Protein 6WTE (pdb70)

Nearest PDB structures (foldseek):
  6wte-assembly1_A  TM=1.002E+00  e=0.000E+00  Kitasatospora setae KM-6054
  6wte-assembly2_B  TM=9.994E-01  e=0.000E+00  Kitasatospora setae KM-6054
  6wtf-assembly1_A  TM=9.824E-01  e=0.000E+00  Kitasatospora setae KM-6054
  6wtf-assembly2_B  TM=9.817E-01  e=0.000E+00  Kitasatospora setae KM-6054
  1sfl-assembly1_B  TM=5.026E-01  e=1.677E-03  Staphylococcus aureus subsp. aureus MRSA252

Sequence (1097 aa):
MSRLVLLVNPNKVHPPIAPYALDVLTTALEDEGFEVEVLDLTFRRDDWKTCLHEYFAERSPMLVGVTVRNTDTVYAFEQRRPFVGEHRREIITEIRRLTDAPVVGGGIGFSTMPFALVEYFGIEYGVKGPGEKILCELATAISEEGRRDTAGIPGLIRNTERGAVRVPPAVLTVRHGKTQPAEPTGQFEPRVWQVDQLSVYRRRSGVPRKVDNLEYYRRRGGLGSILTKKNGCAYRCSHCVEPDAKGTRYGQRELASVVDEMESLAAQGILDQHTTDSEFNLSIAHAKNLLREIVRRRHADPDNPLNRLRLWVYCQPSPFDEEFADLLAAAGCRGVNVGSDHIRRPELLSGWKVTEKGGTYYTFEDTEERRLVRLCRRERGILTMVEALFGMPGETPETVRACVDAFMALDATVTGFSLGLRLFPYTPMGIEIAEQCAGVRRTAPGLQSNTADGPIVLKPLRMCASPAEYERQFMMFDEHGNFRLVCYFSPGLLPDPARAADPEERRWHGAVADLWALIDPADHHRVMLPTVEGMSEHDNNYADNPFLTSLGGLGYTGAFFWSHWRGREEIMRKAREAAAQMSRLVLLVNPNKVHPPIAPYALDVLTTALEDEGFEVEVLDLTFRRDDWKTCLHEYFAERSPMLVGVTVRNTDTVYAFEQRRPFVGEHRREIITEIRRLTDAPVVGGGIGFSTMPFALVEYFGIEYGVKGPGEKILCELATAISEEGRRDTAGIPGLIRNTERGAVRVPPPAEPTGQFEPRVWQVDQLSVYRRRSGVPRKVDNLEYYRRRGGLGSILTKKNGCAYRCSHCVEPDAKGTRYGQRELASVVDEMESLAAQGILDQHTTDSEFNLSIAHAKNLLREIVRRRHADPDNPLNRLRLWVYCQPSPFDEEFADLLAAAGCRGVNVGSDHIRRPELLSGWKVTEKGGTYYTFEDTEERRLVRLCRRERGILTMVEALFGMPGETPETVRACVDAFMALDATVTGFSSLGLRLFPYTPMGIEIAEQCAGVRRTAPGLQSNTADGPIVLKPLRMCASPAEYERQFMMFDEHGNFRLVCYFSPGLLWHGAVADLWALIDPADHHRVMLPTVNPFLTSLGGLGYTGAFFWSHWRGREEIMRKAREAA

Solvent-accessible surface area: 44104 Å² total; per-residue (Å²): 183,40,87,12,0,0,1,0,2,2,15,42,53,61,48,5,81,10,11,24,44,1,6,15,27,3,0,11,0,44,84,108,46,9,90,2,10,5,16,28,0,1,55,72,104,145,57,19,89,62,11,0,83,34,1,21,92,42,44,93,5,24,0,0,4,5,12,0,114,33,4,3,36,81,120,2,18,68,20,87,32,18,0,22,56,11,106,87,0,0,55,15,0,86,179,60,26,146,16,24,0,7,2,17,18,53,7,0,0,6,2,0,0,5,0,0,59,48,8,36,2,51,30,0,6,2,13,19,14,9,86,3,6,13,80,0,0,45,0,37,10,106,72,125,104,5,50,64,8,26,1,0,0,64,51,43,194,199,14,6,64,23,22,84,8,81,95,58,69,96,138,172,71,154,82,58,115,33,82,95,1,0,28,40,23,36,1,43,59,0,4,11,60,124,28,49,2,81,9,65,14,21,34,24,39,37,1,41,8,6,43,0,24,75,113,27,2,33,6,14,0,25,0,2,7,2,11,23,50,56,11,8,43,30,31,56,2,1,1,55,0,4,100,50,0,70,3,88,54,60,12,0,0,62,0,1,48,47,1,1,68,38,12,2,24,0,0,58,5,52,15,14,30,0,0,7,30,47,68,12,0,22,63,2,0,99,34,0,23,138,31,42,140,75,60,113,122,17,20,0,52,129,6,44,1,10,2,61,0,5,1,26,46,1,47,105,82,0,0,69,25,0,39,42,0,10,7,122,0,0,17,0,0,1,13,3,43,54,95,100,3,14,75,52,5,3,10,28,68,195,45,37,76,34,23,69,52,128,29,1,82,87,0,5,91,5,0,154,96,58,62,7,62,6,13,0,41,2,18,0,2,2,58,49,1,50,64,89,5,8,121,29,0,4,98,25,0,16,82,8,98,0,23,0,0,3,9,46,7,9,17,4,0,12,1,4,2,38,13,0,59,89,4,0,60,72,0,22,28,111,128,60,3,99,16,24,37,5,26,86,36,147,43,109,10,52,0,70,3,50,166,81,19,101,33,18,1,30,4,0,106,19,3,2,16,28,146,160,48,88,65,13,3,0,0,19,6,4,68,37,27,63,84,110,128,101,189,97,47,101,57,111,101,59,8,68,33,10,0,42,94,6,43,86,58,9,82,102,80,32,58,77,26,6,49,24,10,26,21,127,87,34,68,99,45,77,65,129,208,56,121,40,85,14,48,76,10,8,53,65,50,53,67,63,7,9,69,24,20,36,46,99,30,16,138,81,10,37,97,82,18,157,96,54,92,94,195,180,41,86,13,0,0,1,0,2,2,16,40,57,61,68,6,79,9,10,24,44,1,6,16,27,3,1,10,0,45,81,109,46,9,91,2,16,5,17,32,0,1,56,90,107,147,56,19,91,62,10,0,83,98,2,20,92,104,70,95,6,24,0,0,5,4,12,0,113,32,3,3,38,78,110,1,24,80,22,98,26,24,0,24,51,11,99,87,0,0,36,23,0,88,177,61,27,150,16,25,0,6,2,17,19,54,6,0,0,6,2,0,1,4,0,0,58,59,4,33,1,50,30,0,6,3,14,19,14,8,87,2,8,14,80,0,0,46,0,34,10,105,72,122,101,4,54,66,11,45,2,0,0,65,52,39,196,198,14,5,58,24,16,84,88,189,58,80,77,0,0,44,38,32,66,1,42,107,0,4,12,57,132,30,48,2,82,10,65,33,63,62,110,80,38,1,44,7,62,47,1,34,164,115,51,2,32,6,13,0,25,0,1,6,2,11,24,51,58,12,8,45,32,29,56,3,1,1,54,0,4,104,51,0,62,3,93,47,60,13,0,0,62,0,0,49,46,0,1,74,54,34,1,24,0,0,55,5,52,14,16,28,1,0,7,35,46,69,16,0,23,64,1,0,60,52,0,20,153,43,48,147,87,64,110,125,16,20,0,49,133,5,45,0,10,2,60,0,5,1,27,49,7,61,107,81,0,0,69,26,0,39,44,0,10,6,120,0,0,17,0,0,0,15,3,36,40,73,47,3,14,74,51,4,3,11,29,66,194,45,36,74,34,23,70,40,105,23,1,79,91,0,5,96,4,0,154,96,59,62,7,61,6,11,0,41,2,21,0,1,2,58,28,0,14,65,23,2,9,121,20,0,5,101,24,0,17,81,20,98,0,24,0,0,2,6,31,6,8,16,4,0,11,0,4,2,38,14,0,60,76,4,0,46,36,0,21,28,112,38,42,4,31,14,26,58,9,77,83,39,148,45,108,10,53,0,67,2,48,160,81,20,102,34,14,0,30,4,0,107,19,4,2,17,28,148,162,49,89,63,13,5,0,0,15,12,0,20,17,36,173,66,127,47,20,8,49,98,5,94,87,58,9,82,104,78,34,59,79,25,5,38,26,10,93,116,109,97,9,56,95,10,20,50,72,50,54,69,62,13,8,76,22,20,38,47,100,29,43,125,76,7,34,99,82,21,159,118,77,116

Radius of gyration: 35.64 Å; Cα contacts (8 Å, |Δi|>4): 2276; chains: 2; bounding box: 58×61×105 Å

InterPro domains:
  IPR006158 Cobalamin (vitamin B12)-binding domain [PF02310] (13-136)
  IPR006158 Cobalamin (vitamin B12)-binding domain [PS51332] (1-147)
  IPR006638 Elp3/MiaA/NifB-like, radical SAM core domain [SM00729] (217-426)
  IPR007197 Radical SAM [PF04055] (224-394)
  IPR007197 Radical SAM [PS51918] (213-466)
  IPR007197 Radical SAM [SFLDS00029] (2-566)
  IPR023404 Radical SAM, alpha/beta horseshoe [G3DSA:3.80.30.20] (219-413)
  IPR030969 Tryptophan 2-C-methyltransferase [SFLDF00322] (2-566)
  IPR030969 Tryptophan 2-C-methyltransferase [TIGR04428] (4-560)
  IPR034466 Methyltransferase, class B [SFLDG01123] (2-566)
  IPR051198 Tetrapyrrole and bacteriochlorophyll biosynthesis methyltransferases [PTHR43409] (5-420)
  IPR058240 Radical SAM superfamily [SSF102114] (186-404)

Structure (mmCIF, N/CA/C/O backbone):
data_6WTE
#
_entry.id   6WTE
#
_cell.length_a   49.368
_cell.length_b   103.759
_cell.length_c   105.970
_cell.angle_alpha   90.000
_cell.angle_beta   95.080
_cell.angle_gamma   90.000
#
_symmetry.space_group_name_H-M   'P 1 21 1'
#
loop_
_entity.id
_entity.type
_entity.pdbx_description
1 polymer 'B12-binding domain-containing protein'
2 non-polymer 'IRON/SULFUR CLUSTER'
3 non-polymer COBALAMIN
4 non-polymer 1,2-ETHANEDIOL
5 water water
#
loop_
_atom_site.group_PDB
_atom_site.id
_atom_site.type_symbol
_atom_site.label_atom_id
_atom_site.label_alt_id
_atom_site.label_comp_id
_atom_site.label_asym_id
_atom_site.label_entity_id
_atom_site.label_seq_id
_atom_site.pdbx_PDB_ins_code
_atom_site.Cartn_x
_atom_site.Cartn_y
_atom_site.Cartn_z
_atom_site.occupancy
_atom_site.B_iso_or_equiv
_atom_site.auth_seq_id
_atom_site.auth_comp_id
_atom_site.auth_asym_id
_atom_site.auth_atom_id
_atom_site.pdbx_PDB_model_num
ATOM 1 N N . MET A 1 1 ? 65.478 -20.671 46.018 1.00 32.56 1 MET A N 1
ATOM 2 C CA . MET A 1 1 ? 64.823 -19.835 47.015 1.00 35.13 1 MET A CA 1
ATOM 3 C C . MET A 1 1 ? 64.133 -18.643 46.367 1.00 32.70 1 MET A C 1
ATOM 4 O O . MET A 1 1 ? 64.202 -18.455 45.156 1.00 31.05 1 MET A O 1
ATOM 9 N N . SER A 1 2 ? 63.465 -17.843 47.193 1.00 27.72 2 SER A N 1
ATOM 10 C CA . SER A 1 2 ? 62.774 -16.645 46.746 1.00 25.35 2 SER A CA 1
ATOM 11 C C . SER A 1 2 ? 63.168 -15.477 47.635 1.00 21.91 2 SER A C 1
ATOM 12 O O . SER A 1 2 ? 63.442 -15.648 48.825 1.00 22.03 2 SER A O 1
ATOM 15 N N . ARG A 1 3 ? 63.202 -14.281 47.047 1.00 21.03 3 ARG A N 1
ATOM 16 C CA . ARG A 1 3 ? 63.467 -13.067 47.810 1.00 17.96 3 ARG A CA 1
ATOM 17 C C . ARG A 1 3 ? 62.292 -12.095 47.749 1.00 18.79 3 ARG A C 1
ATOM 18 O O . ARG A 1 3 ? 62.449 -10.910 48.059 1.00 19.33 3 ARG A O 1
ATOM 26 N N . LEU A 1 4 ? 61.110 -12.590 47.388 1.00 17.15 4 LEU A N 1
ATOM 27 C CA . LEU A 1 4 ? 59.927 -11.760 47.199 1.00 15.09 4 LEU A CA 1
ATOM 28 C C . LEU A 1 4 ? 59.130 -11.662 48.495 1.00 16.09 4 LEU A C 1
ATOM 29 O O . LEU A 1 4 ? 58.729 -12.684 49.064 1.00 13.25 4 LEU A O 1
ATOM 34 N N . VAL A 1 5 ? 58.894 -10.431 48.946 1.00 12.69 5 VAL A N 1
ATOM 35 C CA . VAL A 1 5 ? 58.063 -10.132 50.106 1.00 13.24 5 VAL A CA 1
ATOM 36 C C . VAL A 1 5 ? 56.843 -9.352 49.628 1.00 14.71 5 VAL A C 1
ATOM 37 O O . VAL A 1 5 ? 56.981 -8.353 48.912 1.00 15.42 5 VAL A O 1
ATOM 41 N N . LEU A 1 6 ? 55.659 -9.802 50.023 1.00 12.36 6 LEU A N 1
ATOM 42 C CA . LEU A 1 6 ? 54.424 -9.067 49.782 1.00 12.02 6 LEU A CA 1
ATOM 43 C C . LEU A 1 6 ? 54.044 -8.295 51.037 1.00 11.95 6 LEU A C 1
ATOM 44 O O . LEU A 1 6 ? 54.084 -8.850 52.139 1.00 11.46 6 LEU A O 1
ATOM 49 N N . LEU A 1 7 ? 53.675 -7.026 50.865 1.00 12.23 7 LEU A N 1
ATOM 50 C CA . LEU A 1 7 ? 53.138 -6.201 51.942 1.00 11.19 7 LEU A CA 1
ATOM 51 C C . LEU A 1 7 ? 51.718 -5.797 51.573 1.00 13.14 7 LEU A C 1
ATOM 52 O O . LEU A 1 7 ? 51.485 -5.283 50.475 1.00 13.91 7 LEU A O 1
ATOM 57 N N . VAL A 1 8 ? 50.773 -6.040 52.480 1.00 14.10 8 VAL A N 1
ATOM 58 C CA . VAL A 1 8 ? 49.352 -5.813 52.231 1.00 12.29 8 VAL A CA 1
ATOM 59 C C . VAL A 1 8 ? 48.868 -4.665 53.107 1.00 13.54 8 VAL A C 1
ATOM 60 O O . VAL A 1 8 ? 49.091 -4.677 54.323 1.00 11.71 8 VAL A O 1
ATOM 64 N N . ASN A 1 9 ? 48.181 -3.687 52.494 1.00 11.03 9 ASN A N 1
ATOM 65 C CA . ASN A 1 9 ? 47.468 -2.681 53.268 1.00 11.95 9 ASN A CA 1
ATOM 66 C C . ASN A 1 9 ? 45.993 -3.045 53.335 1.00 12.56 9 ASN A C 1
ATOM 67 O O . ASN A 1 9 ? 45.289 -2.920 52.324 1.00 13.99 9 ASN A O 1
ATOM 72 N N . PRO A 1 10 ? 45.476 -3.482 54.483 1.00 13.09 10 PRO A N 1
ATOM 73 C CA . PRO A 1 10 ? 44.052 -3.813 54.597 1.00 12.21 10 PRO A CA 1
ATOM 74 C C . PRO A 1 10 ? 43.170 -2.643 54.998 1.00 16.30 10 PRO A C 1
ATOM 75 O O . PRO A 1 10 ? 41.958 -2.832 55.155 1.00 15.75 10 PRO A O 1
ATOM 79 N N . ASN A 1 11 ? 43.748 -1.456 55.164 1.00 12.46 11 ASN A N 1
ATOM 80 C CA . ASN A 1 11 ? 42.996 -0.300 55.635 1.00 14.47 11 ASN A CA 1
ATOM 81 C C . ASN A 1 11 ? 41.900 0.058 54.642 1.00 18.23 11 ASN A C 1
ATOM 82 O O . ASN A 1 11 ? 42.181 0.378 53.485 1.00 16.67 11 ASN A O 1
ATOM 87 N N . LYS A 1 12 ? 40.646 -0.014 55.081 1.00 17.18 12 LYS A N 1
ATOM 88 C CA . LYS A 1 12 ? 39.525 0.336 54.219 1.00 18.80 12 LYS A CA 1
ATOM 89 C C . LYS A 1 12 ? 38.884 1.666 54.599 1.00 22.51 12 LYS A C 1
ATOM 90 O O . LYS A 1 12 ? 37.808 1.993 54.090 1.00 21.80 12 LYS A O 1
ATOM 96 N N . VAL A 1 13 ? 39.523 2.449 55.461 1.00 17.33 13 VAL A N 1
ATOM 97 C CA . VAL A 1 13 ? 38.953 3.716 55.907 1.00 16.78 13 VAL A CA 1
ATOM 98 C C . VAL A 1 13 ? 39.097 4.762 54.809 1.00 20.10 13 VAL A C 1
ATOM 99 O O . VAL A 1 13 ? 40.191 4.976 54.275 1.00 19.49 13 VAL A O 1
ATOM 103 N N . HIS A 1 14 ? 37.991 5.426 54.484 1.00 18.98 14 HIS A N 1
ATOM 104 C CA . HIS A 1 14 ? 38.021 6.667 53.731 1.00 20.06 14 HIS A CA 1
ATOM 105 C C . HIS A 1 14 ? 37.476 7.797 54.601 1.00 22.68 14 HIS A C 1
ATOM 106 O O . HIS A 1 14 ? 36.569 7.575 55.407 1.00 23.87 14 HIS A O 1
ATOM 113 N N . PRO A 1 15 ? 38.003 9.026 54.468 1.00 20.52 15 PRO A N 1
ATOM 114 C CA . PRO A 1 15 ? 39.048 9.475 53.536 1.00 22.67 15 PRO A CA 1
ATOM 115 C C . PRO A 1 15 ? 40.378 8.750 53.729 1.00 21.45 15 PRO A C 1
ATOM 116 O O . PRO A 1 15 ? 40.771 8.463 54.859 1.00 18.92 15 PRO A O 1
ATOM 120 N N . PRO A 1 16 ? 41.047 8.446 52.621 1.00 22.86 16 PRO A N 1
ATOM 121 C CA . PRO A 1 16 ? 42.176 7.512 52.668 1.00 19.45 16 PRO A CA 1
ATOM 122 C C . PRO A 1 16 ? 43.463 8.172 53.132 1.00 16.29 16 PRO A C 1
ATOM 123 O O . PRO A 1 16 ? 43.764 9.318 52.787 1.00 17.80 16 PRO A O 1
ATOM 127 N N . ILE A 1 17 ? 44.230 7.420 53.919 1.00 16.22 17 ILE A N 1
ATOM 128 C CA . ILE A 1 17 ? 45.517 7.858 54.447 1.00 15.81 17 ILE A CA 1
ATOM 129 C C . ILE A 1 17 ? 46.572 6.870 53.972 1.00 14.99 17 ILE A C 1
ATOM 130 O O . ILE A 1 17 ? 46.440 5.663 54.208 1.00 14.33 17 ILE A O 1
ATOM 135 N N . ALA A 1 18 ? 47.613 7.378 53.316 1.00 14.95 18 ALA A N 1
ATOM 136 C CA . ALA A 1 18 ? 48.635 6.503 52.757 1.00 14.58 18 ALA A CA 1
ATOM 137 C C . ALA A 1 18 ? 49.257 5.646 53.858 1.00 12.13 18 ALA A C 1
ATOM 138 O O . ALA A 1 18 ? 49.546 6.148 54.951 1.00 13.93 18 ALA A O 1
ATOM 140 N N . PRO A 1 19 ? 49.446 4.344 53.619 1.00 13.12 19 PRO A N 1
ATOM 141 C CA . PRO A 1 19 ? 50.113 3.458 54.605 1.00 11.22 19 PRO A CA 1
ATOM 142 C C . PRO A 1 19 ? 51.625 3.665 54.624 1.00 12.25 19 PRO A C 1
ATOM 143 O O . PRO A 1 19 ? 52.419 2.891 54.080 1.00 12.10 19 PRO A O 1
ATOM 147 N N . TYR A 1 20 ? 52.019 4.753 55.286 1.00 9.95 20 TYR A N 1
ATOM 148 C CA . TYR A 1 20 ? 53.415 5.167 55.359 1.00 9.96 20 TYR A CA 1
ATOM 149 C C . TYR A 1 20 ? 54.311 4.030 55.834 1.00 12.05 20 TYR A C 1
ATOM 150 O O . TYR A 1 20 ? 55.446 3.878 55.359 1.00 10.24 20 TYR A O 1
ATOM 159 N N . ALA A 1 21 ? 53.802 3.207 56.758 1.00 9.92 21 ALA A N 1
ATOM 160 C CA . ALA A 1 21 ? 54.556 2.059 57.255 1.00 12.11 21 ALA A CA 1
ATOM 161 C C . ALA A 1 21 ? 55.135 1.233 56.119 1.00 10.62 21 ALA A C 1
ATOM 162 O O . ALA A 1 21 ? 56.293 0.807 56.176 1.00 11.03 21 ALA A O 1
ATOM 164 N N . LEU A 1 22 ? 54.349 1.013 55.066 1.00 10.11 22 LEU A N 1
ATOM 165 C CA . LEU A 1 22 ? 54.812 0.144 53.995 1.00 10.35 22 LEU A CA 1
ATOM 166 C C . LEU A 1 22 ? 55.950 0.782 53.202 1.00 10.54 22 LEU A C 1
ATOM 167 O O . LEU A 1 22 ? 56.826 0.068 52.698 1.00 13.03 22 LEU A O 1
ATOM 172 N N . ASP A 1 23 ? 55.984 2.117 53.102 1.00 10.52 23 ASP A N 1
ATOM 173 C CA . ASP A 1 23 ? 57.125 2.757 52.455 1.00 12.66 23 ASP A CA 1
ATOM 174 C C . ASP A 1 23 ? 58.391 2.582 53.285 1.00 12.17 23 ASP A C 1
ATOM 175 O O . ASP A 1 23 ? 59.478 2.366 52.732 1.00 11.53 23 ASP A O 1
ATOM 180 N N . VAL A 1 24 ? 58.273 2.685 54.612 1.00 10.91 24 VAL A N 1
ATOM 181 C CA . VAL A 1 24 ? 59.419 2.447 55.487 1.00 10.75 24 VAL A CA 1
ATOM 182 C C . VAL A 1 24 ? 59.917 1.015 55.324 1.00 12.94 24 VAL A C 1
ATOM 183 O O . VAL A 1 24 ? 61.120 0.768 55.171 1.00 12.75 24 VAL A O 1
ATOM 187 N N . LEU A 1 25 ? 58.994 0.052 55.359 1.00 10.45 25 LEU A N 1
ATOM 188 C CA . LEU A 1 25 ? 59.381 -1.354 55.263 1.00 10.58 25 LEU A CA 1
ATOM 189 C C . LEU A 1 25 ? 59.937 -1.684 53.886 1.00 12.96 25 LEU A C 1
ATOM 190 O O . LEU A 1 25 ? 60.897 -2.457 53.771 1.00 13.76 25 LEU A O 1
ATOM 195 N N . THR A 1 26 ? 59.342 -1.116 52.832 1.00 11.83 26 THR A N 1
ATOM 196 C CA . THR A 1 26 ? 59.829 -1.369 51.479 1.00 13.45 26 THR A CA 1
ATOM 197 C C . THR A 1 26 ? 61.270 -0.901 51.329 1.00 14.15 26 THR A C 1
ATOM 198 O O . THR A 1 26 ? 62.115 -1.623 50.794 1.00 12.91 26 THR A O 1
ATOM 202 N N . THR A 1 27 ? 61.575 0.303 51.825 1.00 12.05 27 THR A N 1
ATOM 203 C CA . THR A 1 27 ? 62.931 0.833 51.690 1.00 15.31 27 THR A CA 1
ATOM 204 C C . THR A 1 27 ? 63.950 -0.095 52.336 1.00 15.67 27 THR A C 1
ATOM 205 O O . THR A 1 27 ? 64.959 -0.457 51.720 1.00 14.97 27 THR A O 1
ATOM 209 N N . ALA A 1 28 ? 63.689 -0.503 53.580 1.00 13.73 28 ALA A N 1
ATOM 210 C CA . ALA A 1 28 ? 64.630 -1.352 54.300 1.00 14.18 28 ALA A CA 1
ATOM 211 C C . ALA A 1 28 ? 64.798 -2.697 53.605 1.00 12.44 28 ALA A C 1
ATOM 212 O O . ALA A 1 28 ? 65.920 -3.183 53.424 1.00 12.36 28 ALA A O 1
ATOM 214 N N . LEU A 1 29 ? 63.687 -3.315 53.212 1.00 11.76 29 LEU A N 1
ATOM 215 C CA . LEU A 1 29 ? 63.768 -4.624 52.573 1.00 13.54 29 LEU A CA 1
ATOM 216 C C . LEU A 1 29 ? 64.493 -4.542 51.236 1.00 14.54 29 LEU A C 1
ATOM 217 O O . LEU A 1 29 ? 65.348 -5.381 50.936 1.00 15.25 29 LEU A O 1
ATOM 222 N N . GLU A 1 30 ? 64.184 -3.523 50.430 1.00 12.66 30 GLU A N 1
ATOM 223 C CA . GLU A 1 30 ? 64.874 -3.371 49.152 1.00 16.74 30 GLU A CA 1
ATOM 224 C C . GLU A 1 30 ? 66.364 -3.119 49.350 1.00 18.42 30 GLU A C 1
ATOM 225 O O . GLU A 1 30 ? 67.195 -3.661 48.610 1.00 17.26 30 GLU A O 1
ATOM 231 N N . ASP A 1 31 ? 66.725 -2.303 50.347 1.00 15.79 31 ASP A N 1
ATOM 232 C CA . ASP A 1 31 ? 68.133 -2.026 50.604 1.00 18.14 31 ASP A CA 1
ATOM 233 C C . ASP A 1 31 ? 68.891 -3.270 51.051 1.00 18.60 31 ASP A C 1
ATOM 234 O O . ASP A 1 31 ? 70.112 -3.331 50.876 1.00 19.70 31 ASP A O 1
ATOM 239 N N . GLU A 1 32 ? 68.200 -4.255 51.620 1.00 16.48 32 GLU A N 1
ATOM 240 C CA . GLU A 1 32 ? 68.805 -5.516 52.030 1.00 20.46 32 GLU A CA 1
ATOM 241 C C . GLU A 1 32 ? 68.720 -6.590 50.955 1.00 19.94 32 GLU A C 1
ATOM 242 O O . GLU A 1 32 ? 69.034 -7.753 51.229 1.00 21.01 32 GLU A O 1
ATOM 248 N N . GLY A 1 33 ? 68.299 -6.233 49.746 1.00 18.15 33 GLY A N 1
ATOM 249 C CA . GLY A 1 33 ? 68.342 -7.149 48.628 1.00 20.35 33 GLY A CA 1
ATOM 250 C C . GLY A 1 33 ? 67.076 -7.924 48.350 1.00 20.86 33 GLY A C 1
ATOM 251 O O . GLY A 1 33 ? 67.112 -8.859 47.537 1.00 20.54 33 GLY A O 1
ATOM 252 N N . PHE A 1 34 ? 65.959 -7.565 48.971 1.00 15.72 34 PHE A N 1
ATOM 253 C CA . PHE A 1 34 ? 64.703 -8.250 48.716 1.00 17.48 34 PHE A CA 1
ATOM 254 C C . PHE A 1 34 ? 63.890 -7.516 47.659 1.00 20.67 34 PHE A C 1
ATOM 255 O O . PHE A 1 34 ? 64.025 -6.303 47.467 1.00 17.01 34 PHE A O 1
ATOM 263 N N . GLU A 1 35 ? 63.050 -8.275 46.963 1.00 16.53 35 GLU A N 1
ATOM 264 C CA . GLU A 1 35 ? 62.057 -7.703 46.072 1.00 15.74 35 GLU A CA 1
ATOM 265 C C . GLU A 1 35 ? 60.773 -7.516 46.870 1.00 16.72 35 GLU A C 1
ATOM 266 O O . GLU A 1 35 ? 60.349 -8.426 47.587 1.00 16.05 35 GLU A O 1
ATOM 272 N N . VAL A 1 36 ? 60.171 -6.332 46.771 1.00 13.87 36 VAL A N 1
ATOM 273 C CA . VAL A 1 36 ? 58.992 -5.996 47.556 1.00 12.56 36 VAL A CA 1
ATOM 274 C C . VAL A 1 36 ? 57.862 -5.607 46.619 1.00 14.88 36 VAL A C 1
ATOM 275 O O . VAL A 1 36 ? 58.048 -4.776 45.723 1.00 17.83 36 VAL A O 1
ATOM 279 N N . GLU A 1 37 ? 56.689 -6.183 46.843 1.00 13.44 37 GLU A N 1
ATOM 280 C CA . GLU A 1 37 ? 55.468 -5.761 46.177 1.00 15.19 37 GLU A CA 1
ATOM 281 C C . GLU A 1 37 ? 54.420 -5.407 47.222 1.00 15.25 37 GLU A C 1
ATOM 282 O O . GLU A 1 37 ? 54.297 -6.086 48.248 1.00 12.74 37 GLU A O 1
ATOM 288 N N . VAL A 1 38 ? 53.690 -4.323 46.968 1.00 13.19 38 VAL A N 1
ATOM 289 C CA . VAL A 1 38 ? 52.651 -3.818 47.858 1.00 12.03 38 VAL A CA 1
ATOM 290 C C . VAL A 1 38 ? 51.303 -4.065 47.205 1.00 12.77 38 VAL A C 1
ATOM 291 O O . VAL A 1 38 ? 51.109 -3.767 46.021 1.00 17.57 38 VAL A O 1
ATOM 295 N N . LEU A 1 39 ? 50.373 -4.599 47.974 1.00 12.04 39 LEU A N 1
ATOM 296 C CA . LEU A 1 39 ? 48.999 -4.770 47.529 1.00 12.55 39 LEU A CA 1
ATOM 297 C C . LEU A 1 39 ? 48.152 -3.874 48.421 1.00 15.07 39 LEU A C 1
ATOM 298 O O . LEU A 1 39 ? 47.961 -4.170 49.605 1.00 13.71 39 LEU A O 1
ATOM 303 N N . ASP A 1 40 ? 47.696 -2.748 47.878 1.00 13.02 40 ASP A N 1
ATOM 304 C CA . ASP A 1 40 ? 46.982 -1.743 48.659 1.00 13.68 40 ASP A CA 1
ATOM 305 C C . ASP A 1 40 ? 45.487 -1.890 48.391 1.00 14.62 40 ASP A C 1
ATOM 306 O O . ASP A 1 40 ? 45.017 -1.611 47.283 1.00 18.96 40 ASP A O 1
ATOM 311 N N . LEU A 1 41 ? 44.743 -2.322 49.409 1.00 12.20 41 LEU A N 1
ATOM 312 C CA . LEU A 1 41 ? 43.321 -2.600 49.254 1.00 14.29 41 LEU A CA 1
ATOM 313 C C . LEU A 1 41 ? 42.442 -1.389 49.525 1.00 14.47 41 LEU A C 1
ATOM 314 O O . LEU A 1 41 ? 41.220 -1.482 49.350 1.00 16.62 41 LEU A O 1
ATOM 319 N N . THR A 1 42 ? 43.031 -0.256 49.920 1.00 14.67 42 THR A N 1
ATOM 320 C CA . THR A 1 42 ? 42.233 0.919 50.267 1.00 16.51 42 THR A CA 1
ATOM 321 C C . THR A 1 42 ? 41.376 1.379 49.093 1.00 19.18 42 THR A C 1
ATOM 322 O O . THR A 1 42 ? 40.203 1.724 49.269 1.00 19.63 42 THR A O 1
ATOM 326 N N . PHE A 1 43 ? 41.938 1.378 47.886 1.00 17.25 43 PHE A N 1
ATOM 327 C CA . PHE A 1 43 ? 41.193 1.768 46.698 1.00 22.93 43 PHE A CA 1
ATOM 328 C C . PHE A 1 43 ? 40.547 0.574 46.003 1.00 22.95 43 PHE A C 1
ATOM 329 O O . PHE A 1 43 ? 40.123 0.689 44.848 1.00 25.18 43 PHE A O 1
ATOM 337 N N . ARG A 1 44 ? 40.458 -0.567 46.684 1.00 19.35 44 ARG A N 1
ATOM 338 C CA . ARG A 1 44 ? 39.774 -1.752 46.180 1.00 22.48 44 ARG A CA 1
ATOM 339 C C . ARG A 1 44 ? 38.802 -2.287 47.224 1.00 24.05 44 ARG A C 1
ATOM 340 O O . ARG A 1 44 ? 38.601 -3.500 47.349 1.00 23.86 44 ARG A O 1
ATOM 348 N N . ARG A 1 45 ? 38.170 -1.379 47.980 1.00 24.61 45 ARG A N 1
ATOM 349 C CA . ARG A 1 45 ? 37.308 -1.783 49.090 1.00 25.45 45 ARG A CA 1
ATOM 350 C C . ARG A 1 45 ? 36.198 -2.714 48.636 1.00 27.38 45 ARG A C 1
ATOM 351 O O . ARG A 1 45 ? 35.808 -3.633 49.366 1.00 28.18 45 ARG A O 1
ATOM 359 N N . ASP A 1 46 ? 35.653 -2.471 47.453 1.00 30.37 46 ASP A N 1
ATOM 360 C CA . ASP A 1 46 ? 34.472 -3.182 47.001 1.00 33.17 46 ASP A CA 1
ATOM 361 C C . ASP A 1 46 ? 34.797 -4.478 46.274 1.00 27.62 46 ASP A C 1
ATOM 362 O O . ASP A 1 46 ? 33.872 -5.229 45.947 1.00 36.49 46 ASP A O 1
ATOM 367 N N . ASP A 1 47 ? 36.076 -4.765 46.020 1.00 26.09 47 ASP A N 1
ATOM 368 C CA . ASP A 1 47 ? 36.441 -6.002 45.334 1.00 25.80 47 ASP A CA 1
ATOM 369 C C . ASP A 1 47 ? 37.833 -6.462 45.760 1.00 24.85 47 ASP A C 1
ATOM 370 O O . ASP A 1 47 ? 38.609 -6.976 44.947 1.00 24.68 47 ASP A O 1
ATOM 375 N N . TRP A 1 48 ? 38.149 -6.325 47.053 1.00 20.12 48 TRP A N 1
ATOM 376 C CA . TRP A 1 48 ? 39.507 -6.628 47.502 1.00 20.43 48 TRP A CA 1
ATOM 377 C C . TRP A 1 48 ? 39.844 -8.108 47.332 1.00 19.88 48 TRP A C 1
ATOM 378 O O . TRP A 1 48 ? 41.014 -8.449 47.118 1.00 19.99 48 TRP A O 1
ATOM 389 N N . LYS A 1 49 ? 38.844 -8.992 47.391 1.00 15.78 49 LYS A N 1
ATOM 390 C CA . LYS A 1 49 ? 39.108 -10.407 47.136 1.00 22.76 49 LYS A CA 1
ATOM 391 C C . LYS A 1 49 ? 39.591 -10.629 45.710 1.00 22.60 49 LYS A C 1
ATOM 392 O O . LYS A 1 49 ? 40.496 -11.438 45.473 1.00 25.07 49 LYS A O 1
ATOM 398 N N . THR A 1 50 ? 38.981 -9.932 44.748 1.00 21.60 50 THR A N 1
ATOM 399 C CA . THR A 1 50 ? 39.441 -9.995 43.363 1.00 25.12 50 THR A CA 1
ATOM 400 C C . THR A 1 50 ? 40.898 -9.570 43.253 1.00 25.13 50 THR A C 1
ATOM 401 O O . THR A 1 50 ? 41.689 -10.213 42.554 1.00 28.11 50 THR A O 1
ATOM 405 N N . CYS A 1 51 ? 41.275 -8.501 43.955 1.00 23.81 51 CYS A N 1
ATOM 406 C CA . CYS A 1 51 ? 42.666 -8.067 43.950 1.00 21.48 51 CYS A CA 1
ATOM 407 C C . CYS A 1 51 ? 43.585 -9.167 44.475 1.00 23.80 51 CYS A C 1
ATOM 408 O O . CYS A 1 51 ? 44.630 -9.455 43.878 1.00 24.66 51 CYS A O 1
ATOM 411 N N . LEU A 1 52 ? 43.202 -9.804 45.588 1.00 20.92 52 LEU A N 1
ATOM 412 C CA . LEU A 1 52 ? 44.010 -10.888 46.147 1.00 20.00 52 LEU A CA 1
ATOM 413 C C . LEU A 1 52 ? 44.071 -12.086 45.209 1.00 24.61 52 LEU A C 1
ATOM 414 O O . LEU A 1 52 ? 45.138 -12.685 45.025 1.00 21.70 52 LEU A O 1
ATOM 419 N N . HIS A 1 53 ? 42.929 -12.470 44.636 1.00 22.72 53 HIS A N 1
ATOM 420 C CA . HIS A 1 53 ? 42.897 -13.620 43.737 1.00 26.08 53 HIS A CA 1
ATOM 421 C C . HIS A 1 53 ? 43.837 -13.428 42.558 1.00 27.73 53 HIS A C 1
ATOM 422 O O . HIS A 1 53 ? 44.576 -14.349 42.190 1.00 28.80 53 HIS A O 1
ATOM 429 N N . GLU A 1 54 ? 43.835 -12.234 41.961 1.00 27.69 54 GLU A N 1
ATOM 430 C CA . GLU A 1 54 ? 44.754 -11.961 40.862 1.00 31.64 54 GLU A CA 1
ATOM 431 C C . GLU A 1 54 ? 46.201 -12.086 41.320 1.00 29.94 54 GLU A C 1
ATOM 432 O O . GLU A 1 54 ? 47.013 -12.742 40.659 1.00 30.99 54 GLU A O 1
ATOM 438 N N . TYR A 1 55 ? 46.540 -11.485 42.466 1.00 26.29 55 TYR A N 1
ATOM 439 C CA . TYR A 1 55 ? 47.944 -11.427 42.865 1.00 24.34 55 TYR A CA 1
ATOM 440 C C . TYR A 1 55 ? 48.515 -12.820 43.109 1.00 25.25 55 TYR A C 1
ATOM 441 O O . TYR A 1 55 ? 49.574 -13.169 42.577 1.00 26.72 55 TYR A O 1
ATOM 450 N N . PHE A 1 56 ? 47.838 -13.628 43.930 1.00 26.13 56 PHE A N 1
ATOM 451 C CA . PHE A 1 56 ? 48.415 -14.904 44.340 1.00 22.87 56 PHE A CA 1
ATOM 452 C C . PHE A 1 56 ? 48.385 -15.958 43.241 1.00 26.49 56 PHE A C 1
ATOM 453 O O . PHE A 1 56 ? 49.110 -16.954 43.334 1.00 29.07 56 PHE A O 1
ATOM 461 N N . ALA A 1 57 ? 47.575 -15.770 42.205 1.00 29.65 57 ALA A N 1
ATOM 462 C CA . ALA A 1 57 ? 47.658 -16.685 41.076 1.00 28.65 57 ALA A CA 1
ATOM 463 C C . ALA A 1 57 ? 48.925 -16.449 40.263 1.00 29.05 57 ALA A C 1
ATOM 464 O O . ALA A 1 57 ? 49.475 -17.390 39.681 1.00 31.03 57 ALA A O 1
ATOM 466 N N . GLU A 1 58 ? 49.410 -15.209 40.239 1.00 29.45 58 GLU A N 1
ATOM 467 C CA . GLU A 1 58 ? 50.568 -14.812 39.452 1.00 30.49 58 GLU A CA 1
ATOM 468 C C . GLU A 1 58 ? 51.864 -14.771 40.252 1.00 27.08 58 GLU A C 1
ATOM 469 O O . GLU A 1 58 ? 52.942 -14.927 39.671 1.00 27.85 58 GLU A O 1
ATOM 475 N N . ARG A 1 59 ? 51.791 -14.561 41.565 1.00 25.73 59 ARG A N 1
ATOM 476 C CA . ARG A 1 59 ? 52.970 -14.331 42.388 1.00 22.44 59 ARG A CA 1
ATOM 477 C C . ARG A 1 59 ? 52.947 -15.248 43.601 1.00 20.06 59 ARG A C 1
ATOM 478 O O . ARG A 1 59 ? 51.887 -15.551 44.154 1.00 21.33 59 ARG A O 1
ATOM 486 N N . SER A 1 60 ? 54.136 -15.673 44.018 1.00 17.73 60 SER A N 1
ATOM 487 C CA . SER A 1 60 ? 54.303 -16.562 45.166 1.00 17.61 60 SER A CA 1
ATOM 488 C C . SER A 1 60 ? 55.342 -15.958 46.099 1.00 17.55 60 SER A C 1
ATOM 489 O O . SER A 1 60 ? 56.493 -16.409 46.146 1.00 19.01 60 SER A O 1
ATOM 492 N N . PRO A 1 61 ? 54.972 -14.928 46.856 1.00 15.50 61 PRO A N 1
ATOM 493 C CA . PRO A 1 61 ? 55.915 -14.360 47.824 1.00 14.34 61 PRO A CA 1
ATOM 494 C C . PRO A 1 61 ? 56.253 -15.383 48.897 1.00 13.65 61 PRO A C 1
ATOM 495 O O . PRO A 1 61 ? 55.448 -16.255 49.224 1.00 15.90 61 PRO A O 1
ATOM 499 N N . MET A 1 62 ? 57.464 -15.281 49.441 1.00 13.21 62 MET A N 1
ATOM 500 C CA . MET A 1 62 ? 57.865 -16.198 50.499 1.00 13.16 62 MET A CA 1
ATOM 501 C C . MET A 1 62 ? 57.532 -15.677 51.889 1.00 13.01 62 MET A C 1
ATOM 502 O O . MET A 1 62 ? 57.691 -16.417 52.862 1.00 14.33 62 MET A O 1
ATOM 507 N N . LEU A 1 63 ? 57.049 -14.441 51.992 1.00 12.98 63 LEU A N 1
ATOM 508 C CA . LEU A 1 63 ? 56.633 -13.842 53.253 1.00 12.08 63 LEU A CA 1
ATOM 509 C C . LEU A 1 63 ? 55.565 -12.804 52.939 1.00 13.49 63 LEU A C 1
ATOM 510 O O . LEU A 1 63 ? 55.685 -12.068 51.954 1.00 12.00 63 LEU A O 1
ATOM 515 N N . VAL A 1 64 ? 54.517 -12.762 53.760 1.00 13.40 64 VAL A N 1
ATOM 516 C CA . VAL A 1 64 ? 53.416 -11.819 53.586 1.00 13.17 64 VAL A CA 1
ATOM 517 C C . VAL A 1 64 ? 53.302 -10.996 54.861 1.00 12.75 64 VAL A C 1
ATOM 518 O O . VAL A 1 64 ? 53.069 -11.546 55.943 1.00 12.34 64 VAL A O 1
ATOM 522 N N . GLY A 1 65 ? 53.489 -9.688 54.740 1.00 11.07 65 GLY A N 1
ATOM 523 C CA . GLY A 1 65 ? 53.317 -8.777 55.859 1.00 11.34 65 GLY A CA 1
ATOM 524 C C . GLY A 1 65 ? 52.002 -8.030 55.721 1.00 13.38 65 GLY A C 1
ATOM 525 O O . GLY A 1 65 ? 51.611 -7.640 54.622 1.00 12.10 65 GLY A O 1
ATOM 526 N N . VAL A 1 66 ? 51.313 -7.852 56.842 1.00 10.53 66 VAL A N 1
ATOM 527 C CA . VAL A 1 66 ? 50.050 -7.117 56.866 1.00 13.10 66 VAL A CA 1
ATOM 528 C C . VAL A 1 66 ? 50.168 -5.998 57.891 1.00 11.78 66 VAL A C 1
ATOM 529 O O . VAL A 1 66 ? 50.438 -6.258 59.071 1.00 11.10 66 VAL A O 1
ATOM 533 N N . THR A 1 67 ? 49.952 -4.753 57.454 1.00 11.81 67 THR A N 1
ATOM 534 C CA . THR A 1 67 ? 50.011 -3.619 58.375 1.00 9.93 67 THR A CA 1
ATOM 535 C C . THR A 1 67 ? 48.626 -3.364 58.966 1.00 12.53 67 THR A C 1
ATOM 536 O O . THR A 1 67 ? 47.646 -3.205 58.231 1.00 12.38 67 THR A O 1
ATOM 540 N N . VAL A 1 68 ? 48.538 -3.352 60.291 1.00 10.67 68 VAL A N 1
ATOM 541 C CA . VAL A 1 68 ? 47.277 -3.135 60.988 1.00 9.80 68 VAL A CA 1
ATOM 542 C C . VAL A 1 68 ? 47.423 -1.818 61.740 1.00 9.61 68 VAL A C 1
ATOM 543 O O . VAL A 1 68 ? 47.981 -1.765 62.843 1.00 9.48 68 VAL A O 1
ATOM 547 N N . ARG A 1 69 ? 46.958 -0.741 61.109 1.00 11.14 69 ARG A N 1
ATOM 548 C CA . ARG A 1 69 ? 47.168 0.602 61.637 1.00 12.60 69 ARG A CA 1
ATOM 549 C C . ARG A 1 69 ? 46.197 0.932 62.764 1.00 10.11 69 ARG A C 1
ATOM 550 O O . ARG A 1 69 ? 46.593 1.529 63.772 1.00 11.74 69 ARG A O 1
ATOM 558 N N . ASN A 1 70 ? 44.920 0.601 62.586 1.00 12.38 70 ASN A N 1
ATOM 559 C CA . ASN A 1 70 ? 43.867 0.941 63.532 1.00 13.64 70 ASN A CA 1
ATOM 560 C C . ASN A 1 70 ? 43.192 -0.334 64.018 1.00 11.36 70 ASN A C 1
ATOM 561 O O . ASN A 1 70 ? 42.847 -1.201 63.210 1.00 13.14 70 ASN A O 1
ATOM 566 N N . THR A 1 71 ? 43.015 -0.453 65.334 1.00 13.44 71 THR A N 1
ATOM 567 C CA . THR A 1 71 ? 42.222 -1.561 65.860 1.00 13.27 71 THR A CA 1
ATOM 568 C C . THR A 1 71 ? 40.733 -1.258 65.809 1.00 12.19 71 THR A C 1
ATOM 569 O O . THR A 1 71 ? 39.922 -2.168 65.610 1.00 12.00 71 THR A O 1
ATOM 573 N N . ASP A 1 72 ? 40.370 0.007 66.010 1.00 12.86 72 ASP A N 1
ATOM 574 C CA . ASP A 1 72 ? 38.991 0.475 65.997 1.00 12.59 72 ASP A CA 1
ATOM 575 C C . ASP A 1 72 ? 39.043 1.981 65.786 1.00 11.82 72 ASP A C 1
ATOM 576 O O . ASP A 1 72 ? 40.121 2.562 65.651 1.00 11.75 72 ASP A O 1
ATOM 581 N N . THR A 1 73 ? 37.870 2.615 65.757 1.00 11.91 73 THR A N 1
ATOM 582 C CA . THR A 1 73 ? 37.848 4.059 65.552 1.00 14.50 73 THR A CA 1
ATOM 583 C C . THR A 1 73 ? 38.356 4.825 66.763 1.00 18.41 73 THR A C 1
ATOM 584 O O . THR A 1 73 ? 38.707 5.999 66.621 1.00 16.17 73 THR A O 1
ATOM 588 N N . VAL A 1 74 ? 38.374 4.196 67.944 1.00 14.47 74 VAL A N 1
ATOM 589 C CA . VAL A 1 74 ? 38.917 4.754 69.184 1.00 16.76 74 VAL A CA 1
ATOM 590 C C . VAL A 1 74 ? 37.963 5.817 69.739 1.00 17.67 74 VAL A C 1
ATOM 591 O O . VAL A 1 74 ? 38.203 6.396 70.804 1.00 19.36 74 VAL A O 1
ATOM 595 N N . TYR A 1 75 ? 36.828 6.022 69.071 1.00 18.61 75 TYR A N 1
ATOM 596 C CA . TYR A 1 75 ? 35.763 6.853 69.629 1.00 20.00 75 TYR A CA 1
ATOM 597 C C . TYR A 1 75 ? 35.023 6.042 70.684 1.00 17.44 75 TYR A C 1
ATOM 598 O O . TYR A 1 75 ? 34.405 5.023 70.360 1.00 16.24 75 TYR A O 1
ATOM 607 N N . ALA A 1 76 ? 35.067 6.499 71.940 1.00 13.93 76 ALA A N 1
ATOM 608 C CA . ALA A 1 76 ? 34.545 5.691 73.039 1.00 15.35 76 ALA A CA 1
ATOM 609 C C . ALA A 1 76 ? 33.044 5.451 72.926 1.00 18.12 76 ALA A C 1
ATOM 610 O O . ALA A 1 76 ? 32.556 4.388 73.327 1.00 17.83 76 ALA A O 1
ATOM 612 N N . PHE A 1 77 ? 32.293 6.417 72.407 1.00 17.12 77 PHE A N 1
ATOM 613 C CA . PHE A 1 77 ? 30.855 6.222 72.277 1.00 19.58 77 PHE A CA 1
ATOM 614 C C . PHE A 1 77 ? 30.490 5.308 71.113 1.00 20.59 77 PHE A C 1
ATOM 615 O O . PHE A 1 77 ? 29.361 4.807 71.073 1.00 25.05 77 PHE A O 1
ATOM 623 N N . GLU A 1 78 ? 31.422 5.045 70.197 1.00 19.82 78 GLU A N 1
ATOM 624 C CA . GLU A 1 78 ? 31.133 4.266 68.998 1.00 19.88 78 GLU A CA 1
ATOM 625 C C . GLU A 1 78 ? 31.487 2.793 69.148 1.00 17.73 78 GLU A C 1
ATOM 626 O O . GLU A 1 78 ? 30.644 1.929 68.893 1.00 18.70 78 GLU A O 1
ATOM 632 N N . GLN A 1 79 ? 32.714 2.491 69.560 1.00 16.13 79 GLN A N 1
ATOM 633 C CA . GLN A 1 79 ? 33.169 1.115 69.736 1.00 15.12 79 GLN A CA 1
ATOM 634 C C . GLN A 1 79 ? 32.967 0.309 68.452 1.00 16.23 79 GLN A C 1
ATOM 635 O O . GLN A 1 79 ? 32.310 -0.738 68.422 1.00 20.11 79 GLN A O 1
ATOM 641 N N . ARG A 1 80 ? 33.545 0.838 67.378 1.00 15.45 80 ARG A N 1
ATOM 642 C CA A ARG A 1 80 ? 33.487 0.193 66.072 0.50 17.06 80 ARG A CA 1
ATOM 643 C CA B ARG A 1 80 ? 33.490 0.208 66.064 0.50 17.06 80 ARG A CA 1
ATOM 644 C C . ARG A 1 80 ? 34.845 -0.411 65.753 1.00 15.57 80 ARG A C 1
ATOM 645 O O . ARG A 1 80 ? 35.794 0.327 65.451 1.00 16.11 80 ARG A O 1
ATOM 660 N N . PRO A 1 81 ? 34.992 -1.730 65.817 1.00 13.83 81 PRO A N 1
ATOM 661 C CA . PRO A 1 81 ? 36.297 -2.347 65.571 1.00 14.26 81 PRO A CA 1
ATOM 662 C C . PRO A 1 81 ? 36.611 -2.483 64.091 1.00 12.63 81 PRO A C 1
ATOM 663 O O . PRO A 1 81 ? 35.720 -2.559 63.243 1.00 16.59 81 PRO A O 1
ATOM 667 N N . PHE A 1 82 ? 37.912 -2.510 63.795 1.00 11.58 82 PHE A N 1
ATOM 668 C CA . PHE A 1 82 ? 38.404 -2.868 62.473 1.00 14.57 82 PHE A CA 1
ATOM 669 C C . PHE A 1 82 ? 39.045 -4.250 62.415 1.00 13.61 82 PHE A C 1
ATOM 670 O O . PHE A 1 82 ? 39.226 -4.778 61.314 1.00 13.37 82 PHE A O 1
ATOM 678 N N . VAL A 1 83 ? 39.392 -4.849 63.560 1.00 14.48 83 VAL A N 1
ATOM 679 C CA . VAL A 1 83 ? 40.191 -6.074 63.520 1.00 12.75 83 VAL A CA 1
ATOM 680 C C . VAL A 1 83 ? 39.405 -7.247 62.944 1.00 13.21 83 VAL A C 1
ATOM 681 O O . VAL A 1 83 ? 40.001 -8.186 62.405 1.00 13.85 83 VAL A O 1
ATOM 685 N N . GLY A 1 84 ? 38.073 -7.231 63.043 1.00 14.84 84 GLY A N 1
ATOM 686 C CA . GLY A 1 84 ? 37.290 -8.275 62.399 1.00 15.35 84 GLY A CA 1
ATOM 687 C C . GLY A 1 84 ? 37.396 -8.213 60.887 1.00 16.83 84 GLY A C 1
ATOM 688 O O . GLY A 1 84 ? 37.543 -9.242 60.219 1.00 15.95 84 GLY A O 1
ATOM 689 N N . GLU A 1 85 ? 37.330 -7.002 60.328 1.00 16.26 85 GLU A N 1
ATOM 690 C CA . GLU A 1 85 ? 37.555 -6.825 58.898 1.00 13.14 85 GLU A CA 1
ATOM 691 C C . GLU A 1 85 ? 38.985 -7.176 58.513 1.00 14.11 85 GLU A C 1
ATOM 692 O O . GLU A 1 85 ? 39.219 -7.739 57.436 1.00 16.23 85 GLU A O 1
ATOM 698 N N . HIS A 1 86 ? 39.957 -6.836 59.366 1.00 12.01 86 HIS A N 1
ATOM 699 C CA . HIS A 1 86 ? 41.336 -7.224 59.089 1.00 11.83 86 HIS A CA 1
ATOM 700 C C . HIS A 1 86 ? 41.472 -8.739 59.050 1.00 12.78 86 HIS A C 1
ATOM 701 O O . HIS A 1 86 ? 42.165 -9.286 58.185 1.00 14.65 86 HIS A O 1
ATOM 708 N N . ARG A 1 87 ? 40.823 -9.432 59.989 1.00 12.20 87 ARG A N 1
ATOM 709 C CA A ARG A 1 87 ? 40.919 -10.888 60.027 0.50 12.92 87 ARG A CA 1
ATOM 710 C CA B ARG A 1 87 ? 40.929 -10.887 60.021 0.50 12.92 87 ARG A CA 1
ATOM 711 C C . ARG A 1 87 ? 40.316 -11.511 58.775 1.00 15.77 87 ARG A C 1
ATOM 712 O O . ARG A 1 87 ? 40.835 -12.502 58.252 1.00 14.93 87 ARG A O 1
ATOM 727 N N . GLU A 1 88 ? 39.211 -10.945 58.283 1.00 15.13 88 GLU A N 1
ATOM 728 C CA . GLU A 1 88 ? 38.609 -11.458 57.057 1.00 18.82 88 GLU A CA 1
ATOM 729 C C . GLU A 1 88 ? 39.600 -11.412 55.897 1.00 16.56 88 GLU A C 1
ATOM 730 O O . GLU A 1 88 ? 39.712 -12.376 55.125 1.00 14.98 88 GLU A O 1
ATOM 736 N N . ILE A 1 89 ? 40.343 -10.310 55.774 1.00 13.57 89 ILE A N 1
ATOM 737 C CA . ILE A 1 89 ? 41.342 -10.193 54.715 1.00 13.65 89 ILE A CA 1
ATOM 738 C C . ILE A 1 89 ? 42.462 -11.207 54.922 1.00 15.32 89 ILE A C 1
ATOM 739 O O . ILE A 1 89 ? 42.888 -11.882 53.977 1.00 14.80 89 ILE A O 1
ATOM 744 N N . ILE A 1 90 ? 42.940 -11.345 56.159 1.00 12.34 90 ILE A N 1
ATOM 745 C CA . ILE A 1 90 ? 44.019 -12.292 56.441 1.00 14.02 90 ILE A CA 1
ATOM 746 C C . ILE A 1 90 ? 43.560 -13.726 56.193 1.00 15.57 90 ILE A C 1
ATOM 747 O O . ILE A 1 90 ? 44.323 -14.557 55.686 1.00 14.64 90 ILE A O 1
ATOM 752 N N . THR A 1 91 ? 42.310 -14.039 56.537 1.00 14.00 91 THR A N 1
ATOM 753 C CA . THR A 1 91 ? 41.811 -15.392 56.310 1.00 17.27 91 THR A CA 1
ATOM 754 C C . THR A 1 91 ? 41.796 -15.731 54.825 1.00 20.04 91 THR A C 1
ATOM 755 O O . THR A 1 91 ? 42.150 -16.850 54.433 1.00 18.21 91 THR A O 1
ATOM 759 N N . GLU A 1 92 ? 41.408 -14.770 53.980 1.00 16.44 92 GLU A N 1
ATOM 760 C CA . GLU A 1 92 ? 41.453 -15.006 52.539 1.00 16.75 92 GLU A CA 1
ATOM 761 C C . GLU A 1 92 ? 42.887 -15.184 52.050 1.00 17.92 92 GLU A C 1
ATOM 762 O O . GLU A 1 92 ? 43.157 -16.049 51.206 1.00 16.71 92 GLU A O 1
ATOM 768 N N . ILE A 1 93 ? 43.820 -14.379 52.565 1.00 15.01 93 ILE A N 1
ATOM 769 C CA . ILE A 1 93 ? 45.226 -14.531 52.196 1.00 14.75 93 ILE A CA 1
ATOM 770 C C . ILE A 1 93 ? 45.693 -15.958 52.461 1.00 18.36 93 ILE A C 1
ATOM 771 O O . ILE A 1 93 ? 46.324 -16.593 51.607 1.00 16.12 93 ILE A O 1
ATOM 776 N N . ARG A 1 94 ? 45.379 -16.485 53.647 1.00 17.01 94 ARG A N 1
ATOM 777 C CA . ARG A 1 94 ? 45.856 -17.808 54.031 1.00 17.19 94 ARG A CA 1
ATOM 778 C C . ARG A 1 94 ? 45.186 -18.922 53.239 1.00 17.96 94 ARG A C 1
ATOM 779 O O . ARG A 1 94 ? 45.708 -20.040 53.211 1.00 21.16 94 ARG A O 1
ATOM 787 N N . ARG A 1 95 ? 44.042 -18.649 52.606 1.00 18.90 95 ARG A N 1
ATOM 788 C CA . ARG A 1 95 ? 43.466 -19.613 51.675 1.00 21.04 95 ARG A CA 1
ATOM 789 C C . ARG A 1 95 ? 44.233 -19.673 50.363 1.00 20.63 95 ARG A C 1
ATOM 790 O O . ARG A 1 95 ? 44.133 -20.677 49.647 1.00 19.48 95 ARG A O 1
ATOM 798 N N . LEU A 1 96 ? 45.016 -18.640 50.053 1.00 18.32 96 LEU A N 1
ATOM 799 C CA . LEU A 1 96 ? 45.667 -18.487 48.760 1.00 17.85 96 LEU A CA 1
ATOM 800 C C . LEU A 1 96 ? 47.160 -18.784 48.783 1.00 17.67 96 LEU A C 1
ATOM 801 O O . LEU A 1 96 ? 47.750 -18.987 47.713 1.00 20.66 96 LEU A O 1
ATOM 806 N N . THR A 1 97 ? 47.785 -18.815 49.958 1.00 18.93 97 THR A N 1
ATOM 807 C CA . THR A 1 97 ? 49.217 -19.057 50.048 1.00 16.36 97 THR A CA 1
ATOM 808 C C . THR A 1 97 ? 49.521 -19.750 51.366 1.00 20.56 97 THR A C 1
ATOM 809 O O . THR A 1 97 ? 48.818 -19.557 52.363 1.00 17.63 97 THR A O 1
ATOM 813 N N . ASP A 1 98 ? 50.568 -20.574 51.357 1.00 17.48 98 ASP A N 1
ATOM 814 C CA . ASP A 1 98 ? 51.114 -21.142 52.583 1.00 15.53 98 ASP A CA 1
ATOM 815 C C . ASP A 1 98 ? 52.306 -20.350 53.104 1.00 15.16 98 ASP A C 1
ATOM 816 O O . ASP A 1 98 ? 52.912 -20.749 54.108 1.00 16.12 98 ASP A O 1
ATOM 821 N N . ALA A 1 99 ? 52.646 -19.236 52.458 1.00 14.64 99 ALA A N 1
ATOM 822 C CA . ALA A 1 99 ? 53.715 -18.391 52.964 1.00 15.60 99 ALA A CA 1
ATOM 823 C C . ALA A 1 99 ? 53.352 -17.889 54.358 1.00 12.57 99 ALA A C 1
ATOM 824 O O . ALA A 1 99 ? 52.176 -17.630 54.636 1.00 15.93 99 ALA A O 1
ATOM 826 N N . PRO A 1 100 ? 54.321 -17.751 55.256 1.00 12.74 100 PRO A N 1
ATOM 827 C CA . PRO A 1 100 ? 54.006 -17.226 56.588 1.00 13.29 100 PRO A CA 1
ATOM 828 C C . PRO A 1 100 ? 53.522 -15.789 56.499 1.00 12.26 100 PRO A C 1
ATOM 829 O O . PRO A 1 100 ? 53.917 -15.029 55.614 1.00 11.79 100 PRO A O 1
ATOM 833 N N . VAL A 1 101 ? 52.642 -15.430 57.426 1.00 13.24 101 VAL A N 1
ATOM 834 C CA . VAL A 1 101 ? 52.100 -14.083 57.531 1.00 11.38 101 VAL A CA 1
ATOM 835 C C . VAL A 1 101 ? 52.674 -13.447 58.788 1.00 13.80 101 VAL A C 1
ATOM 836 O O . VAL A 1 101 ? 52.658 -14.060 59.864 1.00 12.53 101 VAL A O 1
ATOM 840 N N . VAL A 1 102 ? 53.179 -12.219 58.655 1.00 10.89 102 VAL A N 1
ATOM 841 C CA . VAL A 1 102 ? 53.658 -11.439 59.787 1.00 10.64 102 VAL A CA 1
ATOM 842 C C . VAL A 1 102 ? 52.822 -10.173 59.875 1.00 12.01 102 VAL A C 1
ATOM 843 O O . VAL A 1 102 ? 52.552 -9.521 58.856 1.00 12.34 102 VAL A O 1
ATOM 847 N N . GLY A 1 103 ? 52.409 -9.834 61.094 1.00 10.28 103 GLY A N 1
ATOM 848 C CA . GLY A 1 103 ? 51.630 -8.639 61.357 1.00 12.08 103 GLY A CA 1
ATOM 849 C C . GLY A 1 103 ? 52.467 -7.567 62.029 1.00 11.82 103 GLY A C 1
ATOM 850 O O . GLY A 1 103 ? 53.447 -7.861 62.718 1.00 12.31 103 GLY A O 1
ATOM 851 N N . GLY A 1 104 ? 52.072 -6.315 61.823 1.00 10.20 104 GLY A N 1
ATOM 852 C CA . GLY A 1 104 ? 52.696 -5.174 62.467 1.00 11.91 104 GLY A CA 1
ATOM 853 C C . GLY A 1 104 ? 51.757 -3.996 62.332 1.00 9.51 104 GLY A C 1
ATOM 854 O O . GLY A 1 104 ? 50.685 -4.106 61.732 1.00 10.21 104 GLY A O 1
ATOM 855 N N . GLY A 1 105 ? 52.159 -2.867 62.899 1.00 9.37 105 GLY A N 1
ATOM 856 C CA . GLY A 1 105 ? 51.352 -1.659 62.876 1.00 9.29 105 GLY A CA 1
ATOM 857 C C . GLY A 1 105 ? 51.346 -0.973 64.228 1.00 10.83 105 GLY A C 1
ATOM 858 O O . GLY A 1 105 ? 51.691 -1.554 65.257 1.00 10.46 105 GLY A O 1
ATOM 859 N N . ILE A 1 106 ? 50.965 0.308 64.225 1.00 10.44 106 ILE A N 1
ATOM 860 C CA . ILE A 1 106 ? 50.825 1.012 65.495 1.00 9.37 106 ILE A CA 1
ATOM 861 C C . ILE A 1 106 ? 49.643 0.447 66.283 1.00 10.11 106 ILE A C 1
ATOM 862 O O . ILE A 1 106 ? 49.807 -0.011 67.420 1.00 11.20 106 ILE A O 1
ATOM 867 N N . GLY A 1 107 ? 48.450 0.419 65.681 1.00 11.01 107 GLY A N 1
ATOM 868 C CA . GLY A 1 107 ? 47.327 -0.244 66.335 1.00 10.58 107 GLY A CA 1
ATOM 869 C C . GLY A 1 107 ? 47.626 -1.691 66.682 1.00 10.24 107 GLY A C 1
ATOM 870 O O . GLY A 1 107 ? 47.287 -2.166 67.773 1.00 10.18 107 GLY A O 1
ATOM 871 N N . PHE A 1 108 ? 48.283 -2.404 65.769 1.00 9.37 108 PHE A N 1
ATOM 872 C CA . PHE A 1 108 ? 48.695 -3.779 66.049 1.00 9.54 108 PHE A CA 1
ATOM 873 C C . PHE A 1 108 ? 49.551 -3.864 67.310 1.00 10.93 108 PHE A C 1
ATOM 874 O O . PHE A 1 108 ? 49.358 -4.756 68.150 1.00 10.39 108 PHE A O 1
ATOM 882 N N . SER A 1 109 ? 50.486 -2.927 67.473 1.00 9.84 109 SER A N 1
ATOM 883 C CA . SER A 1 109 ? 51.421 -2.940 68.594 1.00 10.26 109 SER A CA 1
ATOM 884 C C . SER A 1 109 ? 50.773 -2.611 69.935 1.00 10.25 109 SER A C 1
ATOM 885 O O . SER A 1 109 ? 51.433 -2.773 70.971 1.00 11.07 109 SER A O 1
ATOM 888 N N . THR A 1 110 ? 49.512 -2.163 69.959 1.00 9.43 110 THR A N 1
ATOM 889 C CA . THR A 1 110 ? 48.841 -1.994 71.242 1.00 9.45 110 THR A CA 1
ATOM 890 C C . THR A 1 110 ? 48.363 -3.320 71.818 1.00 10.98 110 THR A C 1
ATOM 891 O O . THR A 1 110 ? 48.092 -3.403 73.019 1.00 12.22 110 THR A O 1
ATOM 895 N N . MET A 1 111 ? 48.258 -4.351 70.997 1.00 9.92 111 MET A N 1
ATOM 896 C CA . MET A 1 111 ? 47.811 -5.652 71.472 1.00 11.05 111 MET A CA 1
ATOM 897 C C . MET A 1 111 ? 48.335 -6.728 70.527 1.00 9.86 111 MET A C 1
ATOM 898 O O . MET A 1 111 ? 47.546 -7.490 69.953 1.00 11.31 111 MET A O 1
ATOM 903 N N . PRO A 1 112 ? 49.655 -6.837 70.355 1.00 9.77 112 PRO A N 1
ATOM 904 C CA . PRO A 1 112 ? 50.170 -7.683 69.268 1.00 11.64 112 PRO A CA 1
ATOM 905 C C . PRO A 1 112 ? 50.059 -9.166 69.546 1.00 11.12 112 PRO A C 1
ATOM 906 O O . PRO A 1 112 ? 49.885 -9.933 68.594 1.00 11.47 112 PRO A O 1
ATOM 910 N N . PHE A 1 113 ? 50.170 -9.608 70.804 1.00 10.14 113 PHE A N 1
ATOM 911 C CA . PHE A 1 113 ? 50.008 -11.032 71.083 1.00 10.39 113 PHE A CA 1
ATOM 912 C C . PHE A 1 113 ? 48.568 -11.473 70.849 1.00 10.55 113 PHE A C 1
ATOM 913 O O . PHE A 1 113 ? 48.325 -12.529 70.253 1.00 11.70 113 PHE A O 1
ATOM 921 N N . ALA A 1 114 ? 47.604 -10.682 71.327 1.00 10.88 114 ALA A N 1
ATOM 922 C CA . ALA A 1 114 ? 46.201 -10.999 71.089 1.00 12.38 114 ALA A CA 1
ATOM 923 C C . ALA A 1 114 ? 45.901 -11.060 69.601 1.00 10.72 114 ALA A C 1
ATOM 924 O O . ALA A 1 114 ? 45.159 -11.933 69.144 1.00 10.96 114 ALA A O 1
ATOM 926 N N . LEU A 1 115 ? 46.470 -10.137 68.824 1.00 13.38 115 LEU A N 1
ATOM 927 C CA . LEU A 1 115 ? 46.143 -10.092 67.408 1.00 10.56 115 LEU A CA 1
ATOM 928 C C . LEU A 1 115 ? 46.830 -11.209 66.632 1.00 12.46 115 LEU A C 1
ATOM 929 O O . LEU A 1 115 ? 46.240 -11.756 65.695 1.00 12.32 115 LEU A O 1
ATOM 934 N N . VAL A 1 116 ? 48.068 -11.567 66.994 1.00 11.94 116 VAL A N 1
ATOM 935 C CA . VAL A 1 116 ? 48.692 -12.723 66.356 1.00 10.67 116 VAL A CA 1
ATOM 936 C C . VAL A 1 116 ? 47.802 -13.950 66.523 1.00 13.47 116 VAL A C 1
ATOM 937 O O . VAL A 1 116 ? 47.544 -14.692 65.567 1.00 12.58 116 VAL A O 1
ATOM 941 N N . GLU A 1 117 ? 47.284 -14.158 67.738 1.00 12.97 117 GLU A N 1
ATOM 942 C CA . GLU A 1 117 ? 46.445 -15.326 67.988 1.00 13.35 117 GLU A CA 1
ATOM 943 C C . GLU A 1 117 ? 45.072 -15.179 67.339 1.00 12.99 117 GLU A C 1
ATOM 944 O O . GLU A 1 117 ? 44.546 -16.142 66.766 1.00 12.37 117 GLU A O 1
ATOM 950 N N . TYR A 1 118 ? 44.481 -13.981 67.408 1.00 11.58 118 TYR A N 1
ATOM 951 C CA . TYR A 1 118 ? 43.168 -13.750 66.806 1.00 12.13 118 TYR A CA 1
ATOM 952 C C . TYR A 1 118 ? 43.214 -13.923 65.291 1.00 13.08 118 TYR A C 1
ATOM 953 O O . TYR A 1 118 ? 42.333 -14.555 64.697 1.00 14.49 118 TYR A O 1
ATOM 962 N N . PHE A 1 119 ? 44.232 -13.349 64.646 1.00 11.63 119 PHE A N 1
ATOM 963 C CA . PHE A 1 119 ? 44.356 -13.462 63.193 1.00 13.18 119 PHE A CA 1
ATOM 964 C C . PHE A 1 119 ? 44.793 -14.851 62.756 1.00 16.07 119 PHE A C 1
ATOM 965 O O . PHE A 1 119 ? 44.617 -15.203 61.582 1.00 13.88 119 PHE A O 1
ATOM 973 N N . GLY A 1 120 ? 45.375 -15.633 63.660 1.00 12.91 120 GLY A N 1
ATOM 974 C CA . GLY A 1 120 ? 45.856 -16.953 63.299 1.00 13.96 120 GLY A CA 1
ATOM 975 C C . GLY A 1 120 ? 47.089 -16.938 62.429 1.00 17.42 120 GLY A C 1
ATOM 976 O O . GLY A 1 120 ? 47.235 -17.802 61.557 1.00 16.22 120 GLY A O 1
ATOM 977 N N . ILE A 1 121 ? 47.982 -15.976 62.635 1.00 13.02 121 ILE A N 1
ATOM 978 C CA . ILE A 1 121 ? 49.142 -15.791 61.774 1.00 11.41 121 ILE A CA 1
ATOM 979 C C . ILE A 1 121 ? 50.392 -16.266 62.505 1.00 13.99 121 ILE A C 1
ATOM 980 O O . ILE A 1 121 ? 50.393 -16.482 63.716 1.00 11.81 121 ILE A O 1
ATOM 985 N N . GLU A 1 122 ? 51.476 -16.424 61.742 1.00 14.67 122 GLU A N 1
ATOM 986 C CA . GLU A 1 122 ? 52.698 -17.015 62.273 1.00 11.46 122 GLU A CA 1
ATOM 987 C C . GLU A 1 122 ? 53.495 -16.047 63.137 1.00 12.71 122 GLU A C 1
ATOM 988 O O . GLU A 1 122 ? 54.059 -16.452 64.161 1.00 14.10 122 GLU A O 1
ATOM 994 N N . TYR A 1 123 ? 53.580 -14.776 62.740 1.00 14.18 123 TYR A N 1
ATOM 995 C CA . TYR A 1 123 ? 54.536 -13.866 63.351 1.00 11.34 123 TYR A CA 1
ATOM 996 C C . TYR A 1 123 ? 53.907 -12.506 63.586 1.00 10.53 123 TYR A C 1
ATOM 997 O O . TYR A 1 123 ? 52.977 -12.094 62.890 1.00 12.25 123 TYR A O 1
ATOM 1006 N N . GLY A 1 124 ? 54.468 -11.799 64.560 1.00 10.38 124 GLY A N 1
ATOM 1007 C CA . GLY A 1 124 ? 54.066 -10.435 64.831 1.00 10.15 124 GLY A CA 1
ATOM 1008 C C . GLY A 1 124 ? 55.250 -9.598 65.269 1.00 11.83 124 GLY A C 1
ATOM 1009 O O . GLY A 1 124 ? 56.256 -10.107 65.768 1.00 10.64 124 GLY A O 1
ATOM 1010 N N . VAL A 1 125 ? 55.116 -8.288 65.070 1.00 11.57 125 VAL A N 1
ATOM 1011 C CA . VAL A 1 125 ? 56.143 -7.332 65.464 1.00 12.49 125 VAL A CA 1
ATOM 1012 C C . VAL A 1 125 ? 55.480 -6.209 66.244 1.00 12.13 125 VAL A C 1
ATOM 1013 O O . VAL A 1 125 ? 54.445 -5.682 65.821 1.00 12.56 125 VAL A O 1
ATOM 1017 N N . LYS A 1 126 ? 56.071 -5.853 67.380 1.00 9.94 126 LYS A N 1
ATOM 1018 C CA . LYS A 1 126 ? 55.613 -4.744 68.209 1.00 10.53 126 LYS A CA 1
ATOM 1019 C C . LYS A 1 126 ? 56.597 -3.591 68.050 1.00 10.19 126 LYS A C 1
ATOM 1020 O O . LYS A 1 126 ? 57.794 -3.755 68.308 1.00 12.91 126 LYS A O 1
ATOM 1026 N N . GLY A 1 127 ? 56.103 -2.435 67.609 1.00 11.47 127 GLY A N 1
ATOM 1027 C CA . GLY A 1 127 ? 56.954 -1.285 67.399 1.00 11.87 127 GLY A CA 1
ATOM 1028 C C . GLY A 1 127 ? 57.492 -1.211 65.980 1.00 11.48 127 GLY A C 1
ATOM 1029 O O . GLY A 1 127 ? 57.019 -1.912 65.081 1.00 10.85 127 GLY A O 1
ATOM 1030 N N . PRO A 1 128 ? 58.503 -0.364 65.756 1.00 12.14 128 PRO A N 1
ATOM 1031 C CA . PRO A 1 128 ? 59.052 -0.207 64.399 1.00 12.92 128 PRO A CA 1
ATOM 1032 C C . PRO A 1 128 ? 59.499 -1.546 63.831 1.00 12.42 128 PRO A C 1
ATOM 1033 O O . PRO A 1 128 ? 60.134 -2.351 64.514 1.00 12.22 128 PRO A O 1
ATOM 1037 N N . GLY A 1 129 ? 59.184 -1.776 62.563 1.00 10.28 129 GLY A N 1
ATOM 1038 C CA . GLY A 1 129 ? 59.375 -3.115 62.040 1.00 11.31 129 GLY A CA 1
ATOM 1039 C C . GLY A 1 129 ? 60.481 -3.310 61.020 1.00 14.19 129 GLY A C 1
ATOM 1040 O O . GLY A 1 129 ? 60.790 -4.455 60.678 1.00 11.72 129 GLY A O 1
ATOM 1041 N N . GLU A 1 130 ? 61.111 -2.226 60.557 1.00 15.52 130 GLU A N 1
ATOM 1042 C CA . GLU A 1 130 ? 61.974 -2.318 59.380 1.00 13.19 130 GLU A CA 1
ATOM 1043 C C . GLU A 1 130 ? 63.168 -3.245 59.600 1.00 14.01 130 GLU A C 1
ATOM 1044 O O . GLU A 1 130 ? 63.555 -3.987 58.690 1.00 15.48 130 GLU A O 1
ATOM 1050 N N . LYS A 1 131 ? 63.755 -3.244 60.800 1.00 14.64 131 LYS A N 1
ATOM 1051 C CA . LYS A 1 131 ? 64.933 -4.084 61.009 1.00 16.12 131 LYS A CA 1
ATOM 1052 C C . LYS A 1 131 ? 64.545 -5.529 61.295 1.00 16.12 131 LYS A C 1
ATOM 1053 O O . LYS A 1 131 ? 65.121 -6.461 60.718 1.00 15.73 131 LYS A O 1
ATOM 1059 N N . ILE A 1 132 ? 63.561 -5.729 62.176 1.00 13.15 132 ILE A N 1
ATOM 1060 C CA . ILE A 1 132 ? 63.085 -7.077 62.488 1.00 12.08 132 ILE A CA 1
ATOM 1061 C C . ILE A 1 132 ? 62.561 -7.758 61.230 1.00 12.27 132 ILE A C 1
ATOM 1062 O O . ILE A 1 132 ? 62.808 -8.948 61.000 1.00 12.87 132 ILE A O 1
ATOM 1067 N N . LEU A 1 133 ? 61.832 -7.013 60.393 1.00 10.69 133 LEU A N 1
ATOM 1068 C CA . LEU A 1 133 ? 61.270 -7.608 59.183 1.00 13.68 133 LEU A CA 1
ATOM 1069 C C . LEU A 1 133 ? 62.367 -8.068 58.226 1.00 13.19 133 LEU A C 1
ATOM 1070 O O . LEU A 1 133 ? 62.231 -9.111 57.572 1.00 14.72 133 LEU A O 1
ATOM 1075 N N . CYS A 1 134 ? 63.460 -7.304 58.122 1.00 12.91 134 CYS A N 1
ATOM 1076 C CA . CYS A 1 134 ? 64.565 -7.740 57.275 1.00 13.95 134 CYS A CA 1
ATOM 1077 C C . CYS A 1 134 ? 65.186 -9.026 57.795 1.00 14.00 134 CYS A C 1
ATOM 1078 O O . CYS A 1 134 ? 65.540 -9.910 57.009 1.00 14.08 134 CYS A O 1
ATOM 1081 N N . GLU A 1 135 ? 65.362 -9.136 59.115 1.00 14.34 135 GLU A N 1
ATOM 1082 C CA . GLU A 1 135 ? 65.908 -10.372 59.661 1.00 13.46 135 GLU A CA 1
ATOM 1083 C C . GLU A 1 135 ? 64.948 -11.529 59.436 1.00 14.50 135 GLU A C 1
ATOM 1084 O O . GLU A 1 135 ? 65.374 -12.633 59.090 1.00 13.60 135 GLU A O 1
ATOM 1090 N N . LEU A 1 136 ? 63.644 -11.280 59.589 1.00 13.22 136 LEU A N 1
ATOM 1091 C CA . LEU A 1 136 ? 62.653 -12.321 59.333 1.00 13.81 136 LEU A CA 1
ATOM 1092 C C . LEU A 1 136 ? 62.679 -12.757 57.872 1.00 13.76 136 LEU A C 1
ATOM 1093 O O . LEU A 1 136 ? 62.726 -13.955 57.571 1.00 14.19 136 LEU A O 1
ATOM 1098 N N . ALA A 1 137 ? 62.670 -11.793 56.948 1.00 12.12 137 ALA A N 1
ATOM 1099 C CA . ALA A 1 137 ? 62.731 -12.133 55.529 1.00 14.29 137 ALA A CA 1
ATOM 1100 C C . ALA A 1 137 ? 63.993 -12.923 55.208 1.00 15.14 137 ALA A C 1
ATOM 1101 O O . ALA A 1 137 ? 63.964 -13.848 54.387 1.00 14.36 137 ALA A O 1
ATOM 1103 N N . THR A 1 138 ? 65.112 -12.579 55.848 1.00 13.95 138 THR A N 1
ATOM 1104 C CA . THR A 1 138 ? 66.341 -13.325 55.609 1.00 14.63 138 THR A CA 1
ATOM 1105 C C . THR A 1 138 ? 66.209 -14.760 56.105 1.00 16.84 138 THR A C 1
ATOM 1106 O O . THR A 1 138 ? 66.581 -15.702 55.396 1.00 15.71 138 THR A O 1
ATOM 1110 N N . ALA A 1 139 ? 65.657 -14.949 57.306 1.00 14.83 139 ALA A N 1
ATOM 1111 C CA . ALA A 1 139 ? 65.507 -16.300 57.841 1.00 16.28 139 ALA A CA 1
ATOM 1112 C C . ALA A 1 139 ? 64.591 -17.147 56.962 1.00 14.17 139 ALA A C 1
ATOM 1113 O O . ALA A 1 139 ? 64.918 -18.292 56.626 1.00 15.89 139 ALA A O 1
ATOM 1115 N N . ILE A 1 140 ? 63.438 -16.598 56.574 1.00 13.19 140 ILE A N 1
ATOM 1116 C CA . ILE A 1 140 ? 62.489 -17.355 55.759 1.00 17.08 140 ILE A CA 1
ATOM 1117 C C . ILE A 1 140 ? 63.111 -17.705 54.411 1.00 14.34 140 ILE A C 1
ATOM 1118 O O . ILE A 1 140 ? 63.080 -18.863 53.969 1.00 15.79 140 ILE A O 1
ATOM 1123 N N . SER A 1 141 ? 63.713 -16.710 53.754 1.00 15.44 141 SER A N 1
ATOM 1124 C CA . SER A 1 141 ? 64.300 -16.926 52.436 1.00 16.50 141 SER A CA 1
ATOM 1125 C C . SER A 1 141 ? 65.374 -18.006 52.472 1.00 17.77 141 SER A C 1
ATOM 1126 O O . SER A 1 141 ? 65.511 -18.790 51.525 1.00 21.85 141 SER A O 1
ATOM 1129 N N . GLU A 1 142 ? 66.147 -18.060 53.550 1.00 16.75 142 GLU A N 1
ATOM 1130 C CA A GLU A 1 142 ? 67.215 -19.038 53.696 0.50 18.65 142 GLU A CA 1
ATOM 1131 C CA B GLU A 1 142 ? 67.211 -19.043 53.682 0.50 18.64 142 GLU A CA 1
ATOM 1132 C C . GLU A 1 142 ? 66.741 -20.347 54.314 1.00 20.17 142 GLU A C 1
ATOM 1133 O O . GLU A 1 142 ? 67.561 -21.246 54.524 1.00 20.56 142 GLU A O 1
ATOM 1144 N N . GLY A 1 143 ? 65.449 -20.478 54.606 1.00 16.62 143 GLY A N 1
ATOM 1145 C CA . GLY A 1 143 ? 64.935 -21.704 55.193 1.00 15.53 143 GLY A CA 1
ATOM 1146 C C . GLY A 1 143 ? 65.401 -21.954 56.611 1.00 15.49 143 GLY A C 1
ATOM 1147 O O . GLY A 1 143 ? 65.553 -23.112 57.012 1.00 16.43 143 GLY A O 1
ATOM 1148 N N . ARG A 1 144 ? 65.634 -20.895 57.379 1.00 14.42 144 ARG A N 1
ATOM 1149 C CA A ARG A 1 144 ? 66.137 -20.997 58.740 0.50 18.30 144 ARG A CA 1
ATOM 1150 C CA B ARG A 1 144 ? 66.141 -20.991 58.738 0.50 18.30 144 ARG A CA 1
ATOM 1151 C C . ARG A 1 144 ? 65.013 -20.886 59.760 1.00 15.93 144 ARG A C 1
ATOM 1152 O O . ARG A 1 144 ? 63.920 -20.386 59.477 1.00 14.17 144 ARG A O 1
ATOM 1167 N N . ASP A 1 145 ? 65.306 -21.363 60.965 1.00 16.34 145 ASP A N 1
ATOM 1168 C CA . ASP A 1 145 ? 64.435 -21.146 62.108 1.00 19.08 145 ASP A CA 1
ATOM 1169 C C . ASP A 1 145 ? 64.424 -19.658 62.456 1.00 17.70 145 ASP A C 1
ATOM 1170 O O . ASP A 1 145 ? 65.430 -18.958 62.316 1.00 17.62 145 ASP A O 1
ATOM 1175 N N . THR A 1 146 ? 63.277 -19.171 62.922 1.00 15.30 146 THR A N 1
ATOM 1176 C CA . THR A 1 146 ? 63.147 -17.777 63.330 1.00 14.62 146 THR A CA 1
ATOM 1177 C C . THR A 1 146 ? 63.318 -17.584 64.831 1.00 17.99 146 THR A C 1
ATOM 1178 O O . THR A 1 146 ? 63.048 -16.488 65.339 1.00 16.80 146 THR A O 1
ATOM 1182 N N . ALA A 1 147 ? 63.770 -18.615 65.547 1.00 18.49 147 ALA A N 1
ATOM 1183 C CA . ALA A 1 147 ? 63.830 -18.573 67.003 1.00 22.18 147 ALA A CA 1
ATOM 1184 C C . ALA A 1 147 ? 64.885 -17.607 67.531 1.00 21.00 147 ALA A C 1
ATOM 1185 O O . ALA A 1 147 ? 64.845 -17.259 68.715 1.00 23.11 147 ALA A O 1
ATOM 1187 N N . GLY A 1 148 ? 65.801 -17.140 66.687 1.00 24.97 148 GLY A N 1
ATOM 1188 C CA . GLY A 1 148 ? 66.832 -16.224 67.124 1.00 27.41 148 GLY A CA 1
ATOM 1189 C C . GLY A 1 148 ? 66.651 -14.798 66.665 1.00 23.58 148 GLY A C 1
ATOM 1190 O O . GLY A 1 148 ? 67.594 -14.004 66.777 1.00 31.26 148 GLY A O 1
ATOM 1191 N N . ILE A 1 149 ? 65.476 -14.429 66.164 1.00 18.37 149 ILE A N 1
ATOM 1192 C CA . ILE A 1 149 ? 65.228 -13.081 65.661 1.00 17.65 149 ILE A CA 1
ATOM 1193 C C . ILE A 1 149 ? 64.797 -12.217 66.844 1.00 16.69 149 ILE A C 1
ATOM 1194 O O . ILE A 1 149 ? 63.683 -12.409 67.356 1.00 16.88 149 ILE A O 1
ATOM 1199 N N . PRO A 1 150 ? 65.616 -11.264 67.286 1.00 18.87 150 PRO A N 1
ATOM 1200 C CA . PRO A 1 150 ? 65.259 -10.468 68.469 1.00 15.55 150 PRO A CA 1
ATOM 1201 C C . PRO A 1 150 ? 63.962 -9.697 68.263 1.00 15.81 150 PRO A C 1
ATOM 1202 O O . PRO A 1 150 ? 63.740 -9.081 67.217 1.00 17.47 150 PRO A O 1
ATOM 1206 N N . GLY A 1 151 ? 63.100 -9.743 69.280 1.00 15.68 151 GLY A N 1
ATOM 1207 C CA . GLY A 1 151 ? 61.853 -9.011 69.284 1.00 16.37 151 GLY A CA 1
ATOM 1208 C C . GLY A 1 151 ? 60.690 -9.716 68.619 1.00 18.25 151 GLY A C 1
ATOM 1209 O O . GLY A 1 151 ? 59.539 -9.313 68.830 1.00 18.96 151 GLY A O 1
ATOM 1210 N N . LEU A 1 152 ? 60.949 -10.754 67.827 1.00 13.07 152 LEU A N 1
ATOM 1211 C CA . LEU A 1 152 ? 59.894 -11.362 67.029 1.00 11.49 152 LEU A CA 1
ATOM 1212 C C . LEU A 1 152 ? 58.886 -12.096 67.905 1.00 13.92 152 LEU A C 1
ATOM 1213 O O . LEU A 1 152 ? 59.262 -12.923 68.741 1.00 12.93 152 LEU A O 1
ATOM 1218 N N . ILE A 1 153 ? 57.600 -11.810 67.696 1.00 11.05 153 ILE A N 1
ATOM 1219 C CA . ILE A 1 153 ? 56.524 -12.591 68.304 1.00 12.04 153 ILE A CA 1
ATOM 1220 C C . ILE A 1 153 ? 56.214 -13.766 67.387 1.00 12.08 153 ILE A C 1
ATOM 1221 O O . ILE A 1 153 ? 56.003 -13.583 66.181 1.00 11.81 153 ILE A O 1
ATOM 1226 N N . ARG A 1 154 ? 56.191 -14.976 67.953 1.00 12.76 154 ARG A N 1
ATOM 1227 C CA . ARG A 1 154 ? 55.965 -16.194 67.189 1.00 14.11 154 ARG A CA 1
ATOM 1228 C C . ARG A 1 154 ? 54.758 -16.934 67.746 1.00 14.15 154 ARG A C 1
ATOM 1229 O O . ARG A 1 154 ? 54.678 -17.194 68.951 1.00 13.70 154 ARG A O 1
ATOM 1237 N N . ASN A 1 155 ? 53.826 -17.271 66.866 1.00 12.47 155 ASN A N 1
ATOM 1238 C CA . ASN A 1 155 ? 52.603 -17.967 67.261 1.00 12.23 155 ASN A CA 1
ATOM 1239 C C . ASN A 1 155 ? 52.903 -19.452 67.393 1.00 14.50 155 ASN A C 1
ATOM 1240 O O . ASN A 1 155 ? 53.008 -20.168 66.392 1.00 22.96 155 ASN A O 1
ATOM 1245 N N . THR A 1 156 ? 53.067 -19.923 68.622 1.00 17.13 156 THR A N 1
ATOM 1246 C CA . THR A 1 156 ? 53.256 -21.352 68.824 1.00 17.16 156 THR A CA 1
ATOM 1247 C C . THR A 1 156 ? 51.908 -22.039 69.016 1.00 19.51 156 THR A C 1
ATOM 1248 O O . THR A 1 156 ? 50.861 -21.402 69.133 1.00 22.87 156 THR A O 1
ATOM 1252 N N . GLU A 1 157 ? 51.946 -23.369 69.101 1.00 22.47 157 GLU A N 1
ATOM 1253 C CA . GLU A 1 157 ? 50.709 -24.112 69.297 1.00 25.33 157 GLU A CA 1
ATOM 1254 C C . GLU A 1 157 ? 50.047 -23.799 70.633 1.00 22.71 157 GLU A C 1
ATOM 1255 O O . GLU A 1 157 ? 48.833 -23.981 70.770 1.00 27.95 157 GLU A O 1
ATOM 1261 N N . ARG A 1 158 ? 50.803 -23.317 71.616 1.00 22.15 158 ARG A N 1
ATOM 1262 C CA . ARG A 1 158 ? 50.247 -22.985 72.919 1.00 23.21 158 ARG A CA 1
ATOM 1263 C C . ARG A 1 158 ? 50.056 -21.485 73.102 1.00 22.03 158 ARG A C 1
ATOM 1264 O O . ARG A 1 158 ? 49.727 -21.040 74.207 1.00 24.09 158 ARG A O 1
ATOM 1272 N N . GLY A 1 159 ? 50.251 -20.705 72.047 1.00 21.76 159 GLY A N 1
ATOM 1273 C CA . GLY A 1 159 ? 50.044 -19.273 72.063 1.00 22.51 159 GLY A CA 1
ATOM 1274 C C . GLY A 1 159 ? 51.272 -18.524 71.596 1.00 17.92 159 GLY A C 1
ATOM 1275 O O . GLY A 1 159 ? 52.324 -19.099 71.321 1.00 19.75 159 GLY A O 1
ATOM 1276 N N . ALA A 1 160 ? 51.126 -17.199 71.531 1.00 14.31 160 ALA A N 1
ATOM 1277 C CA . ALA A 1 160 ? 52.191 -16.342 71.032 1.00 14.10 160 ALA A CA 1
ATOM 1278 C C . ALA A 1 160 ? 53.256 -16.129 72.101 1.00 11.92 160 ALA A C 1
ATOM 1279 O O . ALA A 1 160 ? 52.939 -15.839 73.259 1.00 12.46 160 ALA A O 1
ATOM 1281 N N . VAL A 1 161 ? 54.520 -16.267 71.703 1.00 13.82 161 VAL A N 1
ATOM 1282 C CA . VAL A 1 161 ? 55.671 -16.111 72.585 1.00 15.20 161 VAL A CA 1
ATOM 1283 C C . VAL A 1 161 ? 56.707 -15.257 71.865 1.00 16.43 161 VAL A C 1
ATOM 1284 O O . VAL A 1 161 ? 56.926 -15.423 70.661 1.00 15.15 161 VAL A O 1
ATOM 1288 N N . ARG A 1 162 ? 57.341 -14.341 72.594 1.00 14.16 162 ARG A N 1
ATOM 1289 C CA . ARG A 1 162 ? 58.257 -13.382 71.987 1.00 15.24 162 ARG A CA 1
ATOM 1290 C C . ARG A 1 162 ? 59.716 -13.759 72.231 1.00 16.10 162 ARG A C 1
ATOM 1291 O O . ARG A 1 162 ? 60.094 -14.145 73.341 1.00 15.96 162 ARG A O 1
ATOM 1299 N N . VAL A 1 163 ? 60.526 -13.650 71.184 1.00 15.34 163 VAL A N 1
ATOM 1300 C CA . VAL A 1 163 ? 61.985 -13.735 71.326 1.00 13.88 163 VAL A CA 1
ATOM 1301 C C . VAL A 1 163 ? 62.491 -12.452 71.980 1.00 16.91 163 VAL A C 1
ATOM 1302 O O . VAL A 1 163 ? 62.143 -11.350 71.517 1.00 18.88 163 VAL A O 1
ATOM 1306 N N . PRO A 1 164 ? 63.318 -12.534 73.021 1.00 20.30 164 PRO A N 1
ATOM 1307 C CA . PRO A 1 164 ? 63.761 -11.319 73.700 1.00 21.73 164 PRO A CA 1
ATOM 1308 C C . PRO A 1 164 ? 64.598 -10.451 72.780 1.00 22.69 164 PRO A C 1
ATOM 1309 O O . PRO A 1 164 ? 65.342 -10.961 71.922 1.00 22.36 164 PRO A O 1
ATOM 1313 N N . PRO A 1 165 ? 64.513 -9.133 72.925 1.00 20.01 165 PRO A N 1
ATOM 1314 C CA . PRO A 1 165 ? 65.411 -8.271 72.158 1.00 20.38 165 PRO A CA 1
ATOM 1315 C C . PRO A 1 165 ? 66.836 -8.482 72.636 1.00 21.41 165 PRO A C 1
ATOM 1316 O O . PRO A 1 165 ? 67.075 -8.889 73.775 1.00 26.48 165 PRO A O 1
ATOM 1320 N N . ALA A 1 166 ? 67.790 -8.247 71.735 1.00 27.52 166 ALA A N 1
ATOM 1321 C CA . ALA A 1 166 ? 69.192 -8.378 72.120 1.00 27.96 166 ALA A CA 1
ATOM 1322 C C . ALA A 1 166 ? 69.698 -7.136 72.845 1.00 26.80 166 ALA A C 1
ATOM 1323 O O . ALA A 1 166 ? 70.618 -7.238 73.666 1.00 27.97 166 ALA A O 1
ATOM 1325 N N . VAL A 1 167 ? 69.115 -5.973 72.567 1.00 23.51 167 VAL A N 1
ATOM 1326 C CA . VAL A 1 167 ? 69.480 -4.730 73.242 1.00 20.72 167 VAL A CA 1
ATOM 1327 C C . VAL A 1 167 ? 68.595 -4.585 74.474 1.00 23.46 167 VAL A C 1
ATOM 1328 O O . VAL A 1 167 ? 67.385 -4.365 74.361 1.00 19.07 167 VAL A O 1
ATOM 1332 N N . LEU A 1 168 ? 69.200 -4.694 75.652 1.00 21.21 168 LEU A N 1
ATOM 1333 C CA . LEU A 1 168 ? 68.489 -4.586 76.914 1.00 23.18 168 LEU A CA 1
ATOM 1334 C C . LEU A 1 168 ? 68.880 -3.294 77.617 1.00 24.37 168 LEU A C 1
ATOM 1335 O O . LEU A 1 168 ? 69.997 -2.794 77.453 1.00 23.18 168 LEU A O 1
ATOM 1340 N N . THR A 1 169 ? 67.950 -2.747 78.394 1.00 20.24 169 THR A N 1
ATOM 1341 C CA . THR A 1 169 ? 68.292 -1.607 79.227 1.00 23.50 169 THR A CA 1
ATOM 1342 C C . THR A 1 169 ? 69.175 -2.056 80.388 1.00 27.25 169 THR A C 1
ATOM 1343 O O . THR A 1 169 ? 69.219 -3.233 80.757 1.00 26.53 169 THR A O 1
ATOM 1347 N N . VAL A 1 170 ? 69.893 -1.095 80.961 1.00 27.79 170 VAL A N 1
ATOM 1348 C CA . VAL A 1 170 ? 70.862 -1.361 82.016 1.00 29.42 170 VAL A CA 1
ATOM 1349 C C . VAL A 1 170 ? 70.519 -0.495 83.219 1.00 30.57 170 VAL A C 1
ATOM 1350 O O . VAL A 1 170 ? 70.310 0.715 83.081 1.00 31.73 170 VAL A O 1
ATOM 1354 N N . ARG A 1 171 ? 70.453 -1.120 84.394 1.00 38.07 171 ARG A N 1
ATOM 1355 C CA . ARG A 1 171 ? 70.299 -0.425 85.665 1.00 39.98 171 ARG A CA 1
ATOM 1356 C C . ARG A 1 171 ? 71.347 -0.957 86.629 1.00 42.50 171 ARG A C 1
ATOM 1357 O O . ARG A 1 171 ? 71.482 -2.174 86.787 1.00 37.69 171 ARG A O 1
ATOM 1365 N N . HIS A 1 172 ? 72.086 -0.046 87.266 1.00 45.64 172 HIS A N 1
ATOM 1366 C CA . HIS A 1 172 ? 73.138 -0.406 88.219 1.00 48.26 172 HIS A CA 1
ATOM 1367 C C . HIS A 1 172 ? 74.185 -1.318 87.586 1.00 46.21 172 HIS A C 1
ATOM 1368 O O . HIS A 1 172 ? 74.735 -2.202 88.247 1.00 47.66 172 HIS A O 1
ATOM 1375 N N . GLY A 1 173 ? 74.464 -1.120 86.299 1.00 43.73 173 GLY A N 1
ATOM 1376 C CA . GLY A 1 173 ? 75.431 -1.941 85.604 1.00 42.61 173 GLY A CA 1
ATOM 1377 C C . GLY A 1 173 ? 74.978 -3.345 85.271 1.00 42.27 173 GLY A C 1
ATOM 1378 O O . GLY A 1 173 ? 75.780 -4.124 84.740 1.00 43.34 173 GLY A O 1
ATOM 1379 N N . LYS A 1 174 ? 73.729 -3.700 85.560 1.00 41.40 174 LYS A N 1
ATOM 1380 C CA . LYS A 1 174 ? 73.190 -5.010 85.226 1.00 37.71 174 LYS A CA 1
ATOM 1381 C C . LYS A 1 174 ? 72.055 -4.853 84.225 1.00 35.23 174 LYS A C 1
ATOM 1382 O O . LYS A 1 174 ? 71.231 -3.938 84.343 1.00 31.94 174 LYS A O 1
ATOM 1388 N N . THR A 1 175 ? 72.026 -5.744 83.238 1.00 32.76 175 THR A N 1
ATOM 1389 C CA . THR A 1 175 ? 70.980 -5.714 82.228 1.00 28.77 175 THR A CA 1
ATOM 1390 C C . THR A 1 175 ? 69.637 -6.104 82.836 1.00 31.48 175 THR A C 1
ATOM 1391 O O . THR A 1 175 ? 69.557 -6.924 83.756 1.00 30.06 175 THR A O 1
ATOM 1395 N N . GLN A 1 176 ? 68.573 -5.500 82.307 1.00 25.72 176 GLN A N 1
ATOM 1396 C CA . GLN A 1 176 ? 67.222 -5.798 82.755 1.00 29.85 176 GLN A CA 1
ATOM 1397 C C . GLN A 1 176 ? 66.584 -6.788 81.795 1.00 31.58 176 GLN A C 1
ATOM 1398 O O . GLN A 1 176 ? 66.471 -6.483 80.594 1.00 24.78 176 GLN A O 1
ATOM 1404 N N . PRO A 1 177 ? 66.169 -7.969 82.258 1.00 29.61 177 PRO A N 1
ATOM 1405 C CA . PRO A 1 177 ? 65.558 -8.943 81.347 1.00 27.60 177 PRO A CA 1
ATOM 1406 C C . PRO A 1 177 ? 64.297 -8.385 80.709 1.00 26.97 177 PRO A C 1
ATOM 1407 O O . PRO A 1 177 ? 63.614 -7.527 81.274 1.00 25.02 177 PRO A O 1
ATOM 1411 N N . ALA A 1 178 ? 63.995 -8.880 79.513 1.00 24.70 178 ALA A N 1
ATOM 1412 C CA . ALA A 1 178 ? 62.816 -8.412 78.805 1.00 23.71 178 ALA A CA 1
ATOM 1413 C C . ALA A 1 178 ? 61.538 -8.936 79.453 1.00 22.24 178 ALA A C 1
ATOM 1414 O O . ALA A 1 178 ? 61.484 -10.050 79.983 1.00 21.51 178 ALA A O 1
ATOM 1416 N N . GLU A 1 179 ? 60.506 -8.107 79.394 1.00 23.59 179 GLU A N 1
ATOM 1417 C CA . GLU A 1 179 ? 59.165 -8.492 79.802 1.00 25.71 179 GLU A CA 1
ATOM 1418 C C . GLU A 1 179 ? 58.565 -9.455 78.778 1.00 20.60 179 GLU A C 1
ATOM 1419 O O . GLU A 1 179 ? 58.791 -9.292 77.578 1.00 21.55 179 GLU A O 1
ATOM 1425 N N . PRO A 1 180 ? 57.838 -10.490 79.211 1.00 19.22 180 PRO A N 1
ATOM 1426 C CA . PRO A 1 180 ? 57.252 -11.413 78.222 1.00 17.76 180 PRO A CA 1
ATOM 1427 C C . PRO A 1 180 ? 56.305 -10.700 77.266 1.00 15.92 180 PRO A C 1
ATOM 1428 O O . PRO A 1 180 ? 56.075 -11.191 76.154 1.00 15.59 180 PRO A O 1
ATOM 1432 N N . THR A 1 181 ? 55.753 -9.556 77.671 1.00 13.87 181 THR A N 1
ATOM 1433 C CA . THR A 1 181 ? 54.895 -8.735 76.832 1.00 13.71 181 THR A CA 1
ATOM 1434 C C . THR A 1 181 ? 55.679 -7.765 75.963 1.00 15.09 181 THR A C 1
ATOM 1435 O O . THR A 1 181 ? 55.092 -7.148 75.069 1.00 15.41 181 THR A O 1
ATOM 1439 N N . GLY A 1 182 ? 56.974 -7.594 76.225 1.00 14.83 182 GLY A N 1
ATOM 1440 C CA . GLY A 1 182 ? 57.742 -6.566 75.549 1.00 12.62 182 GLY A CA 1
ATOM 1441 C C . GLY A 1 182 ? 57.265 -5.156 75.809 1.00 13.49 182 GLY A C 1
ATOM 1442 O O . GLY A 1 182 ? 57.543 -4.260 75.009 1.00 15.70 182 GLY A O 1
ATOM 1443 N N . GLN A 1 183 ? 56.564 -4.926 76.916 1.00 12.46 183 GLN A N 1
ATOM 1444 C CA . GLN A 1 183 ? 55.950 -3.628 77.153 1.00 12.22 183 GLN A CA 1
ATOM 1445 C C . GLN A 1 183 ? 56.983 -2.574 77.535 1.00 15.23 183 GLN A C 1
ATOM 1446 O O . GLN A 1 183 ? 57.995 -2.861 78.182 1.00 14.49 183 GLN A O 1
ATOM 1452 N N . PHE A 1 184 ? 56.713 -1.341 77.099 1.00 13.66 184 PHE A N 1
ATOM 1453 C CA . PHE A 1 184 ? 57.433 -0.137 77.522 1.00 12.14 184 PHE A CA 1
ATOM 1454 C C . PHE A 1 184 ? 58.948 -0.287 77.385 1.00 14.43 184 PHE A C 1
ATOM 1455 O O . PHE A 1 184 ? 59.715 0.026 78.298 1.00 15.41 184 PHE A O 1
ATOM 1463 N N . GLU A 1 185 ? 59.378 -0.757 76.215 1.00 14.76 185 GLU A N 1
ATOM 1464 C CA . GLU A 1 185 ? 60.781 -0.774 75.831 1.00 11.91 185 GLU A CA 1
ATOM 1465 C C . GLU A 1 185 ? 61.108 0.457 74.995 1.00 12.40 185 GLU A C 1
ATOM 1466 O O . GLU A 1 185 ? 60.222 1.049 74.373 1.00 11.67 185 GLU A O 1
ATOM 1472 N N . PRO A 1 186 ? 62.375 0.880 74.959 1.00 11.43 186 PRO A N 1
ATOM 1473 C CA . PRO A 1 186 ? 62.717 2.058 74.135 1.00 11.84 186 PRO A CA 1
ATOM 1474 C C . PRO A 1 186 ? 62.509 1.834 72.647 1.00 12.01 186 PRO A C 1
ATOM 1475 O O . PRO A 1 186 ? 62.042 2.744 71.948 1.00 10.34 186 PRO A O 1
ATOM 1479 N N . ARG A 1 187 ? 62.858 0.649 72.147 1.00 11.57 187 ARG A N 1
ATOM 1480 C CA . ARG A 1 187 ? 62.707 0.222 70.755 1.00 10.56 187 ARG A CA 1
ATOM 1481 C C . ARG A 1 187 ? 63.532 1.047 69.774 1.00 12.51 187 ARG A C 1
ATOM 1482 O O . ARG A 1 187 ? 63.334 0.926 68.554 1.00 13.07 187 ARG A O 1
ATOM 1490 N N . VAL A 1 188 ? 64.485 1.849 70.262 1.00 11.73 188 VAL A N 1
ATOM 1491 C CA . VAL A 1 188 ? 65.321 2.644 69.363 1.00 10.49 188 VAL A CA 1
ATOM 1492 C C . VAL A 1 188 ? 66.095 1.743 68.404 1.00 15.87 188 VAL A C 1
ATOM 1493 O O . VAL A 1 188 ? 66.275 2.079 67.225 1.00 13.58 188 VAL A O 1
ATOM 1497 N N . TRP A 1 189 ? 66.557 0.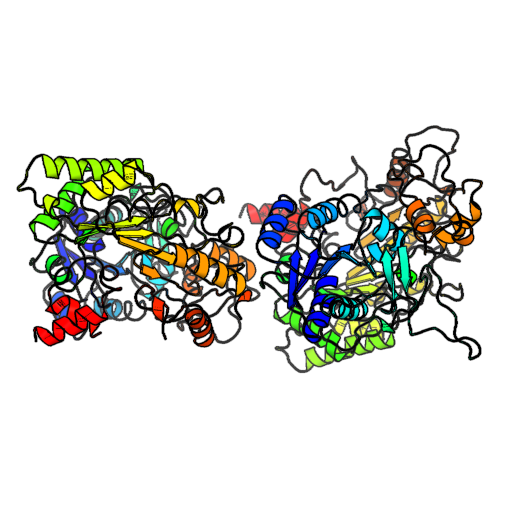579 68.885 1.00 11.89 189 TRP A N 1
ATOM 1498 C CA . TRP A 1 189 ? 67.322 -0.324 68.029 1.00 15.11 189 TRP A CA 1
ATOM 1499 C C . TRP A 1 189 ? 66.505 -0.832 66.851 1.00 15.18 189 TRP A C 1
ATOM 1500 O O . TRP A 1 189 ? 67.084 -1.299 65.861 1.00 15.27 189 TRP A O 1
ATOM 1511 N N . GLN A 1 190 ? 65.178 -0.762 66.935 1.00 13.06 190 GLN A N 1
ATOM 1512 C CA . GLN A 1 190 ? 64.315 -1.244 65.865 1.00 12.53 190 GLN A CA 1
ATOM 1513 C C . GLN A 1 190 ? 64.164 -0.236 64.733 1.00 13.96 190 GLN A C 1
ATOM 1514 O O . GLN A 1 190 ? 63.673 -0.606 63.661 1.00 13.01 190 GLN A O 1
ATOM 1520 N N . VAL A 1 191 ? 64.584 1.013 64.950 1.00 12.19 191 VAL A N 1
ATOM 1521 C CA . VAL A 1 191 ? 64.327 2.116 64.028 1.00 13.61 191 VAL A CA 1
ATOM 1522 C C . VAL A 1 191 ? 65.480 2.248 63.039 1.00 13.89 191 VAL A C 1
ATOM 1523 O O . VAL A 1 191 ? 66.650 2.285 63.437 1.00 14.33 191 VAL A O 1
ATOM 1527 N N . ASP A 1 192 ? 65.149 2.352 61.752 1.00 12.49 192 ASP A N 1
ATOM 1528 C CA . ASP A 1 192 ? 66.124 2.744 60.736 1.00 12.46 192 ASP A CA 1
ATOM 1529 C C . ASP A 1 192 ? 66.268 4.259 60.803 1.00 13.95 192 ASP A C 1
ATOM 1530 O O . ASP A 1 192 ? 65.445 5.002 60.264 1.00 15.25 192 ASP A O 1
ATOM 1535 N N . GLN A 1 193 ? 67.321 4.719 61.470 1.00 12.82 193 GLN A N 1
ATOM 1536 C CA . GLN A 1 193 ? 67.572 6.140 61.668 1.00 13.08 193 GLN A CA 1
ATOM 1537 C C . GLN A 1 193 ? 68.393 6.761 60.549 1.00 12.29 193 GLN A C 1
ATOM 1538 O O . GLN A 1 193 ? 68.674 7.961 60.606 1.00 14.79 193 GLN A O 1
ATOM 1544 N N . LEU A 1 194 ? 68.785 5.984 59.541 1.00 13.17 194 LEU A N 1
ATOM 1545 C CA . LEU A 1 194 ? 69.705 6.450 58.513 1.00 17.18 194 LEU A CA 1
ATOM 1546 C C . LEU A 1 194 ? 69.039 6.694 57.168 1.00 17.89 194 LEU A C 1
ATOM 1547 O O . LEU A 1 194 ? 69.295 7.720 56.533 1.00 16.60 194 LEU A O 1
ATOM 1552 N N . SER A 1 195 ? 68.194 5.778 56.708 1.00 16.48 195 SER A N 1
ATOM 1553 C CA . SER A 1 195 ? 67.786 5.797 55.311 1.00 19.45 195 SER A CA 1
ATOM 1554 C C . SER A 1 195 ? 66.782 6.905 55.028 1.00 15.45 195 SER A C 1
ATOM 1555 O O . SER A 1 195 ? 66.025 7.336 55.903 1.00 16.11 195 SER A O 1
ATOM 1558 N N . VAL A 1 196 ? 66.783 7.355 53.778 1.00 16.59 196 VAL A N 1
ATOM 1559 C CA . VAL A 1 196 ? 65.662 8.108 53.230 1.00 15.11 196 VAL A CA 1
ATOM 1560 C C . VAL A 1 196 ? 64.593 7.099 52.837 1.00 17.10 196 VAL A C 1
ATOM 1561 O O . VAL A 1 196 ? 64.859 6.170 52.069 1.00 21.46 196 VAL A O 1
ATOM 1565 N N . TYR A 1 197 ? 63.388 7.262 53.368 1.00 14.37 197 TYR A N 1
ATOM 1566 C CA . TYR A 1 197 ? 62.302 6.358 53.011 1.00 17.55 197 TYR A CA 1
ATOM 1567 C C . TYR A 1 197 ? 61.796 6.743 51.626 1.00 16.64 197 TYR A C 1
ATOM 1568 O O . TYR A 1 197 ? 61.431 7.900 51.395 1.00 15.57 197 TYR A O 1
ATOM 1577 N N . ARG A 1 198 ? 61.825 5.799 50.689 1.00 14.67 198 ARG A N 1
ATOM 1578 C CA . ARG A 1 198 ? 61.463 6.113 49.313 1.00 14.39 198 ARG A CA 1
ATOM 1579 C C . ARG A 1 198 ? 59.946 6.217 49.196 1.00 15.92 198 ARG A C 1
ATOM 1580 O O . ARG A 1 198 ? 59.215 5.298 49.582 1.00 16.23 198 ARG A O 1
ATOM 1588 N N . ARG A 1 199 ? 59.478 7.360 48.703 1.00 11.93 199 ARG A N 1
ATOM 1589 C CA . ARG A 1 199 ? 58.055 7.653 48.572 1.00 15.04 199 ARG A CA 1
ATOM 1590 C C . ARG A 1 199 ? 57.760 7.781 47.088 1.00 15.52 199 ARG A C 1
ATOM 1591 O O . ARG A 1 199 ? 58.172 8.756 46.452 1.00 18.96 199 ARG A O 1
ATOM 1599 N N . ARG A 1 200 ? 57.058 6.799 46.539 1.00 14.28 200 ARG A N 1
ATOM 1600 C CA . ARG A 1 200 ? 56.846 6.708 45.105 1.00 14.75 200 ARG A CA 1
ATOM 1601 C C . ARG A 1 200 ? 55.399 7.030 44.766 1.00 14.71 200 ARG A C 1
ATOM 1602 O O . ARG A 1 200 ? 54.513 6.992 45.621 1.00 13.57 200 ARG A O 1
ATOM 1610 N N . SER A 1 201 ? 55.172 7.356 43.498 1.00 16.23 201 SER A N 1
ATOM 1611 C CA . SER A 1 201 ? 53.837 7.624 42.990 1.00 17.12 201 SER A CA 1
ATOM 1612 C C . SER A 1 201 ? 53.704 7.040 41.594 1.00 16.06 201 SER A C 1
ATOM 1613 O O . SER A 1 201 ? 54.650 7.080 40.803 1.00 18.60 201 SER A O 1
ATOM 1616 N N . GLY A 1 202 ? 52.526 6.496 41.301 1.00 14.87 202 GLY A N 1
ATOM 1617 C CA . GLY A 1 202 ? 52.271 5.922 39.995 1.00 17.20 202 GLY A CA 1
ATOM 1618 C C . GLY A 1 202 ? 53.043 4.661 39.683 1.00 17.03 202 GLY A C 1
ATOM 1619 O O . GLY A 1 202 ? 53.080 4.254 38.519 1.00 15.70 202 GLY A O 1
ATOM 1620 N N . VAL A 1 203 ? 53.661 4.030 40.673 1.00 14.51 203 VAL A N 1
ATOM 1621 C CA . VAL A 1 203 ? 54.444 2.814 40.467 1.00 14.07 203 VAL A CA 1
ATOM 1622 C C . VAL A 1 203 ? 53.583 1.622 40.869 1.00 14.19 203 VAL A C 1
ATOM 1623 O O . VAL A 1 203 ? 53.131 1.563 42.021 1.00 13.49 203 VAL A O 1
ATOM 1627 N N . PRO A 1 204 ? 53.334 0.669 39.975 1.00 17.23 204 PRO A N 1
ATOM 1628 C CA . PRO A 1 204 ? 52.536 -0.503 40.354 1.00 17.61 204 PRO A CA 1
ATOM 1629 C C . PRO A 1 204 ? 53.174 -1.262 41.508 1.00 15.40 204 PRO A C 1
ATOM 1630 O O . PRO A 1 204 ? 54.400 -1.369 41.608 1.00 17.03 204 PRO A O 1
ATOM 1634 N N . ARG A 1 205 ? 52.321 -1.764 42.400 1.00 18.55 205 ARG A N 1
ATOM 1635 C CA . ARG A 1 205 ? 52.735 -2.598 43.531 1.00 16.25 205 ARG A CA 1
ATOM 1636 C C . ARG A 1 205 ? 53.716 -1.880 44.454 1.00 16.39 205 ARG A C 1
ATOM 1637 O O . ARG A 1 205 ? 54.556 -2.509 45.104 1.00 15.95 205 ARG A O 1
ATOM 1645 N N . LYS A 1 206 ? 53.601 -0.558 44.519 1.00 14.21 206 LYS A N 1
ATOM 1646 C CA . LYS A 1 206 ? 54.212 0.261 45.551 1.00 16.25 206 LYS A CA 1
ATOM 1647 C C . LYS A 1 206 ? 53.145 1.232 46.039 1.00 15.63 206 LYS A C 1
ATOM 1648 O O . LYS A 1 206 ? 52.186 1.527 45.319 1.00 14.73 206 LYS A O 1
ATOM 1654 N N . VAL A 1 207 ? 53.295 1.709 47.279 1.00 12.46 207 VAL A N 1
ATOM 1655 C CA . VAL A 1 207 ? 52.353 2.700 47.792 1.00 11.65 207 VAL A CA 1
ATOM 1656 C C . VAL A 1 207 ? 52.322 3.890 46.840 1.00 13.55 207 VAL A C 1
ATOM 1657 O O . VAL A 1 207 ? 53.369 4.437 46.469 1.00 14.61 207 VAL A O 1
ATOM 1661 N N . ASP A 1 208 ? 51.118 4.276 46.421 1.00 13.74 208 ASP A N 1
ATOM 1662 C CA . ASP A 1 208 ? 50.915 5.359 45.450 1.00 12.44 208 ASP A CA 1
ATOM 1663 C C . ASP A 1 208 ? 50.637 6.648 46.217 1.00 13.83 208 ASP A C 1
ATOM 1664 O O . ASP A 1 208 ? 49.488 6.995 46.493 1.00 13.79 208 ASP A O 1
ATOM 1669 N N . ASN A 1 209 ? 51.702 7.385 46.530 1.00 14.11 209 ASN A N 1
ATOM 1670 C CA . ASN A 1 209 ? 51.553 8.533 47.417 1.00 12.62 209 ASN A CA 1
ATOM 1671 C C . ASN A 1 209 ? 50.742 9.654 46.780 1.00 12.18 209 ASN A C 1
ATOM 1672 O O . ASN A 1 209 ? 49.925 10.287 47.461 1.00 14.05 209 ASN A O 1
ATOM 1677 N N . LEU A 1 210 ? 50.932 9.911 45.481 1.00 13.61 210 LEU A N 1
ATOM 1678 C CA . LEU A 1 210 ? 50.178 10.990 44.848 1.00 13.88 210 LEU A CA 1
ATOM 1679 C C . LEU A 1 210 ? 48.691 10.667 44.803 1.00 14.33 210 LEU A C 1
ATOM 1680 O O . LEU A 1 210 ? 47.853 11.561 44.965 1.00 15.41 210 LEU A O 1
ATOM 1685 N N . GLU A 1 211 ? 48.343 9.393 44.601 1.00 16.14 211 GLU A N 1
ATOM 1686 C CA . GLU A 1 211 ? 46.935 9.004 44.612 1.00 18.11 211 GLU A CA 1
ATOM 1687 C C . GLU A 1 211 ? 46.273 9.376 45.933 1.00 16.00 211 GLU A C 1
ATOM 1688 O O . GLU A 1 211 ? 45.178 9.949 45.952 1.00 18.63 211 GLU A O 1
ATOM 1694 N N . TYR A 1 212 ? 46.935 9.076 47.053 1.00 15.05 212 TYR A N 1
ATOM 1695 C CA . TYR A 1 212 ? 46.392 9.473 48.349 1.00 14.04 212 TYR A CA 1
ATOM 1696 C C . TYR A 1 212 ? 46.316 10.987 48.473 1.00 16.63 212 TYR A C 1
ATOM 1697 O O . TYR A 1 212 ? 45.337 11.526 49.002 1.00 16.30 212 TYR A O 1
ATOM 1706 N N . TYR A 1 213 ? 47.337 11.688 47.982 1.00 14.76 213 TYR A N 1
ATOM 1707 C CA . TYR A 1 213 ? 47.354 13.143 48.103 1.00 16.35 213 TYR A CA 1
ATOM 1708 C C . TYR A 1 213 ? 46.199 13.771 47.335 1.00 16.98 213 TYR A C 1
ATOM 1709 O O . TYR A 1 213 ? 45.550 14.701 47.824 1.00 16.11 213 TYR A O 1
ATOM 1718 N N . ARG A 1 214 ? 45.912 13.265 46.134 1.00 16.25 214 ARG A N 1
ATOM 1719 C CA A ARG A 1 214 ? 44.810 13.801 45.345 0.50 17.28 214 ARG A CA 1
ATOM 1720 C CA B ARG A 1 214 ? 44.813 13.820 45.357 0.50 17.28 214 ARG A CA 1
ATOM 1721 C C . ARG A 1 214 ? 43.453 13.488 45.956 1.00 21.33 214 ARG A C 1
ATOM 1722 O O . ARG A 1 214 ? 42.473 14.177 45.651 1.00 19.50 214 ARG A O 1
ATOM 1737 N N . ARG A 1 215 ? 43.373 12.468 46.807 1.00 17.97 215 ARG A N 1
ATOM 1738 C CA . ARG A 1 215 ? 42.134 12.119 47.483 1.00 22.05 215 ARG A CA 1
ATOM 1739 C C . ARG A 1 215 ? 42.071 12.688 48.896 1.00 23.35 215 ARG A C 1
ATOM 1740 O O . ARG A 1 215 ? 41.193 12.302 49.672 1.00 25.96 215 ARG A O 1
ATOM 1748 N N . GLY A 1 216 ? 42.969 13.615 49.233 1.00 22.91 216 GLY A N 1
ATOM 1749 C CA . GLY A 1 216 ? 42.922 14.340 50.484 1.00 24.96 216 GLY A CA 1
ATOM 1750 C C . GLY A 1 216 ? 43.921 13.888 51.525 1.00 23.20 216 GLY A C 1
ATOM 1751 O O . GLY A 1 216 ? 44.017 14.527 52.582 1.00 27.12 216 GLY A O 1
ATOM 1752 N N . GLY A 1 217 ? 44.662 12.812 51.263 1.00 23.04 217 GLY A N 1
ATOM 1753 C CA . GLY A 1 217 ? 45.609 12.286 52.227 1.00 21.50 217 GLY A CA 1
ATOM 1754 C C . GLY A 1 217 ? 46.934 13.014 52.189 1.00 25.51 217 GLY A C 1
ATOM 1755 O O . GLY A 1 217 ? 47.747 12.788 51.289 1.00 27.42 217 GLY A O 1
ATOM 1756 N N . LEU A 1 218 ? 47.158 13.893 53.163 1.00 26.39 218 LEU A N 1
ATOM 1757 C CA . LEU A 1 218 ? 48.345 14.731 53.155 1.00 23.11 218 LEU A CA 1
ATOM 1758 C C . LEU A 1 218 ? 49.607 13.883 53.124 1.00 21.89 218 LEU A C 1
ATOM 1759 O O . LEU A 1 218 ? 49.629 12.723 53.557 1.00 21.99 218 LEU A O 1
ATOM 1764 N N . GLY A 1 219 ? 50.675 14.486 52.611 1.00 16.50 219 GLY A N 1
ATOM 1765 C CA . GLY A 1 219 ? 51.980 13.876 52.761 1.00 16.60 219 GLY A CA 1
ATOM 1766 C C . GLY A 1 219 ? 52.270 13.611 54.227 1.00 18.34 219 GLY A C 1
ATOM 1767 O O . GLY A 1 219 ? 51.862 14.367 55.111 1.00 19.72 219 GLY A O 1
ATOM 1768 N N . SER A 1 220 ? 52.932 12.498 54.488 1.00 15.65 220 SER A N 1
ATOM 1769 C CA . SER A 1 220 ? 53.341 12.141 55.834 1.00 10.77 220 SER A CA 1
ATOM 1770 C C . SER A 1 220 ? 54.860 12.164 55.903 1.00 13.66 220 SER A C 1
ATOM 1771 O O . SER A 1 220 ? 55.540 11.764 54.955 1.00 12.39 220 SER A O 1
ATOM 1774 N N . ILE A 1 221 ? 55.399 12.641 57.017 1.00 12.31 221 ILE A N 1
ATOM 1775 C CA . ILE A 1 221 ? 56.843 12.621 57.208 1.00 11.09 221 ILE A CA 1
ATOM 1776 C C . ILE A 1 221 ? 57.126 12.303 58.665 1.00 11.90 221 ILE A C 1
ATOM 1777 O O . ILE A 1 221 ? 56.615 12.972 59.568 1.00 11.71 221 ILE A O 1
ATOM 1782 N N . LEU A 1 222 ? 57.936 11.277 58.886 1.00 10.89 222 LEU A N 1
ATOM 1783 C CA . LEU A 1 222 ? 58.389 10.901 60.212 1.00 11.02 222 LEU A CA 1
ATOM 1784 C C . LEU A 1 222 ? 59.739 11.552 60.472 1.00 10.72 222 LEU A C 1
ATOM 1785 O O . LEU A 1 222 ? 60.626 11.509 59.615 1.00 12.09 222 LEU A O 1
ATOM 1790 N N . THR A 1 223 ? 59.896 12.164 61.645 1.00 10.86 223 THR A N 1
ATOM 1791 C CA . THR A 1 223 ? 61.199 12.704 62.016 1.00 11.29 223 THR A CA 1
ATOM 1792 C C . THR A 1 223 ? 61.859 11.946 63.156 1.00 11.96 223 THR A C 1
ATOM 1793 O O . THR A 1 223 ? 63.092 11.920 63.238 1.00 12.15 223 THR A O 1
ATOM 1797 N N . LYS A 1 224 ? 61.077 11.285 64.001 1.00 10.30 224 LYS A N 1
ATOM 1798 C CA A LYS A 1 224 ? 61.624 10.552 65.134 0.50 12.80 224 LYS A CA 1
ATOM 1799 C CA B LYS A 1 224 ? 61.629 10.536 65.119 0.50 12.79 224 LYS A CA 1
ATOM 1800 C C . LYS A 1 224 ? 60.565 9.592 65.655 1.00 12.19 224 LYS A C 1
ATOM 1801 O O . LYS A 1 224 ? 59.382 9.939 65.714 1.00 12.57 224 LYS A O 1
ATOM 1812 N N . ASN A 1 225 ? 60.992 8.396 66.033 1.00 10.99 225 ASN A N 1
ATOM 1813 C CA . ASN A 1 225 ? 60.074 7.422 66.595 1.00 10.95 225 ASN A CA 1
ATOM 1814 C C . ASN A 1 225 ? 60.082 7.495 68.118 1.00 10.45 225 ASN A C 1
ATOM 1815 O O . ASN A 1 225 ? 61.138 7.634 68.736 1.00 12.31 225 ASN A O 1
ATOM 1820 N N . GLY A 1 226 ? 58.904 7.370 68.711 1.00 11.41 226 GLY A N 1
ATOM 1821 C CA . GLY A 1 226 ? 58.766 7.115 70.131 1.00 10.02 226 GLY A CA 1
ATOM 1822 C C . GLY A 1 226 ? 58.279 8.336 70.896 1.00 11.13 226 GLY A C 1
ATOM 1823 O O . GLY A 1 226 ? 58.164 9.440 70.369 1.00 13.26 226 GLY A O 1
ATOM 1824 N N . CYS A 1 227 ? 57.980 8.100 72.176 1.00 9.94 227 CYS A N 1
ATOM 1825 C CA . CYS A 1 227 ? 57.633 9.165 73.109 1.00 11.81 227 CYS A CA 1
ATOM 1826 C C . CYS A 1 227 ? 58.161 8.793 74.481 1.00 12.57 227 CYS A C 1
ATOM 1827 O O . CYS A 1 227 ? 57.916 7.679 74.953 1.00 11.41 227 CYS A O 1
ATOM 1830 N N . ALA A 1 228 ? 58.855 9.728 75.121 1.00 14.29 228 ALA A N 1
ATOM 1831 C CA . ALA A 1 228 ? 59.448 9.479 76.429 1.00 13.08 228 ALA A CA 1
ATOM 1832 C C . ALA A 1 228 ? 58.534 9.837 77.592 1.00 14.74 228 ALA A C 1
ATOM 1833 O O . ALA A 1 228 ? 58.903 9.577 78.742 1.00 14.71 228 ALA A O 1
ATOM 1835 N N . TYR A 1 229 ? 57.360 10.411 77.340 1.00 11.50 229 TYR A N 1
ATOM 1836 C CA . TYR A 1 229 ? 56.434 10.699 78.431 1.00 12.35 229 TYR A CA 1
ATOM 1837 C C . TYR A 1 229 ? 55.603 9.445 78.729 1.00 14.19 229 TYR A C 1
ATOM 1838 O O . TYR A 1 229 ? 55.876 8.354 78.222 1.00 14.09 229 TYR A O 1
ATOM 1847 N N . ARG A 1 230 ? 54.591 9.569 79.583 1.00 11.64 230 ARG A N 1
ATOM 1848 C CA . ARG A 1 230 ? 53.837 8.389 80.008 1.00 14.07 230 ARG A CA 1
ATOM 1849 C C . ARG A 1 230 ? 52.401 8.786 80.341 1.00 11.14 230 ARG A C 1
ATOM 1850 O O . ARG A 1 230 ? 51.871 8.468 81.411 1.00 12.26 230 ARG A O 1
ATOM 1858 N N . CYS A 1 231 ? 51.757 9.497 79.421 1.00 9.79 231 CYS A N 1
ATOM 1859 C CA . CYS A 1 231 ? 50.405 9.977 79.665 1.00 11.82 231 CYS A CA 1
ATOM 1860 C C . CYS A 1 231 ? 49.456 8.803 79.874 1.00 12.45 231 CYS A C 1
ATOM 1861 O O . CYS A 1 231 ? 49.525 7.792 79.169 1.00 11.63 231 CYS A O 1
ATOM 1864 N N . SER A 1 232 ? 48.560 8.945 80.852 1.00 13.26 232 SER A N 1
ATOM 1865 C CA . SER A 1 232 ? 47.831 7.776 81.335 1.00 12.92 232 SER A CA 1
ATOM 1866 C C . SER A 1 232 ? 46.885 7.203 80.288 1.00 15.71 232 SER A C 1
ATOM 1867 O O . SER A 1 232 ? 46.550 6.014 80.359 1.00 15.51 232 SER A O 1
ATOM 1870 N N . HIS A 1 233 ? 46.476 8.002 79.306 1.00 12.65 233 HIS A N 1
ATOM 1871 C CA . HIS A 1 233 ? 45.513 7.577 78.298 1.00 11.20 233 HIS A CA 1
ATOM 1872 C C . HIS A 1 233 ? 46.157 7.028 77.035 1.00 14.74 233 HIS A C 1
ATOM 1873 O O . HIS A 1 233 ? 45.438 6.571 76.142 1.00 13.83 233 HIS A O 1
ATOM 1880 N N . CYS A 1 234 ? 47.480 7.060 76.930 1.00 12.30 234 CYS A N 1
ATOM 1881 C CA . CYS A 1 234 ? 48.144 7.023 75.635 1.00 12.12 234 CYS A CA 1
ATOM 1882 C C . CYS A 1 234 ? 48.852 5.698 75.396 1.00 11.79 234 CYS A C 1
ATOM 1883 O O . CYS A 1 234 ? 49.638 5.249 76.236 1.00 13.03 234 CYS A O 1
ATOM 1886 N N . VAL A 1 235 ? 48.611 5.113 74.218 1.00 10.16 235 VAL A N 1
ATOM 1887 C CA . VAL A 1 235 ? 49.232 3.847 73.826 1.00 12.37 235 VAL A CA 1
ATOM 1888 C C . VAL A 1 235 ? 50.623 4.002 73.239 1.00 12.98 235 VAL A C 1
ATOM 1889 O O . VAL A 1 235 ? 51.310 2.993 73.045 1.00 11.85 235 VAL A O 1
ATOM 1893 N N . GLU A 1 236 ? 51.062 5.224 72.939 1.00 10.61 236 GLU A N 1
ATOM 1894 C CA . GLU A 1 236 ? 52.220 5.376 72.061 1.00 9.64 236 GLU A CA 1
ATOM 1895 C C . GLU A 1 236 ? 53.563 5.099 72.733 1.00 10.82 236 GLU A C 1
ATOM 1896 O O . GLU A 1 236 ? 54.450 4.542 72.072 1.00 10.76 236 GLU A O 1
ATOM 1902 N N . PRO A 1 237 ? 53.794 5.470 74.000 1.00 11.50 237 PRO A N 1
ATOM 1903 C CA . PRO A 1 237 ? 55.065 5.052 74.615 1.00 9.86 237 PRO A CA 1
ATOM 1904 C C . PRO A 1 237 ? 55.282 3.550 74.513 1.00 12.01 237 PRO A C 1
ATOM 1905 O O . PRO A 1 237 ? 56.381 3.101 74.171 1.00 10.13 237 PRO A O 1
ATOM 1909 N N . ASP A 1 238 ? 54.247 2.755 74.757 1.00 10.45 238 ASP A N 1
ATOM 1910 C CA . ASP A 1 238 ? 54.423 1.313 74.649 1.00 9.33 238 ASP A CA 1
ATOM 1911 C C . ASP A 1 238 ? 54.458 0.858 73.197 1.00 10.43 238 ASP A C 1
ATOM 1912 O O . ASP A 1 238 ? 55.326 0.070 72.806 1.00 12.16 238 ASP A O 1
ATOM 1917 N N . ALA A 1 239 ? 53.501 1.319 72.393 1.00 10.45 239 ALA A N 1
ATOM 1918 C CA . ALA A 1 239 ? 53.329 0.760 71.057 1.00 9.07 239 ALA A CA 1
ATOM 1919 C C . ALA A 1 239 ? 54.360 1.278 70.061 1.00 10.88 239 ALA A C 1
ATOM 1920 O O . ALA A 1 239 ? 54.663 0.588 69.081 1.00 14.15 239 ALA A O 1
ATOM 1922 N N . LYS A 1 240 ? 54.894 2.476 70.272 1.00 10.43 240 LYS A N 1
ATOM 1923 C CA . LYS A 1 240 ? 55.973 2.998 69.439 1.00 10.20 240 LYS A CA 1
ATOM 1924 C C . LYS A 1 240 ? 57.344 2.817 70.071 1.00 11.84 240 LYS A C 1
ATOM 1925 O O . LYS A 1 240 ? 58.300 2.462 69.378 1.00 11.57 240 LYS A O 1
ATOM 1931 N N . GLY A 1 241 ? 57.471 3.064 71.365 1.00 12.05 241 GLY A N 1
ATOM 1932 C CA . GLY A 1 241 ? 58.759 3.005 72.032 1.00 11.13 241 GLY A CA 1
ATOM 1933 C C . GLY A 1 241 ? 58.859 4.171 72.990 1.00 11.87 241 GLY A C 1
ATOM 1934 O O . GLY A 1 241 ? 58.318 5.250 72.751 1.00 11.08 241 GLY A O 1
ATOM 1935 N N . THR A 1 242 ? 59.563 3.949 74.099 1.00 10.70 242 THR A N 1
ATOM 1936 C CA . THR A 1 242 ? 59.636 4.903 75.200 1.00 10.37 242 THR A CA 1
ATOM 1937 C C . THR A 1 242 ? 60.808 5.868 75.098 1.00 13.20 242 THR A C 1
ATOM 1938 O O . THR A 1 242 ? 60.979 6.696 75.998 1.00 12.58 242 THR A O 1
ATOM 1942 N N . ARG A 1 243 ? 61.636 5.764 74.060 1.00 11.74 243 ARG A N 1
ATOM 1943 C CA . ARG A 1 243 ? 62.751 6.679 73.858 1.00 12.82 243 ARG A CA 1
ATOM 1944 C C . ARG A 1 243 ? 62.788 7.092 72.392 1.00 11.85 243 ARG A C 1
ATOM 1945 O O . ARG A 1 243 ? 62.246 6.407 71.519 1.00 13.61 243 ARG A O 1
ATOM 1953 N N . TYR A 1 244 ? 63.444 8.217 72.123 1.00 12.64 244 TYR A N 1
ATOM 1954 C CA . TYR A 1 244 ? 63.435 8.789 70.782 1.00 12.76 244 TYR A CA 1
ATOM 1955 C C . TYR A 1 244 ? 64.473 8.104 69.904 1.00 13.88 244 TYR A C 1
ATOM 1956 O O . TYR A 1 244 ? 65.667 8.095 70.222 1.00 16.47 244 TYR A O 1
ATOM 1965 N N . GLY A 1 245 ? 64.003 7.509 68.813 1.00 14.19 245 GLY A N 1
ATOM 1966 C CA . GLY A 1 245 ? 64.870 7.089 67.731 1.00 11.85 245 GLY A CA 1
ATOM 1967 C C . GLY A 1 245 ? 64.842 8.176 66.677 1.00 12.28 245 GLY A C 1
ATOM 1968 O O . GLY A 1 245 ? 63.923 8.220 65.858 1.00 13.84 245 GLY A O 1
ATOM 1969 N N . GLN A 1 246 ? 65.817 9.084 66.723 1.00 12.39 246 GLN A N 1
ATOM 1970 C CA . GLN A 1 246 ? 65.824 10.254 65.855 1.00 13.56 246 GLN A CA 1
ATOM 1971 C C . GLN A 1 246 ? 66.388 9.892 64.490 1.00 14.02 246 GLN A C 1
ATOM 1972 O O . GLN A 1 246 ? 67.452 9.276 64.394 1.00 15.26 246 GLN A O 1
ATOM 1978 N N . ARG A 1 247 ? 65.691 10.300 63.435 1.00 13.35 247 ARG A N 1
ATOM 1979 C CA . ARG A 1 247 ? 66.211 10.097 62.093 1.00 11.27 247 ARG A CA 1
ATOM 1980 C C . ARG A 1 247 ? 67.261 11.149 61.767 1.00 12.26 247 ARG A C 1
ATOM 1981 O O . ARG A 1 247 ? 67.222 12.279 62.272 1.00 11.57 247 ARG A O 1
ATOM 1989 N N . GLU A 1 248 ? 68.200 10.768 60.905 1.00 12.65 248 GLU A N 1
ATOM 1990 C CA . GLU A 1 248 ? 69.181 11.716 60.389 1.00 15.33 248 GLU A CA 1
ATOM 1991 C C . GLU A 1 248 ? 68.478 12.906 59.754 1.00 12.18 248 GLU A C 1
ATOM 1992 O O . GLU A 1 248 ? 67.583 12.741 58.922 1.00 14.14 248 GLU A O 1
ATOM 1998 N N . LEU A 1 249 ? 68.888 14.110 60.155 1.00 14.52 249 LEU A N 1
ATOM 1999 C CA . LEU A 1 249 ? 68.215 15.316 59.684 1.00 12.39 249 LEU A CA 1
ATOM 2000 C C . LEU A 1 249 ? 68.238 15.398 58.164 1.00 13.45 249 LEU A C 1
ATOM 2001 O O . LEU A 1 249 ? 67.217 15.698 57.536 1.00 13.61 249 LEU A O 1
ATOM 2006 N N . ALA A 1 250 ? 69.386 15.102 57.555 1.00 13.88 250 ALA A N 1
ATOM 2007 C CA . ALA A 1 250 ? 69.486 15.186 56.102 1.00 14.89 250 ALA A CA 1
ATOM 2008 C C . ALA A 1 250 ? 68.554 14.196 55.415 1.00 15.53 250 ALA A C 1
ATOM 2009 O O . ALA A 1 250 ? 68.011 14.499 54.346 1.00 15.17 250 ALA A O 1
ATOM 2011 N N . SER A 1 251 ? 68.355 13.015 56.010 1.00 13.04 251 SER A N 1
ATOM 2012 C CA . SER A 1 251 ? 67.471 12.024 55.402 1.00 13.00 251 SER A CA 1
ATOM 2013 C C . SER A 1 251 ? 66.016 12.465 55.473 1.00 13.82 251 SER A C 1
ATOM 2014 O O . SER A 1 251 ? 65.267 12.303 54.501 1.00 12.85 251 SER A O 1
ATOM 2017 N N . VAL A 1 252 ? 65.595 13.014 56.617 1.00 12.10 252 VAL A N 1
ATOM 2018 C CA . VAL A 1 252 ? 64.227 13.518 56.742 1.00 11.50 252 VAL A CA 1
ATOM 2019 C C . VAL A 1 252 ? 63.960 14.595 55.697 1.00 11.71 252 VAL A C 1
ATOM 2020 O O . VAL A 1 252 ? 62.950 14.557 54.985 1.00 11.61 252 VAL A O 1
ATOM 2024 N N . VAL A 1 253 ? 64.855 15.582 55.596 1.00 13.28 253 VAL A N 1
ATOM 2025 C CA . VAL A 1 253 ? 64.598 16.679 54.670 1.00 12.28 253 VAL A CA 1
ATOM 2026 C C . VAL A 1 253 ? 64.687 16.200 53.221 1.00 13.40 253 VAL A C 1
ATOM 2027 O O . VAL A 1 253 ? 63.930 16.667 52.363 1.00 14.63 253 VAL A O 1
ATOM 2031 N N . ASP A 1 254 ? 65.603 15.266 52.921 1.00 13.40 254 ASP A N 1
ATOM 2032 C CA . ASP A 1 254 ? 65.629 14.651 51.590 1.00 14.32 254 ASP A CA 1
ATOM 2033 C C . ASP A 1 254 ? 64.271 14.054 51.232 1.00 13.15 254 ASP A C 1
ATOM 2034 O O . ASP A 1 254 ? 63.781 14.218 50.105 1.00 14.66 254 ASP A O 1
ATOM 2039 N N . GLU A 1 255 ? 63.660 13.341 52.181 1.00 12.67 255 GLU A N 1
ATOM 2040 C CA . GLU A 1 255 ? 62.358 12.727 51.942 1.00 12.92 255 GLU A CA 1
ATOM 2041 C C . GLU A 1 255 ? 61.272 13.774 51.726 1.00 12.07 255 GLU A C 1
ATOM 2042 O O . GLU A 1 255 ? 60.442 13.637 50.818 1.00 12.30 255 GLU A O 1
ATOM 2048 N N . MET A 1 256 ? 61.250 14.815 52.567 1.00 11.79 256 MET A N 1
ATOM 2049 C CA . MET A 1 256 ? 60.290 15.898 52.381 1.00 13.90 256 MET A CA 1
ATOM 2050 C C . MET A 1 256 ? 60.484 16.571 51.034 1.00 13.36 256 MET A C 1
ATOM 2051 O O . MET A 1 256 ? 59.509 16.928 50.366 1.00 12.72 256 MET A O 1
ATOM 2056 N N . GLU A 1 257 ? 61.741 16.753 50.623 1.00 12.54 257 GLU A N 1
ATOM 2057 C CA . GLU A 1 257 ? 62.014 17.365 49.330 1.00 17.24 257 GLU A CA 1
ATOM 2058 C C . GLU A 1 257 ? 61.504 16.483 48.200 1.00 15.23 257 GLU A C 1
ATOM 2059 O O . GLU A 1 257 ? 60.945 16.984 47.219 1.00 14.15 257 GLU A O 1
ATOM 2065 N N . SER A 1 258 ? 61.669 15.161 48.337 1.00 14.41 258 SER A N 1
ATOM 2066 C CA . SER A 1 258 ? 61.172 14.231 47.326 1.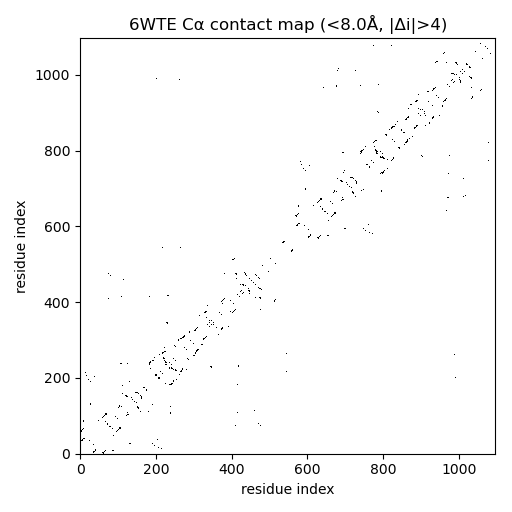00 17.10 258 SER A CA 1
ATOM 2067 C C . SER A 1 258 ? 59.655 14.293 47.218 1.00 16.05 258 SER A C 1
ATOM 2068 O O . SER A 1 258 ? 59.103 14.287 46.111 1.00 18.31 258 SER A O 1
ATOM 2071 N N . LEU A 1 259 ? 58.963 14.354 48.358 1.00 14.19 259 LEU A N 1
ATOM 2072 C CA . LEU A 1 259 ? 57.516 14.543 48.339 1.00 14.37 259 LEU A CA 1
ATOM 2073 C C . LEU A 1 259 ? 57.145 15.839 47.624 1.00 13.81 259 LEU A C 1
ATOM 2074 O O . LEU A 1 259 ? 56.299 15.846 46.721 1.00 14.88 259 LEU A O 1
ATOM 2079 N N . ALA A 1 260 ? 57.792 16.947 48.000 1.00 14.96 260 ALA A N 1
ATOM 2080 C CA . ALA A 1 260 ? 57.450 18.235 47.407 1.00 16.03 260 ALA A CA 1
ATOM 2081 C C . ALA A 1 260 ? 57.723 18.253 45.910 1.00 17.35 260 ALA A C 1
ATOM 2082 O O . ALA A 1 260 ? 56.994 18.907 45.155 1.00 17.29 260 ALA A O 1
ATOM 2084 N N . ALA A 1 261 ? 58.759 17.542 45.465 1.00 14.46 261 ALA A N 1
ATOM 2085 C CA . ALA A 1 261 ? 59.076 17.511 44.041 1.00 17.11 261 ALA A CA 1
ATOM 2086 C C . ALA A 1 261 ? 57.954 16.873 43.232 1.00 19.13 261 ALA A C 1
ATOM 2087 O O . ALA A 1 261 ? 57.754 17.229 42.064 1.00 18.33 261 ALA A O 1
ATOM 2089 N N . GLN A 1 262 ? 57.232 15.919 43.821 1.00 20.78 262 GLN A N 1
ATOM 2090 C CA . GLN A 1 262 ? 56.102 15.283 43.155 1.00 21.19 262 GLN A CA 1
ATOM 2091 C C . GLN A 1 262 ? 54.816 16.089 43.264 1.00 21.13 262 GLN A C 1
ATOM 2092 O O . GLN A 1 262 ? 53.779 15.627 42.778 1.00 22.54 262 GLN A O 1
ATOM 2098 N N . GLY A 1 263 ? 54.846 17.264 43.893 1.00 17.84 263 GLY A N 1
ATOM 2099 C CA . GLY A 1 263 ? 53.642 18.044 44.103 1.00 17.83 263 GLY A CA 1
ATOM 2100 C C . GLY A 1 263 ? 52.947 17.776 45.421 1.00 16.71 263 GLY A C 1
ATOM 2101 O O . GLY A 1 263 ? 51.869 18.332 45.664 1.00 16.28 263 GLY A O 1
ATOM 2102 N N . ILE A 1 264 ? 53.522 16.927 46.264 1.00 12.88 264 ILE A N 1
ATOM 2103 C CA . ILE A 1 264 ? 52.934 16.616 47.578 1.00 12.37 264 ILE A CA 1
ATOM 2104 C C . ILE A 1 264 ? 53.462 17.688 48.524 1.00 14.62 264 ILE A C 1
ATOM 2105 O O . ILE A 1 264 ? 54.452 17.519 49.238 1.00 14.48 264 ILE A O 1
ATOM 2110 N N . LEU A 1 265 ? 52.784 18.837 48.511 1.00 13.37 265 LEU A N 1
ATOM 2111 C CA . LEU A 1 265 ? 53.262 20.038 49.191 1.00 12.45 265 LEU A CA 1
ATOM 2112 C C . LEU A 1 265 ? 52.791 20.126 50.636 1.00 14.71 265 LEU A C 1
ATOM 2113 O O . LEU A 1 265 ? 53.543 20.594 51.498 1.00 14.83 265 LEU A O 1
ATOM 2118 N N . ASP A 1 266 ? 51.567 19.691 50.919 1.00 12.36 266 ASP A N 1
ATOM 2119 C CA . ASP A 1 266 ? 51.080 19.613 52.293 1.00 13.18 266 ASP A CA 1
ATOM 2120 C C . ASP A 1 266 ? 51.606 18.343 52.947 1.00 14.49 266 ASP A C 1
ATOM 2121 O O . ASP A 1 266 ? 51.284 17.232 52.510 1.00 15.49 266 ASP A O 1
ATOM 2126 N N . GLN A 1 267 ? 52.406 18.499 53.995 1.00 12.31 267 GLN A N 1
ATOM 2127 C CA . GLN A 1 267 ? 53.005 17.363 54.679 1.00 10.77 267 GLN A CA 1
ATOM 2128 C C . GLN A 1 267 ? 52.702 17.451 56.162 1.00 14.37 267 GLN A C 1
ATOM 2129 O O . GLN A 1 267 ? 52.790 18.525 56.763 1.00 16.06 267 GLN A O 1
ATOM 2135 N N . HIS A 1 268 ? 52.3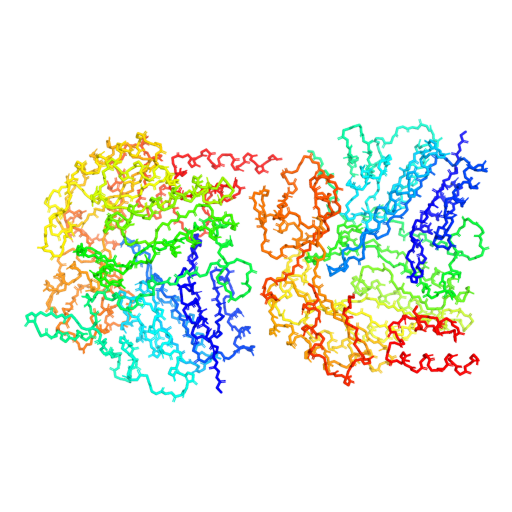17 16.319 56.734 1.00 10.46 268 HIS A N 1
ATOM 2136 C CA . HIS A 1 268 ? 51.950 16.228 58.139 1.00 13.13 268 HIS A CA 1
ATOM 2137 C C . HIS A 1 268 ? 53.013 15.415 58.865 1.00 14.99 268 HIS A C 1
ATOM 2138 O O . HIS A 1 268 ? 53.344 14.306 58.432 1.00 12.11 268 HIS A O 1
ATOM 2145 N N . THR A 1 269 ? 53.561 15.966 59.953 1.00 13.23 269 THR A N 1
ATOM 2146 C CA . THR A 1 269 ? 54.521 15.205 60.747 1.00 11.33 269 THR A CA 1
ATOM 2147 C C . THR A 1 269 ? 53.813 14.018 61.389 1.00 15.89 269 THR A C 1
ATOM 2148 O O . THR A 1 269 ? 52.665 14.129 61.825 1.00 15.31 269 THR A O 1
ATOM 2152 N N . THR A 1 270 ? 54.488 12.866 61.420 1.00 9.85 270 THR A N 1
ATOM 2153 C CA . THR A 1 270 ? 53.906 11.663 62.009 1.00 11.42 270 THR A CA 1
ATOM 2154 C C . THR A 1 270 ? 54.644 11.212 63.264 1.00 14.02 270 THR A C 1
ATOM 2155 O O . THR A 1 270 ? 54.578 10.034 63.635 1.00 13.57 270 THR A O 1
ATOM 2159 N N . ASP A 1 271 ? 55.378 12.116 63.896 1.00 10.53 271 ASP A N 1
ATOM 2160 C CA . ASP A 1 271 ? 55.909 11.869 65.225 1.00 14.18 271 ASP A CA 1
ATOM 2161 C C . ASP A 1 271 ? 54.767 11.710 66.221 1.00 12.13 271 ASP A C 1
ATOM 2162 O O . ASP A 1 271 ? 53.633 12.127 65.978 1.00 17.90 271 ASP A O 1
ATOM 2167 N N . SER A 1 272 ? 55.089 11.134 67.380 1.00 12.68 272 SER A N 1
ATOM 2168 C CA . SER A 1 272 ? 54.141 11.177 68.487 1.00 12.96 272 SER A CA 1
ATOM 2169 C C . SER A 1 272 ? 53.840 12.623 68.870 1.00 13.12 272 SER A C 1
ATOM 2170 O O . SER A 1 272 ? 52.674 13.018 68.996 1.00 15.35 272 SER A O 1
ATOM 2173 N N . GLU A 1 273 ? 54.885 13.431 69.046 1.00 11.56 273 GLU A N 1
ATOM 2174 C CA . GLU A 1 273 ? 54.741 14.860 69.329 1.00 10.08 273 GLU A CA 1
ATOM 2175 C C . GLU A 1 273 ? 55.915 15.566 68.671 1.00 11.84 273 GLU A C 1
ATOM 2176 O O . GLU A 1 273 ? 57.065 15.281 69.015 1.00 11.96 273 GLU A O 1
ATOM 2182 N N . PHE A 1 274 ? 55.642 16.497 67.752 1.00 12.80 274 PHE A N 1
ATOM 2183 C CA . PHE A 1 274 ? 56.741 17.082 66.984 1.00 13.57 274 PHE A CA 1
ATOM 2184 C C . PHE A 1 274 ? 57.687 17.889 67.870 1.00 13.95 274 PHE A C 1
ATOM 2185 O O . PHE A 1 274 ? 58.905 17.857 67.661 1.00 12.42 274 PHE A O 1
ATOM 2193 N N . ASN A 1 275 ? 57.162 18.608 68.870 1.00 10.78 275 ASN A N 1
ATOM 2194 C CA . ASN A 1 275 ? 57.997 19.504 69.664 1.00 11.94 275 ASN A CA 1
ATOM 2195 C C . ASN A 1 275 ? 58.581 18.855 70.918 1.00 13.32 275 ASN A C 1
ATOM 2196 O O . ASN A 1 275 ? 59.273 19.536 71.679 1.00 13.25 275 ASN A O 1
ATOM 2201 N N . LEU A 1 276 ? 58.319 17.578 71.172 1.00 13.92 276 LEU A N 1
ATOM 2202 C CA . LEU A 1 276 ? 59.124 16.877 72.160 1.00 15.15 276 LEU A CA 1
ATOM 2203 C C . LEU A 1 276 ? 60.400 16.407 71.478 1.00 14.75 276 LEU A C 1
ATOM 2204 O O . LEU A 1 276 ? 60.437 16.237 70.258 1.00 17.96 276 LEU A O 1
ATOM 2209 N N . SER A 1 277 ? 61.462 16.238 72.260 1.00 13.40 277 SER A N 1
ATOM 2210 C CA . SER A 1 277 ? 62.813 16.177 71.705 1.00 13.30 277 SER A CA 1
ATOM 2211 C C . SER A 1 277 ? 63.039 17.409 70.821 1.00 16.63 277 SER A C 1
ATOM 2212 O O . SER A 1 277 ? 63.181 17.332 69.599 1.00 15.84 277 SER A O 1
ATOM 2215 N N . ILE A 1 278 ? 63.030 18.571 71.479 1.00 14.20 278 ILE A N 1
ATOM 2216 C CA . ILE A 1 278 ? 62.862 19.839 70.775 1.00 13.09 278 ILE A CA 1
ATOM 2217 C C . ILE A 1 278 ? 64.102 20.209 69.973 1.00 15.00 278 ILE A C 1
ATOM 2218 O O . ILE A 1 278 ? 63.996 20.863 68.924 1.00 14.14 278 ILE A O 1
ATOM 2223 N N . ALA A 1 279 ? 65.290 19.818 70.434 1.00 13.29 279 ALA A N 1
ATOM 2224 C CA . ALA A 1 279 ? 66.500 20.210 69.720 1.00 14.39 279 ALA A CA 1
ATOM 2225 C C . ALA A 1 279 ? 66.522 19.612 68.319 1.00 17.32 279 ALA A C 1
ATOM 2226 O O . ALA A 1 279 ? 66.923 20.279 67.357 1.00 13.94 279 ALA A O 1
ATOM 2228 N N . HIS A 1 280 ? 66.078 18.358 68.186 1.00 12.79 280 HIS A N 1
ATOM 2229 C CA . HIS A 1 280 ? 65.975 17.729 66.873 1.00 14.70 280 HIS A CA 1
ATOM 2230 C C . HIS A 1 280 ? 64.959 18.449 65.992 1.00 15.85 280 HIS A C 1
ATOM 2231 O O . HIS A 1 280 ? 65.210 18.682 64.804 1.00 14.21 280 HIS A O 1
ATOM 2238 N N . ALA A 1 281 ? 63.809 18.818 66.560 1.00 14.62 281 ALA A N 1
ATOM 2239 C CA . ALA A 1 281 ? 62.793 19.518 65.783 1.00 14.61 281 ALA A CA 1
ATOM 2240 C C . ALA A 1 281 ? 63.320 20.852 65.270 1.00 12.64 281 ALA A C 1
ATOM 2241 O O . ALA A 1 281 ? 63.138 21.196 64.095 1.00 13.01 281 ALA A O 1
ATOM 2243 N N . LYS A 1 282 ? 63.983 21.618 66.143 1.00 13.30 282 LYS A N 1
ATOM 2244 C CA . LYS A 1 282 ? 64.524 22.907 65.725 1.00 11.95 282 LYS A CA 1
ATOM 2245 C C . LYS A 1 282 ? 65.636 22.739 64.695 1.00 14.33 282 LYS A C 1
ATOM 2246 O O . LYS A 1 282 ? 65.717 23.512 63.736 1.00 13.09 282 LYS A O 1
ATOM 2252 N N . ASN A 1 283 ? 66.499 21.733 64.865 1.00 15.41 283 ASN A N 1
ATOM 2253 C CA . ASN A 1 283 ? 67.528 21.483 63.859 1.00 16.11 283 ASN A CA 1
ATOM 2254 C C . ASN A 1 283 ? 66.911 21.099 62.519 1.00 14.98 283 ASN A C 1
ATOM 2255 O O . ASN A 1 283 ? 67.413 21.491 61.454 1.00 14.42 283 ASN A O 1
ATOM 2260 N N . LEU A 1 284 ? 65.825 20.326 62.550 1.00 14.06 284 LEU A N 1
ATOM 2261 C CA . LEU A 1 284 ? 65.136 19.957 61.319 1.00 11.92 284 LEU A CA 1
ATOM 2262 C C . LEU A 1 284 ? 64.591 21.189 60.604 1.00 12.05 284 LEU A C 1
ATOM 2263 O O . LEU A 1 284 ? 64.759 21.343 59.388 1.00 12.26 284 LEU A O 1
ATOM 2268 N N . LEU A 1 285 ? 63.910 22.070 61.347 1.00 12.57 285 LEU A N 1
ATOM 2269 C CA . LEU A 1 285 ? 63.349 23.271 60.740 1.00 13.51 285 LEU A CA 1
ATOM 2270 C C . LEU A 1 285 ? 64.449 24.161 60.176 1.00 14.94 285 LEU A C 1
ATOM 2271 O O . LEU A 1 285 ? 64.317 24.700 59.070 1.00 13.38 285 LEU A O 1
ATOM 2276 N N . ARG A 1 286 ? 65.557 24.295 60.909 1.00 15.29 286 ARG A N 1
ATOM 2277 C CA . ARG A 1 286 ? 66.687 25.074 60.415 1.00 13.90 286 ARG A CA 1
ATOM 2278 C C . ARG A 1 286 ? 67.194 24.534 59.081 1.00 15.65 286 ARG A C 1
ATOM 2279 O O . ARG A 1 286 ? 67.522 25.309 58.176 1.00 16.49 286 ARG A O 1
ATOM 2287 N N . GLU A 1 287 ? 67.282 23.208 58.944 1.00 13.34 287 GLU A N 1
ATOM 2288 C CA . GLU A 1 287 ? 67.741 22.638 57.680 1.00 15.18 287 GLU A CA 1
ATOM 2289 C C . GLU A 1 287 ? 66.735 22.882 56.561 1.00 14.24 287 GLU A C 1
ATOM 2290 O O . GLU A 1 287 ? 67.127 23.168 55.422 1.00 14.76 287 GLU A O 1
ATOM 2296 N N . ILE A 1 288 ? 65.437 22.787 56.863 1.00 13.04 288 ILE A N 1
ATOM 2297 C CA . ILE A 1 288 ? 64.420 23.074 55.854 1.00 13.67 288 ILE A CA 1
ATOM 2298 C C . ILE A 1 288 ? 64.553 24.511 55.370 1.00 13.39 288 ILE A C 1
ATOM 2299 O O . ILE A 1 288 ? 64.514 24.795 54.165 1.00 13.67 288 ILE A O 1
ATOM 2304 N N . VAL A 1 289 ? 64.704 25.439 56.313 1.00 13.45 289 VAL A N 1
ATOM 2305 C CA . VAL A 1 289 ? 64.844 26.850 55.968 1.00 14.02 289 VAL A CA 1
ATOM 2306 C C . VAL A 1 289 ? 66.104 27.075 55.148 1.00 17.27 289 VAL A C 1
ATOM 2307 O O . VAL A 1 289 ? 66.099 27.829 54.167 1.00 16.79 289 VAL A O 1
ATOM 2311 N N . ARG A 1 290 ? 67.198 26.411 55.527 1.00 16.00 290 ARG A N 1
ATOM 2312 C CA . ARG A 1 290 ? 68.457 26.605 54.817 1.00 16.92 290 ARG A CA 1
ATOM 2313 C C . ARG A 1 290 ? 68.347 26.156 53.367 1.00 17.40 290 ARG A C 1
ATOM 2314 O O . ARG A 1 290 ? 68.828 26.847 52.463 1.00 18.16 290 ARG A O 1
ATOM 2322 N N . ARG A 1 291 ? 67.694 25.017 53.120 1.00 16.62 291 ARG A N 1
ATOM 2323 C CA . ARG A 1 291 ? 67.542 24.554 51.743 1.00 14.98 291 ARG A CA 1
ATOM 2324 C C . ARG A 1 291 ? 66.625 25.470 50.948 1.00 18.27 291 ARG A C 1
ATOM 2325 O O . ARG A 1 291 ? 66.892 25.759 49.774 1.00 16.55 291 ARG A O 1
ATOM 2333 N N . ARG A 1 292 ? 65.535 25.931 51.569 1.00 16.74 292 ARG A N 1
ATOM 2334 C CA . ARG A 1 292 ? 64.623 26.846 50.891 1.00 18.41 292 ARG A CA 1
ATOM 2335 C C . ARG A 1 292 ? 65.352 28.107 50.453 1.00 19.60 292 ARG A C 1
ATOM 2336 O O . ARG A 1 292 ? 65.204 28.568 49.313 1.00 20.72 292 ARG A O 1
ATOM 2344 N N . HIS A 1 293 ? 66.163 28.670 51.346 1.00 19.81 293 HIS A N 1
ATOM 2345 C CA . HIS A 1 293 ? 66.860 29.908 51.027 1.00 19.28 293 HIS A CA 1
ATOM 2346 C C . HIS A 1 293 ? 67.977 29.684 50.017 1.00 19.58 293 HIS A C 1
ATOM 2347 O O . HIS A 1 293 ? 68.236 30.560 49.187 1.00 19.13 293 HIS A O 1
ATOM 2354 N N . ALA A 1 294 ? 68.632 28.520 50.057 1.00 17.04 294 ALA A N 1
ATOM 2355 C CA . ALA A 1 294 ? 69.782 28.267 49.193 1.00 19.53 294 ALA A CA 1
ATOM 2356 C C . ALA A 1 294 ? 69.397 28.134 47.725 1.00 18.42 294 ALA A C 1
ATOM 2357 O O . ALA A 1 294 ? 70.231 28.381 46.846 1.00 19.35 294 ALA A O 1
ATOM 2359 N N . ASP A 1 295 ? 68.162 27.741 47.432 1.00 21.43 295 ASP A N 1
ATOM 2360 C CA . ASP A 1 295 ? 67.773 27.525 46.043 1.00 20.69 295 ASP A CA 1
ATOM 2361 C C . ASP A 1 295 ? 66.293 27.822 45.863 1.00 20.09 295 ASP A C 1
ATOM 2362 O O . ASP A 1 295 ? 65.444 27.078 46.370 1.00 18.04 295 ASP A O 1
ATOM 2367 N N . PRO A 1 296 ? 65.946 28.890 45.142 1.00 23.14 296 PRO A N 1
ATOM 2368 C CA . PRO A 1 296 ? 64.523 29.206 44.940 1.00 23.83 296 PRO A CA 1
ATOM 2369 C C . PRO A 1 296 ? 63.772 28.118 44.203 1.00 22.11 296 PRO A C 1
ATOM 2370 O O . PRO A 1 296 ? 62.548 28.010 44.360 1.00 23.55 296 PRO A O 1
ATOM 2374 N N . ASP A 1 297 ? 64.467 27.302 43.410 1.00 22.14 297 ASP A N 1
ATOM 2375 C CA . ASP A 1 297 ? 63.841 26.205 42.688 1.00 22.88 297 ASP A CA 1
ATOM 2376 C C . ASP A 1 297 ? 63.662 24.959 43.542 1.00 22.51 297 ASP A C 1
ATOM 2377 O O . ASP A 1 297 ? 63.031 24.001 43.082 1.00 23.90 297 ASP A O 1
ATOM 2382 N N . ASN A 1 298 ? 64.206 24.936 44.753 1.00 19.97 298 ASN A N 1
ATOM 2383 C CA . ASN A 1 298 ? 63.980 23.797 45.628 1.00 20.07 298 ASN A CA 1
ATOM 2384 C C . ASN A 1 298 ? 62.490 23.708 45.942 1.00 17.86 298 ASN A C 1
ATOM 2385 O O . ASN A 1 298 ? 61.896 24.703 46.390 1.00 18.00 298 ASN A O 1
ATOM 2390 N N . PRO A 1 299 ? 61.846 22.562 45.698 1.00 19.86 299 PRO A N 1
ATOM 2391 C CA . PRO A 1 299 ? 60.388 22.478 45.880 1.00 17.57 299 PRO A CA 1
ATOM 2392 C C . PRO A 1 299 ? 59.942 22.660 47.315 1.00 18.82 299 PRO A C 1
ATOM 2393 O O . PRO A 1 299 ? 58.745 22.873 47.545 1.00 17.22 299 PRO A O 1
ATOM 2397 N N . LEU A 1 300 ? 60.856 22.570 48.283 1.00 16.72 300 LEU A N 1
ATOM 2398 C CA . LEU A 1 300 ? 60.519 22.900 49.662 1.00 17.46 300 LEU A CA 1
ATOM 2399 C C . LEU A 1 300 ? 60.084 24.349 49.821 1.00 18.28 300 LEU A C 1
ATOM 2400 O O . LEU A 1 300 ? 59.522 24.697 50.865 1.00 15.77 300 LEU A O 1
ATOM 2405 N N . ASN A 1 301 ? 60.329 25.204 48.826 1.00 19.42 301 ASN A N 1
ATOM 2406 C CA . ASN A 1 301 ? 59.833 26.567 48.909 1.00 18.30 301 ASN A CA 1
ATOM 2407 C C . ASN A 1 301 ? 58.315 26.650 48.815 1.00 23.41 301 ASN A C 1
ATOM 2408 O O . ASN A 1 301 ? 57.752 27.708 49.113 1.00 23.43 301 ASN A O 1
ATOM 2413 N N . ARG A 1 302 ? 57.640 25.569 48.426 1.00 18.84 302 ARG A N 1
ATOM 2414 C CA . ARG A 1 302 ? 56.184 25.516 48.447 1.00 16.88 302 ARG A CA 1
ATOM 2415 C C . ARG A 1 302 ? 55.659 24.586 49.538 1.00 18.25 302 ARG A C 1
ATOM 2416 O O . ARG A 1 302 ? 54.470 24.252 49.539 1.00 15.63 302 ARG A O 1
ATOM 2424 N N . LEU A 1 303 ? 56.514 24.181 50.477 1.00 13.80 303 LEU A N 1
ATOM 2425 C CA . LEU A 1 303 ? 56.096 23.286 51.553 1.00 15.22 303 LEU A CA 1
ATOM 2426 C C . LEU A 1 303 ? 55.014 23.924 52.415 1.00 17.72 303 LEU A C 1
ATOM 2427 O O . LEU A 1 303 ? 55.064 25.114 52.730 1.00 14.69 303 LEU A O 1
ATOM 2432 N N . ARG A 1 304 ? 54.018 23.127 52.779 1.00 14.18 304 ARG A N 1
ATOM 2433 C CA . ARG A 1 304 ? 52.981 23.539 53.719 1.00 12.59 304 ARG A CA 1
ATOM 2434 C C . ARG A 1 304 ? 52.968 22.482 54.817 1.00 16.71 304 ARG A C 1
ATOM 2435 O O . ARG A 1 304 ? 52.424 21.393 54.623 1.00 13.49 304 ARG A O 1
ATOM 2443 N N . LEU A 1 305 ? 53.586 22.796 55.954 1.00 14.80 305 LEU A N 1
ATOM 2444 C CA . LEU A 1 305 ? 53.848 21.818 57.004 1.00 12.20 305 LEU A CA 1
ATOM 2445 C C . LEU A 1 305 ? 52.756 21.874 58.061 1.00 13.46 305 LEU A C 1
ATOM 2446 O O . LEU A 1 305 ? 52.385 22.958 58.527 1.00 13.18 305 LEU A O 1
ATOM 2451 N N . TRP A 1 306 ? 52.270 20.704 58.461 1.00 11.91 306 TRP A N 1
ATOM 2452 C CA . TRP A 1 306 ? 51.232 20.582 59.475 1.00 10.85 306 TRP A CA 1
ATOM 2453 C C . TRP A 1 306 ? 51.785 19.707 60.586 1.00 14.07 306 TRP A C 1
ATOM 2454 O O . TRP A 1 306 ? 52.207 18.577 60.330 1.00 15.07 306 TRP A O 1
ATOM 2465 N N . VAL A 1 307 ? 51.814 20.235 61.808 1.00 12.62 307 VAL A N 1
ATOM 2466 C CA . VAL A 1 307 ? 52.484 19.546 62.906 1.00 9.94 307 VAL A CA 1
ATOM 2467 C C . VAL A 1 307 ? 51.509 19.335 64.058 1.00 13.49 307 VAL A C 1
ATOM 2468 O O . VAL A 1 307 ? 50.478 20.002 64.173 1.00 12.97 307 VAL A O 1
ATOM 2472 N N . TYR A 1 308 ? 51.844 18.360 64.904 1.00 11.22 308 TYR A N 1
ATOM 2473 C CA . TYR A 1 308 ? 51.095 18.045 66.114 1.00 16.90 308 TYR A CA 1
ATOM 2474 C C . TYR A 1 308 ? 52.037 18.199 67.296 1.00 16.04 308 TYR A C 1
ATOM 2475 O O . TYR A 1 308 ? 53.148 17.658 67.277 1.00 14.83 308 TYR A O 1
ATOM 2484 N N . CYS A 1 309 ? 51.591 18.926 68.324 1.00 13.49 309 CYS A N 1
ATOM 2485 C CA . CYS A 1 309 ? 52.471 19.357 69.398 1.00 14.77 309 CYS A CA 1
ATOM 2486 C C . CYS A 1 309 ? 51.792 19.191 70.745 1.00 12.23 309 CYS A C 1
ATOM 2487 O O . CYS A 1 309 ? 50.566 19.104 70.846 1.00 13.40 309 CYS A O 1
ATOM 2490 N N . GLN A 1 310 ? 52.611 19.171 71.774 1.00 11.88 310 GLN A N 1
ATOM 2491 C CA . GLN A 1 310 ? 52.176 19.405 73.141 1.00 13.33 310 GLN A CA 1
ATOM 2492 C C . GLN A 1 310 ? 52.328 20.883 73.465 1.00 11.73 310 GLN A C 1
ATOM 2493 O O . GLN A 1 310 ? 53.011 21.618 72.741 1.00 10.72 310 GLN A O 1
ATOM 2499 N N . PRO A 1 311 ? 51.664 21.367 74.519 1.00 11.73 311 PRO A N 1
ATOM 2500 C CA . PRO A 1 311 ? 51.750 22.804 74.823 1.00 10.85 311 PRO A CA 1
ATOM 2501 C C . PRO A 1 311 ? 53.153 23.291 75.129 1.00 12.39 311 PRO A C 1
ATOM 2502 O O . PRO A 1 311 ? 53.432 24.482 74.949 1.00 12.59 311 PRO A O 1
ATOM 2506 N N . SER A 1 312 ? 54.038 22.423 75.608 1.00 12.03 312 SER A N 1
ATOM 2507 C CA . SER A 1 312 ? 55.384 22.812 75.984 1.00 12.64 312 SER A CA 1
ATOM 2508 C C . SER A 1 312 ? 56.338 21.712 75.545 1.00 13.44 312 SER A C 1
ATOM 2509 O O . SER A 1 312 ? 56.007 20.524 75.669 1.00 11.32 312 SER A O 1
ATOM 2512 N N . PRO A 1 313 ? 57.528 22.064 75.030 1.00 14.08 313 PRO A N 1
ATOM 2513 C CA . PRO A 1 313 ? 58.034 23.424 74.838 1.00 13.95 313 PRO A CA 1
ATOM 2514 C C . PRO A 1 313 ? 57.604 24.018 73.506 1.00 12.04 313 PRO A C 1
ATOM 2515 O O . PRO A 1 313 ? 57.719 23.359 72.470 1.00 13.39 313 PRO A O 1
ATOM 2519 N N . PHE A 1 314 ? 57.124 25.265 73.530 1.00 11.53 314 PHE A N 1
ATOM 2520 C CA . PHE A 1 314 ? 56.709 25.953 72.305 1.00 12.43 314 PHE A CA 1
ATOM 2521 C C . PHE A 1 314 ? 57.044 27.428 72.522 1.00 15.33 314 PHE A C 1
ATOM 2522 O O . PHE A 1 314 ? 56.212 28.189 73.020 1.00 15.11 314 PHE A O 1
ATOM 2530 N N . ASP A 1 315 ? 58.269 27.815 72.164 1.00 14.40 315 ASP A N 1
ATOM 2531 C CA . ASP A 1 315 ? 58.735 29.163 72.459 1.00 15.11 315 ASP A CA 1
ATOM 2532 C C . ASP A 1 315 ? 58.822 29.998 71.184 1.00 16.18 315 ASP A C 1
ATOM 2533 O O . ASP A 1 315 ? 58.500 29.544 70.079 1.00 15.24 315 ASP A O 1
ATOM 2538 N N . GLU A 1 316 ? 59.258 31.248 71.356 1.00 16.08 316 GLU A N 1
ATOM 2539 C CA . GLU A 1 316 ? 59.277 32.188 70.241 1.00 16.14 316 GLU A CA 1
ATOM 2540 C C . GLU A 1 316 ? 60.203 31.711 69.129 1.00 17.72 316 GLU A C 1
ATOM 2541 O O . GLU A 1 316 ? 59.860 31.801 67.942 1.00 15.94 316 GLU A O 1
ATOM 2547 N N . GLU A 1 317 ? 61.384 31.201 69.490 1.00 15.80 317 GLU A N 1
ATOM 2548 C CA . GLU A 1 317 ? 62.305 30.697 68.475 1.00 17.58 317 GLU A CA 1
ATOM 2549 C C . GLU A 1 317 ? 61.681 29.554 67.687 1.00 16.86 317 GLU A C 1
ATOM 2550 O O . GLU A 1 317 ? 61.841 29.470 66.464 1.00 16.41 317 GLU A O 1
ATOM 2556 N N . PHE A 1 318 ? 60.976 28.654 68.375 1.00 14.74 318 PHE A N 1
ATOM 2557 C CA . PHE A 1 318 ? 60.313 27.557 67.681 1.00 14.79 318 PHE A CA 1
ATOM 2558 C C . PHE A 1 318 ? 59.270 28.084 66.708 1.00 13.06 318 PHE A C 1
ATOM 2559 O O . PHE A 1 318 ? 59.192 27.627 65.562 1.00 14.06 318 PHE A O 1
ATOM 2567 N N . ALA A 1 319 ? 58.482 29.077 67.135 1.00 14.68 319 ALA A N 1
ATOM 2568 C CA . ALA A 1 319 ? 57.440 29.610 66.270 1.00 16.34 319 ALA A CA 1
ATOM 2569 C C . ALA A 1 319 ? 58.035 30.332 65.067 1.00 14.40 319 ALA A C 1
ATOM 2570 O O . ALA A 1 319 ? 57.513 30.213 63.953 1.00 15.00 319 ALA A O 1
ATOM 2572 N N . ASP A 1 320 ? 59.133 31.073 65.266 1.00 15.63 320 ASP A N 1
ATOM 2573 C CA . ASP A 1 320 ? 59.806 31.711 64.134 1.00 14.23 320 ASP A CA 1
ATOM 2574 C C . ASP A 1 320 ? 60.343 30.674 63.157 1.00 13.61 320 ASP A C 1
ATOM 2575 O O . ASP A 1 320 ? 60.282 30.866 61.937 1.00 14.79 320 ASP A O 1
ATOM 2580 N N . LEU A 1 321 ? 60.878 29.566 63.675 1.00 13.98 321 LEU A N 1
ATOM 2581 C CA . LEU A 1 321 ? 61.392 28.519 62.799 1.00 13.51 321 LEU A CA 1
ATOM 2582 C C . LEU A 1 321 ? 60.264 27.833 62.039 1.00 14.28 321 LEU A C 1
ATOM 2583 O O . LEU A 1 321 ? 60.383 27.585 60.834 1.00 13.60 321 LEU A O 1
ATOM 2588 N N . LEU A 1 322 ? 59.155 27.535 62.719 1.00 12.68 322 LEU A N 1
ATOM 2589 C CA . LEU A 1 322 ? 57.996 26.973 62.031 1.00 12.54 322 LEU A CA 1
ATOM 2590 C C . LEU A 1 322 ? 57.526 27.890 60.909 1.00 13.02 322 LEU A C 1
ATOM 2591 O O . LEU A 1 322 ? 57.274 27.437 59.786 1.00 13.45 322 LEU A O 1
ATOM 2596 N N . ALA A 1 323 ? 57.399 29.189 61.192 1.00 12.85 323 ALA A N 1
ATOM 2597 C CA . ALA A 1 323 ? 56.934 30.108 60.159 1.00 13.01 323 ALA A CA 1
ATOM 2598 C C . ALA A 1 323 ? 57.886 30.120 58.972 1.00 13.71 323 ALA A C 1
ATOM 2599 O O . ALA A 1 323 ? 57.450 30.047 57.819 1.00 13.45 323 ALA A O 1
ATOM 2601 N N . ALA A 1 324 ? 59.193 30.170 59.236 1.00 13.45 324 ALA A N 1
ATOM 2602 C CA . ALA A 1 324 ? 60.159 30.279 58.151 1.00 14.51 324 ALA A CA 1
ATOM 2603 C C . ALA A 1 324 ? 60.214 29.007 57.320 1.00 16.07 324 ALA A C 1
ATOM 2604 O O . ALA A 1 324 ? 60.511 29.065 56.121 1.00 16.67 324 ALA A O 1
ATOM 2606 N N . ALA A 1 325 ? 59.925 27.861 57.937 1.00 12.69 325 ALA A N 1
ATOM 2607 C CA . ALA A 1 325 ? 59.992 26.572 57.252 1.00 14.80 325 ALA A CA 1
ATOM 2608 C C . ALA A 1 325 ? 58.773 26.283 56.386 1.00 17.30 325 ALA A C 1
ATOM 2609 O O . ALA A 1 325 ? 58.827 25.371 55.554 1.00 15.47 325 ALA A O 1
ATOM 2611 N N . GLY A 1 326 ? 57.681 27.010 56.565 1.00 16.59 326 GLY A N 1
ATOM 2612 C CA . GLY A 1 326 ? 56.460 26.761 55.834 1.00 19.32 326 GLY A CA 1
ATOM 2613 C C . GLY A 1 326 ? 55.332 26.134 56.637 1.00 15.11 326 GLY A C 1
ATOM 2614 O O . GLY A 1 326 ? 54.399 25.581 56.034 1.00 14.22 326 GLY A O 1
ATOM 2615 N N . CYS A 1 327 ? 55.387 26.192 57.961 1.00 13.51 327 CYS A N 1
ATOM 2616 C CA . CYS A 1 327 ? 54.300 25.665 58.768 1.00 13.14 327 CYS A CA 1
ATOM 2617 C C . CYS A 1 327 ? 53.028 26.472 58.539 1.00 13.49 327 CYS A C 1
ATOM 2618 O O . CYS A 1 327 ? 53.033 27.706 58.618 1.00 14.95 327 CYS A O 1
ATOM 2621 N N . ARG A 1 328 ? 51.937 25.768 58.245 1.00 12.98 328 ARG A N 1
ATOM 2622 C CA . ARG A 1 328 ? 50.629 26.384 58.086 1.00 12.13 328 ARG A CA 1
ATOM 2623 C C . ARG A 1 328 ? 49.701 26.138 59.266 1.00 12.31 328 ARG A C 1
ATOM 2624 O O . ARG A 1 328 ? 48.749 26.907 59.452 1.00 12.73 328 ARG A O 1
ATOM 2632 N N . GLY A 1 329 ? 49.935 25.089 60.054 1.00 11.06 329 GLY A N 1
ATOM 2633 C CA . GLY A 1 329 ? 49.033 24.774 61.145 1.00 10.90 329 GLY A CA 1
ATOM 2634 C C . GLY A 1 329 ? 49.708 23.981 62.236 1.00 14.98 329 GLY A C 1
ATOM 2635 O O . GLY A 1 329 ? 50.594 23.158 61.976 1.00 11.98 329 GLY A O 1
ATOM 2636 N N . VAL A 1 330 ? 49.270 24.224 63.471 1.00 11.17 330 VAL A N 1
ATOM 2637 C CA . VAL A 1 330 ? 49.706 23.480 64.648 1.00 13.33 330 VAL A CA 1
ATOM 2638 C C . VAL A 1 330 ? 48.469 22.931 65.342 1.00 12.04 330 VAL A C 1
ATOM 2639 O O . VAL A 1 330 ? 47.526 23.677 65.632 1.00 13.82 330 VAL A O 1
ATOM 2643 N N . ASN A 1 331 ? 48.476 21.631 65.594 1.00 13.52 331 ASN A N 1
ATOM 2644 C CA . ASN A 1 331 ? 47.463 20.955 66.389 1.00 14.36 331 ASN A CA 1
ATOM 2645 C C . ASN A 1 331 ? 48.099 20.631 67.734 1.00 12.97 331 ASN A C 1
ATOM 2646 O O . ASN A 1 331 ? 49.181 20.037 67.776 1.00 15.33 331 ASN A O 1
ATOM 2651 N N . VAL A 1 332 ? 47.466 21.060 68.827 1.00 14.47 332 VAL A N 1
ATOM 2652 C CA . VAL A 1 332 ? 48.043 20.907 70.160 1.00 13.39 332 VAL A CA 1
ATOM 2653 C C . VAL A 1 332 ? 47.112 20.076 71.040 1.00 15.14 332 VAL A C 1
ATOM 2654 O O . VAL A 1 332 ? 45.912 20.366 71.145 1.00 12.56 332 VAL A O 1
ATOM 2658 N N . GLY A 1 333 ? 47.673 19.045 71.673 1.00 15.44 333 GLY A N 1
ATOM 2659 C CA . GLY A 1 333 ? 46.938 18.222 72.622 1.00 13.63 333 GLY A CA 1
ATOM 2660 C C . GLY A 1 333 ? 46.944 18.805 74.023 1.00 15.91 333 GLY A C 1
ATOM 2661 O O . GLY A 1 333 ? 47.516 18.226 74.953 1.00 13.31 333 GLY A O 1
ATOM 2662 N N . SER A 1 334 ? 46.319 19.971 74.180 1.00 11.50 334 SER A N 1
ATOM 2663 C CA . SER A 1 334 ? 46.242 20.598 75.496 1.00 11.06 334 SER A CA 1
ATOM 2664 C C . SER A 1 334 ? 45.421 19.748 76.460 1.00 14.05 334 SER A C 1
ATOM 2665 O O . SER A 1 334 ? 45.743 19.660 77.651 1.00 13.82 334 SER A O 1
ATOM 2668 N N . ASP A 1 335 ? 44.330 19.162 75.963 1.00 13.19 335 ASP A N 1
ATOM 2669 C CA . ASP A 1 335 ? 43.552 18.094 76.591 1.00 13.97 335 ASP A CA 1
ATOM 2670 C C . ASP A 1 335 ? 42.671 18.560 77.749 1.00 13.65 335 ASP A C 1
ATOM 2671 O O . ASP A 1 335 ? 41.499 18.173 77.807 1.00 14.03 335 ASP A O 1
ATOM 2676 N N . HIS A 1 336 ? 43.183 19.395 78.652 1.00 12.78 336 HIS A N 1
ATOM 2677 C CA . HIS A 1 336 ? 42.348 19.953 79.714 1.00 12.06 336 HIS A CA 1
ATOM 2678 C C . HIS A 1 336 ? 43.035 21.181 80.297 1.00 12.36 336 HIS A C 1
ATOM 2679 O O . HIS A 1 336 ? 44.125 21.570 79.875 1.00 15.28 336 HIS A O 1
ATOM 2686 N N . ILE A 1 337 ? 42.389 21.776 81.299 1.00 15.00 337 ILE A N 1
ATOM 2687 C CA . ILE A 1 337 ? 42.968 22.905 82.022 1.00 17.40 337 ILE A CA 1
ATOM 2688 C C . ILE A 1 337 ? 43.020 22.681 83.522 1.00 20.00 337 ILE A C 1
ATOM 2689 O O . ILE A 1 337 ? 43.856 23.297 84.209 1.00 20.05 337 ILE A O 1
ATOM 2694 N N . ARG A 1 338 ? 42.196 21.804 84.077 1.00 14.02 338 ARG A N 1
ATOM 2695 C CA A ARG A 1 338 ? 42.118 21.657 85.523 0.50 17.91 338 ARG A CA 1
ATOM 2696 C CA B ARG A 1 338 ? 42.119 21.656 85.523 0.50 17.91 338 ARG A CA 1
ATOM 2697 C C . ARG A 1 338 ? 43.286 20.822 86.038 1.00 17.42 338 ARG A C 1
ATOM 2698 O O . ARG A 1 338 ? 43.471 19.681 85.583 1.00 15.70 338 ARG A O 1
ATOM 2713 N N . PRO A 1 339 ? 44.088 21.341 86.972 1.00 19.59 339 PRO A N 1
ATOM 2714 C CA . PRO A 1 339 ? 45.204 20.549 87.512 1.00 20.02 339 PRO A CA 1
ATOM 2715 C C . PRO A 1 339 ? 44.756 19.260 88.166 1.00 22.28 339 PRO A C 1
ATOM 2716 O O . PRO A 1 339 ? 45.476 18.256 88.091 1.00 20.24 339 PRO A O 1
ATOM 2720 N N . GLU A 1 340 ? 43.577 19.247 88.793 1.00 20.01 340 GLU A N 1
ATOM 2721 C CA . GLU A 1 340 ? 43.111 18.023 89.430 1.00 19.18 340 GLU A CA 1
ATOM 2722 C C . GLU A 1 340 ? 42.846 16.926 88.406 1.00 18.88 340 GLU A C 1
ATOM 2723 O O . GLU A 1 340 ? 42.958 15.739 88.730 1.00 20.88 340 GLU A O 1
ATOM 2729 N N . LEU A 1 341 ? 42.525 17.294 87.167 1.00 16.34 341 LEU A N 1
ATOM 2730 C CA . LEU A 1 341 ? 42.358 16.310 86.105 1.00 15.60 341 LEU A CA 1
ATOM 2731 C C . LEU A 1 341 ? 43.674 15.971 85.418 1.00 16.89 341 LEU A C 1
ATOM 2732 O O . LEU A 1 341 ? 43.927 14.800 85.115 1.00 15.31 341 LEU A O 1
ATOM 2737 N N . LEU A 1 342 ? 44.524 16.974 85.177 1.00 14.94 342 LEU A N 1
ATOM 2738 C CA . LEU A 1 342 ? 45.770 16.730 84.456 1.00 12.95 342 LEU A CA 1
ATOM 2739 C C . LEU A 1 342 ? 46.788 15.997 85.316 1.00 13.44 342 LEU A C 1
ATOM 2740 O O . LEU A 1 342 ? 47.619 15.248 84.786 1.00 13.57 342 LEU A O 1
ATOM 2745 N N . SER A 1 343 ? 46.736 16.189 86.633 1.00 13.28 343 SER A N 1
ATOM 2746 C CA . SER A 1 343 ? 47.614 15.447 87.529 1.00 15.11 343 SER A CA 1
ATOM 2747 C C . SER A 1 343 ? 47.399 13.949 87.361 1.00 15.36 343 SER A C 1
ATOM 2748 O O . SER A 1 343 ? 46.261 13.472 87.329 1.00 16.32 343 SER A O 1
ATOM 2751 N N . GLY A 1 344 ? 48.501 13.209 87.242 1.00 12.25 344 GLY A N 1
ATOM 2752 C CA . GLY A 1 344 ? 48.447 11.780 86.999 1.00 11.57 344 GLY A CA 1
ATOM 2753 C C . GLY A 1 344 ? 48.006 11.375 85.612 1.00 14.44 344 GLY A C 1
ATOM 2754 O O . GLY A 1 344 ? 48.032 10.177 85.297 1.00 15.18 344 GLY A O 1
ATOM 2755 N N . TRP A 1 345 ? 47.616 12.331 84.767 1.00 12.08 345 TRP A N 1
ATOM 2756 C CA . TRP A 1 345 ? 47.143 12.044 83.417 1.00 13.75 345 TRP A CA 1
ATOM 2757 C C . TRP A 1 345 ? 48.181 12.477 82.387 1.00 12.69 345 TRP A C 1
ATOM 2758 O O . TRP A 1 345 ? 48.787 11.624 81.736 1.00 13.71 345 TRP A O 1
ATOM 2769 N N . LYS A 1 346 ? 48.396 13.778 82.202 1.00 11.41 346 LYS A N 1
ATOM 2770 C CA . LYS A 1 346 ? 49.374 14.257 81.221 1.00 11.36 346 LYS A CA 1
ATOM 2771 C C . LYS A 1 346 ? 50.697 14.421 81.956 1.00 12.72 346 LYS A C 1
ATOM 2772 O O . LYS A 1 346 ? 51.019 15.496 82.470 1.00 12.89 346 LYS A O 1
ATOM 2778 N N . VAL A 1 347 ? 51.464 13.329 82.045 1.00 12.28 347 VAL A N 1
ATOM 2779 C CA . VAL A 1 347 ? 52.636 13.298 82.907 1.00 13.31 347 VAL A CA 1
ATOM 2780 C C . VAL A 1 347 ? 53.838 12.721 82.172 1.00 11.57 347 VAL A C 1
ATOM 2781 O O . VAL A 1 347 ? 53.710 11.969 81.201 1.00 11.11 347 VAL A O 1
ATOM 2785 N N . THR A 1 348 ? 55.018 13.052 82.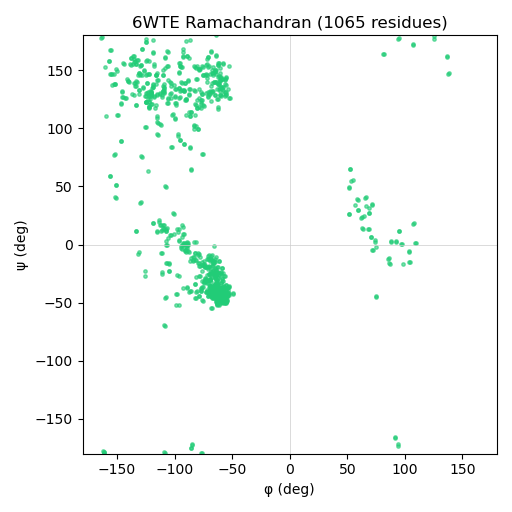694 1.00 12.09 348 THR A N 1
ATOM 2786 C CA . THR A 1 348 ? 56.264 12.416 82.300 1.00 16.18 348 THR A CA 1
ATOM 2787 C C . THR A 1 348 ? 56.367 11.028 82.929 1.00 17.06 348 THR A C 1
ATOM 2788 O O . THR A 1 348 ? 55.489 10.585 83.673 1.00 14.39 348 THR A O 1
ATOM 2792 N N . GLU A 1 349 ? 57.484 10.347 82.647 1.00 17.68 349 GLU A N 1
ATOM 2793 C CA . GLU A 1 349 ? 57.760 9.057 83.274 1.00 19.29 349 GLU A CA 1
ATOM 2794 C C . GLU A 1 349 ? 57.956 9.182 84.776 1.00 23.05 349 GLU A C 1
ATOM 2795 O O . GLU A 1 349 ? 57.759 8.203 85.504 1.00 22.01 349 GLU A O 1
ATOM 2801 N N . LYS A 1 350 ? 58.384 10.350 85.249 1.00 22.43 350 LYS A N 1
ATOM 2802 C CA . LYS A 1 350 ? 58.526 10.590 86.679 1.00 24.03 350 LYS A CA 1
ATOM 2803 C C . LYS A 1 350 ? 57.193 10.877 87.357 1.00 22.95 350 LYS A C 1
ATOM 2804 O O . LYS A 1 350 ? 57.136 10.893 88.591 1.00 23.11 350 LYS A O 1
ATOM 2810 N N . GLY A 1 351 ? 56.125 11.093 86.588 1.00 17.52 351 GLY A N 1
ATOM 2811 C CA . GLY A 1 351 ? 54.799 11.298 87.136 1.00 16.14 351 GLY A CA 1
ATOM 2812 C C . GLY A 1 351 ? 54.377 12.744 87.295 1.00 17.62 351 GLY A C 1
ATOM 2813 O O . GLY A 1 351 ? 53.256 12.998 87.755 1.00 18.78 351 GLY A O 1
ATOM 2814 N N . GLY A 1 352 ? 55.226 13.695 86.926 1.00 15.03 352 GLY A N 1
ATOM 2815 C CA . GLY A 1 352 ? 54.881 15.098 87.053 1.00 15.93 352 GLY A CA 1
ATOM 2816 C C . GLY A 1 352 ? 54.271 15.654 85.780 1.00 16.24 352 GLY A C 1
ATOM 2817 O O . GLY A 1 352 ? 54.527 15.169 84.680 1.00 14.80 352 GLY A O 1
ATOM 2818 N N . THR A 1 353 ? 53.437 16.680 85.940 1.00 13.30 353 THR A N 1
ATOM 2819 C CA . THR A 1 353 ? 52.955 17.396 84.771 1.00 16.36 353 THR A CA 1
ATOM 2820 C C . THR A 1 353 ? 54.089 18.215 84.170 1.00 14.94 353 THR A C 1
ATOM 2821 O O . THR A 1 353 ? 55.106 18.481 84.814 1.00 16.96 353 THR A O 1
ATOM 2825 N N . TYR A 1 354 ? 53.909 18.603 82.907 1.00 14.44 354 TYR A N 1
ATOM 2826 C CA . TYR A 1 354 ? 54.969 19.273 82.169 1.00 14.03 354 TYR A CA 1
ATOM 2827 C C . TYR A 1 354 ? 54.473 20.503 81.421 1.00 16.83 354 TYR A C 1
ATOM 2828 O O . TYR A 1 354 ? 55.212 21.042 80.589 1.00 14.90 354 TYR A O 1
ATOM 2837 N N . TYR A 1 355 ? 53.250 20.961 81.686 1.00 12.20 355 TYR A N 1
ATOM 2838 C CA . TYR A 1 355 ? 52.810 22.234 81.133 1.00 13.68 355 TYR A CA 1
ATOM 2839 C C . TYR A 1 355 ? 51.713 22.826 82.004 1.00 16.44 355 TYR A C 1
ATOM 2840 O O . TYR A 1 355 ? 51.169 22.178 82.905 1.00 15.34 355 TYR A O 1
ATOM 2849 N N . THR A 1 356 ? 51.431 24.095 81.734 1.00 13.24 356 THR A N 1
ATOM 2850 C CA . THR A 1 356 ? 50.323 24.824 82.319 1.00 12.89 356 THR A CA 1
ATOM 2851 C C . THR A 1 356 ? 49.485 25.394 81.189 1.00 12.50 356 THR A C 1
ATOM 2852 O O . THR A 1 356 ? 49.856 25.324 80.014 1.00 12.34 356 THR A O 1
ATOM 2856 N N . PHE A 1 357 ? 48.357 26.005 81.546 1.00 14.43 357 PHE A N 1
ATOM 2857 C CA . PHE A 1 357 ? 47.542 26.599 80.497 1.00 12.83 357 PHE A CA 1
ATOM 2858 C C . PHE A 1 357 ? 48.261 27.760 79.815 1.00 15.09 357 PHE A C 1
ATOM 2859 O O . PHE A 1 357 ? 47.995 28.038 78.640 1.00 12.88 357 PHE A O 1
ATOM 2867 N N . GLU A 1 358 ? 49.195 28.421 80.508 1.00 12.52 358 GLU A N 1
ATOM 2868 C CA . GLU A 1 358 ? 49.943 29.506 79.873 1.00 13.96 358 GLU A CA 1
ATOM 2869 C C . GLU A 1 358 ? 50.687 29.022 78.643 1.00 13.76 358 GLU A C 1
ATOM 2870 O O . GLU A 1 358 ? 50.883 29.792 77.698 1.00 13.85 358 GLU A O 1
ATOM 2876 N N . ASP A 1 359 ? 51.119 27.754 78.642 1.00 11.96 359 ASP A N 1
ATOM 2877 C CA . ASP A 1 359 ? 51.848 27.214 77.501 1.00 15.95 359 ASP A CA 1
ATOM 2878 C C . ASP A 1 359 ? 50.954 27.115 76.273 1.00 14.30 359 ASP A C 1
ATOM 2879 O O . ASP A 1 359 ? 51.403 27.385 75.155 1.00 12.42 359 ASP A O 1
ATOM 2884 N N . THR A 1 360 ? 49.689 26.721 76.457 1.00 11.24 360 THR A N 1
ATOM 2885 C CA . THR A 1 360 ? 48.757 26.711 75.334 1.00 11.26 360 THR A CA 1
ATOM 2886 C C . THR A 1 360 ? 48.427 28.133 74.888 1.00 11.40 360 THR A C 1
ATOM 2887 O O . THR A 1 360 ? 48.330 28.409 73.686 1.00 12.61 360 THR A O 1
ATOM 2891 N N . GLU A 1 361 ? 48.249 29.049 75.845 1.00 11.67 361 GLU A N 1
ATOM 2892 C CA A GLU A 1 361 ? 48.007 30.444 75.494 0.50 12.26 361 GLU A CA 1
ATOM 2893 C CA B GLU A 1 361 ? 48.012 30.448 75.497 0.50 12.26 361 GLU A CA 1
ATOM 2894 C C . GLU A 1 361 ? 49.162 31.016 74.680 1.00 12.22 361 GLU A C 1
ATOM 2895 O O . GLU A 1 361 ? 48.942 31.722 73.689 1.00 12.14 361 GLU A O 1
ATOM 2906 N N . ARG A 1 362 ? 50.401 30.734 75.092 1.00 11.93 362 ARG A N 1
ATOM 2907 C CA A ARG A 1 362 ? 51.541 31.255 74.346 0.50 12.73 362 ARG A CA 1
ATOM 2908 C CA B ARG A 1 362 ? 51.558 31.236 74.358 0.50 12.73 362 ARG A CA 1
ATOM 2909 C C . ARG A 1 362 ? 51.636 30.613 72.972 1.00 12.86 362 ARG A C 1
ATOM 2910 O O . ARG A 1 362 ? 51.915 31.300 71.986 1.00 13.20 362 ARG A O 1
ATOM 2925 N N . LEU A 1 363 ? 51.406 29.305 72.885 1.00 11.48 363 LEU A N 1
ATOM 2926 C CA . LEU A 1 363 ? 51.423 28.646 71.584 1.00 11.28 363 LEU A CA 1
ATOM 2927 C C . LEU A 1 363 ? 50.446 29.312 70.630 1.00 11.38 363 LEU A C 1
ATOM 2928 O O . LEU A 1 363 ? 50.791 29.630 69.485 1.00 11.47 363 LEU A O 1
ATOM 2933 N N . VAL A 1 364 ? 49.207 29.509 71.081 1.00 12.05 364 VAL A N 1
ATOM 2934 C CA . VAL A 1 364 ? 48.187 30.063 70.201 1.00 11.89 364 VAL A CA 1
ATOM 2935 C C . VAL A 1 364 ? 48.545 31.490 69.804 1.00 13.18 364 VAL A C 1
ATOM 2936 O O . VAL A 1 364 ? 48.437 31.865 68.629 1.00 14.55 364 VAL A O 1
ATOM 2940 N N . ARG A 1 365 ? 49.028 32.291 70.760 1.00 12.07 365 ARG A N 1
ATOM 2941 C CA . ARG A 1 365 ? 49.424 33.668 70.440 1.00 12.40 365 ARG A CA 1
ATOM 2942 C C . ARG A 1 365 ? 50.548 33.703 69.411 1.00 14.07 365 ARG A C 1
ATOM 2943 O O . ARG A 1 365 ? 50.474 34.438 68.417 1.00 15.92 365 ARG A O 1
ATOM 2951 N N . LEU A 1 366 ? 51.622 32.954 69.663 1.00 13.53 366 LEU A N 1
ATOM 2952 C CA . LEU A 1 366 ? 52.759 32.951 68.750 1.00 15.26 366 LEU A CA 1
ATOM 2953 C C . LEU A 1 366 ? 52.344 32.507 67.354 1.00 15.92 366 LEU A C 1
ATOM 2954 O O . LEU A 1 366 ? 52.806 33.067 66.352 1.00 14.54 366 LEU A O 1
ATOM 2959 N N . CYS A 1 367 ? 51.470 31.502 67.265 1.00 15.57 367 CYS A N 1
ATOM 2960 C CA . CYS A 1 367 ? 50.976 31.093 65.956 1.00 15.28 367 CYS A CA 1
ATOM 2961 C C . CYS A 1 367 ? 50.125 32.188 65.323 1.00 16.55 367 CYS A C 1
ATOM 2962 O O . CYS A 1 367 ? 50.267 32.477 64.129 1.00 17.31 367 CYS A O 1
ATOM 2965 N N . ARG A 1 368 ? 49.237 32.805 66.110 1.00 16.38 368 ARG A N 1
ATOM 2966 C CA A ARG A 1 368 ? 48.421 33.900 65.591 0.50 18.02 368 ARG A CA 1
ATOM 2967 C CA B ARG A 1 368 ? 48.421 33.901 65.593 0.50 18.02 368 ARG A CA 1
ATOM 2968 C C . ARG A 1 368 ? 49.292 35.028 65.056 1.00 22.40 368 ARG A C 1
ATOM 2969 O O . ARG A 1 368 ? 49.049 35.551 63.962 1.00 17.41 368 ARG A O 1
ATOM 2984 N N . GLU A 1 369 ? 50.318 35.416 65.818 1.00 18.29 369 GLU A N 1
ATOM 2985 C CA . GLU A 1 369 ? 51.228 36.471 65.386 1.00 18.95 369 GLU A CA 1
ATOM 2986 C C . GLU A 1 369 ? 51.903 36.157 64.057 1.00 18.18 369 GLU A C 1
ATOM 2987 O O . GLU A 1 369 ? 52.320 37.082 63.351 1.00 17.78 369 GLU A O 1
ATOM 2993 N N . ARG A 1 370 ? 52.025 34.881 63.698 1.00 17.13 370 ARG A N 1
ATOM 2994 C CA . ARG A 1 370 ? 52.736 34.482 62.493 1.00 19.16 370 ARG A CA 1
ATOM 2995 C C . ARG A 1 370 ? 51.820 33.913 61.421 1.00 16.23 370 ARG A C 1
ATOM 2996 O O . ARG A 1 370 ? 52.313 33.358 60.437 1.00 17.35 370 ARG A O 1
ATOM 3004 N N . GLY A 1 371 ? 50.507 34.051 61.572 1.00 15.18 371 GLY A N 1
ATOM 3005 C CA . GLY A 1 371 ? 49.612 33.555 60.545 1.00 17.91 371 GLY A CA 1
ATOM 3006 C C . GLY A 1 371 ? 49.575 32.049 60.445 1.00 16.90 371 GLY A C 1
ATOM 3007 O O . GLY A 1 371 ? 49.300 31.509 59.369 1.00 17.85 371 GLY A O 1
ATOM 3008 N N . ILE A 1 372 ? 49.862 31.358 61.541 1.00 13.15 372 ILE A N 1
ATOM 3009 C CA . ILE A 1 372 ? 49.806 29.902 61.606 1.00 11.86 372 ILE A CA 1
ATOM 3010 C C . ILE A 1 372 ? 48.494 29.515 62.265 1.00 14.38 372 ILE A C 1
ATOM 3011 O O . ILE A 1 372 ? 48.179 29.992 63.364 1.00 14.46 372 ILE A O 1
ATOM 3016 N N . LEU A 1 373 ? 47.732 28.653 61.598 1.00 13.22 373 LEU A N 1
ATOM 3017 C CA . LEU A 1 373 ? 46.453 28.198 62.114 1.00 11.58 373 LEU A CA 1
ATOM 3018 C C . LEU A 1 373 ? 46.670 27.252 63.295 1.00 11.28 373 LEU A C 1
ATOM 3019 O O . LEU A 1 373 ? 47.728 26.629 63.447 1.00 11.24 373 LEU A O 1
ATOM 3024 N N . THR A 1 374 ? 45.658 27.167 64.152 1.00 12.55 374 THR A N 1
ATOM 3025 C CA . THR A 1 374 ? 45.750 26.391 65.382 1.00 11.29 374 THR A CA 1
ATOM 3026 C C . THR A 1 374 ? 44.509 25.539 65.580 1.00 11.86 374 THR A C 1
ATOM 3027 O O . THR A 1 374 ? 43.383 26.013 65.398 1.00 11.25 374 THR A O 1
ATOM 3031 N N . MET A 1 375 ? 44.718 24.289 65.985 1.00 12.91 375 MET A N 1
ATOM 3032 C CA . MET A 1 375 ? 43.638 23.441 66.463 1.00 12.34 375 MET A CA 1
ATOM 3033 C C . MET A 1 375 ? 43.971 22.981 67.874 1.00 13.95 375 MET A C 1
ATOM 3034 O O . MET A 1 375 ? 44.985 22.307 68.085 1.00 14.38 375 MET A O 1
ATOM 3039 N N . VAL A 1 376 ? 43.124 23.347 68.833 1.00 11.47 376 VAL A N 1
ATOM 3040 C CA . VAL A 1 376 ? 43.305 22.972 70.234 1.00 13.02 376 VAL A CA 1
ATOM 3041 C C . VAL A 1 376 ? 42.333 21.851 70.569 1.00 11.90 376 VAL A C 1
ATOM 3042 O O . VAL A 1 376 ? 41.125 21.975 70.326 1.00 14.72 376 VAL A O 1
ATOM 3046 N N . GLU A 1 377 ? 42.850 20.773 71.161 1.00 12.50 377 GLU A N 1
ATOM 3047 C CA . GLU A 1 377 ? 42.071 19.578 71.456 1.00 12.19 377 GLU A CA 1
ATOM 3048 C C . GLU A 1 377 ? 41.843 19.441 72.956 1.00 14.02 377 GLU A C 1
ATOM 3049 O O . GLU A 1 377 ? 42.748 19.693 73.756 1.00 14.22 377 GLU A O 1
ATOM 3055 N N . ALA A 1 378 ? 40.622 19.060 73.327 1.00 12.18 378 ALA A N 1
ATOM 3056 C CA . ALA A 1 378 ? 40.266 18.736 74.700 1.00 15.12 378 ALA A CA 1
ATOM 3057 C C . ALA A 1 378 ? 39.682 17.330 74.766 1.00 13.02 378 ALA A C 1
ATOM 3058 O O . ALA A 1 378 ? 39.024 16.869 73.830 1.00 13.01 378 ALA A O 1
ATOM 3060 N N . LEU A 1 379 ? 39.934 16.643 75.878 1.00 12.31 379 LEU A N 1
ATOM 3061 C CA . LEU A 1 379 ? 39.372 15.316 76.119 1.00 11.86 379 LEU A CA 1
ATOM 3062 C C . LEU A 1 379 ? 38.638 15.342 77.449 1.00 12.27 379 LEU A C 1
ATOM 3063 O O . LEU A 1 379 ? 39.229 15.681 78.478 1.00 13.03 379 LEU A O 1
ATOM 3068 N N . PHE A 1 380 ? 37.351 15.005 77.428 1.00 11.96 380 PHE A N 1
ATOM 3069 C CA . PHE A 1 380 ? 36.520 15.042 78.620 1.00 11.93 380 PHE A CA 1
ATOM 3070 C C . PHE A 1 380 ? 36.152 13.633 79.058 1.00 12.48 380 PHE A C 1
ATOM 3071 O O . PHE A 1 380 ? 35.964 12.742 78.230 1.00 14.14 380 PHE A O 1
ATOM 3079 N N . GLY A 1 381 ? 36.048 13.446 80.372 1.00 13.46 381 GLY A N 1
ATOM 3080 C CA . GLY A 1 381 ? 35.651 12.170 80.938 1.00 12.40 381 GLY A CA 1
ATOM 3081 C C . GLY A 1 381 ? 36.747 11.407 81.652 1.00 12.75 381 GLY A C 1
ATOM 3082 O O . GLY A 1 381 ? 36.494 10.286 82.111 1.00 14.19 381 GLY A O 1
ATOM 3083 N N . MET A 1 382 ? 37.958 11.953 81.743 1.00 11.93 382 MET A N 1
ATOM 3084 C CA . MET A 1 382 ? 39.028 11.308 82.488 1.00 11.80 382 MET A CA 1
ATOM 3085 C C . MET A 1 382 ? 38.698 11.346 83.982 1.00 13.14 382 MET A C 1
ATOM 3086 O O . MET A 1 382 ? 37.782 12.056 84.403 1.00 12.51 382 MET A O 1
ATOM 3091 N N . PRO A 1 383 ? 39.408 10.570 84.803 1.00 13.37 383 PRO A N 1
ATOM 3092 C CA . PRO A 1 383 ? 39.079 10.522 86.237 1.00 12.94 383 PRO A CA 1
ATOM 3093 C C . PRO A 1 383 ? 39.106 11.912 86.859 1.00 12.78 383 PRO A C 1
ATOM 3094 O O . PRO A 1 383 ? 40.046 12.686 86.653 1.00 15.43 383 PRO A O 1
ATOM 3098 N N . GLY A 1 384 ? 38.042 12.232 87.597 1.00 13.30 384 GLY A N 1
ATOM 3099 C CA . GLY A 1 384 ? 37.847 13.534 88.200 1.00 13.77 384 GLY A CA 1
ATOM 3100 C C . GLY A 1 384 ? 36.831 14.411 87.495 1.00 14.71 384 GLY A C 1
ATOM 3101 O O . GLY A 1 384 ? 36.375 15.405 88.080 1.00 16.21 384 GLY A O 1
ATOM 3102 N N . GLU A 1 385 ? 36.453 14.064 86.264 1.00 14.66 385 GLU A N 1
ATOM 3103 C CA . GLU A 1 385 ? 35.606 14.942 85.472 1.00 13.45 385 GLU A CA 1
ATOM 3104 C C . GLU A 1 385 ? 34.205 15.046 86.067 1.00 14.01 385 GLU A C 1
ATOM 3105 O O . GLU A 1 385 ? 33.576 14.038 86.398 1.00 16.22 385 GLU A O 1
ATOM 3111 N N . THR A 1 386 ? 33.727 16.273 86.201 1.00 14.26 386 THR A N 1
ATOM 3112 C CA . THR A 1 386 ? 32.363 16.603 86.587 1.00 14.82 386 THR A CA 1
ATOM 3113 C C . THR A 1 386 ? 31.830 17.575 85.553 1.00 14.83 386 THR A C 1
ATOM 3114 O O . THR A 1 386 ? 32.592 18.109 84.742 1.00 15.40 386 THR A O 1
ATOM 3118 N N . PRO A 1 387 ? 30.521 17.843 85.553 1.00 15.32 387 PRO A N 1
ATOM 3119 C CA . PRO A 1 387 ? 30.012 18.883 84.644 1.00 18.23 387 PRO A CA 1
ATOM 3120 C C . PRO A 1 387 ? 30.703 20.224 84.826 1.00 19.74 387 PRO A C 1
ATOM 3121 O O . PRO A 1 387 ? 30.926 20.926 83.835 1.00 17.19 387 PRO A O 1
ATOM 3125 N N . GLU A 1 388 ? 31.090 20.584 86.054 1.00 17.59 388 GLU A N 1
ATOM 3126 C CA . GLU A 1 388 ? 31.720 21.884 86.258 1.00 18.85 388 GLU A CA 1
ATOM 3127 C C . GLU A 1 388 ? 33.151 21.906 85.736 1.00 18.14 388 GLU A C 1
ATOM 3128 O O . GLU A 1 388 ? 33.613 22.956 85.270 1.00 17.94 388 GLU A O 1
ATOM 3134 N N . THR A 1 389 ? 33.861 20.771 85.778 1.00 15.85 389 THR A N 1
ATOM 3135 C CA . THR A 1 389 ? 35.204 20.743 85.204 1.00 16.56 389 THR A CA 1
ATOM 3136 C C . THR A 1 389 ? 35.150 20.846 83.682 1.00 14.62 389 THR A C 1
ATOM 3137 O O . THR A 1 389 ? 36.010 21.490 83.072 1.00 15.46 389 THR A O 1
ATOM 3141 N N . VAL A 1 390 ? 34.139 20.242 83.052 1.00 13.82 390 VAL A N 1
ATOM 3142 C CA . VAL A 1 390 ? 33.986 20.373 81.602 1.00 13.97 390 VAL A CA 1
ATOM 3143 C C . VAL A 1 390 ? 33.703 21.823 81.221 1.00 14.40 390 VAL A C 1
ATOM 3144 O O . VAL A 1 390 ? 34.342 22.381 80.319 1.00 16.30 390 VAL A O 1
ATOM 3148 N N . ARG A 1 391 ? 32.736 22.455 81.897 1.00 17.26 391 ARG A N 1
ATOM 3149 C CA . ARG A 1 391 ? 32.391 23.841 81.575 1.00 18.06 391 ARG A CA 1
ATOM 3150 C C . ARG A 1 391 ? 33.592 24.761 81.730 1.00 21.06 391 ARG A C 1
ATOM 3151 O O . ARG A 1 391 ? 33.823 25.643 80.889 1.00 19.13 391 ARG A O 1
ATOM 3159 N N . ALA A 1 392 ? 34.364 24.576 82.804 1.00 19.44 392 ALA A N 1
ATOM 3160 C CA . ALA A 1 392 ? 35.539 25.413 83.019 1.00 21.16 392 ALA A CA 1
ATOM 3161 C C . ALA A 1 392 ? 36.528 25.270 81.873 1.00 16.67 392 ALA A C 1
ATOM 3162 O O . ALA A 1 392 ? 37.098 26.264 81.406 1.00 15.57 392 ALA A O 1
ATOM 3164 N N . CYS A 1 393 ? 36.739 24.039 81.402 1.00 14.54 393 CYS A N 1
ATOM 3165 C CA . CYS A 1 393 ? 37.645 23.827 80.280 1.00 13.03 393 CYS A CA 1
ATOM 3166 C C . CYS A 1 393 ? 37.079 24.408 78.990 1.00 15.27 393 CYS A C 1
ATOM 3167 O O . CYS A 1 393 ? 37.802 25.073 78.237 1.00 15.91 393 CYS A O 1
ATOM 3170 N N . VAL A 1 394 ? 35.790 24.176 78.719 1.00 14.50 394 VAL A N 1
ATOM 3171 C CA . VAL A 1 394 ? 35.167 24.740 77.522 1.00 16.96 394 VAL A CA 1
ATOM 3172 C C . VAL A 1 394 ? 35.347 26.250 77.499 1.00 14.31 394 VAL A C 1
ATOM 3173 O O . VAL A 1 394 ? 35.812 26.821 76.506 1.00 15.62 394 VAL A O 1
ATOM 3177 N N . ASP A 1 395 ? 35.013 26.914 78.611 1.00 16.10 395 ASP A N 1
ATOM 3178 C CA . ASP A 1 395 ? 35.087 28.373 78.661 1.00 15.76 395 ASP A CA 1
ATOM 3179 C C . ASP A 1 395 ? 36.504 28.871 78.421 1.00 15.91 395 ASP A C 1
ATOM 3180 O O . ASP A 1 395 ? 36.716 29.829 77.666 1.00 16.55 395 ASP A O 1
ATOM 3185 N N . ALA A 1 396 ? 37.489 28.240 79.060 1.00 14.32 396 ALA A N 1
ATOM 3186 C CA . ALA A 1 396 ? 38.866 28.697 78.914 1.00 13.10 396 ALA A CA 1
ATOM 3187 C C . ALA A 1 396 ? 39.410 28.398 77.521 1.00 16.17 396 ALA A C 1
ATOM 3188 O O . ALA A 1 396 ? 40.065 29.250 76.910 1.00 15.05 396 ALA A O 1
ATOM 3190 N N . PHE A 1 397 ? 39.154 27.191 77.003 1.00 13.60 397 PHE A N 1
ATOM 3191 C CA . PHE A 1 397 ? 39.645 26.839 75.672 1.00 12.24 397 PHE A CA 1
ATOM 3192 C C . PHE A 1 397 ? 39.000 27.701 74.589 1.00 15.10 397 PHE A C 1
ATOM 3193 O O . PHE A 1 397 ? 39.683 28.173 73.674 1.00 13.49 397 PHE A O 1
ATOM 3201 N N . MET A 1 398 ? 37.682 27.906 74.666 1.00 14.87 398 MET A N 1
ATOM 3202 C CA . MET A 1 398 ? 37.000 28.677 73.634 1.00 14.72 398 MET A CA 1
ATOM 3203 C C . MET A 1 398 ? 37.491 30.120 73.593 1.00 14.47 398 MET A C 1
ATOM 3204 O O . MET A 1 398 ? 37.521 30.734 72.520 1.00 15.91 398 MET A O 1
ATOM 3209 N N . ALA A 1 399 ? 37.903 30.667 74.739 1.00 16.09 399 ALA A N 1
ATOM 3210 C CA . ALA A 1 399 ? 38.401 32.038 74.780 1.00 15.14 399 ALA A CA 1
ATOM 3211 C C . ALA A 1 399 ? 39.764 32.191 74.117 1.00 18.63 399 ALA A C 1
ATOM 3212 O O . ALA A 1 399 ? 40.190 33.326 73.877 1.00 15.67 399 ALA A O 1
ATOM 3214 N N . LEU A 1 400 ? 40.454 31.084 73.817 1.00 15.78 400 LEU A N 1
ATOM 3215 C CA . LEU A 1 400 ? 41.720 31.158 73.088 1.00 16.26 400 LEU A CA 1
ATOM 3216 C C . LEU A 1 400 ? 41.538 31.697 71.676 1.00 17.46 400 LEU A C 1
ATOM 3217 O O . LEU A 1 400 ? 42.486 32.233 71.093 1.00 19.13 400 LEU A O 1
ATOM 3222 N N . ASP A 1 401 ? 40.345 31.540 71.102 1.00 16.33 401 ASP A N 1
ATOM 3223 C CA . ASP A 1 401 ? 40.097 31.875 69.699 1.00 19.83 401 ASP A CA 1
ATOM 3224 C C . ASP A 1 401 ? 41.006 31.078 68.765 1.00 17.08 401 ASP A C 1
ATOM 3225 O O . ASP A 1 401 ? 41.493 31.590 67.757 1.00 18.93 401 ASP A O 1
ATOM 3230 N N . ALA A 1 402 ? 41.237 29.809 69.098 1.00 15.04 402 ALA A N 1
ATOM 3231 C CA . ALA A 1 402 ? 41.953 28.939 68.179 1.00 13.64 402 ALA A CA 1
ATOM 3232 C C . ALA A 1 402 ? 41.164 28.801 66.887 1.00 13.26 402 ALA A C 1
ATOM 3233 O O . ALA A 1 402 ? 39.940 28.958 66.865 1.00 14.75 402 ALA A O 1
ATOM 3235 N N . THR A 1 403 ? 41.872 28.512 65.795 1.00 11.97 403 THR A N 1
ATOM 3236 C CA . THR A 1 403 ? 41.180 28.357 64.519 1.00 13.58 403 THR A CA 1
ATOM 3237 C C . THR A 1 403 ? 40.074 27.325 64.646 1.00 12.05 403 THR A C 1
ATOM 3238 O O . THR A 1 403 ? 38.930 27.560 64.243 1.00 13.80 403 THR A O 1
ATOM 3242 N N . VAL A 1 404 ? 40.405 26.175 65.219 1.00 11.84 404 VAL A N 1
ATOM 3243 C CA . VAL A 1 404 ? 39.443 25.127 65.513 1.00 12.13 404 VAL A CA 1
ATOM 3244 C C . VAL A 1 404 ? 39.701 24.651 66.932 1.00 11.92 404 VAL A C 1
ATOM 3245 O O . VAL A 1 404 ? 40.857 24.547 67.362 1.00 11.32 404 VAL A O 1
ATOM 3249 N N . THR A 1 405 ? 38.627 24.377 67.664 1.00 11.92 405 THR A N 1
ATOM 3250 C CA . THR A 1 405 ? 38.712 23.753 68.979 1.00 11.61 405 THR A CA 1
ATOM 3251 C C . THR A 1 405 ? 37.953 22.436 68.912 1.00 11.60 405 THR A C 1
ATOM 3252 O O . THR A 1 405 ? 36.754 22.424 68.620 1.00 12.22 405 THR A O 1
ATOM 3256 N N . GLY A 1 406 ? 38.645 21.339 69.186 1.00 14.34 406 GLY A N 1
ATOM 3257 C CA . GLY A 1 406 ? 38.075 20.004 69.077 1.00 13.97 406 GLY A CA 1
ATOM 3258 C C . GLY A 1 406 ? 37.871 19.406 70.456 1.00 15.05 406 GLY A C 1
ATOM 3259 O O . GLY A 1 406 ? 38.753 19.497 71.316 1.00 14.09 406 GLY A O 1
ATOM 3260 N N . PHE A 1 407 ? 36.706 18.798 70.658 1.00 14.82 407 PHE A N 1
ATOM 3261 C CA . PHE A 1 407 ? 36.358 18.170 71.925 1.00 15.84 407 PHE A CA 1
ATOM 3262 C C . PHE A 1 407 ? 36.095 16.686 71.715 1.00 16.42 407 PHE A C 1
ATOM 3263 O O . PHE A 1 407 ? 35.403 16.294 70.770 1.00 21.25 407 PHE A O 1
ATOM 3271 N N . SER A 1 408 ? 36.651 15.867 72.603 1.00 13.81 408 SER A N 1
ATOM 3272 C CA . SER A 1 408 ? 36.434 14.429 72.604 1.00 13.99 408 SER A CA 1
ATOM 3273 C C . SER A 1 408 ? 35.860 14.004 73.952 1.00 14.06 408 SER A C 1
ATOM 3274 O O . SER A 1 408 ? 36.029 14.694 74.960 1.00 11.84 408 SER A O 1
ATOM 3277 N N . LEU A 1 409 ? 35.187 12.846 73.966 1.00 13.76 409 LEU A N 1
ATOM 3278 C CA . LEU A 1 409 ? 34.484 12.346 75.146 1.00 14.67 409 LEU A CA 1
ATOM 3279 C C . LEU A 1 409 ? 34.771 10.867 75.353 1.00 12.07 409 LEU A C 1
ATOM 3280 O O . LEU A 1 409 ? 34.575 10.059 74.437 1.00 13.60 409 LEU A O 1
ATOM 3285 N N . GLY A 1 410 ? 35.186 10.506 76.561 1.00 12.09 410 GLY A N 1
ATOM 3286 C CA . GLY A 1 410 ? 35.410 9.114 76.895 1.00 12.29 410 GLY A CA 1
ATOM 3287 C C . GLY A 1 410 ? 36.760 8.610 76.413 1.00 14.26 410 GLY A C 1
ATOM 3288 O O . GLY A 1 410 ? 37.425 9.214 75.572 1.00 15.49 410 GLY A O 1
ATOM 3289 N N . LEU A 1 411 ? 37.172 7.465 76.962 1.00 11.75 411 LEU A N 1
ATOM 3290 C CA . LEU A 1 411 ? 38.475 6.890 76.643 1.00 11.23 411 LEU A CA 1
ATOM 3291 C C . LEU A 1 411 ? 38.335 5.404 76.358 1.00 11.80 411 LEU A C 1
ATOM 3292 O O . LEU A 1 411 ? 37.919 4.642 77.237 1.00 12.08 411 LEU A O 1
ATOM 3297 N N . ARG A 1 412 ? 38.710 4.987 75.151 1.00 11.50 412 ARG A N 1
ATOM 3298 C CA . ARG A 1 412 ? 38.911 3.563 74.899 1.00 13.08 412 ARG A CA 1
ATOM 3299 C C . ARG A 1 412 ? 40.167 3.097 75.626 1.00 12.87 412 ARG A C 1
ATOM 3300 O O . ARG A 1 412 ? 41.237 3.698 75.476 1.00 13.80 412 ARG A O 1
ATOM 3308 N N . LEU A 1 413 ? 40.034 2.028 76.416 1.00 11.44 413 LEU A N 1
ATOM 3309 C CA . LEU A 1 413 ? 41.122 1.515 77.238 1.00 12.64 413 LEU A CA 1
ATOM 3310 C C . LEU A 1 413 ? 41.929 0.461 76.494 1.00 12.26 413 LEU A C 1
ATOM 3311 O O . LEU A 1 413 ? 41.367 -0.399 75.818 1.00 12.12 413 LEU A O 1
ATOM 3316 N N . PHE A 1 414 ? 43.249 0.518 76.654 1.00 11.89 414 PHE A N 1
ATOM 3317 C CA . PHE A 1 414 ? 44.178 -0.409 76.032 1.00 10.99 414 PHE A CA 1
ATOM 3318 C C . PHE A 1 414 ? 45.120 -0.978 77.084 1.00 13.23 414 PHE A C 1
ATOM 3319 O O . PHE A 1 414 ? 45.332 -0.359 78.133 1.00 12.43 414 PHE A O 1
ATOM 3327 N N . PRO A 1 415 ? 45.665 -2.177 76.848 1.00 12.66 415 PRO A N 1
ATOM 3328 C CA . PRO A 1 415 ? 46.361 -2.891 77.934 1.00 12.82 415 PRO A CA 1
ATOM 3329 C C . PRO A 1 415 ? 47.617 -2.197 78.430 1.00 12.25 415 PRO A C 1
ATOM 3330 O O . PRO A 1 415 ? 47.923 -2.279 79.626 1.00 12.16 415 PRO A O 1
ATOM 3334 N N . TYR A 1 416 ? 48.360 -1.521 77.560 1.00 10.76 416 TYR A N 1
ATOM 3335 C CA . TYR A 1 416 ? 49.624 -0.938 77.988 1.00 10.05 416 TYR A CA 1
ATOM 3336 C C . TYR A 1 416 ? 49.508 0.574 78.064 1.00 15.43 416 TYR A C 1
ATOM 3337 O O . TYR A 1 416 ? 50.324 1.309 77.503 1.00 14.92 416 TYR A O 1
ATOM 3346 N N . THR A 1 417 ? 48.470 1.030 78.744 1.00 14.81 417 THR A N 1
ATOM 3347 C CA . THR A 1 417 ? 48.330 2.413 79.141 1.00 13.69 417 THR A CA 1
ATOM 3348 C C . THR A 1 417 ? 48.190 2.460 80.653 1.00 13.97 417 THR A C 1
ATOM 3349 O O . THR A 1 417 ? 47.652 1.526 81.255 1.00 13.59 417 THR A O 1
ATOM 3353 N N . PRO A 1 418 ? 48.698 3.505 81.300 1.00 14.91 418 PRO A N 1
ATOM 3354 C CA . PRO A 1 418 ? 48.525 3.596 82.754 1.00 12.85 418 PRO A CA 1
ATOM 3355 C C . PRO A 1 418 ? 47.069 3.482 83.181 1.00 14.62 418 PRO A C 1
ATOM 3356 O O . PRO A 1 418 ? 46.783 2.844 84.205 1.00 15.83 418 PRO A O 1
ATOM 3360 N N . MET A 1 419 ? 46.139 4.042 82.397 1.00 12.18 419 MET A N 1
ATOM 3361 C CA . MET A 1 419 ? 44.716 3.922 82.710 1.00 13.56 419 MET A CA 1
ATOM 3362 C C . MET A 1 419 ? 44.263 2.470 82.660 1.00 12.62 419 MET A C 1
ATOM 3363 O O . MET A 1 419 ? 43.612 1.980 83.588 1.00 15.65 419 MET A O 1
ATOM 3368 N N . GLY A 1 420 ? 44.578 1.768 81.568 1.00 12.16 420 GLY A N 1
ATOM 3369 C CA . GLY A 1 420 ? 44.174 0.374 81.474 1.00 13.82 420 GLY A CA 1
ATOM 3370 C C . GLY A 1 420 ? 44.769 -0.477 82.581 1.00 13.36 420 GLY A C 1
ATOM 3371 O O . GLY A 1 420 ? 44.087 -1.321 83.163 1.00 15.00 420 GLY A O 1
ATOM 3372 N N . ILE A 1 421 ? 46.052 -0.260 82.884 1.00 13.31 421 ILE A N 1
ATOM 3373 C CA . ILE A 1 421 ? 46.722 -1.010 83.944 1.00 13.14 421 ILE A CA 1
ATOM 3374 C C . ILE A 1 421 ? 46.076 -0.715 85.293 1.00 15.08 421 ILE A C 1
ATOM 3375 O O . ILE A 1 421 ? 45.757 -1.627 86.065 1.00 15.38 421 ILE A O 1
ATOM 3380 N N . GLU A 1 422 ? 45.868 0.568 85.596 1.00 13.67 422 GLU A N 1
ATOM 3381 C CA . GLU A 1 422 ? 45.286 0.926 86.886 1.00 13.85 422 GLU A CA 1
ATOM 3382 C C . GLU A 1 422 ? 43.855 0.420 87.013 1.00 14.19 422 GLU A C 1
ATOM 3383 O O . GLU A 1 422 ? 43.456 -0.067 88.081 1.00 17.37 422 GLU A O 1
ATOM 3389 N N . ILE A 1 423 ? 43.066 0.515 85.941 1.00 14.30 423 ILE A N 1
ATOM 3390 C CA . ILE A 1 423 ? 41.692 0.038 86.016 1.00 13.28 423 ILE A CA 1
ATOM 3391 C C . ILE A 1 423 ? 41.662 -1.481 86.159 1.00 14.66 423 ILE A C 1
ATOM 3392 O O . ILE A 1 423 ? 40.841 -2.030 86.901 1.00 15.50 423 ILE A O 1
ATOM 3397 N N . ALA A 1 424 ? 42.573 -2.184 85.482 1.00 13.86 424 ALA A N 1
ATOM 3398 C CA . ALA A 1 424 ? 42.683 -3.626 85.701 1.00 14.30 424 ALA A CA 1
ATOM 3399 C C . ALA A 1 424 ? 43.061 -3.944 87.146 1.00 16.38 424 ALA A C 1
ATOM 3400 O O . ALA A 1 424 ? 42.534 -4.893 87.737 1.00 13.29 424 ALA A O 1
ATOM 3402 N N . GLU A 1 425 ? 43.975 -3.163 87.732 1.00 16.20 425 GLU A N 1
ATOM 3403 C CA . GLU A 1 425 ? 44.310 -3.340 89.144 1.00 18.57 425 GLU A CA 1
ATOM 3404 C C . GLU A 1 425 ? 43.083 -3.184 90.030 1.00 18.35 425 GLU A C 1
ATOM 3405 O O . GLU A 1 425 ? 42.899 -3.940 90.992 1.00 16.95 425 GLU A O 1
ATOM 3411 N N . GLN A 1 426 ? 42.243 -2.189 89.738 1.00 16.07 426 GLN A N 1
ATOM 3412 C CA . GLN A 1 426 ? 41.056 -1.975 90.556 1.00 18.00 426 GLN A CA 1
ATOM 3413 C C . GLN A 1 426 ? 40.100 -3.156 90.468 1.00 17.69 426 GLN A C 1
ATOM 3414 O O . GLN A 1 426 ? 39.421 -3.481 91.448 1.00 17.05 426 GLN A O 1
ATOM 3420 N N . CYS A 1 427 ? 40.031 -3.802 89.304 1.00 17.06 427 CYS A N 1
ATOM 3421 C CA . CYS A 1 427 ? 39.214 -5.001 89.161 1.00 15.66 427 CYS A CA 1
ATOM 3422 C C . CYS A 1 427 ? 39.832 -6.179 89.900 1.00 16.64 427 CYS A C 1
ATOM 3423 O O . CYS A 1 427 ? 39.113 -6.987 90.498 1.00 16.89 427 CYS A O 1
ATOM 3426 N N . ALA A 1 428 ? 41.161 -6.309 89.839 1.00 14.46 428 ALA A N 1
ATOM 3427 C CA . ALA A 1 428 ? 41.891 -7.397 90.502 1.00 16.53 428 ALA A CA 1
ATOM 3428 C C . ALA A 1 428 ? 41.316 -8.769 90.154 1.00 16.45 428 ALA A C 1
ATOM 3429 O O . ALA A 1 428 ? 41.438 -9.722 90.931 1.00 16.88 428 ALA A O 1
ATOM 3431 N N . GLY A 1 429 ? 40.684 -8.876 88.986 1.00 17.79 429 GLY A N 1
ATOM 3432 C CA . GLY A 1 429 ? 40.106 -10.129 88.534 1.00 17.52 429 GLY A CA 1
ATOM 3433 C C . GLY A 1 429 ? 38.871 -10.609 89.268 1.00 19.52 429 GLY A C 1
ATOM 3434 O O . GLY A 1 429 ? 38.405 -11.715 88.983 1.00 18.07 429 GLY A O 1
ATOM 3435 N N . VAL A 1 430 ? 38.306 -9.817 90.189 1.00 18.14 430 VAL A N 1
ATOM 3436 C CA . VAL A 1 430 ? 37.211 -10.295 91.036 1.00 16.21 430 VAL A CA 1
ATOM 3437 C C . VAL A 1 430 ? 36.032 -9.326 91.087 1.00 17.52 430 VAL A C 1
ATOM 3438 O O . VAL A 1 430 ? 34.981 -9.650 91.649 1.00 20.57 430 VAL A O 1
ATOM 3442 N N . ARG A 1 431 ? 36.190 -8.130 90.532 1.00 17.34 431 ARG A N 1
ATOM 3443 C CA A ARG A 1 431 ? 35.141 -7.123 90.591 0.50 17.59 431 ARG A CA 1
ATOM 3444 C CA B ARG A 1 431 ? 35.149 -7.115 90.598 0.50 17.59 431 ARG A CA 1
ATOM 3445 C C . ARG A 1 431 ? 35.276 -6.203 89.388 1.00 15.60 431 ARG A C 1
ATOM 3446 O O . ARG A 1 431 ? 36.275 -6.230 88.671 1.00 16.82 431 ARG A O 1
ATOM 3461 N N . THR A 1 432 ? 34.254 -5.381 89.172 1.00 17.76 432 THR A N 1
ATOM 3462 C CA . THR A 1 432 ? 34.363 -4.346 88.156 1.00 17.46 432 THR A CA 1
ATOM 3463 C C . THR A 1 432 ? 34.867 -3.054 88.799 1.00 18.44 432 THR A C 1
ATOM 3464 O O . THR A 1 432 ? 34.943 -2.924 90.023 1.00 22.13 432 THR A O 1
ATOM 3468 N N . ALA A 1 433 ? 35.251 -2.105 87.957 1.00 17.20 433 ALA A N 1
ATOM 3469 C CA . ALA A 1 433 ? 35.760 -0.839 88.449 1.00 15.94 433 ALA A CA 1
ATOM 3470 C C . ALA A 1 433 ? 34.836 0.294 88.027 1.00 16.79 433 ALA A C 1
ATOM 3471 O O . ALA A 1 433 ? 34.252 0.244 86.940 1.00 15.69 433 ALA A O 1
ATOM 3473 N N . PRO A 1 434 ? 34.685 1.330 88.854 1.00 16.20 434 PRO A N 1
ATOM 3474 C CA . PRO A 1 434 ? 33.829 2.454 88.460 1.00 15.61 434 PRO A CA 1
ATOM 3475 C C . PRO A 1 434 ? 34.272 3.051 87.134 1.00 14.52 434 PRO A C 1
ATOM 3476 O O . PRO A 1 434 ? 35.464 3.157 86.842 1.00 14.01 434 PRO A O 1
ATOM 3480 N N . GLY A 1 435 ? 33.295 3.437 86.328 1.00 15.08 435 GLY A N 1
ATOM 3481 C CA . GLY A 1 435 ? 33.571 4.107 85.080 1.00 13.98 435 GLY A CA 1
ATOM 3482 C C . GLY A 1 435 ? 33.848 3.192 83.909 1.00 14.40 435 GLY A C 1
ATOM 3483 O O . GLY A 1 435 ? 33.864 3.671 82.771 1.00 13.40 435 GLY A O 1
ATOM 3484 N N . LEU A 1 436 ? 34.073 1.902 84.156 1.00 14.11 436 LEU A N 1
ATOM 3485 C CA . LEU A 1 436 ? 34.262 0.930 83.087 1.00 15.35 436 LEU A CA 1
ATOM 3486 C C . LEU A 1 436 ? 32.955 0.731 82.328 1.00 16.19 436 LEU A C 1
ATOM 3487 O O . LEU A 1 436 ? 31.888 0.594 82.932 1.00 21.15 436 LEU A O 1
ATOM 3492 N N . GLN A 1 437 ? 33.040 0.682 81.000 1.00 13.68 437 GLN A N 1
ATOM 3493 C CA . GLN A 1 437 ? 31.839 0.619 80.180 1.00 16.82 437 GLN A CA 1
ATOM 3494 C C . GLN A 1 437 ? 32.151 -0.073 78.861 1.00 15.16 437 GLN A C 1
ATOM 3495 O O . GLN A 1 437 ? 33.249 0.060 78.316 1.00 14.21 437 GLN A O 1
ATOM 3501 N N . SER A 1 438 ? 31.161 -0.797 78.346 1.00 15.82 438 SER A N 1
ATOM 3502 C CA . SER A 1 438 ? 31.205 -1.290 76.976 1.00 15.57 438 SER A CA 1
ATOM 3503 C C . SER A 1 438 ? 29.781 -1.438 76.472 1.00 17.35 438 SER A C 1
ATOM 3504 O O . SER A 1 438 ? 28.909 -1.922 77.200 1.00 19.06 438 SER A O 1
ATOM 3507 N N . ASN A 1 439 ? 29.554 -1.027 75.219 1.00 16.09 439 ASN A N 1
ATOM 3508 C CA . ASN A 1 439 ? 28.208 -1.064 74.657 1.00 18.02 439 ASN A CA 1
ATOM 3509 C C . ASN A 1 439 ? 27.659 -2.475 74.532 1.00 18.55 439 ASN A C 1
ATOM 3510 O O . ASN A 1 439 ? 26.437 -2.645 74.493 1.00 19.44 439 ASN A O 1
ATOM 3515 N N . THR A 1 440 ? 28.525 -3.483 74.437 1.00 18.37 440 THR A N 1
ATOM 3516 C CA . THR A 1 440 ? 28.106 -4.866 74.247 1.00 18.68 440 THR A CA 1
ATOM 3517 C C . THR A 1 440 ? 28.357 -5.728 75.481 1.00 22.90 440 THR A C 1
ATOM 3518 O O . THR A 1 440 ? 28.360 -6.959 75.384 1.00 24.13 440 THR A O 1
ATOM 3522 N N . ALA A 1 441 ? 28.576 -5.108 76.637 1.00 18.89 441 ALA A N 1
ATOM 3523 C CA . ALA A 1 441 ? 28.879 -5.865 77.845 1.00 25.01 441 ALA A CA 1
ATOM 3524 C C . ALA A 1 441 ? 27.646 -6.604 78.347 1.00 28.38 441 ALA A C 1
ATOM 3525 O O . ALA A 1 441 ? 26.564 -6.024 78.473 1.00 21.19 441 ALA A O 1
ATOM 3527 N N . ASP A 1 442 ? 27.814 -7.892 78.639 1.00 31.85 442 ASP A N 1
ATOM 3528 C CA . ASP A 1 442 ? 26.766 -8.681 79.277 1.00 38.03 442 ASP A CA 1
ATOM 3529 C C . ASP A 1 442 ? 27.143 -8.818 80.749 1.00 42.17 442 ASP A C 1
ATOM 3530 O O . ASP A 1 442 ? 27.749 -9.798 81.182 1.00 52.22 442 ASP A O 1
ATOM 3535 N N . GLY A 1 443 ? 26.777 -7.799 81.523 1.00 38.50 443 GLY A N 1
ATOM 3536 C CA . GLY A 1 443 ? 27.085 -7.752 82.933 1.00 39.81 443 GLY A CA 1
ATOM 3537 C C . GLY A 1 443 ? 28.363 -6.995 83.234 1.00 38.00 443 GLY A C 1
ATOM 3538 O O . GLY A 1 443 ? 28.979 -6.387 82.352 1.00 35.94 443 GLY A O 1
ATOM 3539 N N . PRO A 1 444 ? 28.791 -7.032 84.497 1.00 38.77 444 PRO A N 1
ATOM 3540 C CA . PRO A 1 444 ? 29.964 -6.249 84.906 1.00 33.31 444 PRO A CA 1
ATOM 3541 C C . PRO A 1 444 ? 31.232 -6.711 84.205 1.00 27.27 444 PRO A C 1
ATOM 3542 O O . PRO A 1 444 ? 31.471 -7.908 84.025 1.00 32.53 444 PRO A O 1
ATOM 3546 N N . ILE A 1 445 ? 32.051 -5.741 83.817 1.00 25.63 445 ILE A N 1
ATOM 3547 C CA . ILE A 1 445 ? 33.322 -6.006 83.155 1.00 22.89 445 ILE A CA 1
ATOM 3548 C C . ILE A 1 445 ? 34.371 -6.236 84.237 1.00 19.65 445 ILE A C 1
ATOM 3549 O O . ILE A 1 445 ? 34.711 -5.318 84.986 1.00 20.79 445 ILE A O 1
ATOM 3554 N N . VAL A 1 446 ? 34.897 -7.454 84.311 1.00 16.24 446 VAL A N 1
ATOM 3555 C CA . VAL A 1 446 ? 35.883 -7.826 85.317 1.00 18.18 446 VAL A CA 1
ATOM 3556 C C . VAL A 1 446 ? 37.202 -8.061 84.594 1.00 18.93 446 VAL A C 1
ATOM 3557 O O . VAL A 1 446 ? 37.414 -9.121 83.991 1.00 18.21 446 VAL A O 1
ATOM 3561 N N . LEU A 1 447 ? 38.108 -7.093 84.687 1.00 15.22 447 LEU A N 1
ATOM 3562 C CA . LEU A 1 447 ? 39.417 -7.195 84.063 1.00 16.07 447 LEU A CA 1
ATOM 3563 C C . LEU A 1 447 ? 40.404 -7.887 84.995 1.00 16.65 447 LEU A C 1
ATOM 3564 O O . LEU A 1 447 ? 40.208 -7.954 86.211 1.00 16.63 447 LEU A O 1
ATOM 3569 N N . LYS A 1 448 ? 41.488 -8.386 84.401 1.00 15.28 448 LYS A N 1
ATOM 3570 C CA . LYS A 1 448 ? 42.558 -9.046 85.122 1.00 15.20 448 LYS A CA 1
ATOM 3571 C C . LYS A 1 448 ? 43.863 -8.296 84.893 1.00 14.59 448 LYS A C 1
ATOM 3572 O O . LYS A 1 448 ? 44.212 -8.010 83.739 1.00 13.60 448 LYS A O 1
ATOM 3578 N N . PRO A 1 449 ? 44.599 -7.949 85.948 1.00 15.38 449 PRO A N 1
ATOM 3579 C CA . PRO A 1 449 ? 45.952 -7.417 85.761 1.00 15.38 449 PRO A CA 1
ATOM 3580 C C . PRO A 1 449 ? 46.838 -8.447 85.081 1.00 15.36 449 PRO A C 1
ATOM 3581 O O . PRO A 1 449 ? 46.608 -9.656 85.172 1.00 15.57 449 PRO A O 1
ATOM 3585 N N . LEU A 1 450 ? 47.886 -7.942 84.420 1.00 14.47 450 LEU A N 1
ATOM 3586 C CA . LEU A 1 450 ? 48.772 -8.794 83.628 1.00 15.82 450 LEU A CA 1
ATOM 3587 C C . LEU A 1 450 ? 49.311 -9.974 84.430 1.00 16.77 450 LEU A C 1
ATOM 3588 O O . LEU A 1 450 ? 49.382 -11.098 83.917 1.00 16.20 450 LEU A O 1
ATOM 3593 N N . ARG A 1 451 ? 49.695 -9.746 85.689 1.00 18.58 451 ARG A N 1
ATOM 3594 C CA . ARG A 1 451 ? 50.282 -10.826 86.478 1.00 18.04 451 ARG A CA 1
ATOM 3595 C C . ARG A 1 451 ? 49.284 -11.935 86.781 1.00 18.75 451 ARG A C 1
ATOM 3596 O O . ARG A 1 451 ? 49.693 -13.028 87.184 1.00 18.72 451 ARG A O 1
ATOM 3604 N N . MET A 1 452 ? 47.994 -11.680 86.614 1.00 17.51 452 MET A N 1
ATOM 3605 C CA . MET A 1 452 ? 46.978 -12.703 86.806 1.00 17.95 452 MET A CA 1
ATOM 3606 C C . MET A 1 452 ? 46.591 -13.401 85.514 1.00 16.50 452 MET A C 1
ATOM 3607 O O . MET A 1 452 ? 45.743 -14.299 85.547 1.00 19.68 452 MET A O 1
ATOM 3612 N N . CYS A 1 453 ? 47.174 -13.007 84.382 1.00 14.21 453 CYS A N 1
ATOM 3613 C CA . CYS A 1 453 ? 46.842 -13.616 83.106 1.00 15.93 453 CYS A CA 1
ATOM 3614 C C . CYS A 1 453 ? 47.847 -14.707 82.767 1.00 18.33 453 CYS A C 1
ATOM 3615 O O . CYS A 1 453 ? 49.026 -14.626 83.121 1.00 16.91 453 CYS A O 1
ATOM 3618 N N . ALA A 1 454 ? 47.362 -15.729 82.065 1.00 18.94 454 ALA A N 1
ATOM 3619 C CA . ALA A 1 454 ? 48.214 -16.841 81.671 1.00 19.18 454 ALA A CA 1
ATOM 3620 C C . ALA A 1 454 ? 49.144 -16.487 80.521 1.00 18.43 454 ALA A C 1
ATOM 3621 O O . ALA A 1 454 ? 50.139 -17.191 80.308 1.00 18.23 454 ALA A O 1
ATOM 3623 N N . SER A 1 455 ? 48.859 -15.415 79.791 1.00 14.04 455 SER A N 1
ATOM 3624 C CA . SER A 1 455 ? 49.644 -15.064 78.618 1.00 16.37 455 SER A CA 1
ATOM 3625 C C . SER A 1 455 ? 49.474 -13.578 78.347 1.00 14.96 455 SER A C 1
ATOM 3626 O O . SER A 1 455 ? 48.479 -12.975 78.771 1.00 15.47 455 SER A O 1
ATOM 3629 N N . PRO A 1 456 ? 50.415 -12.965 77.628 1.00 13.08 456 PRO A N 1
ATOM 3630 C CA . PRO A 1 456 ? 50.161 -11.613 77.112 1.00 14.16 456 PRO A CA 1
ATOM 3631 C C . PRO A 1 456 ? 48.891 -11.532 76.284 1.00 14.81 456 PRO A C 1
ATOM 3632 O O . PRO A 1 456 ? 48.153 -10.549 76.400 1.00 14.25 456 PRO A O 1
ATOM 3636 N N . ALA A 1 457 ? 48.606 -12.549 75.458 1.00 11.11 457 ALA A N 1
ATOM 3637 C CA . ALA A 1 457 ? 47.392 -12.510 74.650 1.00 12.47 457 ALA A CA 1
ATOM 3638 C C . ALA A 1 457 ? 46.147 -12.387 75.518 1.00 14.72 457 ALA A C 1
ATOM 3639 O O . ALA A 1 457 ? 45.231 -11.627 75.186 1.00 14.73 457 ALA A O 1
ATOM 3641 N N . GLU A 1 458 ? 46.086 -13.129 76.631 1.00 13.72 458 GLU A N 1
ATOM 3642 C CA . GLU A 1 458 ? 44.926 -13.010 77.510 1.00 12.89 458 GLU A CA 1
ATOM 3643 C C . GLU A 1 458 ? 44.812 -11.607 78.082 1.00 12.11 458 GLU A C 1
ATOM 3644 O O . GLU A 1 458 ? 43.717 -11.038 78.127 1.00 13.66 458 GLU A O 1
ATOM 3650 N N . TYR A 1 459 ? 45.931 -11.036 78.531 1.00 11.80 459 TYR A N 1
ATOM 3651 C CA . TYR A 1 459 ? 45.892 -9.692 79.105 1.00 12.21 459 TYR A CA 1
ATOM 3652 C C . TYR A 1 459 ? 45.458 -8.660 78.072 1.00 14.05 459 TYR A C 1
ATOM 3653 O O . TYR A 1 459 ? 44.750 -7.698 78.397 1.00 12.85 459 TYR A O 1
ATOM 3662 N N . GLU A 1 460 ? 45.866 -8.847 76.817 1.00 10.95 460 GLU A N 1
ATOM 3663 C CA . GLU A 1 460 ? 45.570 -7.848 75.797 1.00 12.13 460 GLU A CA 1
ATOM 3664 C C . GLU A 1 460 ? 44.150 -7.991 75.265 1.00 11.13 460 GLU A C 1
ATOM 3665 O O . GLU A 1 460 ? 43.468 -6.985 75.038 1.00 11.80 460 GLU A O 1
ATOM 3671 N N . ARG A 1 461 ? 43.681 -9.225 75.070 1.00 13.40 461 ARG A N 1
ATOM 3672 C CA . ARG A 1 461 ? 42.415 -9.410 74.368 1.00 14.98 461 ARG A CA 1
ATOM 3673 C C . ARG A 1 461 ? 41.223 -8.948 75.198 1.00 12.61 461 ARG A C 1
ATOM 3674 O O . ARG A 1 461 ? 40.191 -8.581 74.630 1.00 13.90 461 ARG A O 1
ATOM 3682 N N . GLN A 1 462 ? 41.341 -8.945 76.531 1.00 12.83 462 GLN A N 1
ATOM 3683 C CA . GLN A 1 462 ? 40.195 -8.623 77.378 1.00 13.47 462 GLN A CA 1
ATOM 3684 C C . GLN A 1 462 ? 39.729 -7.185 77.194 1.00 13.50 462 GLN A C 1
ATOM 3685 O O . GLN A 1 462 ? 38.588 -6.861 77.538 1.00 12.97 462 GLN A O 1
ATOM 3691 N N . PHE A 1 463 ? 40.580 -6.314 76.670 1.00 12.27 463 PHE A N 1
ATOM 3692 C CA . PHE A 1 463 ? 40.154 -4.943 76.443 1.00 12.90 463 PHE A CA 1
ATOM 3693 C C . PHE A 1 463 ? 39.319 -4.784 75.179 1.00 14.88 463 PHE A C 1
ATOM 3694 O O . PHE A 1 463 ? 38.748 -3.709 74.963 1.00 13.36 463 PHE A O 1
ATOM 3702 N N . MET A 1 464 ? 39.225 -5.825 74.351 1.00 15.15 464 MET A N 1
ATOM 3703 C CA A MET A 1 464 ? 38.457 -5.779 73.114 0.50 14.56 464 MET A CA 1
ATOM 3704 C CA B MET A 1 464 ? 38.433 -5.765 73.129 0.50 14.56 464 MET A CA 1
ATOM 3705 C C . MET A 1 464 ? 37.439 -6.904 72.972 1.00 15.00 464 MET A C 1
ATOM 3706 O O . MET A 1 464 ? 36.469 -6.740 72.220 1.00 14.28 464 MET A O 1
ATOM 3715 N N . PHE A 1 465 ? 37.623 -8.031 73.657 1.00 14.51 465 PHE A N 1
ATOM 3716 C CA . PHE A 1 465 ? 36.761 -9.193 73.517 1.00 14.43 465 PHE A CA 1
ATOM 3717 C C . PHE A 1 465 ? 36.312 -9.676 74.887 1.00 14.84 465 PHE A C 1
ATOM 3718 O O . PHE A 1 465 ? 37.062 -9.596 75.861 1.00 16.57 465 PHE A O 1
ATOM 3726 N N . ASP A 1 466 ? 35.093 -10.203 74.956 1.00 16.07 466 ASP A N 1
ATOM 3727 C CA . ASP A 1 466 ? 34.658 -10.811 76.202 1.00 17.87 466 ASP A CA 1
ATOM 3728 C C . ASP A 1 466 ? 35.118 -12.269 76.261 1.00 20.76 466 ASP A C 1
ATOM 3729 O O . ASP A 1 466 ? 35.839 -12.759 75.387 1.00 16.83 466 ASP A O 1
ATOM 3734 N N . GLU A 1 467 ? 34.695 -12.966 77.318 1.00 19.56 467 GLU A N 1
ATOM 3735 C CA . GLU A 1 467 ? 35.151 -14.331 77.558 1.00 25.69 467 GLU A CA 1
ATOM 3736 C C . GLU A 1 467 ? 34.700 -15.286 76.459 1.00 24.86 467 GLU A C 1
ATOM 3737 O O . GLU A 1 467 ? 35.345 -16.315 76.231 1.00 29.70 467 GLU A O 1
ATOM 3743 N N . HIS A 1 468 ? 33.611 -14.968 75.769 1.00 21.46 468 HIS A N 1
ATOM 3744 C CA . HIS A 1 468 ? 33.094 -15.820 74.707 1.00 25.50 468 HIS A CA 1
ATOM 3745 C C . HIS A 1 468 ? 33.670 -15.478 73.340 1.00 23.58 468 HIS A C 1
ATOM 3746 O O . HIS A 1 468 ? 33.300 -16.116 72.350 1.00 25.74 468 HIS A O 1
ATOM 3753 N N . GLY A 1 469 ? 34.565 -14.499 73.258 1.00 21.32 469 GLY A N 1
ATOM 3754 C CA . GLY A 1 469 ? 35.128 -14.090 71.993 1.00 21.65 469 GLY A CA 1
ATOM 3755 C C . GLY A 1 469 ? 34.341 -13.031 71.253 1.00 23.15 469 GLY A C 1
ATOM 3756 O O . GLY A 1 469 ? 34.730 -12.658 70.140 1.00 22.41 469 GLY A O 1
ATOM 3757 N N . ASN A 1 470 ? 33.252 -12.532 71.827 1.00 20.85 470 ASN A N 1
ATOM 3758 C CA . ASN A 1 470 ? 32.482 -11.479 71.186 1.00 21.17 470 ASN A CA 1
ATOM 3759 C C . ASN A 1 470 ? 33.170 -10.134 71.377 1.00 18.41 470 ASN A C 1
ATOM 3760 O O . ASN A 1 470 ? 33.869 -9.912 72.367 1.00 17.57 470 ASN A O 1
ATOM 3765 N N . PHE A 1 471 ? 32.970 -9.233 70.414 1.00 17.39 471 PHE A N 1
ATOM 3766 C CA . PHE A 1 471 ? 33.503 -7.885 70.553 1.00 14.32 471 PHE A CA 1
ATOM 3767 C C . PHE A 1 471 ? 32.914 -7.210 71.780 1.00 17.95 471 PHE A C 1
ATOM 3768 O O . PHE A 1 471 ? 31.695 -7.181 71.969 1.00 18.02 471 PHE A O 1
ATOM 3776 N N . ARG A 1 472 ? 33.796 -6.669 72.616 1.00 14.08 472 ARG A N 1
ATOM 3777 C CA . ARG A 1 472 ? 33.414 -5.995 73.854 1.00 14.26 472 ARG A CA 1
ATOM 3778 C C . ARG A 1 472 ? 34.530 -4.986 74.126 1.00 14.08 472 ARG A C 1
ATOM 3779 O O . ARG A 1 472 ? 35.421 -5.200 74.953 1.00 16.09 472 ARG A O 1
ATOM 3787 N N . LEU A 1 473 ? 34.490 -3.884 73.377 1.00 13.85 473 LEU A N 1
ATOM 3788 C CA . LEU A 1 473 ? 35.523 -2.857 73.441 1.00 12.09 473 LEU A CA 1
ATOM 3789 C C . LEU A 1 473 ? 35.338 -2.046 74.715 1.00 13.20 473 LEU A C 1
ATOM 3790 O O . LEU A 1 473 ? 34.286 -1.428 74.911 1.00 14.14 473 LEU A O 1
ATOM 3795 N N . VAL A 1 474 ? 36.360 -2.046 75.571 1.00 11.95 474 VAL A N 1
ATOM 3796 C CA . VAL A 1 474 ? 36.269 -1.496 76.921 1.00 12.94 474 VAL A CA 1
ATOM 3797 C C . VAL A 1 474 ? 36.619 -0.014 76.909 1.00 13.30 474 VAL A C 1
ATOM 3798 O O . VAL A 1 474 ? 37.540 0.411 76.198 1.00 12.23 474 VAL A O 1
ATOM 3802 N N . CYS A 1 475 ? 35.889 0.774 77.713 1.00 12.10 475 CYS A N 1
ATOM 3803 C CA . CYS A 1 475 ? 36.064 2.219 77.807 1.00 12.41 475 CYS A CA 1
ATOM 3804 C C . CYS A 1 475 ? 36.023 2.662 79.260 1.00 12.16 475 CYS A C 1
ATOM 3805 O O . CYS A 1 475 ? 35.528 1.949 80.136 1.00 12.49 475 CYS A O 1
ATOM 3808 N N . TYR A 1 476 ? 36.538 3.867 79.494 1.00 11.99 476 TYR A N 1
ATOM 3809 C CA . TYR A 1 476 ? 36.352 4.584 80.746 1.00 12.37 476 TYR A CA 1
ATOM 3810 C C . TYR A 1 476 ? 35.629 5.892 80.462 1.00 12.61 476 TYR A C 1
ATOM 3811 O O . TYR A 1 476 ? 35.932 6.579 79.481 1.00 12.06 476 TYR A O 1
ATOM 3820 N N . PHE A 1 477 ? 34.668 6.218 81.318 1.00 13.25 477 PHE A N 1
ATOM 3821 C CA . PHE A 1 477 ? 33.990 7.504 81.287 1.00 12.94 477 PHE A CA 1
ATOM 3822 C C . PHE A 1 477 ? 33.662 7.884 82.721 1.00 13.31 477 PHE A C 1
ATOM 3823 O O . PHE A 1 477 ? 33.057 7.091 83.444 1.00 13.68 477 PHE A O 1
ATOM 3831 N N . SER A 1 478 ? 34.066 9.082 83.118 1.00 13.25 478 SER A N 1
ATOM 3832 C CA . SER A 1 478 ? 33.950 9.500 84.505 1.00 13.59 478 SER A CA 1
ATOM 3833 C C . SER A 1 478 ? 32.524 9.316 85.016 1.00 14.18 478 SER A C 1
ATOM 3834 O O . SER A 1 478 ? 31.580 9.840 84.408 1.00 14.37 478 SER A O 1
ATOM 3837 N N . PRO A 1 479 ? 32.327 8.611 86.132 1.00 14.52 479 PRO A N 1
ATOM 3838 C CA . PRO A 1 479 ? 30.990 8.559 86.736 1.00 15.15 479 PRO A CA 1
ATOM 3839 C C . PRO A 1 479 ? 30.449 9.929 87.113 1.00 15.66 479 PRO A C 1
ATOM 3840 O O . PRO A 1 479 ? 29.232 10.074 87.284 1.00 17.04 479 PRO A O 1
ATOM 3844 N N . GLY A 1 480 ? 31.309 10.938 87.255 1.00 15.16 480 GLY A N 1
ATOM 3845 C CA . GLY A 1 480 ? 30.825 12.288 87.494 1.00 15.42 480 GLY A CA 1
ATOM 3846 C C . GLY A 1 480 ? 30.021 12.875 86.351 1.00 17.74 480 GLY A C 1
ATOM 3847 O O . GLY A 1 480 ? 29.377 13.916 86.540 1.00 19.48 480 GLY A O 1
ATOM 3848 N N . LEU A 1 481 ? 30.044 12.248 85.175 1.00 15.15 481 LEU A N 1
ATOM 3849 C CA . LEU A 1 481 ? 29.323 12.748 84.013 1.00 20.77 481 LEU A CA 1
ATOM 3850 C C . LEU A 1 481 ? 28.089 11.925 83.669 1.00 26.26 481 LEU A C 1
ATOM 3851 O O . LEU A 1 481 ? 27.429 12.216 82.666 1.00 28.66 481 LEU A O 1
ATOM 3856 N N . LEU A 1 482 ? 27.759 10.915 84.463 1.00 23.05 482 LEU A N 1
ATOM 3857 C CA . LEU A 1 482 ? 26.594 10.104 84.162 1.00 31.89 482 LEU A CA 1
ATOM 3858 C C . LEU A 1 482 ? 25.469 10.380 85.153 1.00 36.77 482 LEU A C 1
ATOM 3859 O O . LEU A 1 482 ? 25.723 10.757 86.301 1.00 40.82 482 LEU A O 1
ATOM 3864 N N . PRO A 1 483 ? 24.210 10.195 84.741 1.00 45.06 483 PRO A N 1
ATOM 3865 C CA . PRO A 1 483 ? 23.102 10.267 85.704 1.00 48.90 483 PRO A CA 1
ATOM 3866 C C . PRO A 1 483 ? 23.196 9.166 86.748 1.00 50.02 483 PRO A C 1
ATOM 3867 O O . PRO A 1 483 ? 24.127 8.355 86.717 1.00 48.96 483 PRO A O 1
ATOM 3871 N N . ASP A 1 484 ? 22.249 9.126 87.676 1.00 52.73 484 ASP A N 1
ATOM 3872 C CA . ASP A 1 484 ? 22.276 8.098 88.705 1.00 54.89 484 ASP A CA 1
ATOM 3873 C C . ASP A 1 484 ? 22.124 6.722 88.063 1.00 54.34 484 ASP A C 1
ATOM 3874 O O . ASP A 1 484 ? 21.260 6.541 87.194 1.00 55.83 484 ASP A O 1
ATOM 3879 N N . PRO A 1 485 ? 22.943 5.737 88.446 1.00 53.26 485 PRO A N 1
ATOM 3880 C CA . PRO A 1 485 ? 22.854 4.408 87.821 1.00 51.76 485 PRO A CA 1
ATOM 3881 C C . PRO A 1 485 ? 21.550 3.674 88.095 1.00 52.71 485 PRO A C 1
ATOM 3882 O O . PRO A 1 485 ? 21.374 2.559 87.588 1.00 52.75 485 PRO A O 1
ATOM 3886 N N . ALA A 1 486 ? 20.635 4.253 88.876 1.00 52.46 486 ALA A N 1
ATOM 3887 C CA . ALA A 1 486 ? 19.356 3.610 89.151 1.00 51.89 486 ALA A CA 1
ATOM 3888 C C . ALA A 1 486 ? 18.385 3.710 87.983 1.00 50.09 486 ALA A C 1
ATOM 3889 O O . ALA A 1 486 ? 17.468 2.886 87.887 1.00 50.58 486 ALA A O 1
ATOM 3891 N N . ARG A 1 487 ? 18.561 4.690 87.098 1.00 49.63 487 ARG A N 1
ATOM 3892 C CA . ARG A 1 487 ? 17.701 4.850 85.930 1.00 46.54 487 ARG A CA 1
ATOM 3893 C C . ARG A 1 487 ? 18.259 3.998 84.795 1.00 42.51 487 ARG A C 1
ATOM 3894 O O . ARG A 1 487 ? 19.356 4.260 84.291 1.00 37.27 487 ARG A O 1
ATOM 3902 N N . ALA A 1 488 ? 17.505 2.977 84.397 1.00 40.14 488 ALA A N 1
ATOM 3903 C CA . ALA A 1 488 ? 17.968 2.050 83.373 1.00 32.73 488 ALA A CA 1
ATOM 3904 C C . ALA A 1 488 ? 17.960 2.711 82.001 1.00 31.57 488 ALA A C 1
ATOM 3905 O O . ALA A 1 488 ? 17.074 3.508 81.681 1.00 27.80 488 ALA A O 1
ATOM 3907 N N . ALA A 1 489 ? 18.954 2.368 81.184 1.00 28.68 489 ALA A N 1
ATOM 3908 C CA . ALA A 1 489 ? 19.065 2.927 79.845 1.00 26.40 489 ALA A CA 1
ATOM 3909 C C . ALA A 1 489 ? 19.952 2.026 79.001 1.00 25.49 489 ALA A C 1
ATOM 3910 O O . ALA A 1 489 ? 20.826 1.328 79.523 1.00 25.05 489 ALA A O 1
ATOM 3912 N N . ASP A 1 490 ? 19.715 2.048 77.692 1.00 23.76 490 ASP A N 1
ATOM 3913 C CA . ASP A 1 490 ? 20.622 1.381 76.774 1.00 21.55 490 ASP A CA 1
ATOM 3914 C C . ASP A 1 490 ? 22.010 2.009 76.884 1.00 25.08 490 ASP A C 1
ATOM 3915 O O . ASP A 1 490 ? 22.137 3.219 77.105 1.00 23.14 490 ASP A O 1
ATOM 3920 N N . PRO A 1 491 ? 23.064 1.207 76.737 1.00 23.30 491 PRO A N 1
ATOM 3921 C CA . PRO A 1 491 ? 24.425 1.770 76.739 1.00 24.73 491 PRO A CA 1
ATOM 3922 C C . PRO A 1 491 ? 24.620 2.905 75.747 1.00 28.75 491 PRO A C 1
ATOM 3923 O O . PRO A 1 491 ? 25.234 3.920 76.094 1.00 25.70 491 PRO A O 1
ATOM 3927 N N . GLU A 1 492 ? 24.114 2.770 74.519 1.00 27.57 492 GLU A N 1
ATOM 3928 C CA . GLU A 1 492 ? 24.278 3.850 73.553 1.00 28.61 492 GLU A CA 1
ATOM 3929 C C . GLU A 1 492 ? 23.422 5.062 73.895 1.00 26.35 492 GLU A C 1
ATOM 3930 O O . GLU A 1 492 ? 23.729 6.170 73.440 1.00 26.80 492 GLU A O 1
ATOM 3936 N N . GLU A 1 493 ? 22.371 4.883 74.698 1.00 25.07 493 GLU A N 1
ATOM 3937 C CA . GLU A 1 493 ? 21.543 6.015 75.097 1.00 23.84 493 GLU A CA 1
ATOM 3938 C C . GLU A 1 493 ? 22.277 6.909 76.088 1.00 27.69 493 GLU A C 1
ATOM 3939 O O . GLU A 1 493 ? 22.159 8.140 76.026 1.00 23.00 493 GLU A O 1
ATOM 3945 N N . ARG A 1 494 ? 23.029 6.312 77.019 1.00 25.89 494 ARG A N 1
ATOM 3946 C CA A ARG A 1 494 ? 23.827 7.112 77.942 0.50 27.03 494 ARG A CA 1
ATOM 3947 C CA B ARG A 1 494 ? 23.825 7.115 77.941 0.50 27.03 494 ARG A CA 1
ATOM 3948 C C . ARG A 1 494 ? 24.900 7.897 77.201 1.00 26.36 494 ARG A C 1
ATOM 3949 O O . ARG A 1 494 ? 25.157 9.064 77.519 1.00 22.14 494 ARG A O 1
ATOM 3964 N N . TRP A 1 495 ? 25.549 7.268 76.215 1.00 22.08 495 TRP A N 1
ATOM 3965 C CA . TRP A 1 495 ? 26.525 8.002 75.417 1.00 21.75 495 TRP A CA 1
ATOM 3966 C C . TRP A 1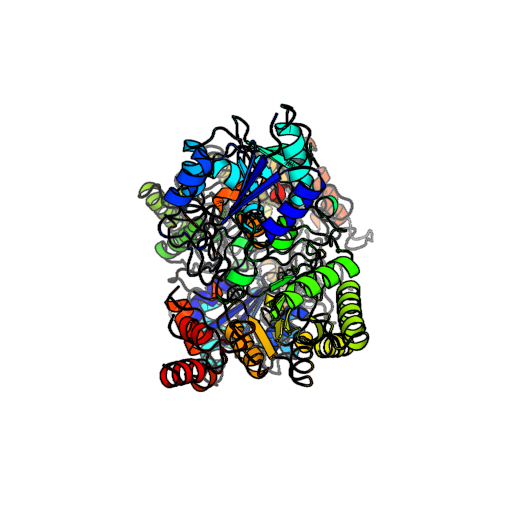 495 ? 25.862 9.159 74.683 1.00 21.87 495 TRP A C 1
ATOM 3967 O O . TRP A 1 495 ? 26.420 10.258 74.609 1.00 19.30 495 TRP A O 1
ATOM 3978 N N . HIS A 1 496 ? 24.659 8.931 74.151 1.00 19.00 496 HIS A N 1
ATOM 3979 C CA . HIS A 1 496 ? 23.938 9.984 73.445 1.00 20.57 496 HIS A CA 1
ATOM 3980 C C . HIS A 1 496 ? 23.677 11.169 74.364 1.00 21.53 496 HIS A C 1
ATOM 3981 O O . HIS A 1 496 ? 23.896 12.325 73.986 1.00 21.90 496 HIS A O 1
ATOM 3988 N N . GLY A 1 497 ? 23.227 10.897 75.590 1.00 20.63 497 GLY A N 1
ATOM 3989 C CA . GLY A 1 497 ? 22.976 11.979 76.527 1.00 21.58 497 GLY A CA 1
ATOM 3990 C C . GLY A 1 497 ? 24.237 12.737 76.887 1.00 18.65 497 GLY A C 1
ATOM 3991 O O . GLY A 1 497 ? 24.217 13.961 77.034 1.00 20.31 497 GLY A O 1
ATOM 3992 N N . ALA A 1 498 ? 25.354 12.021 77.028 1.00 18.56 498 ALA A N 1
ATOM 3993 C CA . ALA A 1 498 ? 26.609 12.684 77.360 1.00 22.18 498 ALA A CA 1
ATOM 3994 C C . ALA A 1 498 ? 27.075 13.577 76.220 1.00 20.08 498 ALA A C 1
ATOM 3995 O O . ALA A 1 498 ? 27.566 14.688 76.454 1.00 18.38 498 ALA A O 1
ATOM 3997 N N . VAL A 1 499 ? 26.929 13.108 74.979 1.00 19.30 499 VAL A N 1
ATOM 3998 C CA . VAL A 1 499 ? 27.301 13.928 73.833 1.00 18.95 499 VAL A CA 1
ATOM 3999 C C . VAL A 1 499 ? 26.390 15.146 73.739 1.00 20.93 499 VAL A C 1
ATOM 4000 O O . VAL A 1 499 ? 26.848 16.261 73.462 1.00 20.76 499 VAL A O 1
ATOM 4004 N N . ALA A 1 500 ? 25.089 14.957 73.983 1.00 20.78 500 ALA A N 1
ATOM 4005 C CA . ALA A 1 500 ? 24.154 16.078 73.920 1.00 21.71 500 ALA A CA 1
ATOM 4006 C C . ALA A 1 500 ? 24.436 17.102 75.014 1.00 22.47 500 ALA A C 1
ATOM 4007 O O . ALA A 1 500 ? 24.286 18.308 74.790 1.00 23.62 500 ALA A O 1
ATOM 4009 N N . ASP A 1 501 ? 24.842 16.638 76.202 1.00 21.84 501 ASP A N 1
ATOM 4010 C CA . ASP A 1 501 ? 25.198 17.555 77.283 1.00 21.83 501 ASP A CA 1
ATOM 4011 C C . ASP A 1 501 ? 26.357 18.457 76.883 1.00 21.37 501 ASP A C 1
ATOM 4012 O O . ASP A 1 501 ? 26.381 19.642 77.230 1.00 22.36 501 ASP A O 1
ATOM 4017 N N . LEU A 1 502 ? 27.342 17.905 76.175 1.00 21.64 502 LEU A N 1
ATOM 4018 C CA . LEU A 1 502 ? 28.485 18.708 75.757 1.00 20.13 502 LEU A CA 1
ATOM 4019 C C . LEU A 1 502 ? 28.080 19.734 74.704 1.00 20.68 502 LEU A C 1
ATOM 4020 O O . LEU A 1 502 ? 28.497 20.896 74.775 1.00 20.00 502 LEU A O 1
ATOM 4025 N N . TRP A 1 503 ? 27.251 19.331 73.734 1.00 22.27 503 TRP A N 1
ATOM 4026 C CA . TRP A 1 503 ? 26.784 20.273 72.716 1.00 23.05 503 TRP A CA 1
ATOM 4027 C C . TRP A 1 503 ? 26.079 21.471 73.332 1.00 23.72 503 TRP A C 1
ATOM 4028 O O . TRP A 1 503 ? 26.186 22.592 72.823 1.00 27.38 503 TRP A O 1
ATOM 4039 N N . ALA A 1 504 ? 25.338 21.254 74.417 1.00 26.24 504 ALA A N 1
ATOM 4040 C CA . ALA A 1 504 ? 24.597 22.343 75.040 1.00 22.70 504 ALA A CA 1
ATOM 4041 C C . ALA A 1 504 ? 25.502 23.409 75.639 1.00 24.50 504 ALA A C 1
ATOM 4042 O O . ALA A 1 504 ? 25.015 24.497 75.967 1.00 26.50 504 ALA A O 1
ATOM 4044 N N . LEU A 1 505 ? 26.793 23.127 75.804 1.00 21.30 505 LEU A N 1
ATOM 4045 C CA . LEU A 1 505 ? 27.713 24.107 76.363 1.00 23.28 505 LEU A CA 1
ATOM 4046 C C . LEU A 1 505 ? 28.263 25.083 75.329 1.00 23.68 505 LEU A C 1
ATOM 4047 O O . LEU A 1 505 ? 28.849 26.100 75.715 1.00 25.63 505 LEU A O 1
ATOM 4052 N N . ILE A 1 506 ? 28.097 24.813 74.038 1.00 22.08 506 ILE A N 1
ATOM 4053 C CA . ILE A 1 506 ? 28.695 25.633 72.992 1.00 21.53 506 ILE A CA 1
ATOM 4054 C C . ILE A 1 506 ? 27.680 26.663 72.524 1.00 22.10 506 ILE A C 1
ATOM 4055 O O . ILE A 1 506 ? 26.546 26.318 72.171 1.00 24.39 506 ILE A O 1
ATOM 4060 N N . ASP A 1 507 ? 28.080 27.929 72.537 1.00 23.43 507 ASP A N 1
ATOM 4061 C CA . ASP A 1 507 ? 27.247 28.970 71.961 1.00 24.94 507 ASP A CA 1
ATOM 4062 C C . ASP A 1 507 ? 27.048 28.669 70.479 1.00 22.86 507 ASP A C 1
ATOM 4063 O O . ASP A 1 507 ? 28.020 28.338 69.786 1.00 21.63 507 ASP A O 1
ATOM 4068 N N . PRO A 1 508 ? 25.819 28.729 69.966 1.00 22.55 508 PRO A N 1
ATOM 4069 C CA . PRO A 1 508 ? 25.613 28.444 68.534 1.00 24.76 508 PRO A CA 1
ATOM 4070 C C . PRO A 1 508 ? 26.419 29.341 67.606 1.00 21.89 508 PRO A C 1
ATOM 4071 O O . PRO A 1 508 ? 26.752 28.919 66.490 1.00 23.50 508 PRO A O 1
ATOM 4075 N N . ALA A 1 509 ? 26.756 30.562 68.034 1.00 22.87 509 ALA A N 1
ATOM 4076 C CA . ALA A 1 509 ? 27.581 31.437 67.210 1.00 21.53 509 ALA A CA 1
ATOM 4077 C C . ALA A 1 509 ? 29.009 30.930 67.057 1.00 22.88 509 ALA A C 1
ATOM 4078 O O . ALA A 1 509 ? 29.757 31.482 66.242 1.00 23.60 509 ALA A O 1
ATOM 4080 N N . ASP A 1 510 ? 29.394 29.895 67.806 1.00 19.29 510 ASP A N 1
ATOM 4081 C CA . ASP A 1 510 ? 30.732 29.320 67.757 1.00 17.62 510 ASP A CA 1
ATOM 4082 C C . ASP A 1 510 ? 30.785 27.972 67.049 1.00 15.71 510 ASP A C 1
ATOM 4083 O O . ASP A 1 510 ? 31.866 27.381 66.955 1.00 14.65 510 ASP A O 1
ATOM 4088 N N . HIS A 1 511 ? 29.652 27.461 66.562 1.00 14.93 511 HIS A N 1
ATOM 4089 C CA . HIS A 1 511 ? 29.646 26.143 65.927 1.00 17.00 511 HIS A CA 1
ATOM 4090 C C . HIS A 1 511 ? 30.587 26.083 64.728 1.00 14.44 511 HIS A C 1
ATOM 4091 O O . HIS A 1 511 ? 31.138 25.020 64.417 1.00 17.35 511 HIS A O 1
ATOM 4098 N N . HIS A 1 512 ? 30.794 27.213 64.049 1.00 15.27 512 HIS A N 1
ATOM 4099 C CA . HIS A 1 512 ? 31.666 27.212 62.883 1.00 15.26 512 HIS A CA 1
ATOM 4100 C C . HIS A 1 512 ? 33.105 26.878 63.254 1.00 13.82 512 HIS A C 1
ATOM 4101 O O . HIS A 1 512 ? 33.853 26.366 62.416 1.00 13.57 512 HIS A O 1
ATOM 4108 N N . ARG A 1 513 ? 33.518 27.152 64.496 1.00 13.66 513 ARG A N 1
ATOM 4109 C CA . ARG A 1 513 ? 34.917 26.989 64.873 1.00 13.19 513 ARG A CA 1
ATOM 4110 C C . ARG A 1 513 ? 35.143 25.870 65.884 1.00 16.05 513 ARG A C 1
ATOM 4111 O O . ARG A 1 513 ? 36.212 25.814 66.498 1.00 13.69 513 ARG A O 1
ATOM 4119 N N . VAL A 1 514 ? 34.175 24.969 66.062 1.00 13.02 514 VAL A N 1
ATOM 4120 C CA . VAL A 1 514 ? 34.340 23.854 66.985 1.00 12.77 514 VAL A CA 1
ATOM 4121 C C . VAL A 1 514 ? 34.063 22.545 66.267 1.00 15.19 514 VAL A C 1
ATOM 4122 O O . VAL A 1 514 ? 33.248 22.475 65.340 1.00 14.71 514 VAL A O 1
ATOM 4126 N N . MET A 1 515 ? 34.745 21.499 66.723 1.00 13.26 515 MET A N 1
ATOM 4127 C CA . MET A 1 515 ? 34.483 20.124 66.321 1.00 12.89 515 MET A CA 1
ATOM 4128 C C . MET A 1 515 ? 34.052 19.356 67.559 1.00 17.04 515 MET A C 1
ATOM 4129 O O . MET A 1 515 ? 34.829 19.226 68.507 1.00 14.75 515 MET A O 1
ATOM 4134 N N . LEU A 1 516 ? 32.825 18.845 67.540 1.00 15.91 516 LEU A N 1
ATOM 4135 C CA . LEU A 1 516 ? 32.230 18.125 68.652 1.00 15.07 516 LEU A CA 1
ATOM 4136 C C . LEU A 1 516 ? 31.924 16.696 68.235 1.00 15.20 516 LEU A C 1
ATOM 4137 O O . LEU A 1 516 ? 31.708 16.425 67.050 1.00 17.72 516 LEU A O 1
ATOM 4142 N N . PRO A 1 517 ? 31.895 15.763 69.178 1.00 15.00 517 PRO A N 1
ATOM 4143 C CA . PRO A 1 517 ? 31.449 14.412 68.842 1.00 18.79 517 PRO A CA 1
ATOM 4144 C C . PRO A 1 517 ? 29.970 14.428 68.506 1.00 18.63 517 PRO A C 1
ATOM 4145 O O . PRO A 1 517 ? 29.197 15.231 69.034 1.00 20.67 517 PRO A O 1
ATOM 4149 N N . THR A 1 518 ? 29.582 13.540 67.599 1.00 18.55 518 THR A N 1
ATOM 4150 C CA . THR A 1 518 ? 28.187 13.420 67.208 1.00 18.93 518 THR A CA 1
ATOM 4151 C C . THR A 1 518 ? 27.818 11.950 67.127 1.00 19.80 518 THR A C 1
ATOM 4152 O O . THR A 1 518 ? 28.671 11.088 66.920 1.00 18.86 518 THR A O 1
ATOM 4156 N N . VAL A 1 519 ? 26.524 11.686 67.290 1.00 21.43 519 VAL A N 1
ATOM 4157 C CA . VAL A 1 519 ? 25.937 10.377 67.029 1.00 23.53 519 VAL A CA 1
ATOM 4158 C C . VAL A 1 519 ? 24.810 10.603 66.031 1.00 22.50 519 VAL A C 1
ATOM 4159 O O . VAL A 1 519 ? 24.524 11.749 65.662 1.00 17.41 519 VAL A O 1
ATOM 4163 N N . GLU A 1 520 ? 24.170 9.521 65.586 1.00 20.21 520 GLU A N 1
ATOM 4164 C CA . GLU A 1 520 ? 23.081 9.619 64.617 1.00 20.42 520 GLU A CA 1
ATOM 4165 C C . GLU A 1 520 ? 22.004 10.591 65.087 1.00 21.17 520 GLU A C 1
ATOM 4166 O O . GLU A 1 520 ? 21.565 10.546 66.239 1.00 22.33 520 GLU A O 1
ATOM 4172 N N . GLY A 1 521 ? 21.573 11.463 64.178 1.00 17.54 521 GLY A N 1
ATOM 4173 C CA . GLY A 1 521 ? 20.567 12.457 64.455 1.00 17.84 521 GLY A CA 1
ATOM 4174 C C . GLY A 1 521 ? 21.111 13.836 64.761 1.00 19.19 521 GLY A C 1
ATOM 4175 O O . GLY A 1 521 ? 20.356 14.810 64.695 1.00 18.02 521 GLY A O 1
ATOM 4176 N N . MET A 1 522 ? 22.397 13.945 65.075 1.00 16.85 522 MET A N 1
ATOM 4177 C CA . MET A 1 522 ? 22.976 15.212 65.488 1.00 20.95 522 MET A CA 1
ATOM 4178 C C . MET A 1 522 ? 23.483 15.993 64.280 1.00 20.16 522 MET A C 1
ATOM 4179 O O . MET A 1 522 ? 23.691 15.447 63.195 1.00 17.86 522 MET A O 1
ATOM 4184 N N . SER A 1 523 ? 23.679 17.293 64.487 1.00 21.00 523 SER A N 1
ATOM 4185 C CA . SER A 1 523 ? 24.094 18.171 63.402 1.00 22.59 523 SER A CA 1
ATOM 4186 C C . SER A 1 523 ? 25.430 17.720 62.823 1.00 21.32 523 SER A C 1
ATOM 4187 O O . SER A 1 523 ? 26.400 17.517 63.557 1.00 21.74 523 SER A O 1
ATOM 4190 N N . GLU A 1 524 ? 25.464 17.544 61.500 1.00 20.02 524 GLU A N 1
ATOM 4191 C CA . GLU A 1 524 ? 26.693 17.235 60.762 1.00 20.15 524 GLU A CA 1
ATOM 4192 C C . GLU A 1 524 ? 27.282 15.883 61.152 1.00 21.83 524 GLU A C 1
ATOM 4193 O O . GLU A 1 524 ? 28.485 15.655 61.005 1.00 20.66 524 GLU A O 1
ATOM 4199 N N . HIS A 1 525 ? 26.458 14.966 61.652 1.00 21.01 525 HIS A N 1
ATOM 4200 C CA . HIS A 1 525 ? 26.959 13.624 61.913 1.00 21.89 525 HIS A CA 1
ATOM 4201 C C . HIS A 1 525 ? 27.307 12.941 60.597 1.00 24.03 525 HIS A C 1
ATOM 4202 O O . HIS A 1 525 ? 26.523 12.969 59.644 1.00 22.94 525 HIS A O 1
ATOM 4209 N N . ASP A 1 526 ? 28.491 12.339 60.547 1.00 25.11 526 ASP A N 1
ATOM 4210 C CA . ASP A 1 526 ? 28.998 11.676 59.355 1.00 32.46 526 ASP A CA 1
ATOM 4211 C C . ASP A 1 526 ? 28.858 10.169 59.524 1.00 32.72 526 ASP A C 1
ATOM 4212 O O . ASP A 1 526 ? 29.333 9.605 60.514 1.00 35.85 526 ASP A O 1
ATOM 4217 N N . ASN A 1 527 ? 28.209 9.528 58.561 1.00 34.16 527 ASN A N 1
ATOM 4218 C CA . ASN A 1 527 ? 27.944 8.097 58.582 1.00 39.70 527 ASN A CA 1
ATOM 4219 C C . ASN A 1 527 ? 28.619 7.428 57.385 1.00 41.75 527 ASN A C 1
ATOM 4220 O O . ASN A 1 527 ? 29.221 8.085 56.533 1.00 36.16 527 ASN A O 1
ATOM 4225 N N . ASN A 1 528 ? 28.514 6.102 57.330 1.00 42.24 528 ASN A N 1
ATOM 4226 C CA . ASN A 1 528 ? 29.016 5.327 56.203 1.00 47.47 528 ASN A CA 1
ATOM 4227 C C . ASN A 1 528 ? 27.946 5.068 55.147 1.00 46.88 528 ASN A C 1
ATOM 4228 O O . ASN A 1 528 ? 28.195 4.318 54.198 1.00 51.64 528 ASN A O 1
ATOM 4233 N N . TYR A 1 529 ? 26.766 5.671 55.294 1.00 45.43 529 TYR A N 1
ATOM 4234 C CA . TYR A 1 529 ? 25.649 5.487 54.374 1.00 42.97 529 TYR A CA 1
ATOM 4235 C C . TYR A 1 529 ? 25.697 6.463 53.205 1.00 46.55 529 TYR A C 1
ATOM 4236 O O . TYR A 1 529 ? 25.428 6.073 52.063 1.00 45.99 529 TYR A O 1
ATOM 4245 N N . ALA A 1 530 ? 26.044 7.723 53.466 1.00 46.61 530 ALA A N 1
ATOM 4246 C CA . ALA A 1 530 ? 26.077 8.757 52.444 1.00 45.90 530 ALA A CA 1
ATOM 4247 C C . ALA A 1 530 ? 27.411 9.490 52.489 1.00 45.32 530 ALA A C 1
ATOM 4248 O O . ALA A 1 530 ? 28.078 9.541 53.527 1.00 45.04 530 ALA A O 1
ATOM 4250 N N . ASP A 1 531 ? 27.789 10.062 51.349 1.00 47.61 531 ASP A N 1
ATOM 4251 C CA . ASP A 1 531 ? 29.041 10.796 51.256 1.00 44.13 531 ASP A CA 1
ATOM 4252 C C . ASP A 1 531 ? 28.962 12.110 52.024 1.00 40.96 531 ASP A C 1
ATOM 4253 O O . ASP A 1 531 ? 27.889 12.694 52.199 1.00 38.99 531 ASP A O 1
ATOM 4258 N N . ASN A 1 532 ? 30.121 12.572 52.480 1.00 35.30 532 ASN A N 1
ATOM 4259 C CA . ASN A 1 532 ? 30.243 13.848 53.169 1.00 32.03 532 ASN A CA 1
ATOM 4260 C C . ASN A 1 532 ? 30.329 14.965 52.133 1.00 32.36 532 ASN A C 1
ATOM 4261 O O . ASN A 1 532 ? 31.331 15.066 51.413 1.00 29.90 532 ASN A O 1
ATOM 4266 N N . PRO A 1 533 ? 29.306 15.819 52.021 1.00 30.41 533 PRO A N 1
ATOM 4267 C CA . PRO A 1 533 ? 29.349 16.878 50.996 1.00 27.69 533 PRO A CA 1
ATOM 4268 C C . PRO A 1 533 ? 30.492 17.859 51.190 1.00 29.91 533 PRO A C 1
ATOM 4269 O O . PRO A 1 533 ? 30.960 18.456 50.209 1.00 25.81 533 PRO A O 1
ATOM 4273 N N . PHE A 1 534 ? 30.949 18.051 52.429 1.00 23.61 534 PHE A N 1
ATOM 4274 C CA . PHE A 1 534 ? 32.110 18.901 52.663 1.00 24.08 534 PHE A CA 1
ATOM 4275 C C . PHE A 1 534 ? 33.374 18.260 52.106 1.00 26.76 534 PHE A C 1
ATOM 4276 O O . PHE A 1 534 ? 34.180 18.931 51.449 1.00 21.74 534 PHE A O 1
ATOM 4284 N N . LEU A 1 535 ? 33.553 16.957 52.335 1.00 23.09 535 LEU A N 1
ATOM 4285 C CA . LEU A 1 535 ? 34.718 16.269 51.789 1.00 26.29 535 LEU A CA 1
ATOM 4286 C C . LEU A 1 535 ? 34.708 16.298 50.266 1.00 25.61 535 LEU A C 1
ATOM 4287 O O . LEU A 1 535 ? 35.735 16.574 49.636 1.00 26.21 535 LEU A O 1
ATOM 4292 N N . THR A 1 536 ? 33.549 16.036 49.658 1.00 23.82 536 THR A N 1
ATOM 4293 C CA . THR A 1 536 ? 33.463 16.057 48.204 1.00 23.94 536 THR A CA 1
ATOM 4294 C C . THR A 1 536 ? 33.713 17.453 47.653 1.00 25.22 536 THR A C 1
ATOM 4295 O O . THR A 1 536 ? 34.303 17.597 46.576 1.00 22.94 536 THR A O 1
ATOM 4299 N N . SER A 1 537 ? 33.283 18.488 48.378 1.00 20.77 537 SER A N 1
ATOM 4300 C CA . SER A 1 537 ? 33.505 19.854 47.917 1.00 21.44 537 SER A CA 1
ATOM 4301 C C . SER A 1 537 ? 34.983 20.219 47.969 1.00 22.91 537 SER A C 1
ATOM 4302 O O . SER A 1 537 ? 35.495 20.886 47.060 1.00 24.73 537 SER A O 1
ATOM 4305 N N . LEU A 1 538 ? 35.680 19.801 49.029 1.00 20.57 538 LEU A N 1
ATOM 4306 C CA . LEU A 1 538 ? 37.110 20.070 49.131 1.00 19.81 538 LEU A CA 1
ATOM 4307 C C . LEU A 1 538 ? 37.862 19.458 47.960 1.00 25.88 538 LEU A C 1
ATOM 4308 O O . LEU A 1 538 ? 38.713 20.109 47.344 1.00 26.33 538 LEU A O 1
ATOM 4313 N N . GLY A 1 539 ? 37.551 18.204 47.632 1.00 23.97 539 GLY A N 1
ATOM 4314 C CA . GLY A 1 539 ? 38.215 17.566 46.508 1.00 29.42 539 GLY A CA 1
ATOM 4315 C C . GLY A 1 539 ? 37.865 18.217 45.183 1.00 30.92 539 GLY A C 1
ATOM 4316 O O . GLY A 1 539 ? 38.746 18.500 44.366 1.00 30.83 539 GLY A O 1
ATOM 4317 N N . GLY A 1 540 ? 36.576 18.484 44.961 1.00 29.01 540 GLY A N 1
ATOM 4318 C CA . GLY A 1 540 ? 36.155 19.024 43.679 1.00 28.67 540 GLY A CA 1
ATOM 4319 C C . GLY A 1 540 ? 36.786 20.367 43.370 1.00 30.33 540 GLY A C 1
ATOM 4320 O O . GLY A 1 540 ? 37.137 20.649 42.222 1.00 28.56 540 GLY A O 1
ATOM 4321 N N . LEU A 1 541 ? 36.947 21.209 44.387 1.00 22.97 541 LEU A N 1
ATOM 4322 C CA . LEU A 1 541 ? 37.549 22.521 44.216 1.00 29.71 541 LEU A CA 1
ATOM 4323 C C . LEU A 1 541 ? 39.065 22.511 44.374 1.00 27.55 541 LEU A C 1
ATOM 4324 O O . LEU A 1 541 ? 39.693 23.568 44.250 1.00 31.39 541 LEU A O 1
ATOM 4329 N N . GLY A 1 542 ? 39.665 21.357 44.643 1.00 28.54 542 GLY A N 1
ATOM 4330 C CA . GLY A 1 542 ? 41.109 21.294 44.794 1.00 28.95 542 GLY A CA 1
ATOM 4331 C C . GLY A 1 542 ? 41.641 22.035 46.002 1.00 31.93 542 GLY A C 1
ATOM 4332 O O . GLY A 1 542 ? 42.671 22.716 45.905 1.00 29.13 542 GLY A O 1
ATOM 4333 N N . TYR A 1 543 ? 40.951 21.941 47.133 1.00 26.48 543 TYR A N 1
ATOM 4334 C CA . TYR A 1 543 ? 41.448 22.547 48.357 1.00 29.40 543 TYR A CA 1
ATOM 4335 C C . TYR A 1 543 ? 42.586 21.709 48.919 1.00 29.41 543 TYR A C 1
ATOM 4336 O O . TYR A 1 543 ? 42.610 20.483 48.784 1.00 29.05 543 TYR A O 1
ATOM 4345 N N . THR A 1 544 ? 43.546 22.389 49.536 1.00 28.35 544 THR A N 1
ATOM 4346 C CA . THR A 1 544 ? 44.744 21.750 50.054 1.00 28.84 544 THR A CA 1
ATOM 4347 C C . THR A 1 544 ? 44.827 21.946 51.564 1.00 24.33 544 THR A C 1
ATOM 4348 O O . THR A 1 544 ? 44.115 22.762 52.151 1.00 26.19 544 THR A O 1
ATOM 4352 N N . GLY A 1 545 ? 45.695 21.162 52.199 1.00 25.34 545 GLY A N 1
ATOM 4353 C CA . GLY A 1 545 ? 45.942 21.316 53.618 1.00 21.54 545 GLY A CA 1
ATOM 4354 C C . GLY A 1 545 ? 45.096 20.397 54.471 1.00 21.17 545 GLY A C 1
ATOM 4355 O O . GLY A 1 545 ? 44.236 19.647 53.997 1.00 23.17 545 GLY A O 1
ATOM 4356 N N . ALA A 1 546 ? 45.351 20.469 55.776 1.00 18.57 546 ALA A N 1
ATOM 4357 C CA . ALA A 1 546 ? 44.593 19.667 56.724 1.00 16.54 546 ALA A CA 1
ATOM 4358 C C . ALA A 1 546 ? 43.110 20.004 56.635 1.00 16.64 546 ALA A C 1
ATOM 4359 O O . ALA A 1 546 ? 42.725 21.150 56.399 1.00 16.58 546 ALA A O 1
ATOM 4361 N N . PHE A 1 547 ? 42.284 18.978 56.815 1.00 18.33 547 PHE A N 1
ATOM 4362 C CA A PHE A 1 547 ? 40.840 19.168 56.743 0.50 17.74 547 PHE A CA 1
ATOM 4363 C CA B PHE A 1 547 ? 40.833 19.130 56.779 0.50 17.76 547 PHE A CA 1
ATOM 4364 C C . PHE A 1 547 ? 40.374 20.269 57.685 1.00 17.47 547 PHE A C 1
ATOM 4365 O O . PHE A 1 547 ? 39.548 21.107 57.300 1.00 17.63 547 PHE A O 1
ATOM 4380 N N . TRP A 1 548 ? 40.912 20.312 58.904 1.00 16.35 548 TRP A N 1
ATOM 4381 C CA . TRP A 1 548 ? 40.435 21.290 59.874 1.00 14.95 548 TRP A CA 1
ATOM 4382 C C . TRP A 1 548 ? 40.782 22.724 59.493 1.00 14.48 548 TRP A C 1
ATOM 4383 O O . TRP A 1 548 ? 40.141 23.653 59.999 1.00 13.50 548 TRP A O 1
ATOM 4394 N N . SER A 1 549 ? 41.748 22.932 58.593 1.00 16.00 549 SER A N 1
ATOM 4395 C CA . SER A 1 549 ? 42.061 24.291 58.158 1.00 14.09 549 SER A CA 1
ATOM 4396 C C . SER A 1 549 ? 40.949 24.914 57.327 1.00 15.84 549 SER A C 1
ATOM 4397 O O . SER A 1 549 ? 40.981 26.125 57.086 1.00 16.38 549 SER A O 1
ATOM 4400 N N . HIS A 1 550 ? 39.980 24.120 56.874 1.00 16.31 550 HIS A N 1
ATOM 4401 C CA . HIS A 1 550 ? 38.844 24.618 56.110 1.00 13.24 550 HIS A CA 1
ATOM 4402 C C . HIS A 1 550 ? 37.527 24.439 56.852 1.00 12.97 550 HIS A C 1
ATOM 4403 O O . HIS A 1 550 ? 36.459 24.631 56.261 1.00 14.24 550 HIS A O 1
ATOM 4410 N N . TRP A 1 551 ? 37.580 24.090 58.138 1.00 12.72 551 TRP A N 1
ATOM 4411 C CA . TRP A 1 551 ? 36.362 23.847 58.904 1.00 14.19 551 TRP A CA 1
ATOM 4412 C C . TRP A 1 551 ? 35.546 25.125 59.084 1.00 15.46 551 TRP A C 1
ATOM 4413 O O . TRP A 1 551 ? 34.327 25.129 58.872 1.00 14.01 551 TRP A O 1
ATOM 4424 N N . ARG A 1 552 ? 36.197 26.230 59.457 1.00 13.89 552 ARG A N 1
ATOM 4425 C CA . ARG A 1 552 ? 35.454 27.476 59.656 1.00 16.16 552 ARG A CA 1
ATOM 4426 C C . ARG A 1 552 ? 34.624 27.848 58.433 1.00 14.20 552 ARG A C 1
ATOM 4427 O O . ARG A 1 552 ? 33.484 28.309 58.565 1.00 16.51 552 ARG A O 1
ATOM 4435 N N . GLY A 1 553 ? 35.163 27.630 57.236 1.00 15.28 553 GLY A N 1
ATOM 4436 C CA . GLY A 1 553 ? 34.469 28.049 56.034 1.00 16.38 553 GLY A CA 1
ATOM 4437 C C . GLY A 1 553 ? 33.754 26.930 55.307 1.00 14.69 553 GLY A C 1
ATOM 4438 O O . GLY A 1 553 ? 33.559 27.006 54.090 1.00 15.00 553 GLY A O 1
ATOM 4439 N N . ARG A 1 554 ? 33.342 25.888 56.032 1.00 15.24 554 ARG A N 1
ATOM 4440 C CA . ARG A 1 554 ? 32.815 24.708 55.351 1.00 14.60 554 ARG A CA 1
ATOM 4441 C C . ARG A 1 554 ? 31.526 25.012 54.593 1.00 15.23 554 ARG A C 1
ATOM 4442 O O . ARG A 1 554 ? 31.299 24.466 53.505 1.00 15.44 554 ARG A O 1
ATOM 4450 N N . GLU A 1 555 ? 30.668 25.878 55.138 1.00 15.57 555 GLU A N 1
ATOM 4451 C CA . GLU A 1 555 ? 29.445 26.221 54.416 1.00 16.22 555 GLU A CA 1
ATOM 4452 C C . GLU A 1 555 ? 29.757 26.956 53.118 1.00 17.83 555 GLU A C 1
ATOM 4453 O O . GLU A 1 555 ? 29.152 26.670 52.076 1.00 17.12 555 GLU A O 1
ATOM 4459 N N . GLU A 1 556 ? 30.702 27.900 53.162 1.00 16.31 556 GLU A N 1
ATOM 4460 C CA . GLU A 1 556 ? 31.086 28.623 51.952 1.00 16.58 556 GLU A CA 1
ATOM 4461 C C . GLU A 1 556 ? 31.737 27.698 50.933 1.00 16.43 556 GLU A C 1
ATOM 4462 O O . GLU A 1 556 ? 31.495 27.820 49.726 1.00 16.84 556 GLU A O 1
ATOM 4468 N N . ILE A 1 557 ? 32.566 26.768 51.397 1.00 15.87 557 ILE A N 1
ATOM 4469 C CA . ILE A 1 557 ? 33.232 25.866 50.470 1.00 17.79 557 ILE A CA 1
ATOM 4470 C C . ILE A 1 557 ? 32.209 24.975 49.777 1.00 17.91 557 ILE A C 1
ATOM 4471 O O . ILE A 1 557 ? 32.313 24.707 48.574 1.00 17.12 557 ILE A O 1
ATOM 4476 N N . MET A 1 558 ? 31.174 24.550 50.505 1.00 17.69 558 MET A N 1
ATOM 4477 C CA . MET A 1 558 ? 30.112 23.781 49.864 1.00 17.33 558 MET A CA 1
ATOM 4478 C C . MET A 1 558 ? 29.301 24.645 48.901 1.00 18.91 558 MET A C 1
ATOM 4479 O O . MET A 1 558 ? 28.933 24.189 47.811 1.00 19.21 558 MET A O 1
ATOM 4484 N N . ARG A 1 559 ? 29.051 25.909 49.256 1.00 17.53 559 ARG A N 1
ATOM 4485 C CA . ARG A 1 559 ? 28.362 26.793 48.321 1.00 18.22 559 ARG A CA 1
ATOM 4486 C C . ARG A 1 559 ? 29.185 26.987 47.056 1.00 18.29 559 ARG A C 1
ATOM 4487 O O . ARG A 1 559 ? 28.650 26.939 45.942 1.00 19.73 559 ARG A O 1
ATOM 4495 N N . LYS A 1 560 ? 30.495 27.202 47.209 1.00 18.81 560 LYS A N 1
ATOM 4496 C CA . LYS A 1 560 ? 31.333 27.460 46.047 1.00 24.12 560 LYS A CA 1
ATOM 4497 C C . LYS A 1 560 ? 31.464 26.222 45.175 1.00 24.90 560 LYS A C 1
ATOM 4498 O O . LYS A 1 560 ? 31.566 26.339 43.950 1.00 26.82 560 LYS A O 1
ATOM 4504 N N . ALA A 1 561 ? 31.439 25.032 45.783 1.00 21.05 561 ALA A N 1
ATOM 4505 C CA . ALA A 1 561 ? 31.467 23.802 44.999 1.00 20.78 561 ALA A CA 1
ATOM 4506 C C . ALA A 1 561 ? 30.187 23.633 44.192 1.00 24.80 561 ALA A C 1
ATOM 4507 O O . ALA A 1 561 ? 30.227 23.179 43.040 1.00 24.60 561 ALA A O 1
ATOM 4509 N N . ARG A 1 562 ? 29.038 23.980 44.783 1.00 22.29 562 ARG A N 1
ATOM 4510 C CA . ARG A 1 562 ? 27.798 23.990 44.012 1.00 22.84 562 ARG A CA 1
ATOM 4511 C C . ARG A 1 562 ? 27.897 24.971 42.849 1.00 24.22 562 ARG A C 1
ATOM 4512 O O . ARG A 1 562 ? 27.495 24.655 41.721 1.00 27.00 562 ARG A O 1
ATOM 4520 N N . GLU A 1 563 ? 28.479 26.149 43.100 1.00 21.29 563 GLU A N 1
ATOM 4521 C CA . GLU A 1 563 ? 28.623 27.171 42.064 1.00 23.23 563 GLU A CA 1
ATOM 4522 C C . GLU A 1 563 ? 29.547 26.714 40.940 1.00 26.31 563 GLU A C 1
ATOM 4523 O O . GLU A 1 563 ? 29.237 26.894 39.756 1.00 27.95 563 GLU A O 1
ATOM 4529 N N . ALA A 1 564 ? 30.694 26.131 41.293 1.00 23.84 564 ALA A N 1
ATOM 4530 C CA . ALA A 1 564 ? 31.646 25.698 40.274 1.00 30.36 564 ALA A CA 1
ATOM 4531 C C . ALA A 1 564 ? 31.070 24.577 39.422 1.00 31.84 564 ALA A C 1
ATOM 4532 O O . ALA A 1 564 ? 31.271 24.553 38.201 1.00 29.67 564 ALA A O 1
ATOM 4534 N N . ALA A 1 565 ? 30.333 23.653 40.043 1.00 27.77 565 ALA A N 1
ATOM 4535 C CA . ALA A 1 565 ? 29.741 22.552 39.291 1.00 29.24 565 ALA A CA 1
ATOM 4536 C C . ALA A 1 565 ? 28.727 23.064 38.278 1.00 33.37 565 ALA A C 1
ATOM 4537 O O . ALA A 1 565 ? 28.616 22.527 37.170 1.00 32.79 565 ALA A O 1
ATOM 4539 N N . ALA A 1 566 ? 27.986 24.114 38.634 1.00 29.93 566 ALA A N 1
ATOM 4540 C CA . ALA A 1 566 ? 26.998 24.657 37.711 1.00 31.08 566 ALA A CA 1
ATOM 4541 C C . ALA A 1 566 ? 27.654 25.472 36.604 1.00 35.49 566 ALA A C 1
ATOM 4542 O O . ALA A 1 566 ? 27.135 25.521 35.483 1.00 35.15 566 ALA A O 1
ATOM 4544 N N . GLN A 1 567 ? 28.783 26.114 36.892 1.00 38.88 567 GLN A N 1
ATOM 4545 C CA . GLN A 1 567 ? 29.460 26.948 35.904 1.00 43.73 567 GLN A CA 1
ATOM 4546 C C . GLN A 1 567 ? 30.226 26.091 34.903 1.00 42.82 567 GLN A C 1
ATOM 4547 O O . GLN A 1 567 ? 30.001 26.184 33.698 1.00 42.71 567 GLN A O 1
ATOM 4553 N N . MET B 1 1 ? 30.071 33.000 -10.282 1.00 36.87 1 MET B N 1
ATOM 4554 C CA . MET B 1 1 ? 30.588 32.258 -9.138 1.00 37.56 1 MET B CA 1
ATOM 4555 C C . MET B 1 1 ? 31.369 31.030 -9.598 1.00 38.64 1 MET B C 1
ATOM 4556 O O . MET B 1 1 ? 31.475 30.765 -10.794 1.00 38.59 1 MET B O 1
ATOM 4561 N N . SER B 1 2 ? 31.914 30.279 -8.643 1.00 32.38 2 SER B N 1
ATOM 4562 C CA . SER B 1 2 ? 32.679 29.080 -8.945 1.00 25.70 2 SER B CA 1
ATOM 4563 C C . SER B 1 2 ? 32.161 27.909 -8.128 1.00 26.81 2 SER B C 1
ATOM 4564 O O . SER B 1 2 ? 31.737 28.066 -6.980 1.00 22.36 2 SER B O 1
ATOM 4567 N N . ARG B 1 3 ? 32.218 26.720 -8.726 1.00 22.06 3 ARG B N 1
ATOM 4568 C CA . ARG B 1 3 ? 31.834 25.501 -8.024 1.00 22.77 3 ARG B CA 1
ATOM 4569 C C . ARG B 1 3 ? 32.996 24.523 -7.919 1.00 18.31 3 ARG B C 1
ATOM 4570 O O . ARG B 1 3 ? 32.781 23.338 -7.651 1.00 20.72 3 ARG B O 1
ATOM 4578 N N . LEU B 1 4 ? 34.226 25.002 -8.098 1.00 18.02 4 LEU B N 1
ATOM 4579 C CA . LEU B 1 4 ? 35.403 24.142 -8.098 1.00 16.49 4 LEU B CA 1
ATOM 4580 C C . LEU B 1 4 ? 35.964 24.027 -6.684 1.00 17.87 4 LEU B C 1
ATOM 4581 O O . LEU B 1 4 ? 36.288 25.039 -6.049 1.00 15.44 4 LEU B O 1
ATOM 4586 N N . VAL B 1 5 ? 36.089 22.793 -6.200 1.00 14.09 5 VAL B N 1
ATOM 4587 C CA . VAL B 1 5 ? 36.693 22.488 -4.910 1.00 15.30 5 VAL B CA 1
ATOM 4588 C C . VAL B 1 5 ? 37.959 21.681 -5.161 1.00 18.04 5 VAL B C 1
ATOM 4589 O O . VAL B 1 5 ? 37.930 20.689 -5.900 1.00 16.33 5 VAL B O 1
ATOM 4593 N N . LEU B 1 6 ? 39.067 22.119 -4.573 1.00 13.34 6 LEU B N 1
ATOM 4594 C CA . LEU B 1 6 ? 40.321 21.377 -4.607 1.00 13.16 6 LEU B CA 1
ATOM 4595 C C . LEU B 1 6 ? 40.500 20.622 -3.299 1.00 12.79 6 LEU B C 1
ATOM 4596 O O . LEU B 1 6 ? 40.336 21.205 -2.224 1.00 12.72 6 LEU B O 1
ATOM 4601 N N . LEU B 1 7 ? 40.872 19.347 -3.396 1.00 12.61 7 LEU B N 1
ATOM 4602 C CA . LEU B 1 7 ? 41.211 18.520 -2.243 1.00 13.20 7 LEU B CA 1
ATOM 4603 C C . LEU B 1 7 ? 42.666 18.085 -2.359 1.00 16.09 7 LEU B C 1
ATOM 4604 O O . LEU B 1 7 ? 43.062 17.515 -3.378 1.00 15.49 7 LEU B O 1
ATOM 4609 N N . VAL B 1 8 ? 43.455 18.333 -1.316 1.00 15.96 8 VAL B N 1
ATOM 4610 C CA . VAL B 1 8 ? 44.894 18.082 -1.335 1.00 13.93 8 VAL B CA 1
ATOM 4611 C C . VAL B 1 8 ? 45.223 16.945 -0.378 1.00 13.61 8 VAL B C 1
ATOM 4612 O O . VAL B 1 8 ? 44.817 16.973 0.787 1.00 12.61 8 VAL B O 1
ATOM 4616 N N . ASN B 1 9 ? 45.986 15.960 -0.860 1.00 11.94 9 ASN B N 1
ATOM 4617 C CA . ASN B 1 9 ? 46.552 14.961 0.031 1.00 12.54 9 ASN B CA 1
ATOM 4618 C C . ASN B 1 9 ? 48.001 15.315 0.333 1.00 15.29 9 ASN B C 1
ATOM 4619 O O . ASN B 1 9 ? 48.856 15.198 -0.558 1.00 14.31 9 ASN B O 1
ATOM 4624 N N . PRO B 1 10 ? 48.329 15.752 1.548 1.00 13.14 10 PRO B N 1
ATOM 4625 C CA . PRO B 1 10 ? 49.722 16.044 1.901 1.00 14.55 10 PRO B CA 1
ATOM 4626 C C . PRO B 1 10 ? 50.488 14.851 2.448 1.00 15.31 10 PRO B C 1
ATOM 4627 O O . PRO B 1 10 ? 51.660 15.007 2.808 1.00 18.49 10 PRO B O 1
ATOM 4631 N N . ASN B 1 11 ? 49.857 13.685 2.529 1.00 13.21 11 ASN B N 1
ATOM 4632 C CA . ASN B 1 11 ? 50.498 12.516 3.115 1.00 16.19 11 ASN B CA 1
ATOM 4633 C C . ASN B 1 11 ? 51.726 12.129 2.302 1.00 19.23 11 ASN B C 1
ATOM 4634 O O . ASN B 1 11 ? 51.613 11.774 1.126 1.00 17.99 11 ASN B O 1
ATOM 4639 N N . LYS B 1 12 ? 52.900 12.205 2.925 1.00 17.38 12 LYS B N 1
ATOM 4640 C CA . LYS B 1 12 ? 54.148 11.846 2.266 1.00 17.49 12 LYS B CA 1
ATOM 4641 C C . LYS B 1 12 ? 54.715 10.525 2.769 1.00 21.28 12 LYS B C 1
ATOM 4642 O O . LYS B 1 12 ? 55.867 10.203 2.466 1.00 21.12 12 LYS B O 1
ATOM 4648 N N . VAL B 1 13 ? 53.938 9.754 3.526 1.00 19.31 13 VAL B N 1
ATOM 4649 C CA . VAL B 1 13 ? 54.426 8.498 4.089 1.00 18.91 13 VAL B CA 1
ATOM 4650 C C . VAL B 1 13 ? 54.456 7.434 3.001 1.00 18.29 13 VAL B C 1
ATOM 4651 O O . VAL B 1 13 ? 53.464 7.223 2.294 1.00 21.98 13 VAL B O 1
ATOM 4655 N N . HIS B 1 14 ? 55.594 6.756 2.871 1.00 20.17 14 HIS B N 1
ATOM 4656 C CA . HIS B 1 14 ? 55.666 5.514 2.121 1.00 21.70 14 HIS B CA 1
ATOM 4657 C C . HIS B 1 14 ? 56.034 4.372 3.062 1.00 23.07 14 HIS B C 1
ATOM 4658 O O . HIS B 1 14 ? 56.777 4.581 4.024 1.00 27.15 14 HIS B O 1
ATOM 4665 N N . PRO B 1 15 ? 55.522 3.151 2.826 1.00 22.29 15 PRO B N 1
ATOM 4666 C CA . PRO B 1 15 ? 54.659 2.710 1.719 1.00 23.51 15 PRO B CA 1
ATOM 4667 C C . PRO B 1 15 ? 53.323 3.446 1.655 1.00 21.02 15 PRO B C 1
ATOM 4668 O O . PRO B 1 15 ? 52.731 3.743 2.694 1.00 21.57 15 PRO B O 1
ATOM 4672 N N . PRO B 1 16 ? 52.871 3.742 0.439 1.00 22.17 16 PRO B N 1
ATOM 4673 C CA . PRO B 1 16 ? 51.754 4.676 0.266 1.00 20.64 16 PRO B CA 1
ATOM 4674 C C . PRO B 1 16 ? 50.405 4.025 0.504 1.00 16.94 16 PRO B C 1
ATOM 4675 O O . PRO B 1 16 ? 50.170 2.870 0.145 1.00 18.72 16 PRO B O 1
ATOM 4679 N N . ILE B 1 17 ? 49.514 4.793 1.124 1.00 17.36 17 ILE B N 1
ATOM 4680 C CA . ILE B 1 17 ? 48.153 4.374 1.434 1.00 17.55 17 ILE B CA 1
ATOM 4681 C C . ILE B 1 17 ? 47.207 5.372 0.786 1.00 16.00 17 ILE B C 1
ATOM 4682 O O . ILE B 1 17 ? 47.322 6.579 1.032 1.00 15.20 17 ILE B O 1
ATOM 4687 N N . ALA B 1 18 ? 46.280 4.879 -0.032 1.00 16.73 18 ALA B N 1
ATOM 4688 C CA . ALA B 1 18 ? 45.378 5.779 -0.742 1.00 16.24 18 ALA B CA 1
ATOM 4689 C C . ALA B 1 18 ? 44.582 6.624 0.254 1.00 14.14 18 ALA B C 1
ATOM 4690 O O . ALA B 1 18 ? 44.086 6.100 1.262 1.00 13.46 18 ALA B O 1
ATOM 4692 N N . PRO B 1 19 ? 44.450 7.934 0.011 1.00 14.64 19 PRO B N 1
ATOM 4693 C CA . PRO B 1 19 ? 43.651 8.844 0.868 1.00 11.20 19 PRO B CA 1
ATOM 4694 C C . PRO B 1 19 ? 42.159 8.644 0.620 1.00 12.45 19 PRO B C 1
ATOM 4695 O O . PRO B 1 19 ? 41.488 9.406 -0.076 1.00 13.73 19 PRO B O 1
ATOM 4699 N N . TYR B 1 20 ? 41.653 7.560 1.210 1.00 11.38 20 TYR B N 1
ATOM 4700 C CA . TYR B 1 20 ? 40.265 7.147 1.048 1.00 12.73 20 TYR B CA 1
ATOM 4701 C C . TYR B 1 20 ? 39.304 8.286 1.358 1.00 12.92 20 TYR B C 1
ATOM 4702 O O . TYR B 1 20 ? 38.261 8.425 0.708 1.00 12.42 20 TYR B O 1
ATOM 4711 N N . ALA B 1 21 ? 39.652 9.118 2.344 1.00 10.94 21 ALA B N 1
ATOM 4712 C CA . ALA B 1 21 ? 38.824 10.267 2.699 1.00 13.22 21 ALA B CA 1
ATOM 4713 C C . ALA B 1 21 ? 38.447 11.095 1.479 1.00 12.65 21 ALA B C 1
ATOM 4714 O O . ALA B 1 21 ? 37.296 11.529 1.343 1.00 13.20 21 ALA B O 1
ATOM 4716 N N . LEU B 1 22 ? 39.398 11.314 0.572 1.00 12.48 22 LEU B N 1
ATOM 4717 C CA . LEU B 1 22 ? 39.129 12.192 -0.560 1.00 11.52 22 LEU B CA 1
ATOM 4718 C C . LEU B 1 22 ? 38.135 11.570 -1.536 1.00 12.23 22 LEU B C 1
ATOM 4719 O O . LEU B 1 22 ? 37.367 12.295 -2.175 1.00 14.34 22 LEU B O 1
ATOM 4724 N N . ASP B 1 23 ? 38.107 10.237 -1.650 1.00 12.24 23 ASP B N 1
ATOM 4725 C CA . ASP B 1 23 ? 37.081 9.601 -2.473 1.00 15.47 23 ASP B CA 1
ATOM 4726 C C . ASP B 1 23 ? 35.697 9.779 -1.861 1.00 14.59 23 ASP B C 1
ATOM 4727 O O . ASP B 1 23 ? 34.720 10.017 -2.579 1.00 13.44 23 ASP B O 1
ATOM 4732 N N . VAL B 1 24 ? 35.593 9.668 -0.535 1.00 14.00 24 VAL B N 1
ATOM 4733 C CA . VAL B 1 24 ? 34.311 9.907 0.123 1.00 13.43 24 VAL B CA 1
ATOM 4734 C C . VAL B 1 24 ? 33.861 11.341 -0.122 1.00 14.24 24 VAL B C 1
ATOM 4735 O O . VAL B 1 24 ? 32.712 11.597 -0.503 1.00 15.16 24 VAL B O 1
ATOM 4739 N N . LEU B 1 25 ? 34.772 12.295 0.079 1.00 13.13 25 LEU B N 1
ATOM 4740 C CA . LEU B 1 25 ? 34.425 13.705 -0.085 1.00 12.09 25 LEU B CA 1
ATOM 4741 C C . LEU B 1 25 ? 34.125 14.038 -1.539 1.00 14.09 25 LEU B C 1
ATOM 4742 O O . LEU B 1 25 ? 33.209 14.817 -1.820 1.00 17.49 25 LEU B O 1
ATOM 4747 N N . THR B 1 26 ? 34.887 13.463 -2.476 1.00 12.47 26 THR B N 1
ATOM 4748 C CA . THR B 1 26 ? 34.643 13.729 -3.895 1.00 13.92 26 THR B CA 1
ATOM 4749 C C . THR B 1 26 ? 33.242 13.285 -4.288 1.00 16.63 26 THR B C 1
ATOM 4750 O O . THR B 1 26 ? 32.501 14.030 -4.938 1.00 17.67 26 THR B O 1
ATOM 4754 N N . THR B 1 27 ? 32.850 12.082 -3.862 1.00 14.14 27 THR B N 1
ATOM 4755 C CA . THR B 1 27 ? 31.528 11.559 -4.192 1.00 16.39 27 THR B CA 1
ATOM 4756 C C . THR B 1 27 ? 30.426 12.488 -3.701 1.00 17.70 27 THR B C 1
ATOM 4757 O O . THR B 1 27 ? 29.508 12.834 -4.455 1.00 18.12 27 THR B O 1
ATOM 4761 N N . ALA B 1 28 ? 30.503 12.908 -2.435 1.00 16.08 28 ALA B N 1
ATOM 4762 C CA . ALA B 1 28 ? 29.467 13.773 -1.879 1.00 17.66 28 ALA B CA 1
ATOM 4763 C C . ALA B 1 28 ? 29.417 15.114 -2.604 1.00 17.32 28 ALA B C 1
ATOM 4764 O O . ALA B 1 28 ? 28.339 15.593 -2.974 1.00 15.91 28 ALA B O 1
ATOM 4766 N N . LEU B 1 29 ? 30.579 15.730 -2.825 1.00 15.21 29 LEU B N 1
ATOM 4767 C CA . LEU B 1 29 ? 30.613 17.035 -3.479 1.00 15.65 29 LEU B CA 1
ATOM 4768 C C . LEU B 1 29 ? 30.105 16.954 -4.912 1.00 17.57 29 LEU B C 1
ATOM 4769 O O . LEU B 1 29 ? 29.332 17.812 -5.355 1.00 19.13 29 LEU B O 1
ATOM 4774 N N . GLU B 1 30 ? 30.528 15.929 -5.653 1.00 16.37 30 GLU B N 1
ATOM 4775 C CA . GLU B 1 30 ? 30.052 15.778 -7.023 1.00 19.11 30 GLU B CA 1
ATOM 4776 C C . GLU B 1 30 ? 28.549 15.540 -7.058 1.00 19.92 30 GLU B C 1
ATOM 4777 O O . GLU B 1 30 ? 27.847 16.096 -7.910 1.00 20.13 30 GLU B O 1
ATOM 4783 N N . ASP B 1 31 ? 28.034 14.731 -6.127 1.00 21.26 31 ASP B N 1
ATOM 4784 C CA . ASP B 1 31 ? 26.601 14.460 -6.110 1.00 20.70 31 ASP B CA 1
ATOM 4785 C C . ASP B 1 31 ? 25.799 15.717 -5.802 1.00 21.97 31 ASP B C 1
ATOM 4786 O O . ASP B 1 31 ? 24.635 15.820 -6.205 1.00 24.46 31 ASP B O 1
ATOM 4791 N N . GLU B 1 32 ? 26.402 16.686 -5.116 1.00 20.03 32 GLU B N 1
ATOM 4792 C CA . GLU B 1 32 ? 25.738 17.949 -4.822 1.00 20.94 32 GLU B CA 1
ATOM 4793 C C . GLU B 1 32 ? 26.005 19.018 -5.874 1.00 24.89 32 GLU B C 1
ATOM 4794 O O . GLU B 1 32 ? 25.645 20.182 -5.663 1.00 25.57 32 GLU B O 1
ATOM 4800 N N . GLY B 1 33 ? 26.622 18.656 -6.995 1.00 22.35 33 GLY B 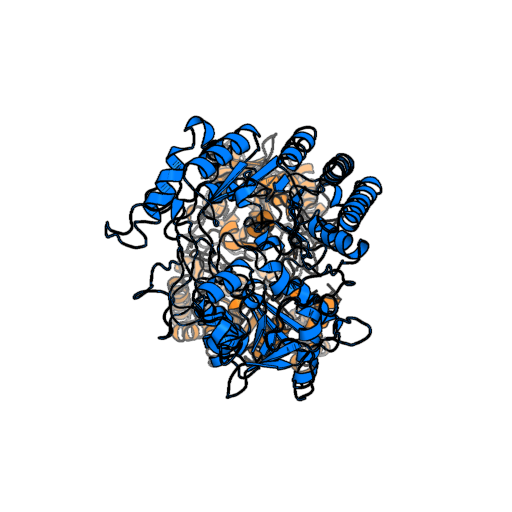N 1
ATOM 4801 C CA . GLY B 1 33 ? 26.765 19.569 -8.110 1.00 23.99 33 GLY B CA 1
ATOM 4802 C C . GLY B 1 33 ? 28.057 20.349 -8.172 1.00 23.04 33 GLY B C 1
ATOM 4803 O O . GLY B 1 33 ? 28.148 21.298 -8.961 1.00 22.02 33 GLY B O 1
ATOM 4804 N N . PHE B 1 34 ? 29.055 19.993 -7.375 1.00 18.49 34 PHE B N 1
ATOM 4805 C CA . PHE B 1 34 ? 30.340 20.670 -7.395 1.00 20.94 34 PHE B CA 1
ATOM 4806 C C . PHE B 1 34 ? 31.322 19.932 -8.293 1.00 19.68 34 PHE B C 1
ATOM 4807 O O . PHE B 1 34 ? 31.199 18.728 -8.525 1.00 18.62 34 PHE B O 1
ATOM 4815 N N . GLU B 1 35 ? 32.287 20.680 -8.814 1.00 17.07 35 GLU B N 1
ATOM 4816 C CA . GLU B 1 35 ? 33.421 20.112 -9.524 1.00 19.25 35 GLU B CA 1
ATOM 4817 C C . GLU B 1 35 ? 34.547 19.906 -8.521 1.00 16.54 35 GLU B C 1
ATOM 4818 O O . GLU B 1 35 ? 34.814 20.786 -7.698 1.00 16.87 35 GLU B O 1
ATOM 4824 N N . VAL B 1 36 ? 35.169 18.728 -8.551 1.00 17.21 36 VAL B N 1
ATOM 4825 C CA . VAL B 1 36 ? 36.194 18.364 -7.579 1.00 15.36 36 VAL B CA 1
ATOM 4826 C C . VAL B 1 36 ? 37.475 17.984 -8.304 1.00 14.79 36 VAL B C 1
ATOM 4827 O O . VAL B 1 36 ? 37.454 17.150 -9.215 1.00 16.11 36 VAL B O 1
ATOM 4831 N N . GLU B 1 37 ? 38.593 18.560 -7.867 1.00 14.79 37 GLU B N 1
ATOM 4832 C CA . GLU B 1 37 ? 39.912 18.138 -8.314 1.00 16.01 37 GLU B CA 1
ATOM 4833 C C . GLU B 1 37 ? 40.760 17.761 -7.108 1.00 16.62 37 GLU B C 1
ATOM 4834 O O . GLU B 1 37 ? 40.703 18.415 -6.060 1.00 15.72 37 GLU B O 1
ATOM 4840 N N . VAL B 1 38 ? 41.515 16.675 -7.250 1.00 13.56 38 VAL B N 1
ATOM 4841 C CA . VAL B 1 38 ? 42.374 16.156 -6.194 1.00 13.54 38 VAL B CA 1
ATOM 4842 C C . VAL B 1 38 ? 43.822 16.378 -6.598 1.00 12.94 38 VAL B C 1
ATOM 4843 O O . VAL B 1 38 ? 44.219 16.050 -7.723 1.00 16.23 38 VAL B O 1
ATOM 4847 N N . LEU B 1 39 ? 44.608 16.915 -5.681 1.00 12.82 39 LEU B N 1
ATOM 4848 C CA . LEU B 1 39 ? 46.046 17.082 -5.860 1.00 12.97 39 LEU B CA 1
ATOM 4849 C C . LEU B 1 39 ? 46.719 16.170 -4.839 1.00 16.07 39 LEU B C 1
ATOM 4850 O O . LEU B 1 39 ? 46.723 16.462 -3.639 1.00 15.29 39 LEU B O 1
ATOM 4855 N N . ASP B 1 40 ? 47.256 15.045 -5.312 1.00 14.82 40 ASP B N 1
ATOM 4856 C CA . ASP B 1 40 ? 47.819 14.023 -4.432 1.00 15.32 40 ASP B CA 1
ATOM 4857 C C . ASP B 1 40 ? 49.339 14.147 -4.446 1.00 16.29 40 ASP B C 1
ATOM 4858 O O . ASP B 1 40 ? 49.987 13.852 -5.455 1.00 19.83 40 ASP B O 1
ATOM 4863 N N . LEU B 1 41 ? 49.904 14.567 -3.316 1.00 12.72 41 LEU B N 1
ATOM 4864 C CA . LEU B 1 41 ? 51.333 14.821 -3.217 1.00 15.22 41 LEU B CA 1
ATOM 4865 C C . LEU B 1 41 ? 52.133 13.597 -2.793 1.00 15.82 41 LEU B C 1
ATOM 4866 O O . LEU B 1 41 ? 53.364 13.678 -2.721 1.00 17.85 41 LEU B O 1
ATOM 4871 N N . THR B 1 42 ? 51.471 12.469 -2.521 1.00 18.12 42 THR B N 1
ATOM 4872 C CA . THR B 1 42 ? 52.188 11.295 -2.027 1.00 16.10 42 THR B CA 1
ATOM 4873 C C . THR B 1 42 ? 53.257 10.841 -3.012 1.00 19.28 42 THR B C 1
ATOM 4874 O O . THR B 1 42 ? 54.376 10.503 -2.613 1.00 22.59 42 THR B O 1
ATOM 4878 N N . PHE B 1 43 ? 52.941 10.834 -4.302 1.00 18.87 43 PHE B N 1
ATOM 4879 C CA . PHE B 1 43 ? 53.917 10.442 -5.308 1.00 23.04 43 PHE B CA 1
ATOM 4880 C C . PHE B 1 43 ? 54.671 11.636 -5.895 1.00 23.35 43 PHE B C 1
ATOM 4881 O O . PHE B 1 43 ? 55.315 11.496 -6.939 1.00 28.40 43 PHE B O 1
ATOM 4889 N N . ARG B 1 44 ? 54.628 12.793 -5.233 1.00 19.68 44 ARG B N 1
ATOM 4890 C CA . ARG B 1 44 ? 55.398 13.971 -5.621 1.00 22.23 44 ARG B CA 1
ATOM 4891 C C . ARG B 1 44 ? 56.173 14.516 -4.425 1.00 25.69 44 ARG B C 1
ATOM 4892 O O . ARG B 1 44 ? 56.326 15.731 -4.259 1.00 23.21 44 ARG B O 1
ATOM 4900 N N . ARG B 1 45 ? 56.671 13.611 -3.573 1.00 26.02 45 ARG B N 1
ATOM 4901 C CA . ARG B 1 45 ? 57.344 14.010 -2.337 1.00 25.75 45 ARG B CA 1
ATOM 4902 C C . ARG B 1 45 ? 58.528 14.926 -2.601 1.00 27.89 45 ARG B C 1
ATOM 4903 O O . ARG B 1 45 ? 58.800 15.843 -1.817 1.00 27.44 45 ARG B O 1
ATOM 4911 N N . ASP B 1 46 ? 59.262 14.679 -3.678 1.00 29.40 46 ASP B N 1
ATOM 4912 C CA . ASP B 1 46 ? 60.510 15.388 -3.906 1.00 29.04 46 ASP B CA 1
ATOM 4913 C C . ASP B 1 46 ? 60.322 16.705 -4.641 1.00 28.55 46 ASP B C 1
ATOM 4914 O O . ASP B 1 46 ? 61.292 17.457 -4.783 1.00 38.27 46 ASP B O 1
ATOM 4919 N N . ASP B 1 47 ? 59.109 17.008 -5.103 1.00 28.27 47 ASP B N 1
ATOM 4920 C CA . ASP B 1 47 ? 58.880 18.255 -5.822 1.00 25.51 47 ASP B CA 1
ATOM 4921 C C . ASP B 1 47 ? 57.438 18.720 -5.639 1.00 24.08 47 ASP B C 1
ATOM 4922 O O . ASP B 1 47 ? 56.807 19.213 -6.580 1.00 24.43 47 ASP B O 1
ATOM 4927 N N . TRP B 1 48 ? 56.904 18.584 -4.421 1.00 22.53 48 TRP B N 1
ATOM 4928 C CA . TRP B 1 48 ? 55.491 18.896 -4.222 1.00 20.88 48 TRP B CA 1
ATOM 4929 C C . TRP B 1 48 ? 55.198 20.376 -4.451 1.00 23.07 48 TRP B C 1
ATOM 4930 O O . TRP B 1 48 ? 54.091 20.722 -4.878 1.00 19.69 48 TRP B O 1
ATOM 4941 N N . LYS B 1 49 ? 56.173 21.255 -4.210 1.00 19.95 49 LYS B N 1
ATOM 4942 C CA . LYS B 1 49 ? 55.968 22.672 -4.501 1.00 24.06 49 LYS B CA 1
ATOM 4943 C C . LYS B 1 49 ? 55.753 22.897 -5.992 1.00 24.27 49 LYS B C 1
ATOM 4944 O O . LYS B 1 49 ? 54.908 23.708 -6.390 1.00 26.10 49 LYS B O 1
ATOM 4950 N N . THR B 1 50 ? 56.521 22.193 -6.830 1.00 26.91 50 THR B N 1
ATOM 4951 C CA . THR B 1 50 ? 56.312 22.250 -8.274 1.00 24.13 50 THR B CA 1
ATOM 4952 C C . THR B 1 50 ? 54.892 21.843 -8.634 1.00 26.07 50 THR B C 1
ATOM 4953 O O . THR B 1 50 ? 54.232 22.503 -9.443 1.00 25.42 50 THR B O 1
ATOM 4957 N N . CYS B 1 51 ? 54.396 20.772 -8.012 1.00 24.28 51 CYS B N 1
ATOM 4958 C CA . CYS B 1 51 ? 53.025 20.335 -8.243 1.00 23.99 51 CYS B CA 1
ATOM 4959 C C . CYS B 1 51 ? 52.029 21.427 -7.860 1.00 25.18 51 CYS B C 1
ATOM 4960 O O . CYS B 1 51 ? 51.096 21.723 -8.616 1.00 25.01 51 CYS B O 1
ATOM 4963 N N . LEU B 1 52 ? 52.226 22.050 -6.692 1.00 24.40 52 LEU B N 1
ATOM 4964 C CA . LEU B 1 52 ? 51.336 23.130 -6.270 1.00 20.70 52 LEU B CA 1
ATOM 4965 C C . LEU B 1 52 ? 51.435 24.328 -7.199 1.00 23.08 52 LEU B C 1
ATOM 4966 O O . LEU B 1 52 ? 50.415 24.921 -7.571 1.00 24.99 52 LEU B O 1
ATOM 4971 N N . HIS B 1 53 ? 52.661 24.718 -7.558 1.00 24.34 53 HIS B N 1
ATOM 4972 C CA . HIS B 1 53 ? 52.845 25.872 -8.430 1.00 25.58 53 HIS B CA 1
ATOM 4973 C C . HIS B 1 53 ? 52.141 25.676 -9.764 1.00 25.86 53 HIS B C 1
ATOM 4974 O O . HIS B 1 53 ? 51.486 26.598 -10.267 1.00 28.72 53 HIS B O 1
ATOM 4981 N N . GLU B 1 54 ? 52.253 24.479 -10.350 1.00 28.72 54 GLU B N 1
ATOM 4982 C CA . GLU B 1 54 ? 51.563 24.203 -11.605 1.00 28.09 54 GLU B CA 1
ATOM 4983 C C . GLU B 1 54 ? 50.053 24.328 -11.439 1.00 29.35 54 GLU B C 1
ATOM 4984 O O . GLU B 1 54 ? 49.384 24.976 -12.251 1.00 31.39 54 GLU B O 1
ATOM 4990 N N . TYR B 1 55 ? 49.497 23.725 -10.383 1.00 23.43 55 TYR B N 1
ATOM 4991 C CA . TYR B 1 55 ? 48.042 23.668 -10.261 1.00 21.97 55 TYR B CA 1
ATOM 4992 C C . TYR B 1 55 ? 47.436 25.062 -10.128 1.00 23.18 55 TYR B C 1
ATOM 4993 O O . TYR B 1 55 ? 46.506 25.416 -10.859 1.00 25.64 55 TYR B O 1
ATOM 5002 N N . PHE B 1 56 ? 47.943 25.867 -9.193 1.00 24.66 56 PHE B N 1
ATOM 5003 C CA . PHE B 1 56 ? 47.282 27.134 -8.893 1.00 21.89 56 PHE B CA 1
ATOM 5004 C C . PHE B 1 56 ? 47.488 28.182 -9.979 1.00 26.36 56 PHE B C 1
ATOM 5005 O O . PHE B 1 56 ? 46.740 29.164 -10.029 1.00 29.12 56 PHE B O 1
ATOM 5013 N N . ALA B 1 57 ? 48.474 27.999 -10.852 1.00 27.34 57 ALA B N 1
ATOM 5014 C CA . ALA B 1 57 ? 48.583 28.890 -11.997 1.00 28.24 57 ALA B CA 1
ATOM 5015 C C . ALA B 1 57 ? 47.496 28.605 -13.023 1.00 27.31 57 ALA B C 1
ATOM 5016 O O . ALA B 1 57 ? 47.058 29.517 -13.733 1.00 29.57 57 ALA B O 1
ATOM 5018 N N . GLU B 1 58 ? 47.039 27.355 -13.095 1.00 29.14 58 GLU B N 1
ATOM 5019 C CA . GLU B 1 58 ? 46.059 26.914 -14.078 1.00 29.90 58 GLU B CA 1
ATOM 5020 C C . GLU B 1 58 ? 44.629 26.916 -13.552 1.00 28.75 58 GLU B C 1
ATOM 5021 O O . GLU B 1 58 ? 43.693 27.071 -14.344 1.00 28.42 58 GLU B O 1
ATOM 5027 N N . ARG B 1 59 ? 44.433 26.763 -12.241 1.00 24.04 59 ARG B N 1
ATOM 5028 C CA . ARG B 1 59 ? 43.112 26.576 -11.658 1.00 25.13 59 ARG B CA 1
ATOM 5029 C C . ARG B 1 59 ? 42.913 27.525 -10.486 1.00 21.80 59 ARG B C 1
ATOM 5030 O O . ARG B 1 59 ? 43.855 27.835 -9.754 1.00 20.84 59 ARG B O 1
ATOM 5038 N N . SER B 1 60 ? 41.668 27.959 -10.297 1.00 18.35 60 SER B N 1
ATOM 5039 C CA . SER B 1 60 ? 41.297 28.866 -9.211 1.00 18.28 60 SER B CA 1
ATOM 5040 C C . SER B 1 60 ? 40.113 28.282 -8.448 1.00 17.35 60 SER B C 1
ATOM 5041 O O . SER B 1 60 ? 38.972 28.738 -8.587 1.00 18.19 60 SER B O 1
ATOM 5044 N N . PRO B 1 61 ? 40.350 27.264 -7.629 1.00 17.15 61 PRO B N 1
ATOM 5045 C CA . PRO B 1 61 ? 39.260 26.713 -6.818 1.00 14.94 61 PRO B CA 1
ATOM 5046 C C . PRO B 1 61 ? 38.773 27.740 -5.810 1.00 16.07 61 PRO B C 1
ATOM 5047 O O . PRO B 1 61 ? 39.529 28.605 -5.363 1.00 19.35 61 PRO B O 1
ATOM 5051 N N . MET B 1 62 ? 37.488 27.661 -5.471 1.00 15.86 62 MET B N 1
ATOM 5052 C CA . MET B 1 62 ? 36.941 28.578 -4.480 1.00 16.94 62 MET B CA 1
ATOM 5053 C C . MET B 1 62 ? 37.029 28.033 -3.063 1.00 16.07 62 MET B C 1
ATOM 5054 O O . MET B 1 62 ? 36.705 28.757 -2.118 1.00 16.77 62 MET B O 1
ATOM 5059 N N . LEU B 1 63 ? 37.473 26.790 -2.897 1.00 14.29 63 LEU B N 1
ATOM 5060 C CA . LEU B 1 63 ? 37.656 26.180 -1.589 1.00 13.87 63 LEU B CA 1
ATOM 5061 C C . LEU B 1 63 ? 38.757 25.139 -1.714 1.00 13.84 63 LEU B C 1
ATOM 5062 O O . LEU B 1 63 ? 38.825 24.419 -2.718 1.00 15.52 63 LEU B O 1
ATOM 5067 N N . VAL B 1 64 ? 39.634 25.086 -0.715 1.00 15.06 64 VAL B N 1
ATOM 5068 C CA . VAL B 1 64 ? 40.733 24.129 -0.681 1.00 14.48 64 VAL B CA 1
ATOM 5069 C C . VAL B 1 64 ? 40.601 23.306 0.589 1.00 14.50 64 VAL B C 1
ATOM 5070 O O . VAL B 1 64 ? 40.678 23.848 1.696 1.00 13.82 64 VAL B O 1
ATOM 5074 N N . GLY B 1 65 ? 40.407 22.002 0.429 1.00 12.77 65 GLY B N 1
ATOM 5075 C CA . GLY B 1 65 ? 40.358 21.083 1.554 1.00 13.51 65 GLY B CA 1
ATOM 5076 C C . GLY B 1 65 ? 41.669 20.323 1.641 1.00 16.03 65 GLY B C 1
ATOM 5077 O O . GLY B 1 65 ? 42.229 19.920 0.623 1.00 14.16 65 GLY B O 1
ATOM 5078 N N . VAL B 1 66 ? 42.156 20.139 2.867 1.00 12.05 66 VAL B N 1
ATOM 5079 C CA . VAL B 1 66 ? 43.390 19.394 3.108 1.00 13.92 66 VAL B CA 1
ATOM 5080 C C . VAL B 1 66 ? 43.092 18.278 4.099 1.00 13.56 66 VAL B C 1
ATOM 5081 O O . VAL B 1 66 ? 42.636 18.543 5.220 1.00 13.22 66 VAL B O 1
ATOM 5085 N N . THR B 1 67 ? 43.364 17.033 3.704 1.00 12.60 67 THR B N 1
ATOM 5086 C CA . THR B 1 67 ? 43.128 15.907 4.600 1.00 11.23 67 THR B CA 1
ATOM 5087 C C . THR B 1 67 ? 44.382 15.636 5.427 1.00 14.47 67 THR B C 1
ATOM 5088 O O . THR B 1 67 ? 45.476 15.466 4.881 1.00 15.74 67 THR B O 1
ATOM 5092 N N . VAL B 1 68 ? 44.224 15.626 6.748 1.00 11.29 68 VAL B N 1
ATOM 5093 C CA . VAL B 1 68 ? 45.345 15.395 7.652 1.00 11.09 68 VAL B CA 1
ATOM 5094 C C . VAL B 1 68 ? 45.083 14.080 8.368 1.00 10.89 68 VAL B C 1
ATOM 5095 O O . VAL B 1 68 ? 44.367 14.034 9.374 1.00 12.71 68 VAL B O 1
ATOM 5099 N N . ARG B 1 69 ? 45.636 12.999 7.821 1.00 11.67 69 ARG B N 1
ATOM 5100 C CA . ARG B 1 69 ? 45.345 11.656 8.308 1.00 13.14 69 ARG B CA 1
ATOM 5101 C C . ARG B 1 69 ? 46.118 11.323 9.579 1.00 13.57 69 ARG B C 1
ATOM 5102 O O . ARG B 1 69 ? 45.556 10.742 10.518 1.00 13.48 69 ARG B O 1
ATOM 5110 N N . ASN B 1 70 ? 47.406 11.650 9.613 1.00 12.95 70 ASN B N 1
ATOM 5111 C CA . ASN B 1 70 ? 48.288 11.296 10.718 1.00 15.00 70 ASN B CA 1
ATOM 5112 C C . ASN B 1 70 ? 48.866 12.567 11.318 1.00 12.14 70 ASN B C 1
ATOM 5113 O O . ASN B 1 70 ? 49.368 13.425 10.584 1.00 14.04 70 ASN B O 1
ATOM 5118 N N . THR B 1 71 ? 48.798 12.691 12.646 1.00 15.51 71 THR B N 1
ATOM 5119 C CA . THR B 1 71 ? 49.485 13.801 13.302 1.00 16.21 71 THR B CA 1
ATOM 5120 C C . THR B 1 71 ? 50.953 13.483 13.517 1.00 14.90 71 THR B C 1
ATOM 5121 O O . THR B 1 71 ? 51.799 14.381 13.467 1.00 13.23 71 THR B O 1
ATOM 5125 N N . ASP B 1 72 ? 51.253 12.217 13.778 1.00 13.96 72 ASP B N 1
ATOM 5126 C CA . ASP B 1 72 ? 52.604 11.727 13.998 1.00 15.47 72 ASP B CA 1
ATOM 5127 C C . ASP B 1 72 ? 52.546 10.220 13.794 1.00 14.23 72 ASP B C 1
ATOM 5128 O O . ASP B 1 72 ? 51.493 9.671 13.463 1.00 15.31 72 ASP B O 1
ATOM 5133 N N . THR B 1 73 ? 53.684 9.549 13.978 1.00 15.87 73 THR B N 1
ATOM 5134 C CA . THR B 1 73 ? 53.686 8.099 13.809 1.00 17.57 73 THR B CA 1
ATOM 5135 C C . THR B 1 73 ? 52.947 7.385 14.931 1.00 19.42 73 THR B C 1
ATOM 5136 O O . THR B 1 73 ? 52.587 6.217 14.761 1.00 19.42 73 THR B O 1
ATOM 5140 N N . VAL B 1 74 ? 52.750 8.053 16.073 1.00 15.88 74 VAL B N 1
ATOM 5141 C CA . VAL B 1 74 ? 51.965 7.566 17.210 1.00 18.00 74 VAL B CA 1
ATOM 5142 C C . VAL B 1 74 ? 52.751 6.496 17.971 1.00 21.38 74 VAL B C 1
ATOM 5143 O O . VAL B 1 74 ? 52.318 6.019 19.026 1.00 22.11 74 VAL B O 1
ATOM 5147 N N . TYR B 1 75 ? 53.946 6.161 17.491 1.00 18.64 75 TYR B N 1
ATOM 5148 C CA . TYR B 1 75 ? 54.845 5.302 18.256 1.00 22.27 75 TYR B CA 1
ATOM 5149 C C . TYR B 1 75 ? 55.537 6.113 19.342 1.00 21.74 75 TYR B C 1
ATOM 5150 O O . TYR B 1 75 ? 56.286 7.047 19.039 1.00 19.66 75 TYR B O 1
ATOM 5159 N N . ALA B 1 76 ? 55.306 5.734 20.605 1.00 18.95 76 ALA B N 1
ATOM 5160 C CA . ALA B 1 76 ? 55.788 6.531 21.729 1.00 16.93 76 ALA B CA 1
ATOM 5161 C C . ALA B 1 76 ? 57.306 6.619 21.763 1.00 21.00 76 ALA B C 1
ATOM 5162 O O . ALA B 1 76 ? 57.861 7.632 22.201 1.00 21.23 76 ALA B O 1
ATOM 5164 N N . PHE B 1 77 ? 57.996 5.569 21.326 1.00 20.68 77 PHE B N 1
ATOM 5165 C CA . PHE B 1 77 ? 59.451 5.594 21.324 1.00 24.20 77 PHE B CA 1
ATOM 5166 C C . PHE B 1 77 ? 60.014 6.463 20.206 1.00 29.60 77 PHE B C 1
ATOM 5167 O O . PHE B 1 77 ? 61.202 6.801 20.244 1.00 34.29 77 PHE B O 1
ATOM 5175 N N . GLU B 1 78 ? 59.191 6.847 19.231 1.00 23.78 78 GLU B N 1
ATOM 5176 C CA . GLU B 1 78 ? 59.636 7.608 18.070 1.00 22.67 78 GLU B CA 1
ATOM 5177 C C . GLU B 1 78 ? 59.366 9.105 18.196 1.00 22.70 78 GLU B C 1
ATOM 5178 O O . GLU B 1 78 ? 60.276 9.913 17.987 1.00 20.42 78 GLU B O 1
ATOM 5184 N N . GLN B 1 79 ? 58.129 9.494 18.509 1.00 20.40 79 GLN B N 1
ATOM 5185 C CA . GLN B 1 79 ? 57.752 10.906 18.655 1.00 16.99 79 GLN B CA 1
ATOM 5186 C C . GLN B 1 79 ? 58.154 11.706 17.417 1.00 19.80 79 GLN B C 1
ATOM 5187 O O . GLN B 1 79 ? 58.854 12.721 17.484 1.00 20.47 79 GLN B O 1
ATOM 5193 N N . ARG B 1 80 ? 57.687 11.228 16.266 1.00 15.38 80 ARG B N 1
ATOM 5194 C CA A ARG B 1 80 ? 57.995 11.827 14.970 0.50 19.20 80 ARG B CA 1
ATOM 5195 C CA B ARG B 1 80 ? 57.994 11.827 14.972 0.50 19.21 80 ARG B CA 1
ATOM 5196 C C . ARG B 1 80 ? 56.745 12.507 14.428 1.00 15.47 80 ARG B C 1
ATOM 5197 O O . ARG B 1 80 ? 55.828 11.826 13.947 1.00 17.67 80 ARG B O 1
ATOM 5212 N N . PRO B 1 81 ? 56.646 13.832 14.491 1.00 15.11 81 PRO B N 1
ATOM 5213 C CA . PRO B 1 81 ? 55.424 14.498 14.039 1.00 15.04 81 PRO B CA 1
ATOM 5214 C C . PRO B 1 81 ? 55.379 14.668 12.530 1.00 14.47 81 PRO B C 1
ATOM 5215 O O . PRO B 1 81 ? 56.406 14.774 11.853 1.00 16.91 81 PRO B O 1
ATOM 5219 N N . PHE B 1 82 ? 54.151 14.698 12.008 1.00 13.35 82 PHE B N 1
ATOM 5220 C CA . PHE B 1 82 ? 53.901 15.052 10.620 1.00 14.94 82 PHE B CA 1
ATOM 5221 C C . PHE B 1 82 ? 53.276 16.430 10.435 1.00 14.78 82 PHE B C 1
ATOM 5222 O O . PHE B 1 82 ? 53.267 16.936 9.307 1.00 15.90 82 PHE B O 1
ATOM 5230 N N . VAL B 1 83 ? 52.732 17.036 11.493 1.00 17.86 83 VAL B N 1
ATOM 5231 C CA . VAL B 1 83 ? 51.975 18.270 11.314 1.00 14.11 83 VAL B CA 1
ATOM 5232 C C . VAL B 1 83 ? 52.870 19.431 10.903 1.00 16.92 83 VAL B C 1
ATOM 5233 O O . VAL B 1 83 ? 52.380 20.405 10.323 1.00 15.14 83 VAL B O 1
ATOM 5237 N N . GLY B 1 84 ? 54.168 19.376 11.211 1.00 16.97 84 GLY B N 1
ATOM 5238 C CA . GLY B 1 84 ? 55.067 20.407 10.714 1.00 16.08 84 GLY B CA 1
ATOM 5239 C C . GLY B 1 84 ? 55.207 20.361 9.205 1.00 17.27 84 GLY B C 1
ATOM 5240 O O . GLY B 1 84 ? 55.171 21.399 8.533 1.00 18.95 84 GLY B O 1
ATOM 5241 N N . GLU B 1 85 ? 55.353 19.155 8.650 1.00 17.29 85 GLU B N 1
ATOM 5242 C CA . GLU B 1 85 ? 55.368 18.996 7.201 1.00 15.26 85 GLU B CA 1
ATOM 5243 C C . GLU B 1 85 ? 54.023 19.366 6.589 1.00 16.42 85 GLU B C 1
ATOM 5244 O O . GLU B 1 85 ? 53.973 19.920 5.486 1.00 18.05 85 GLU B O 1
ATOM 5250 N N . HIS B 1 86 ? 52.921 19.040 7.273 1.00 15.49 86 HIS B N 1
ATOM 5251 C CA . HIS B 1 86 ? 51.611 19.457 6.784 1.00 15.08 86 HIS B CA 1
ATOM 5252 C C . HIS B 1 86 ? 51.512 20.977 6.740 1.00 18.22 86 HIS B C 1
ATOM 5253 O O . HIS B 1 8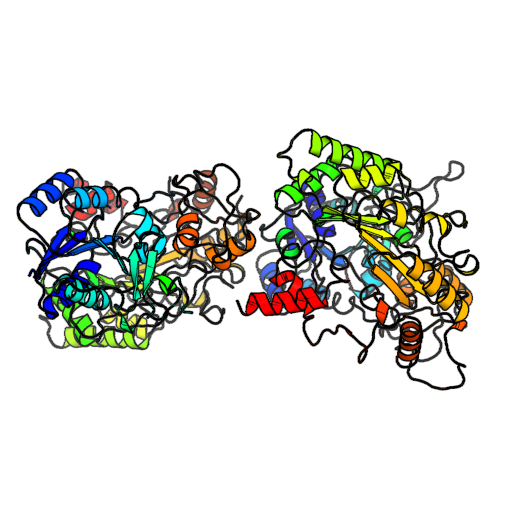6 ? 50.984 21.545 5.777 1.00 17.35 86 HIS B O 1
ATOM 5260 N N . ARG B 1 87 ? 52.011 21.652 7.782 1.00 14.69 87 ARG B N 1
ATOM 5261 C CA A ARG B 1 87 ? 51.923 23.108 7.813 0.50 16.09 87 ARG B CA 1
ATOM 5262 C CA B ARG B 1 87 ? 51.937 23.111 7.825 0.50 16.09 87 ARG B CA 1
ATOM 5263 C C . ARG B 1 87 ? 52.737 23.734 6.690 1.00 18.14 87 ARG B C 1
ATOM 5264 O O . ARG B 1 87 ? 52.314 24.732 6.094 1.00 15.94 87 ARG B O 1
ATOM 5279 N N . GLU B 1 88 ? 53.906 23.162 6.384 1.00 18.71 88 GLU B N 1
ATOM 5280 C CA . GLU B 1 88 ? 54.716 23.672 5.282 1.00 18.69 88 GLU B CA 1
ATOM 5281 C C . GLU B 1 88 ? 53.942 23.628 3.971 1.00 18.19 88 GLU B C 1
ATOM 5282 O O . GLU B 1 88 ? 53.991 24.576 3.177 1.00 17.65 88 GLU B O 1
ATOM 5288 N N . ILE B 1 89 ? 53.213 22.536 3.732 1.00 14.31 89 ILE B N 1
ATOM 5289 C CA . ILE B 1 89 ? 52.408 22.419 2.520 1.00 15.74 89 ILE B CA 1
ATOM 5290 C C . ILE B 1 89 ? 51.279 23.443 2.527 1.00 19.35 89 ILE B C 1
ATOM 5291 O O . ILE B 1 89 ? 51.030 24.121 1.522 1.00 15.81 89 ILE B O 1
ATOM 5296 N N . ILE B 1 90 ? 50.593 23.584 3.660 1.00 16.20 90 ILE B N 1
ATOM 5297 C CA . ILE B 1 90 ? 49.486 24.530 3.750 1.00 16.31 90 ILE B CA 1
ATOM 5298 C C . ILE B 1 90 ? 49.983 25.963 3.597 1.00 17.63 90 ILE B C 1
ATOM 5299 O O . ILE B 1 90 ? 49.329 26.794 2.958 1.00 16.34 90 ILE B O 1
ATOM 5304 N N . THR B 1 91 ? 51.147 26.274 4.170 1.00 17.52 91 THR B N 1
ATOM 5305 C CA . THR B 1 91 ? 51.682 27.627 4.060 1.00 18.97 91 THR B CA 1
ATOM 5306 C C . THR B 1 91 ? 51.972 27.977 2.607 1.00 20.43 91 THR B C 1
ATOM 5307 O O . THR B 1 91 ? 51.704 29.103 2.165 1.00 21.85 91 THR B O 1
ATOM 5311 N N . GLU B 1 92 ? 52.501 27.017 1.841 1.00 17.95 92 GLU B N 1
ATOM 5312 C CA . GLU B 1 92 ? 52.724 27.245 0.416 1.00 19.45 92 GLU B CA 1
ATOM 5313 C C . GLU B 1 92 ? 51.406 27.429 -0.328 1.00 20.41 92 GLU B C 1
ATOM 5314 O O . GLU B 1 92 ? 51.293 28.312 -1.189 1.00 19.87 92 GLU B O 1
ATOM 5320 N N . ILE B 1 93 ? 50.392 26.621 -0.000 1.00 18.24 93 ILE B N 1
ATOM 5321 C CA . ILE B 1 93 ? 49.076 26.779 -0.623 1.00 16.87 93 ILE B CA 1
ATOM 5322 C C . ILE B 1 93 ? 48.571 28.205 -0.444 1.00 21.32 93 ILE B C 1
ATOM 5323 O O . ILE B 1 93 ? 48.108 28.848 -1.394 1.00 18.05 93 ILE B O 1
ATOM 5328 N N . ARG B 1 94 ? 48.663 28.722 0.782 1.00 20.23 94 ARG B N 1
ATOM 5329 C CA . ARG B 1 94 ? 48.118 30.039 1.075 1.00 21.17 94 ARG B CA 1
ATOM 5330 C C . ARG B 1 94 ? 48.908 31.157 0.411 1.00 22.79 94 ARG B C 1
ATOM 5331 O O . ARG B 1 94 ? 48.377 32.261 0.253 1.00 20.50 94 ARG B O 1
ATOM 5339 N N . ARG B 1 95 ? 50.153 30.896 0.001 1.00 22.71 95 ARG B N 1
ATOM 5340 C CA . ARG B 1 95 ? 50.888 31.878 -0.789 1.00 22.55 95 ARG B CA 1
ATOM 5341 C C . ARG B 1 95 ? 50.385 31.948 -2.223 1.00 22.92 95 ARG B C 1
ATOM 5342 O O . ARG B 1 95 ? 50.633 32.948 -2.907 1.00 24.26 95 ARG B O 1
ATOM 5350 N N . LEU B 1 96 ? 49.675 30.920 -2.684 1.00 19.76 96 LEU B N 1
ATOM 5351 C CA . LEU B 1 96 ? 49.295 30.788 -4.083 1.00 20.63 96 LEU B CA 1
ATOM 5352 C C . LEU B 1 96 ? 47.829 31.108 -4.351 1.00 19.87 96 LEU B C 1
ATOM 5353 O O . LEU B 1 96 ? 47.459 31.315 -5.512 1.00 22.14 96 LEU B O 1
ATOM 5358 N N . THR B 1 97 ? 46.991 31.148 -3.320 1.00 19.95 97 THR B N 1
ATOM 5359 C CA . THR B 1 97 ? 45.570 31.395 -3.496 1.00 19.94 97 THR B CA 1
ATOM 5360 C C . THR B 1 97 ? 45.021 32.083 -2.255 1.00 23.25 97 THR B C 1
ATOM 5361 O O . THR B 1 97 ? 45.533 31.899 -1.147 1.00 21.98 97 THR B O 1
ATOM 5365 N N . ASP B 1 98 ? 43.979 32.887 -2.452 1.00 19.66 98 ASP B N 1
ATOM 5366 C CA . ASP B 1 98 ? 43.224 33.440 -1.337 1.00 18.89 98 ASP B CA 1
ATOM 5367 C C . ASP B 1 98 ? 41.983 32.623 -1.012 1.00 18.23 98 ASP B C 1
ATOM 5368 O O . ASP B 1 98 ? 41.229 32.999 -0.104 1.00 18.52 98 ASP B O 1
ATOM 5373 N N . ALA B 1 99 ? 41.768 31.506 -1.704 1.00 18.76 99 ALA B N 1
ATOM 5374 C CA . ALA B 1 99 ? 40.639 30.651 -1.380 1.00 16.90 99 ALA B CA 1
ATOM 5375 C C . ALA B 1 99 ? 40.767 30.164 0.059 1.00 16.14 99 ALA B C 1
ATOM 5376 O O . ALA B 1 99 ? 41.878 29.876 0.519 1.00 16.84 99 ALA B O 1
ATOM 5378 N N . PRO B 1 100 ? 39.668 30.071 0.799 1.00 14.84 100 PRO B N 1
ATOM 5379 C CA . PRO B 1 100 ? 39.761 29.563 2.169 1.00 14.64 100 PRO B CA 1
ATOM 5380 C C . PRO B 1 100 ? 40.191 28.108 2.166 1.00 13.93 100 PRO B C 1
ATOM 5381 O O . PRO B 1 100 ? 39.927 27.359 1.223 1.00 13.67 100 PRO B O 1
ATOM 5385 N N . VAL B 1 101 ? 40.888 27.724 3.230 1.00 13.62 101 VAL B N 1
ATOM 5386 C CA . VAL B 1 101 ? 41.362 26.359 3.421 1.00 13.24 101 VAL B CA 1
ATOM 5387 C C . VAL B 1 101 ? 40.564 25.734 4.554 1.00 14.39 101 VAL B C 1
ATOM 5388 O O . VAL B 1 101 ? 40.407 26.350 5.617 1.00 14.43 101 VAL B O 1
ATOM 5392 N N . VAL B 1 102 ? 40.067 24.512 4.335 1.00 12.76 102 VAL B N 1
ATOM 5393 C CA . VAL B 1 102 ? 39.395 23.740 5.375 1.00 13.31 102 VAL B CA 1
ATOM 5394 C C . VAL B 1 102 ? 40.186 22.460 5.599 1.00 15.46 102 VAL B C 1
ATOM 5395 O O . VAL B 1 102 ? 40.605 21.796 4.641 1.00 14.01 102 VAL B O 1
ATOM 5399 N N . GLY B 1 103 ? 40.393 22.122 6.868 1.00 12.13 103 GLY B N 1
ATOM 5400 C CA . GLY B 1 103 ? 41.102 20.918 7.251 1.00 14.68 103 GLY B CA 1
ATOM 5401 C C . GLY B 1 103 ? 40.150 19.865 7.786 1.00 15.55 103 GLY B C 1
ATOM 5402 O O . GLY B 1 103 ? 39.075 20.182 8.301 1.00 13.35 103 GLY B O 1
ATOM 5403 N N . GLY B 1 104 ? 40.550 18.606 7.646 1.00 12.24 104 GLY B N 1
ATOM 5404 C CA . GLY B 1 104 ? 39.818 17.472 8.177 1.00 13.82 104 GLY B CA 1
ATOM 5405 C C . GLY B 1 104 ? 40.744 16.276 8.187 1.00 11.04 104 GLY B C 1
ATOM 5406 O O . GLY B 1 104 ? 41.895 16.357 7.752 1.00 11.06 104 GLY B O 1
ATOM 5407 N N . GLY B 1 105 ? 40.238 15.161 8.689 1.00 12.01 105 GLY B N 1
ATOM 5408 C CA . GLY B 1 105 ? 41.027 13.948 8.793 1.00 10.85 105 GLY B CA 1
ATOM 5409 C C . GLY B 1 105 ? 40.823 13.270 10.134 1.00 11.87 105 GLY B C 1
ATOM 5410 O O . GLY B 1 105 ? 40.360 13.864 11.109 1.00 11.32 105 GLY B O 1
ATOM 5411 N N . ILE B 1 106 ? 41.180 11.985 10.187 1.00 12.32 106 ILE B N 1
ATOM 5412 C CA . ILE B 1 106 ? 41.101 11.276 11.457 1.00 11.87 106 ILE B CA 1
ATOM 5413 C C . ILE B 1 106 ? 42.132 11.837 12.437 1.00 12.99 106 ILE B C 1
ATOM 5414 O O . ILE B 1 106 ? 41.779 12.293 13.528 1.00 14.40 106 ILE B O 1
ATOM 5419 N N . GLY B 1 107 ? 43.410 11.867 12.048 1.00 12.07 107 GLY B N 1
ATOM 5420 C CA . GLY B 1 107 ? 44.401 12.510 12.897 1.00 12.20 107 GLY B CA 1
ATOM 5421 C C . GLY B 1 107 ? 44.047 13.953 13.202 1.00 11.49 107 GLY B C 1
ATOM 5422 O O . GLY B 1 107 ? 44.204 14.419 14.335 1.00 11.65 107 GLY B O 1
ATOM 5423 N N . PHE B 1 108 ? 43.558 14.676 12.195 1.00 12.15 108 PHE B N 1
ATOM 5424 C CA . PHE B 1 108 ? 43.118 16.057 12.396 1.00 11.10 108 PHE B CA 1
ATOM 5425 C C . PHE B 1 108 ? 42.058 16.154 13.486 1.00 11.15 108 PHE B C 1
ATOM 5426 O O . PHE B 1 108 ? 42.097 17.062 14.330 1.00 12.10 108 PHE B O 1
ATOM 5434 N N . SER B 1 109 ? 41.103 15.227 13.484 1.00 12.02 109 SER B N 1
ATOM 5435 C CA . SER B 1 109 ? 39.993 15.244 14.430 1.00 12.83 109 SER B CA 1
ATOM 5436 C C . SER B 1 109 ? 40.397 14.911 15.864 1.00 14.21 109 SER B C 1
ATOM 5437 O O . SER B 1 109 ? 39.555 15.045 16.762 1.00 14.16 109 SER B O 1
ATOM 5440 N N . THR B 1 110 ? 41.636 14.467 16.111 1.00 13.32 110 THR B N 1
ATOM 5441 C CA . THR B 1 110 ? 42.084 14.290 17.488 1.00 11.21 110 THR B CA 1
ATOM 5442 C C . THR B 1 110 ? 42.474 15.608 18.143 1.00 13.72 110 THR B C 1
ATOM 5443 O O . THR B 1 110 ? 42.541 15.682 19.372 1.00 12.96 110 THR B O 1
ATOM 5447 N N . MET B 1 111 ? 42.730 16.642 17.357 1.00 12.62 111 MET B N 1
ATOM 5448 C CA . MET B 1 111 ? 43.106 17.941 17.897 1.00 12.33 111 MET B CA 1
ATOM 5449 C C . MET B 1 111 ? 42.763 19.025 16.882 1.00 12.03 111 MET B C 1
ATOM 5450 O O . MET B 1 111 ? 43.649 19.783 16.464 1.00 13.09 111 MET B O 1
ATOM 5455 N N . PRO B 1 112 ? 41.493 19.152 16.483 1.00 11.98 112 PRO B N 1
ATOM 5456 C CA . PRO B 1 112 ? 41.188 20.010 15.327 1.00 12.04 112 PRO B CA 1
ATOM 5457 C C . PRO B 1 112 ? 41.268 21.493 15.630 1.00 12.41 112 PRO B C 1
ATOM 5458 O O . PRO B 1 112 ? 41.638 22.265 14.738 1.00 12.95 112 PRO B O 1
ATOM 5462 N N . PHE B 1 113 ? 40.932 21.922 16.848 1.00 12.67 113 PHE B N 1
ATOM 5463 C CA . PHE B 1 113 ? 41.060 23.340 17.168 1.00 14.07 113 PHE B CA 1
ATOM 5464 C C . PHE B 1 113 ? 42.524 23.755 17.195 1.00 13.24 113 PHE B C 1
ATOM 5465 O O . PHE B 1 113 ? 42.892 24.787 16.625 1.00 14.34 113 PHE B O 1
ATOM 5473 N N . ALA B 1 114 ? 43.377 22.947 17.831 1.00 14.02 114 ALA B N 1
ATOM 5474 C CA . ALA B 1 114 ? 44.808 23.232 17.831 1.00 13.78 114 ALA B CA 1
ATOM 5475 C C . ALA B 1 114 ? 45.361 23.287 16.412 1.00 13.31 114 ALA B C 1
ATOM 5476 O O . ALA B 1 114 ? 46.188 24.147 16.093 1.00 13.48 114 ALA B O 1
ATOM 5478 N N . LEU B 1 115 ? 44.917 22.379 15.543 1.00 15.85 115 LEU B N 1
ATOM 5479 C CA . LEU B 1 115 ? 45.491 22.326 14.205 1.00 12.93 115 LEU B CA 1
ATOM 5480 C C . LEU B 1 115 ? 44.973 23.452 13.312 1.00 14.42 115 LEU B C 1
ATOM 5481 O O . LEU B 1 115 ? 45.732 23.981 12.497 1.00 14.00 115 LEU B O 1
ATOM 5486 N N . VAL B 1 116 ? 43.694 23.831 13.441 1.00 12.86 116 VAL B N 1
ATOM 5487 C CA . VAL B 1 116 ? 43.196 24.994 12.703 1.00 13.09 116 VAL B CA 1
ATOM 5488 C C . VAL B 1 116 ? 44.050 26.216 13.021 1.00 15.20 116 VAL B C 1
ATOM 5489 O O . VAL B 1 116 ? 44.456 26.967 12.126 1.00 14.61 116 VAL B O 1
ATOM 5493 N N . GLU B 1 117 ? 44.351 26.423 14.309 1.00 13.74 117 GLU B N 1
ATOM 5494 C CA . GLU B 1 117 ? 45.143 27.589 14.693 1.00 14.83 117 GLU B CA 1
ATOM 5495 C C . GLU B 1 117 ? 46.603 27.421 14.285 1.00 16.62 117 GLU B C 1
ATOM 5496 O O . GLU B 1 117 ? 47.221 28.366 13.778 1.00 15.17 117 GLU B O 1
ATOM 5502 N N . TYR B 1 118 ? 47.156 26.216 14.463 1.00 15.22 118 TYR B N 1
ATOM 5503 C CA . TYR B 1 118 ? 48.551 25.964 14.102 1.00 15.89 118 TYR B CA 1
ATOM 5504 C C . TYR B 1 118 ? 48.775 26.129 12.602 1.00 17.49 118 TYR B C 1
ATOM 5505 O O . TYR B 1 118 ? 49.755 26.749 12.172 1.00 16.51 118 TYR B O 1
ATOM 5514 N N . PHE B 1 119 ? 47.879 25.564 11.790 1.00 15.19 119 PHE B N 1
ATOM 5515 C CA . PHE B 1 119 ? 47.998 25.671 10.341 1.00 15.21 119 PHE B CA 1
ATOM 5516 C C . PHE B 1 119 ? 47.661 27.061 9.834 1.00 18.29 119 PHE B C 1
ATOM 5517 O O . PHE B 1 119 ? 48.047 27.405 8.711 1.00 16.02 119 PHE B O 1
ATOM 5525 N N . GLY B 1 120 ? 46.943 27.855 10.624 1.00 15.27 120 GLY B N 1
ATOM 5526 C CA . GLY B 1 120 ? 46.537 29.176 10.180 1.00 16.83 120 GLY B CA 1
ATOM 5527 C C . GLY B 1 120 ? 45.468 29.166 9.114 1.00 19.20 120 GLY B C 1
ATOM 5528 O O . GLY B 1 120 ? 45.464 30.042 8.241 1.00 18.70 120 GLY B O 1
ATOM 5529 N N . ILE B 1 121 ? 44.553 28.203 9.161 1.00 16.29 121 ILE B N 1
ATOM 5530 C CA . ILE B 1 121 ? 43.559 28.020 8.115 1.00 15.85 121 ILE B CA 1
ATOM 5531 C C . ILE B 1 121 ? 42.203 28.495 8.624 1.00 17.16 121 ILE B C 1
ATOM 5532 O O . ILE B 1 121 ? 41.991 28.688 9.820 1.00 15.29 121 ILE B O 1
ATOM 5537 N N . GLU B 1 122 ? 41.268 28.661 7.688 1.00 16.45 122 GLU B N 1
ATOM 5538 C CA . GLU B 1 122 ? 39.980 29.258 8.011 1.00 14.78 122 GLU B CA 1
ATOM 5539 C C . GLU B 1 122 ? 39.045 28.290 8.722 1.00 18.56 122 GLU B C 1
ATOM 5540 O O . GLU B 1 122 ? 38.329 28.693 9.645 1.00 17.35 122 GLU B O 1
ATOM 5546 N N . TYR B 1 123 ? 39.017 27.021 8.310 1.00 15.78 123 TYR B N 1
ATOM 5547 C CA . TYR B 1 123 ? 37.952 26.130 8.742 1.00 15.74 123 TYR B CA 1
ATOM 5548 C C . TYR B 1 123 ? 38.507 24.761 9.095 1.00 13.07 123 TYR B C 1
ATOM 5549 O O . TYR B 1 123 ? 39.551 24.343 8.589 1.00 14.71 123 TYR B O 1
ATOM 5558 N N . GLY B 1 124 ? 37.785 24.071 9.965 1.00 12.75 124 GLY B N 1
ATOM 5559 C CA . GLY B 1 124 ? 38.117 22.702 10.307 1.00 13.51 124 GLY B CA 1
ATOM 5560 C C . GLY B 1 124 ? 36.855 21.899 10.521 1.00 14.28 124 GLY B C 1
ATOM 5561 O O . GLY B 1 124 ? 35.796 22.439 10.848 1.00 12.59 124 GLY B O 1
ATOM 5562 N N . VAL B 1 125 ? 36.978 20.589 10.326 1.00 12.72 125 VAL B N 1
ATOM 5563 C CA . VAL B 1 125 ? 35.878 19.662 10.545 1.00 14.12 125 VAL B CA 1
ATOM 5564 C C . VAL B 1 125 ? 36.397 18.523 11.405 1.00 15.13 125 VAL B C 1
ATOM 5565 O O . VAL B 1 125 ? 37.473 17.976 11.134 1.00 13.61 125 VAL B O 1
ATOM 5569 N N . LYS B 1 126 ? 35.637 18.173 12.440 1.00 13.33 126 LYS B N 1
ATOM 5570 C CA . LYS B 1 126 ? 35.944 17.056 13.322 1.00 12.27 126 LYS B CA 1
ATOM 5571 C C . LYS B 1 126 ? 34.987 15.917 12.994 1.00 12.27 126 LYS B C 1
ATOM 5572 O O . LYS B 1 126 ? 33.766 16.101 13.049 1.00 14.32 126 LYS B O 1
ATOM 5578 N N . GLY B 1 127 ? 35.535 14.755 12.635 1.00 16.15 127 GLY B N 1
ATOM 5579 C CA . GLY B 1 127 ? 34.727 13.609 12.276 1.00 14.07 127 GLY B CA 1
ATOM 5580 C C . GLY B 1 127 ? 34.444 13.548 10.784 1.00 13.31 127 GLY B C 1
ATOM 5581 O O . GLY B 1 127 ? 35.087 14.235 9.981 1.00 13.24 127 GLY B O 1
ATOM 5582 N N . PRO B 1 128 ? 33.475 12.720 10.384 1.00 13.80 128 PRO B N 1
ATOM 5583 C CA . PRO B 1 128 ? 33.162 12.580 8.950 1.00 14.36 128 PRO B CA 1
ATOM 5584 C C . PRO B 1 128 ? 32.818 13.925 8.321 1.00 13.41 128 PRO B C 1
ATOM 5585 O O . PRO B 1 128 ? 32.108 14.747 8.907 1.00 15.54 128 PRO B O 1
ATOM 5589 N N . GLY B 1 129 ? 33.335 14.153 7.118 1.00 13.60 129 GLY B N 1
ATOM 5590 C CA . GLY B 1 129 ? 33.248 15.489 6.558 1.00 13.59 129 GLY B CA 1
ATOM 5591 C C . GLY B 1 129 ? 32.352 15.679 5.350 1.00 16.10 129 GLY B C 1
ATOM 5592 O O . GLY B 1 129 ? 32.122 16.820 4.942 1.00 13.59 129 GLY B O 1
ATOM 5593 N N . GLU B 1 130 ? 31.819 14.588 4.789 1.00 14.87 130 GLU B N 1
ATOM 5594 C CA . GLU B 1 130 ? 31.181 14.663 3.475 1.00 16.60 130 GLU B CA 1
ATOM 5595 C C . GLU B 1 130 ? 29.969 15.588 3.474 1.00 19.60 130 GLU B C 1
ATOM 5596 O O . GLU B 1 130 ? 29.722 16.291 2.489 1.00 20.14 130 GLU B O 1
ATOM 5602 N N . LYS B 1 131 ? 29.191 15.602 4.557 1.00 19.13 131 LYS B N 1
ATOM 5603 C CA . LYS B 1 131 ? 28.005 16.452 4.567 1.00 20.24 131 LYS B CA 1
ATOM 5604 C C . LYS B 1 131 ? 28.350 17.892 4.929 1.00 18.05 131 LYS B C 1
ATOM 5605 O O . LYS B 1 131 ? 27.887 18.832 4.271 1.00 17.31 131 LYS B O 1
ATOM 5611 N N . ILE B 1 132 ? 29.162 18.082 5.971 1.00 15.44 132 ILE B N 1
ATOM 5612 C CA . ILE B 1 132 ? 29.567 19.430 6.374 1.00 14.68 132 ILE B CA 1
ATOM 5613 C C . ILE B 1 132 ? 30.305 20.130 5.238 1.00 16.04 132 ILE B C 1
ATOM 5614 O O . ILE B 1 132 ? 30.085 21.322 4.970 1.00 15.51 132 ILE B O 1
ATOM 5619 N N . LEU B 1 133 ? 31.177 19.400 4.538 1.00 15.52 133 LEU B N 1
ATOM 5620 C CA . LEU B 1 133 ? 31.951 20.010 3.461 1.00 19.10 133 LEU B CA 1
ATOM 5621 C C . LEU B 1 133 ? 31.045 20.508 2.341 1.00 16.36 133 LEU B C 1
ATOM 5622 O O . LEU B 1 133 ? 31.307 21.559 1.746 1.00 16.17 133 LEU B O 1
ATOM 5627 N N . CYS B 1 134 ? 29.977 19.767 2.035 1.00 16.44 134 CYS B N 1
ATOM 5628 C CA . CYS B 1 134 ? 29.041 20.229 1.016 1.00 17.59 134 CYS B CA 1
ATOM 5629 C C . CYS B 1 134 ? 28.362 21.521 1.444 1.00 15.48 134 CYS B C 1
ATOM 5630 O O . CYS B 1 134 ? 28.172 22.433 0.629 1.00 17.69 134 CYS B O 1
ATOM 5633 N N . GLU B 1 135 ? 27.977 21.615 2.718 1.00 17.93 135 GLU B N 1
ATOM 5634 C CA . GLU B 1 135 ? 27.363 22.846 3.198 1.00 16.90 135 GLU B CA 1
ATOM 5635 C C . GLU B 1 135 ? 28.354 23.998 3.135 1.00 18.00 135 GLU B C 1
ATOM 5636 O O . GLU B 1 135 ? 27.997 25.112 2.741 1.00 16.46 135 GLU B O 1
ATOM 5642 N N . LEU B 1 136 ? 29.614 23.738 3.490 1.00 15.71 136 LEU B N 1
ATOM 5643 C CA . LEU B 1 136 ? 30.636 24.776 3.396 1.00 16.06 136 LEU B CA 1
ATOM 5644 C C . LEU B 1 136 ? 30.847 25.204 1.948 1.00 15.09 136 LEU B C 1
ATOM 5645 O O . LEU B 1 136 ? 30.896 26.399 1.643 1.00 16.32 136 LEU B O 1
ATOM 5650 N N . ALA B 1 137 ? 30.975 24.237 1.036 1.00 16.02 137 ALA B N 1
ATOM 5651 C CA . ALA B 1 137 ? 31.153 24.579 -0.372 1.00 16.45 137 ALA B CA 1
ATOM 5652 C C . ALA B 1 137 ? 29.989 25.411 -0.896 1.00 16.78 137 ALA B C 1
ATOM 5653 O O . ALA B 1 137 ? 30.188 26.327 -1.703 1.00 16.77 137 ALA B O 1
ATOM 5655 N N . THR B 1 138 ? 28.766 25.111 -0.451 1.00 15.13 138 THR B N 1
ATOM 5656 C CA . THR B 1 138 ? 27.616 25.891 -0.897 1.00 17.06 138 THR B CA 1
ATOM 5657 C C . THR B 1 138 ? 27.688 27.324 -0.386 1.00 20.31 138 THR B C 1
ATOM 5658 O O . THR B 1 138 ? 27.452 28.274 -1.144 1.00 20.76 138 THR B O 1
ATOM 5662 N N . ALA B 1 139 ? 28.022 27.499 0.893 1.00 18.14 139 ALA B N 1
ATOM 5663 C CA . ALA B 1 139 ? 28.106 28.841 1.457 1.00 21.36 139 ALA B CA 1
ATOM 5664 C C . ALA B 1 139 ? 29.179 29.665 0.754 1.00 19.67 139 ALA B C 1
ATOM 5665 O O . ALA B 1 139 ? 28.949 30.826 0.394 1.00 19.99 139 ALA B O 1
ATOM 5667 N N . ILE B 1 140 ? 30.365 29.080 0.558 1.00 16.51 140 ILE B N 1
ATOM 5668 C CA . ILE B 1 140 ? 31.458 29.808 -0.087 1.00 18.07 140 ILE B CA 1
ATOM 5669 C C . ILE B 1 140 ? 31.079 30.171 -1.516 1.00 19.54 140 ILE B C 1
ATOM 5670 O O . ILE B 1 140 ? 31.241 31.318 -1.952 1.00 18.09 140 ILE B O 1
ATOM 5675 N N . SER B 1 141 ? 30.557 29.196 -2.261 1.00 18.09 141 SER B N 1
ATOM 5676 C CA . SER B 1 141 ? 30.202 29.428 -3.658 1.00 19.26 141 SER B CA 1
ATOM 5677 C C . SER B 1 141 ? 29.189 30.557 -3.790 1.00 21.20 141 SER B C 1
ATOM 5678 O O . SER B 1 141 ? 29.246 31.348 -4.740 1.00 26.38 141 SER B O 1
ATOM 5681 N N . GLU B 1 142 ? 28.265 30.655 -2.842 1.00 19.97 142 GLU B N 1
ATOM 5682 C CA A GLU B 1 142 ? 27.242 31.689 -2.857 0.50 21.30 142 GLU B CA 1
ATOM 5683 C CA B GLU B 1 142 ? 27.242 31.690 -2.855 0.50 21.30 142 GLU B CA 1
ATOM 5684 C C . GLU B 1 142 ? 27.686 32.975 -2.170 1.00 22.71 142 GLU B C 1
ATOM 5685 O O . GLU B 1 142 ? 26.885 33.908 -2.059 1.00 21.62 142 GLU B O 1
ATOM 5696 N N . GLY B 1 143 ? 28.937 33.052 -1.721 1.00 19.82 143 GLY B N 1
ATOM 5697 C CA . GLY B 1 143 ? 29.420 34.248 -1.053 1.00 19.89 143 GLY B CA 1
ATOM 5698 C C . GLY B 1 143 ? 28.754 34.520 0.276 1.00 19.70 143 GLY B C 1
ATOM 5699 O O . GLY B 1 143 ? 28.580 35.685 0.647 1.00 20.08 143 GLY B O 1
ATOM 5700 N N . ARG B 1 144 ? 28.387 33.477 1.010 1.00 18.77 144 ARG B N 1
ATOM 5701 C CA A ARG B 1 144 ? 27.650 33.610 2.258 0.50 21.82 144 ARG B CA 1
ATOM 5702 C CA B ARG B 1 144 ? 27.653 33.621 2.257 0.50 21.82 144 ARG B CA 1
ATOM 5703 C C . ARG B 1 144 ? 28.551 33.390 3.466 1.00 23.56 144 ARG B C 1
ATOM 5704 O O . ARG B 1 144 ? 29.651 32.838 3.368 1.00 20.87 144 ARG B O 1
ATOM 5719 N N . ASP B 1 145 ? 28.049 33.825 4.617 1.00 19.34 145 ASP B N 1
ATOM 5720 C CA . ASP B 1 145 ? 28.665 33.570 5.908 1.00 24.49 145 ASP B CA 1
ATOM 5721 C C . ASP B 1 145 ? 28.595 32.081 6.228 1.00 22.87 145 ASP B C 1
ATOM 5722 O O . ASP B 1 145 ? 27.671 31.380 5.807 1.00 22.11 145 ASP B O 1
ATOM 5727 N N . THR B 1 146 ? 29.603 31.587 6.949 1.00 24.20 146 THR B N 1
ATOM 5728 C CA . THR B 1 146 ? 29.628 30.195 7.387 1.00 19.48 146 THR B CA 1
ATOM 5729 C C . THR B 1 146 ? 29.209 30.017 8.844 1.00 19.25 146 THR B C 1
ATOM 5730 O O . THR B 1 146 ? 29.356 28.917 9.383 1.00 20.78 146 THR B O 1
ATOM 5734 N N . ALA B 1 147 ? 28.693 31.070 9.489 1.00 23.07 147 ALA B N 1
ATOM 5735 C CA . ALA B 1 147 ? 28.415 31.031 10.924 1.00 21.54 147 ALA B CA 1
ATOM 5736 C C . ALA B 1 147 ? 27.249 30.122 11.291 1.00 21.87 147 ALA B C 1
ATOM 5737 O O . ALA B 1 147 ? 27.060 29.839 12.481 1.00 26.10 147 ALA B O 1
ATOM 5739 N N . GLY B 1 148 ? 26.457 29.673 10.319 1.00 26.27 148 GLY B N 1
ATOM 5740 C CA . GLY B 1 148 ? 25.336 28.797 10.586 1.00 24.85 148 GLY B CA 1
ATOM 5741 C C . GLY B 1 148 ? 25.507 27.359 10.155 1.00 24.44 148 GLY B C 1
ATOM 5742 O O . GLY B 1 148 ? 24.515 26.618 10.129 1.00 30.11 148 GLY B O 1
ATOM 5743 N N . ILE B 1 149 ? 26.718 26.923 9.822 1.00 19.51 149 ILE B N 1
ATOM 5744 C CA . ILE B 1 149 ? 26.964 25.556 9.373 1.00 20.39 149 ILE B CA 1
ATOM 5745 C C . ILE B 1 149 ? 27.198 24.699 10.615 1.00 20.54 149 ILE B C 1
ATOM 5746 O O . ILE B 1 149 ? 28.250 24.842 11.257 1.00 22.13 149 ILE B O 1
ATOM 5751 N N . PRO B 1 150 ? 26.282 23.801 10.969 1.00 24.65 150 PRO B N 1
ATOM 5752 C CA . PRO B 1 150 ? 26.453 23.032 12.207 1.00 22.84 150 PRO B CA 1
ATOM 5753 C C . PRO B 1 150 ? 27.734 22.210 12.181 1.00 23.63 150 PRO B C 1
ATOM 5754 O O . PRO B 1 150 ? 28.075 21.587 11.175 1.00 24.76 150 PRO B O 1
ATOM 5758 N N . GLY B 1 151 ? 28.459 22.247 13.302 1.00 25.94 151 GLY B N 1
ATOM 5759 C CA . GLY B 1 151 ? 29.668 21.475 13.491 1.00 24.50 151 GLY B CA 1
ATOM 5760 C C . GLY B 1 151 ? 30.943 22.125 12.993 1.00 25.83 151 GLY B C 1
ATOM 5761 O O . GLY B 1 151 ? 32.034 21.704 13.399 1.00 24.26 151 GLY B O 1
ATOM 5762 N N . LEU B 1 152 ? 30.843 23.147 12.145 1.00 20.13 152 LEU B N 1
ATOM 5763 C CA . LEU B 1 152 ? 32.024 23.716 11.511 1.00 15.81 152 LEU B CA 1
ATOM 5764 C C . LEU B 1 152 ? 32.893 24.453 12.527 1.00 20.14 152 LEU B C 1
ATOM 5765 O O . LEU B 1 152 ? 32.394 25.264 13.311 1.00 19.91 152 LEU B O 1
ATOM 5770 N N . ILE B 1 153 ? 34.194 24.166 12.516 1.00 15.06 153 ILE B N 1
ATOM 5771 C CA . ILE B 1 153 ? 35.167 24.945 13.277 1.00 14.66 153 ILE B CA 1
ATOM 5772 C C . ILE B 1 153 ? 35.615 26.114 12.409 1.00 16.99 153 ILE B C 1
ATOM 5773 O O . ILE B 1 153 ? 35.990 25.926 11.246 1.00 15.49 153 ILE B O 1
ATOM 5778 N N . ARG B 1 154 ? 35.564 27.323 12.965 1.00 17.19 154 ARG B N 1
ATOM 5779 C CA . ARG B 1 154 ? 35.874 28.553 12.247 1.00 14.67 154 ARG B CA 1
ATOM 5780 C C . ARG B 1 154 ? 37.010 29.269 12.964 1.00 17.07 154 ARG B C 1
ATOM 5781 O O . ARG B 1 154 ? 36.952 29.462 14.182 1.00 14.77 154 ARG B O 1
ATOM 5789 N N . ASN B 1 155 ? 38.053 29.626 12.222 1.00 14.76 155 ASN B N 1
ATOM 5790 C CA . ASN B 1 155 ? 39.186 30.333 12.817 1.00 17.47 155 ASN B CA 1
ATOM 5791 C C . ASN B 1 155 ? 38.841 31.814 12.874 1.00 18.11 155 ASN B C 1
ATOM 5792 O O . ASN B 1 155 ? 38.991 32.545 11.886 1.00 21.19 155 ASN B O 1
ATOM 5797 N N . THR B 1 156 ? 38.406 32.275 14.043 1.00 16.07 156 THR B N 1
ATOM 5798 C CA . THR B 1 156 ? 38.105 33.687 14.221 1.00 16.66 156 THR B CA 1
ATOM 5799 C C . THR B 1 156 ? 39.374 34.436 14.616 1.00 19.87 156 THR B C 1
ATOM 5800 O O . THR B 1 156 ? 40.441 33.850 14.806 1.00 23.62 156 THR B O 1
ATOM 5804 N N . GLU B 1 157 ? 39.265 35.760 14.739 1.00 20.65 157 GLU B N 1
ATOM 5805 C CA . GLU B 1 157 ? 40.438 36.541 15.106 1.00 25.53 157 GLU B CA 1
ATOM 5806 C C . GLU B 1 157 ? 40.951 36.200 16.500 1.00 22.61 157 GLU B C 1
ATOM 5807 O O . GLU B 1 157 ? 42.128 36.440 16.789 1.00 27.84 157 GLU B O 1
ATOM 5813 N N . ARG B 1 158 ? 40.111 35.637 17.364 1.00 20.79 158 ARG B N 1
ATOM 5814 C CA . ARG B 1 158 ? 40.527 35.273 18.709 1.00 23.91 158 ARG B CA 1
ATOM 5815 C C . ARG B 1 158 ? 40.753 33.775 18.877 1.00 22.22 158 ARG B C 1
ATOM 5816 O O . ARG B 1 158 ? 40.951 33.314 20.005 1.00 26.21 158 ARG B O 1
ATOM 5824 N N . GLY B 1 159 ? 40.718 33.007 17.793 1.00 20.74 159 GLY B N 1
ATOM 5825 C CA . GLY B 1 159 ? 40.976 31.584 17.851 1.00 22.75 159 GLY B CA 1
ATOM 5826 C C . GLY B 1 159 ? 39.844 30.783 17.246 1.00 17.78 159 GLY B C 1
ATOM 5827 O O . GLY B 1 159 ? 38.834 31.318 16.791 1.00 20.61 159 GLY B O 1
ATOM 5828 N N . ALA B 1 160 ? 40.026 29.465 17.256 1.00 15.05 160 ALA B N 1
ATOM 5829 C CA . ALA B 1 160 ? 39.061 28.574 16.635 1.00 16.50 160 ALA B CA 1
ATOM 5830 C C . ALA B 1 160 ? 37.841 28.405 17.530 1.00 15.49 160 ALA B C 1
ATOM 5831 O O . ALA B 1 160 ? 37.969 28.119 18.724 1.00 15.48 160 ALA B O 1
ATOM 5833 N N . VAL B 1 161 ? 36.659 28.565 16.940 1.00 16.26 161 VAL B N 1
ATOM 5834 C CA . VAL B 1 161 ? 35.380 28.457 17.633 1.00 17.85 161 VAL B CA 1
ATOM 5835 C C . VAL B 1 161 ? 34.445 27.635 16.757 1.00 16.06 161 VAL B C 1
ATOM 5836 O O . VAL B 1 161 ? 34.402 27.823 15.538 1.00 18.09 161 VAL B O 1
ATOM 5840 N N . ARG B 1 162 ? 33.678 26.740 17.372 1.00 17.45 162 ARG B N 1
ATOM 5841 C CA . ARG B 1 162 ? 32.838 25.812 16.628 1.00 19.36 162 ARG B CA 1
ATOM 5842 C C . ARG B 1 162 ? 31.389 26.282 16.613 1.00 23.90 162 ARG B C 1
ATOM 5843 O O . ARG B 1 162 ? 30.861 26.739 17.629 1.00 21.71 162 ARG B O 1
ATOM 5851 N N . VAL B 1 163 ? 30.756 26.170 15.453 1.00 20.90 163 VAL B N 1
ATOM 5852 C CA . VAL B 1 163 ? 29.306 26.366 15.360 1.00 21.25 163 VAL B CA 1
ATOM 5853 C C . VAL B 1 163 ? 28.613 25.200 16.057 1.00 23.76 163 VAL B C 1
ATOM 5854 O O . VAL B 1 163 ? 28.982 24.038 15.816 1.00 29.10 163 VAL B O 1
ATOM 5858 N N . PRO B 1 164 ? 27.630 25.441 16.920 1.00 29.09 164 PRO B N 1
ATOM 5859 C CA . PRO B 1 164 ? 27.000 24.333 17.656 1.00 37.12 164 PRO B CA 1
ATOM 5860 C C . PRO B 1 164 ? 26.323 23.360 16.708 1.00 34.75 164 PRO B C 1
ATOM 5861 O O . PRO B 1 164 ? 25.752 23.767 15.685 1.00 32.80 164 PRO B O 1
ATOM 5865 N N . PRO B 1 165 ? 26.358 22.052 17.014 1.00 38.10 165 PRO B N 1
ATOM 5866 C CA . PRO B 1 165 ? 25.673 21.049 16.188 1.00 39.05 165 PRO B CA 1
ATOM 5867 C C . PRO B 1 165 ? 24.153 21.160 16.261 1.00 41.33 165 PRO B C 1
ATOM 5868 O O . PRO B 1 165 ? 23.499 20.899 15.252 1.00 42.83 165 PRO B O 1
ATOM 5872 N N . PRO B 1 177 ? 25.129 27.106 27.428 1.00 51.93 177 PRO B N 1
ATOM 5873 C CA . PRO B 1 177 ? 26.021 27.141 26.264 1.00 48.41 177 PRO B CA 1
ATOM 5874 C C . PRO B 1 177 ? 26.430 25.748 25.789 1.00 44.27 177 PRO B C 1
ATOM 5875 O O . PRO B 1 177 ? 26.450 24.804 26.578 1.00 50.99 177 PRO B O 1
ATOM 5879 N N . ALA B 1 178 ? 26.750 25.637 24.503 1.00 41.70 178 ALA B N 1
ATOM 5880 C CA . ALA B 1 178 ? 27.152 24.364 23.919 1.00 40.07 178 ALA B CA 1
ATOM 5881 C C . ALA B 1 178 ? 28.526 23.949 24.433 1.00 38.69 178 ALA B C 1
ATOM 5882 O O . ALA B 1 178 ? 29.338 24.785 24.841 1.00 38.63 178 ALA B O 1
ATOM 5884 N N . GLU B 1 179 ? 28.779 22.642 24.432 1.00 28.48 179 GLU B N 1
ATOM 5885 C CA . GLU B 1 179 ? 30.104 22.162 24.814 1.00 29.99 179 GLU B CA 1
ATOM 5886 C C . GLU B 1 179 ? 31.098 22.590 23.739 1.00 22.30 179 GLU B C 1
ATOM 5887 O O . GLU B 1 179 ? 30.932 22.223 22.567 1.00 29.41 179 GLU B O 1
ATOM 5893 N N . PRO B 1 180 ? 32.160 23.317 24.098 1.00 28.50 180 PRO B N 1
ATOM 5894 C CA . PRO B 1 180 ? 32.996 23.968 23.068 1.00 24.01 180 PRO B CA 1
ATOM 5895 C C . PRO B 1 180 ? 33.872 23.050 22.229 1.00 20.01 180 PRO B C 1
ATOM 5896 O O . PRO B 1 180 ? 34.193 23.417 21.091 1.00 19.72 180 PRO B O 1
ATOM 5900 N N . THR B 1 181 ? 34.275 21.885 22.730 1.00 18.42 181 THR B N 1
ATOM 5901 C CA . THR B 1 181 ? 35.183 21.029 21.973 1.00 18.31 181 THR B CA 1
ATOM 5902 C C . THR B 1 181 ? 34.486 20.088 20.999 1.00 17.44 181 THR B C 1
ATOM 5903 O O . THR B 1 181 ? 35.162 19.518 20.136 1.00 18.10 181 THR B O 1
ATOM 5907 N N . GLY B 1 182 ? 33.170 19.911 21.104 1.00 19.93 182 GLY B N 1
ATOM 5908 C CA . GLY B 1 182 ? 32.503 18.892 20.317 1.00 19.27 182 GLY B CA 1
ATOM 5909 C C . GLY B 1 182 ? 32.945 17.477 20.624 1.00 20.39 182 GLY B C 1
ATOM 5910 O O . GLY B 1 182 ? 32.785 16.586 19.783 1.00 20.28 182 GLY B O 1
ATOM 5911 N N . GLN B 1 183 ? 33.477 17.235 21.820 1.00 16.81 183 GLN B N 1
ATOM 5912 C CA . GLN B 1 183 ? 34.046 15.932 22.129 1.00 15.94 183 GLN B CA 1
ATOM 5913 C C . GLN B 1 183 ? 32.959 14.879 22.322 1.00 18.51 183 GLN B C 1
ATOM 5914 O O . GLN B 1 183 ? 31.856 15.165 22.803 1.00 17.85 183 GLN B O 1
ATOM 5920 N N . PHE B 1 184 ? 33.292 13.649 21.919 1.00 17.35 184 PHE B N 1
ATOM 5921 C CA . PHE B 1 184 ? 32.506 12.443 22.193 1.00 16.85 184 PHE B CA 1
ATOM 5922 C C . PHE B 1 184 ? 31.040 12.602 21.790 1.00 18.77 184 PHE B C 1
ATOM 5923 O O . PHE B 1 184 ? 30.120 12.293 22.552 1.00 17.86 184 PHE B O 1
ATOM 5931 N N . GLU B 1 185 ? 30.828 13.076 20.558 1.00 14.92 185 GLU B N 1
ATOM 5932 C CA . GLU B 1 185 ? 29.517 13.104 19.931 1.00 14.38 185 GLU B CA 1
ATOM 5933 C C . GLU B 1 185 ? 29.326 11.885 19.039 1.00 14.00 185 GLU B C 1
ATOM 5934 O O . GLU B 1 185 ? 30.299 11.282 18.576 1.00 15.17 185 GLU B O 1
ATOM 5940 N N . PRO B 1 186 ? 28.077 11.481 18.784 1.00 14.90 186 PRO B N 1
ATOM 5941 C CA . PRO B 1 186 ? 27.865 10.311 17.910 1.00 16.66 186 PRO B CA 1
ATOM 5942 C C . PRO B 1 186 ? 28.333 10.536 16.482 1.00 16.96 186 PRO B C 1
ATOM 5943 O O . PRO B 1 186 ? 28.907 9.625 15.873 1.00 14.51 186 PRO B O 1
ATOM 5947 N N . ARG B 1 187 ? 28.088 11.726 15.934 1.00 17.76 187 ARG B N 1
ATOM 5948 C CA . ARG B 1 187 ? 28.487 12.152 14.593 1.00 14.59 187 ARG B CA 1
ATOM 5949 C C . ARG B 1 187 ? 27.859 11.320 13.481 1.00 19.35 187 ARG B C 1
ATOM 5950 O O . ARG B 1 187 ? 28.291 11.420 12.323 1.00 17.24 187 ARG B O 1
ATOM 5958 N N . VAL B 1 188 ? 26.835 10.516 13.787 1.00 15.87 188 VAL B N 1
ATOM 5959 C CA . VAL B 1 188 ? 26.179 9.728 12.746 1.00 14.70 188 VAL B CA 1
ATOM 5960 C C . VAL B 1 188 ? 25.587 10.636 11.670 1.00 17.87 188 VAL B C 1
ATOM 5961 O O . VAL B 1 188 ? 25.625 10.310 10.479 1.00 19.24 188 VAL B O 1
ATOM 5965 N N . TRP B 1 189 ? 25.044 11.791 12.066 1.00 14.95 189 TRP B N 1
ATOM 5966 C CA . TRP B 1 189 ? 24.441 12.696 11.088 1.00 20.16 189 TRP B CA 1
ATOM 5967 C C . TRP B 1 189 ? 25.450 13.201 10.064 1.00 19.72 189 TRP B C 1
ATOM 5968 O O . TRP B 1 189 ? 25.046 13.671 8.996 1.00 20.27 189 TRP B O 1
ATOM 5979 N N . GLN B 1 190 ? 26.745 13.123 10.364 1.00 17.31 190 GLN B N 1
ATOM 5980 C CA . GLN B 1 190 ? 27.774 13.610 9.454 1.00 18.22 190 GLN B CA 1
ATOM 5981 C C . GLN B 1 190 ? 28.114 12.606 8.361 1.00 18.03 190 GLN B C 1
ATOM 5982 O O . GLN B 1 190 ? 28.768 12.980 7.380 1.00 16.48 190 GLN B O 1
ATOM 5988 N N . VAL B 1 191 ? 27.670 11.357 8.506 1.00 16.55 191 VAL B N 1
ATOM 5989 C CA . VAL B 1 191 ? 28.077 10.255 7.640 1.00 16.59 191 VAL B CA 1
ATOM 5990 C C . VAL B 1 191 ? 27.099 10.128 6.480 1.00 17.62 191 VAL B C 1
ATOM 5991 O O . VAL B 1 191 ? 25.877 10.151 6.680 1.00 19.75 191 VAL B O 1
ATOM 5995 N N . ASP B 1 192 ? 27.635 9.992 5.264 1.00 16.24 192 ASP B N 1
ATOM 5996 C CA . ASP B 1 192 ? 26.842 9.592 4.102 1.00 19.47 192 ASP B CA 1
ATOM 5997 C C . ASP B 1 192 ? 26.666 8.078 4.161 1.00 22.55 192 ASP B C 1
ATOM 5998 O O . ASP B 1 192 ? 27.549 7.316 3.759 1.00 21.18 192 ASP B O 1
ATOM 6003 N N . GLN B 1 193 ? 25.511 7.639 4.651 1.00 19.19 193 GLN B N 1
ATOM 6004 C CA . GLN B 1 193 ? 25.233 6.222 4.838 1.00 19.20 193 GLN B CA 1
ATOM 6005 C C . GLN B 1 193 ? 24.606 5.560 3.619 1.00 18.43 193 GLN B C 1
ATOM 6006 O O . GLN B 1 193 ? 24.344 4.352 3.661 1.00 21.09 193 GLN B O 1
ATOM 6012 N N . LEU B 1 194 ? 24.375 6.308 2.538 1.00 19.74 194 LEU B N 1
ATOM 6013 C CA . LEU B 1 194 ? 23.625 5.824 1.385 1.00 22.68 194 LEU B CA 1
ATOM 6014 C C . LEU B 1 194 ? 24.484 5.568 0.155 1.00 19.99 194 LEU B C 1
ATOM 6015 O O . LEU B 1 194 ? 24.320 4.541 -0.509 1.00 21.38 194 LEU B O 1
ATOM 6020 N N . SER B 1 195 ? 25.380 6.488 -0.187 1.00 22.11 195 SER B N 1
ATOM 6021 C CA . SER B 1 195 ? 26.010 6.467 -1.500 1.00 20.46 195 SER B CA 1
ATOM 6022 C C . SER B 1 195 ? 27.092 5.396 -1.605 1.00 20.42 195 SER B C 1
ATOM 6023 O O . SER B 1 195 ? 27.712 4.996 -0.614 1.00 19.92 195 SER B O 1
ATOM 6026 N N . VAL B 1 196 ? 27.322 4.946 -2.832 1.00 20.98 196 VAL B N 1
ATOM 6027 C CA . VAL B 1 196 ? 28.545 4.229 -3.161 1.00 18.45 196 VAL B CA 1
ATOM 6028 C C . VAL B 1 196 ? 29.656 5.251 -3.334 1.00 21.36 196 VAL B C 1
ATOM 6029 O O . VAL B 1 196 ? 29.513 6.212 -4.098 1.00 24.04 196 VAL B O 1
ATOM 6033 N N . TYR B 1 197 ? 30.753 5.075 -2.607 1.00 18.74 197 TYR B N 1
ATOM 6034 C CA . TYR B 1 197 ? 31.890 5.970 -2.770 1.00 19.68 197 TYR B CA 1
ATOM 6035 C C . TYR B 1 197 ? 32.619 5.579 -4.051 1.00 20.81 197 TYR B C 1
ATOM 6036 O O . TYR B 1 197 ? 33.061 4.435 -4.199 1.00 20.64 197 TYR B O 1
ATOM 6045 N N . ARG B 1 198 ? 32.732 6.516 -4.985 1.00 17.19 198 ARG B N 1
ATOM 6046 C CA . ARG B 1 198 ? 33.311 6.196 -6.282 1.00 17.77 198 ARG B CA 1
ATOM 6047 C C . ARG B 1 198 ? 34.826 6.102 -6.145 1.00 18.79 198 ARG B C 1
ATOM 6048 O O . ARG B 1 198 ? 35.474 7.032 -5.649 1.00 17.35 198 ARG B O 1
ATOM 6056 N N . ARG B 1 199 ? 35.382 4.962 -6.551 1.00 13.38 199 ARG B N 1
ATOM 6057 C CA . ARG B 1 199 ? 36.811 4.682 -6.439 1.00 15.69 199 ARG B CA 1
ATOM 6058 C C . ARG B 1 199 ? 37.370 4.556 -7.851 1.00 15.73 199 ARG B C 1
ATOM 6059 O O . ARG B 1 199 ? 37.058 3.594 -8.561 1.00 17.10 199 ARG B O 1
ATOM 6067 N N . ARG B 1 200 ? 38.178 5.526 -8.260 1.00 14.31 200 ARG B N 1
ATOM 6068 C CA . ARG B 1 200 ? 38.647 5.616 -9.632 1.00 15.85 200 ARG B CA 1
ATOM 6069 C C . ARG B 1 200 ? 40.126 5.266 -9.720 1.00 17.21 200 ARG B C 1
ATOM 6070 O O . ARG B 1 200 ? 40.859 5.296 -8.726 1.00 15.00 200 ARG B O 1
ATOM 6078 N N . SER B 1 201 ? 40.556 4.931 -10.934 1.00 18.44 201 SER B N 1
ATOM 6079 C CA . SER B 1 201 ? 41.955 4.647 -11.211 1.00 17.58 201 SER B CA 1
ATOM 6080 C C . SER B 1 201 ? 42.337 5.226 -12.564 1.00 16.87 201 SER B C 1
ATOM 6081 O O . SER B 1 201 ? 41.562 5.155 -13.521 1.00 18.37 201 SER B O 1
ATOM 6084 N N . GLY B 1 202 ? 43.548 5.774 -12.641 1.00 15.77 202 GLY B N 1
ATOM 6085 C CA . GLY B 1 202 ? 44.047 6.350 -13.874 1.00 16.95 202 GLY B CA 1
ATOM 6086 C C . GLY B 1 202 ? 43.353 7.614 -14.325 1.00 18.45 202 GLY B C 1
ATOM 6087 O O . GLY B 1 202 ? 43.552 8.035 -15.468 1.00 15.64 202 GLY B O 1
ATOM 6088 N N . VAL B 1 203 ? 42.558 8.243 -13.470 1.00 18.37 203 VAL B N 1
ATOM 6089 C CA . VAL B 1 203 ? 41.832 9.461 -13.819 1.00 15.29 203 VAL B CA 1
ATOM 6090 C C . VAL B 1 203 ? 42.619 10.646 -13.272 1.00 14.96 203 VAL B C 1
ATOM 6091 O O . VAL B 1 203 ? 42.861 10.702 -12.058 1.00 14.28 203 VAL B O 1
ATOM 6095 N N . PRO B 1 204 ? 43.036 11.590 -14.110 1.00 16.83 204 PRO B N 1
ATOM 6096 C CA . PRO B 1 204 ? 43.767 12.758 -13.598 1.00 17.88 204 PRO B CA 1
ATOM 6097 C C . PRO B 1 204 ? 42.940 13.534 -12.584 1.00 16.28 204 PRO B C 1
ATOM 6098 O O . PRO B 1 204 ? 41.721 13.664 -12.720 1.00 16.64 204 PRO B O 1
ATOM 6102 N N . ARG B 1 205 ? 43.625 14.038 -11.554 1.00 17.82 205 ARG B N 1
ATOM 6103 C CA . ARG B 1 205 ? 43.026 14.875 -10.511 1.00 16.09 205 ARG B CA 1
ATOM 6104 C C . ARG B 1 205 ? 41.894 14.166 -9.774 1.00 18.48 205 ARG B C 1
ATOM 6105 O O . ARG B 1 205 ? 40.956 14.804 -9.289 1.00 17.34 205 ARG B O 1
ATOM 6113 N N . LYS B 1 206 ? 41.979 12.841 -9.692 1.00 13.75 206 LYS B N 1
ATOM 6114 C CA . LYS B 1 206 ? 41.183 12.029 -8.788 1.00 16.52 206 LYS B CA 1
ATOM 6115 C C . LYS B 1 206 ? 42.134 11.041 -8.127 1.00 15.74 206 LYS B C 1
ATOM 6116 O O . LYS B 1 206 ? 43.194 10.724 -8.682 1.00 15.58 206 LYS B O 1
ATOM 6122 N N . VAL B 1 207 ? 41.769 10.564 -6.932 1.00 13.24 207 VAL B N 1
ATOM 6123 C CA . VAL B 1 207 ? 42.606 9.574 -6.264 1.00 13.04 207 VAL B CA 1
ATOM 6124 C C . VAL B 1 207 ? 42.804 8.379 -7.187 1.00 14.48 207 VAL B C 1
ATOM 6125 O O . VAL B 1 207 ? 41.839 7.819 -7.723 1.00 15.47 207 VAL B O 1
ATOM 6129 N N . ASP B 1 208 ? 44.063 8.000 -7.392 1.00 13.36 208 ASP B N 1
ATOM 6130 C CA . ASP B 1 208 ? 44.437 6.909 -8.302 1.00 13.23 208 ASP B CA 1
ATOM 6131 C C . ASP B 1 208 ? 44.577 5.630 -7.482 1.00 14.05 208 ASP B C 1
ATOM 6132 O O . ASP B 1 208 ? 45.661 5.283 -7.007 1.00 14.56 208 ASP B O 1
ATOM 6137 N N . ASN B 1 209 ? 43.470 4.901 -7.346 1.00 13.14 209 ASN B N 1
ATOM 6138 C CA . ASN B 1 209 ? 43.460 3.760 -6.439 1.00 14.28 209 ASN B CA 1
ATOM 6139 C C . ASN B 1 209 ? 44.353 2.630 -6.930 1.00 14.99 209 ASN B C 1
ATOM 6140 O O . ASN B 1 209 ? 45.020 1.977 -6.120 1.00 17.21 209 ASN B O 1
ATOM 6145 N N . LEU B 1 210 ? 44.383 2.376 -8.242 1.00 13.57 210 LEU B N 1
ATOM 6146 C CA . LEU B 1 210 ? 45.240 1.304 -8.743 1.00 15.83 210 LEU B CA 1
ATOM 6147 C C . LEU B 1 210 ? 46.714 1.638 -8.547 1.00 14.55 210 LEU B C 1
ATOM 6148 O O . LEU B 1 210 ? 47.524 0.748 -8.265 1.00 17.57 210 LEU B O 1
ATOM 6153 N N . GLU B 1 211 ? 47.085 2.913 -8.690 1.00 16.12 211 GLU B N 1
ATOM 6154 C CA . GLU B 1 211 ? 48.474 3.293 -8.445 1.00 18.48 211 GLU B CA 1
ATOM 6155 C C . GLU B 1 211 ? 48.895 2.933 -7.026 1.00 18.46 211 GLU B C 1
ATOM 6156 O O . GLU B 1 211 ? 49.981 2.381 -6.814 1.00 18.46 211 GLU B O 1
ATOM 6162 N N . TYR B 1 212 ? 48.041 3.222 -6.040 1.00 16.40 212 TYR B N 1
ATOM 6163 C CA . TYR B 1 212 ? 48.345 2.826 -4.667 1.00 16.65 212 TYR B CA 1
ATOM 6164 C C . TYR B 1 212 ? 48.410 1.312 -4.528 1.00 18.27 212 TYR B C 1
ATOM 6165 O O . TYR B 1 212 ? 49.263 0.787 -3.805 1.00 17.59 212 TYR B O 1
ATOM 6174 N N . TYR B 1 213 ? 47.508 0.598 -5.203 1.00 15.10 213 TYR B N 1
ATOM 6175 C CA . TYR B 1 213 ? 47.473 -0.858 -5.085 1.00 18.91 213 TYR B CA 1
ATOM 6176 C C . TYR B 1 213 ? 48.743 -1.495 -5.635 1.00 18.16 213 TYR B C 1
ATOM 6177 O O . TYR B 1 213 ? 49.281 -2.438 -5.044 1.00 18.52 213 TYR B O 1
ATOM 6186 N N . ARG B 1 214 ? 49.235 -0.997 -6.768 1.00 16.60 214 ARG B N 1
ATOM 6187 C CA A ARG B 1 214 ? 50.454 -1.544 -7.351 0.50 19.67 214 ARG B CA 1
ATOM 6188 C CA B ARG B 1 214 ? 50.451 -1.553 -7.347 0.50 19.67 214 ARG B CA 1
ATOM 6189 C C . ARG B 1 214 ? 51.688 -1.231 -6.518 1.00 23.91 214 ARG B C 1
ATOM 6190 O O . ARG B 1 214 ? 52.688 -1.950 -6.616 1.00 23.55 214 ARG B O 1
ATOM 6205 N N . ARG B 1 215 ? 51.644 -0.178 -5.705 1.00 20.26 215 ARG B N 1
ATOM 6206 C CA . ARG B 1 215 ? 52.756 0.176 -4.837 1.00 24.20 215 ARG B CA 1
ATOM 6207 C C . ARG B 1 215 ? 52.581 -0.366 -3.425 1.00 25.89 215 ARG B C 1
ATOM 6208 O O . ARG B 1 215 ? 53.313 0.039 -2.518 1.00 30.74 215 ARG B O 1
ATOM 6216 N N . GLY B 1 216 ? 51.638 -1.289 -3.229 1.00 26.92 216 GLY B N 1
ATOM 6217 C CA . GLY B 1 216 ? 51.469 -1.999 -1.979 1.00 26.87 216 GLY B CA 1
ATOM 6218 C C . GLY B 1 216 ? 50.307 -1.537 -1.131 1.00 30.18 216 GLY B C 1
ATOM 6219 O O . GLY B 1 216 ? 50.027 -2.168 -0.101 1.00 29.84 216 GLY B O 1
ATOM 6220 N N . GLY B 1 217 ? 49.625 -0.462 -1.528 1.00 28.40 217 GLY B N 1
ATOM 6221 C CA . GLY B 1 217 ? 48.522 0.068 -0.750 1.00 23.06 217 GLY B CA 1
ATOM 6222 C C . GLY B 1 217 ? 47.223 -0.656 -1.024 1.00 27.65 217 GLY B C 1
ATOM 6223 O O . GLY B 1 217 ? 46.567 -0.410 -2.038 1.00 25.81 217 GLY B O 1
ATOM 6224 N N . LEU B 1 218 ? 46.837 -1.542 -0.112 1.00 28.62 218 LEU B N 1
ATOM 6225 C CA . LEU B 1 218 ? 45.669 -2.382 -0.317 1.00 27.35 218 LEU B CA 1
ATOM 6226 C C . LEU B 1 218 ? 44.421 -1.539 -0.553 1.00 23.57 218 LEU B C 1
ATOM 6227 O O . LEU B 1 218 ? 44.331 -0.372 -0.153 1.00 27.12 218 LEU B O 1
ATOM 6232 N N . GLY B 1 219 ? 43.446 -2.150 -1.218 1.00 18.95 219 GLY B N 1
ATOM 6233 C CA . GLY B 1 219 ? 42.128 -1.548 -1.275 1.00 21.78 219 GLY B CA 1
ATOM 6234 C C . GLY B 1 219 ? 41.595 -1.287 0.123 1.00 19.31 219 GLY B C 1
ATOM 6235 O O . GLY B 1 219 ? 41.869 -2.034 1.066 1.00 20.73 219 GLY B O 1
ATOM 6236 N N . SER B 1 220 ? 40.874 -0.184 0.267 1.00 18.53 220 SER B N 1
ATOM 6237 C CA . SER B 1 220 ? 40.232 0.173 1.522 1.00 14.02 220 SER B CA 1
ATOM 6238 C C . SER B 1 220 ? 38.726 0.148 1.323 1.00 15.90 220 SER B C 1
ATOM 6239 O O . SER B 1 220 ? 38.227 0.537 0.264 1.00 14.25 220 SER B O 1
ATOM 6242 N N . ILE B 1 221 ? 37.998 -0.324 2.329 1.00 13.15 221 ILE B N 1
ATOM 6243 C CA . ILE B 1 221 ? 36.543 -0.314 2.267 1.00 11.64 221 ILE B CA 1
ATOM 6244 C C . ILE B 1 221 ? 36.007 -0.000 3.656 1.00 13.66 221 ILE B C 1
ATOM 6245 O O . ILE B 1 221 ? 36.368 -0.658 4.637 1.00 12.48 221 ILE B O 1
ATOM 6250 N N . LEU B 1 222 ? 35.164 1.021 3.735 1.00 11.47 222 LEU B N 1
ATOM 6251 C CA . LEU B 1 222 ? 34.496 1.406 4.967 1.00 13.22 222 LEU B CA 1
ATOM 6252 C C . LEU B 1 222 ? 33.121 0.757 4.997 1.00 15.23 222 LEU B C 1
ATOM 6253 O O . LEU B 1 222 ? 32.396 0.795 3.997 1.00 15.76 222 LEU B O 1
ATOM 6258 N N . THR B 1 223 ? 32.767 0.136 6.126 1.00 14.20 223 THR B N 1
ATOM 6259 C CA . THR B 1 223 ? 31.419 -0.396 6.262 1.00 14.19 223 THR B CA 1
ATOM 6260 C C . THR B 1 223 ? 30.578 0.354 7.282 1.00 13.93 223 THR B C 1
ATOM 6261 O O . THR B 1 223 ? 29.348 0.338 7.170 1.00 15.96 223 THR B O 1
ATOM 6265 N N . LYS B 1 224 ? 31.207 1.035 8.240 1.00 14.91 224 LYS B N 1
ATOM 6266 C CA A LYS B 1 224 ? 30.485 1.784 9.259 0.50 15.30 224 LYS B CA 1
ATOM 6267 C CA B LYS B 1 224 ? 30.486 1.778 9.265 0.50 15.30 224 LYS B CA 1
ATOM 6268 C C . LYS B 1 224 ? 31.448 2.743 9.944 1.00 15.39 224 LYS B C 1
ATOM 6269 O O . LYS B 1 224 ? 32.606 2.400 10.196 1.00 14.48 224 LYS B O 1
ATOM 6280 N N . ASN B 1 225 ? 30.967 3.948 10.237 1.00 14.61 225 ASN B N 1
ATOM 6281 C CA . ASN B 1 225 ? 31.782 4.924 10.946 1.00 14.26 225 ASN B CA 1
ATOM 6282 C C . ASN B 1 225 ? 31.531 4.854 12.449 1.00 13.15 225 ASN B C 1
ATOM 6283 O O . ASN B 1 225 ? 30.387 4.727 12.894 1.00 17.09 225 ASN B O 1
ATOM 6288 N N . GLY B 1 226 ? 32.601 4.956 13.223 1.00 13.03 226 GLY B N 1
ATOM 6289 C CA . GLY B 1 226 ? 32.509 5.218 14.646 1.00 12.29 226 GLY B CA 1
ATOM 6290 C C . GLY B 1 226 ? 32.827 3.993 15.489 1.00 14.68 226 GLY B C 1
ATOM 6291 O O . GLY B 1 226 ? 33.006 2.883 14.996 1.00 16.13 226 GLY B O 1
ATOM 6292 N N . CYS B 1 227 ? 32.907 4.234 16.800 1.00 14.58 227 CYS B N 1
ATOM 6293 C CA . CYS B 1 227 ? 33.051 3.161 17.780 1.00 14.73 227 CYS B CA 1
ATOM 6294 C C . CYS B 1 227 ? 32.298 3.543 19.043 1.00 15.82 227 CYS B C 1
ATOM 6295 O O . CYS B 1 227 ? 32.459 4.657 19.550 1.00 13.88 227 CYS B O 1
ATOM 6298 N N . ALA B 1 228 ? 31.491 2.614 19.550 1.00 15.65 228 ALA B N 1
ATOM 6299 C CA . ALA B 1 228 ? 30.689 2.870 20.738 1.00 15.93 228 ALA B CA 1
ATOM 6300 C C . ALA B 1 228 ? 31.391 2.514 22.042 1.00 13.67 228 ALA B C 1
ATOM 6301 O O . ALA B 1 228 ? 30.838 2.789 23.113 1.00 16.18 228 ALA B O 1
ATOM 6303 N N . TYR B 1 229 ? 32.587 1.932 21.995 1.00 14.10 229 TYR B N 1
ATOM 6304 C CA . TYR B 1 229 ? 33.315 1.639 23.225 1.00 15.08 229 TYR B CA 1
ATOM 6305 C C . TYR B 1 229 ? 34.091 2.887 23.657 1.00 17.31 229 TYR B C 1
ATOM 6306 O O . TYR B 1 229 ? 33.935 3.974 23.092 1.00 14.80 229 TYR B O 1
ATOM 6315 N N . ARG B 1 230 ? 34.935 2.756 24.676 1.00 14.86 230 ARG B N 1
ATOM 6316 C CA . ARG B 1 230 ? 35.608 3.926 25.235 1.00 13.73 230 ARG B CA 1
ATOM 6317 C C . ARG B 1 230 ? 36.961 3.513 25.809 1.00 14.36 230 ARG B C 1
ATOM 6318 O O . ARG B 1 230 ? 37.291 3.799 26.963 1.00 13.20 230 ARG B O 1
ATOM 6326 N N . CYS B 1 231 ? 37.752 2.804 25.006 1.00 13.13 231 CYS B N 1
ATOM 6327 C CA . CYS B 1 231 ? 39.041 2.317 25.476 1.00 14.18 231 CYS B CA 1
ATOM 6328 C C . CYS B 1 231 ? 39.950 3.483 25.846 1.00 16.43 231 CYS B C 1
ATOM 6329 O O . CYS B 1 231 ? 40.003 4.499 25.148 1.00 13.73 231 CYS B O 1
ATOM 6332 N N . SER B 1 232 ? 40.667 3.331 26.959 1.00 14.53 232 SER B N 1
ATOM 6333 C CA . SER B 1 232 ? 41.316 4.481 27.577 1.00 15.13 232 SER B CA 1
ATOM 6334 C C . SER B 1 232 ? 42.432 5.060 26.717 1.00 16.65 232 SER B C 1
ATOM 6335 O O . SER B 1 232 ? 42.764 6.239 26.867 1.00 15.77 232 SER B O 1
ATOM 6338 N N . HIS B 1 233 ? 42.997 4.277 25.807 1.00 14.07 233 HIS B N 1
ATOM 6339 C CA . HIS B 1 233 ? 44.110 4.714 24.978 1.00 12.74 233 HIS B CA 1
ATOM 6340 C C . HIS B 1 233 ? 43.676 5.264 23.626 1.00 16.05 233 HIS B C 1
ATOM 6341 O O . HIS B 1 233 ? 44.532 5.695 22.848 1.00 17.44 233 HIS B O 1
ATOM 6348 N N . CYS B 1 234 ? 42.386 5.237 23.309 1.00 15.77 234 CYS B N 1
ATOM 6349 C CA . CYS B 1 234 ? 41.938 5.284 21.923 1.00 15.69 234 CYS B CA 1
ATOM 6350 C C . CYS B 1 234 ? 41.274 6.610 21.574 1.00 14.97 234 CYS B C 1
ATOM 6351 O O . CYS B 1 234 ? 40.353 7.056 22.269 1.00 15.06 234 CYS B O 1
ATOM 6354 N N . VAL B 1 235 ? 41.710 7.200 20.455 1.00 14.02 235 VAL B N 1
ATOM 6355 C CA . VAL B 1 235 ? 41.169 8.468 19.962 1.00 13.27 235 VAL B CA 1
ATOM 6356 C C . VAL B 1 235 ? 39.907 8.321 19.130 1.00 16.40 235 VAL B C 1
ATOM 6357 O O . VAL B 1 235 ? 39.263 9.333 18.823 1.00 14.18 235 VAL B O 1
ATOM 6361 N N . GLU B 1 236 ? 39.535 7.103 18.748 1.00 12.44 236 GLU B N 1
ATOM 6362 C CA . GLU B 1 236 ? 38.570 6.948 17.666 1.00 12.36 236 GLU B CA 1
ATOM 6363 C C . GLU B 1 236 ? 37.125 7.218 18.086 1.00 13.45 236 GLU B C 1
ATOM 6364 O O . GLU B 1 236 ? 36.373 7.791 17.284 1.00 13.58 236 GLU B O 1
ATOM 6370 N N . PRO B 1 237 ? 36.673 6.834 19.290 1.00 14.86 237 PRO B N 1
ATOM 6371 C CA . PRO B 1 237 ? 35.317 7.251 19.689 1.00 11.20 237 PRO B CA 1
ATOM 6372 C C . PRO B 1 237 ? 35.118 8.752 19.568 1.00 15.13 237 PRO B C 1
ATOM 6373 O O . PRO B 1 237 ? 34.096 9.201 19.037 1.00 12.60 237 PRO B O 1
ATOM 6377 N N . ASP B 1 238 ? 36.093 9.546 19.999 1.00 12.89 238 ASP B N 1
ATOM 6378 C CA . ASP B 1 238 ? 35.935 10.990 19.876 1.00 12.29 238 ASP B CA 1
ATOM 6379 C C . ASP B 1 238 ? 36.131 11.456 18.441 1.00 11.55 238 ASP B C 1
ATOM 6380 O O . ASP B 1 238 ? 35.327 12.238 17.923 1.00 14.04 238 ASP B O 1
ATOM 6385 N N . ALA B 1 239 ? 37.210 11.006 17.796 1.00 12.66 239 ALA B N 1
ATOM 6386 C CA . ALA B 1 239 ? 37.607 11.584 16.515 1.00 11.79 239 ALA B CA 1
ATOM 6387 C C . ALA B 1 239 ? 36.771 11.071 15.349 1.00 13.32 239 ALA B C 1
ATOM 6388 O O . ALA B 1 239 ? 36.634 11.773 14.338 1.00 16.38 239 ALA B O 1
ATOM 6390 N N . LYS B 1 240 ? 36.217 9.867 15.456 1.00 10.85 240 LYS B N 1
ATOM 6391 C CA . LYS B 1 240 ? 35.304 9.343 14.445 1.00 12.81 240 LYS B CA 1
ATOM 6392 C C . LYS B 1 240 ? 33.845 9.534 14.826 1.00 13.16 240 LYS B C 1
ATOM 6393 O O . LYS B 1 240 ? 33.029 9.897 13.978 1.00 14.53 240 LYS B O 1
ATOM 6399 N N . GLY B 1 241 ? 33.496 9.289 16.077 1.00 13.99 241 GLY B N 1
ATOM 6400 C CA . GLY B 1 241 ? 32.114 9.348 16.516 1.00 14.35 241 GLY B CA 1
ATOM 6401 C C . GLY B 1 241 ? 31.850 8.174 17.436 1.00 16.44 241 GLY B C 1
ATOM 6402 O O . GLY B 1 241 ? 32.403 7.083 17.279 1.00 14.33 241 GLY B O 1
ATOM 6403 N N . THR B 1 242 ? 30.984 8.396 18.417 1.00 13.46 242 THR B N 1
ATOM 6404 C CA . THR B 1 242 ? 30.731 7.419 19.467 1.00 12.07 242 THR B CA 1
ATOM 6405 C C . THR B 1 242 ? 29.580 6.475 19.154 1.00 16.39 242 THR B C 1
ATOM 6406 O O . THR B 1 242 ? 29.258 5.624 19.986 1.00 17.38 242 THR B O 1
ATOM 6410 N N . ARG B 1 243 ? 28.937 6.607 17.999 1.00 13.81 243 ARG B N 1
ATOM 6411 C CA . ARG B 1 243 ? 27.862 5.705 17.622 1.00 15.42 243 ARG B CA 1
ATOM 6412 C C . ARG B 1 243 ? 28.072 5.277 16.179 1.00 15.19 243 ARG B C 1
ATOM 6413 O O . ARG B 1 243 ? 28.738 5.963 15.398 1.00 16.24 243 ARG B O 1
ATOM 6421 N N . TYR B 1 244 ? 27.482 4.140 15.822 1.00 18.02 244 TYR B N 1
ATOM 6422 C CA . TYR B 1 244 ? 27.741 3.555 14.512 1.00 18.60 244 TYR B CA 1
ATOM 6423 C C . TYR B 1 244 ? 26.886 4.235 13.454 1.00 16.77 244 TYR B C 1
ATOM 6424 O O . TYR B 1 244 ? 25.653 4.233 13.541 1.00 21.20 244 TYR B O 1
ATOM 6433 N N . GLY B 1 245 ? 27.548 4.841 12.472 1.00 16.22 245 GLY B N 1
ATOM 6434 C CA . GLY B 1 245 ? 26.884 5.261 11.256 1.00 16.95 245 GLY B CA 1
ATOM 6435 C C . GLY B 1 245 ? 27.104 4.199 10.203 1.00 18.24 245 GLY B C 1
ATOM 6436 O O . GLY B 1 245 ? 28.130 4.202 9.515 1.00 16.58 245 GLY B O 1
ATOM 6437 N N . GLN B 1 246 ? 26.156 3.270 10.089 1.00 16.31 246 GLN B N 1
ATOM 6438 C CA . GLN B 1 246 ? 26.310 2.109 9.223 1.00 17.67 246 GLN B CA 1
ATOM 6439 C C . GLN B 1 246 ? 25.936 2.453 7.786 1.00 19.54 246 GLN B C 1
ATOM 6440 O O . GLN B 1 246 ? 24.897 3.069 7.534 1.00 20.41 246 GLN B O 1
ATOM 6446 N N . ARG B 1 247 ? 26.786 2.053 6.846 1.00 16.68 247 ARG B N 1
ATOM 6447 C CA . ARG B 1 247 ? 26.489 2.236 5.434 1.00 16.13 247 ARG B CA 1
ATOM 6448 C C . ARG B 1 247 ? 25.522 1.166 4.946 1.00 19.78 247 ARG B C 1
ATOM 6449 O O . ARG B 1 247 ? 25.493 0.043 5.458 1.00 17.61 247 ARG B O 1
ATOM 6457 N N . GLU B 1 248 ? 24.721 1.525 3.948 1.00 19.54 248 GLU B N 1
ATOM 6458 C CA . GLU B 1 248 ? 23.866 0.540 3.300 1.00 19.38 248 GLU B CA 1
ATOM 6459 C C . GLU B 1 248 ? 24.717 -0.591 2.738 1.00 17.28 248 GLU B C 1
ATOM 6460 O O . GLU B 1 248 ? 25.705 -0.350 2.042 1.00 20.43 248 GLU B O 1
ATOM 6466 N N . LEU B 1 249 ? 24.334 -1.829 3.062 1.00 18.70 249 LEU B N 1
ATOM 6467 C CA . LEU B 1 249 ? 25.130 -2.990 2.675 1.00 17.43 249 LEU B CA 1
ATOM 6468 C C . LEU B 1 249 ? 25.321 -3.073 1.166 1.00 19.17 249 LEU B C 1
ATOM 6469 O O . LEU B 1 249 ? 26.420 -3.384 0.691 1.00 19.13 249 LEU B O 1
ATOM 6474 N N . ALA B 1 250 ? 24.263 -2.811 0.395 1.00 16.96 250 ALA B N 1
ATOM 6475 C CA . ALA B 1 250 ? 24.379 -2.898 -1.057 1.00 18.09 250 ALA B CA 1
ATOM 6476 C C . ALA B 1 250 ? 25.395 -1.897 -1.594 1.00 18.55 250 ALA B C 1
ATOM 6477 O O . ALA B 1 250 ? 26.098 -2.188 -2.569 1.00 18.75 250 ALA B O 1
ATOM 6479 N N . SER B 1 251 ? 25.488 -0.718 -0.974 1.00 18.40 251 SER B N 1
ATOM 6480 C CA . SER B 1 251 ? 26.468 0.270 -1.411 1.00 17.50 251 SER B CA 1
ATOM 6481 C C . SER B 1 251 ? 27.887 -0.170 -1.069 1.00 18.14 251 SER B C 1
ATOM 6482 O O . SER B 1 251 ? 28.805 0.001 -1.881 1.00 16.33 251 SER B O 1
ATOM 6485 N N . VAL B 1 252 ? 28.089 -0.721 0.132 1.00 15.78 252 VAL B N 1
ATOM 6486 C CA . VAL B 1 252 ? 29.416 -1.210 0.509 1.00 16.59 252 VAL B CA 1
ATOM 6487 C C . VAL B 1 252 ? 29.887 -2.275 -0.474 1.00 16.98 252 VAL B C 1
ATOM 6488 O O . VAL B 1 252 ? 31.015 -2.226 -0.981 1.00 14.12 252 VAL B O 1
ATOM 6492 N N . VAL B 1 253 ? 29.033 -3.263 -0.749 1.00 18.50 253 VAL B N 1
ATOM 6493 C CA . VAL B 1 253 ? 29.446 -4.363 -1.616 1.00 15.53 253 VAL B CA 1
ATOM 6494 C C . VAL B 1 253 ? 29.605 -3.886 -3.058 1.00 18.07 253 VAL B C 1
ATOM 6495 O O . VAL B 1 253 ? 30.511 -4.334 -3.769 1.00 19.30 253 VAL B O 1
ATOM 6499 N N . ASP B 1 254 ? 28.741 -2.970 -3.512 1.00 17.40 254 ASP B N 1
ATOM 6500 C CA . ASP B 1 254 ? 28.937 -2.355 -4.826 1.00 17.73 254 ASP B CA 1
ATOM 6501 C C . ASP B 1 254 ? 30.326 -1.740 -4.936 1.00 17.16 254 ASP B C 1
ATOM 6502 O O . ASP B 1 254 ? 31.009 -1.893 -5.956 1.00 18.79 254 ASP B O 1
ATOM 6507 N N . GLU B 1 255 ? 30.751 -1.030 -3.890 1.00 16.16 255 GLU B N 1
ATOM 6508 C CA . GLU B 1 255 ? 32.068 -0.406 -3.888 1.00 15.72 255 GLU B CA 1
ATOM 6509 C C . GLU B 1 255 ? 33.180 -1.448 -3.904 1.00 16.00 255 GLU B C 1
ATOM 6510 O O . GLU B 1 255 ? 34.157 -1.306 -4.651 1.00 15.65 255 GLU B O 1
ATOM 6516 N N . MET B 1 256 ? 33.055 -2.498 -3.082 1.00 14.74 256 MET B N 1
ATOM 6517 C CA . MET B 1 256 ? 34.041 -3.576 -3.101 1.00 16.11 256 MET B CA 1
ATOM 6518 C C . MET B 1 256 ? 34.093 -4.243 -4.467 1.00 17.67 256 MET B C 1
ATOM 6519 O O . MET B 1 256 ? 35.178 -4.561 -4.971 1.00 15.25 256 MET B O 1
ATOM 6524 N N . GLU B 1 257 ? 32.928 -4.445 -5.086 1.00 15.64 257 GLU B N 1
ATOM 6525 C CA . GLU B 1 257 ? 32.884 -5.049 -6.412 1.00 20.82 257 GLU B CA 1
ATOM 6526 C C . GLU B 1 257 ? 33.568 -4.155 -7.434 1.00 19.63 257 GLU B C 1
ATOM 6527 O O . GLU B 1 257 ? 34.289 -4.642 -8.310 1.00 18.88 257 GLU B O 1
ATOM 6533 N N . SER B 1 258 ? 33.368 -2.838 -7.317 1.00 19.60 258 SER B N 1
ATOM 6534 C CA . SER B 1 258 ? 34.031 -1.897 -8.211 1.00 18.82 258 SER B CA 1
ATOM 6535 C C . SER B 1 258 ? 35.545 -1.957 -8.053 1.00 16.86 258 SER B C 1
ATOM 6536 O O . SER B 1 258 ? 36.278 -1.941 -9.050 1.00 20.40 258 SER B O 1
ATOM 6539 N N . LEU B 1 259 ? 36.034 -2.028 -6.811 1.00 17.53 259 LEU B N 1
ATOM 6540 C CA . LEU B 1 259 ? 37.469 -2.198 -6.585 1.00 15.93 259 LEU B CA 1
ATOM 6541 C C . LEU B 1 259 ? 37.977 -3.488 -7.222 1.00 17.40 259 LEU B C 1
ATOM 6542 O O . LEU B 1 259 ? 38.995 -3.493 -7.925 1.00 17.12 259 LEU B O 1
ATOM 6547 N N . ALA B 1 260 ? 37.283 -4.600 -6.973 1.00 17.15 260 ALA B N 1
ATOM 6548 C CA . ALA B 1 260 ? 37.735 -5.885 -7.494 1.00 15.51 260 ALA B CA 1
ATOM 6549 C C . ALA B 1 260 ? 37.726 -5.910 -9.016 1.00 17.17 260 ALA B C 1
ATOM 6550 O O . ALA B 1 260 ? 38.566 -6.580 -9.631 1.00 19.29 260 ALA B O 1
ATOM 6552 N N . ALA B 1 261 ? 36.780 -5.205 -9.638 1.00 17.49 261 ALA B N 1
ATOM 6553 C CA . ALA B 1 261 ? 36.738 -5.162 -11.095 1.00 18.72 261 ALA B CA 1
ATOM 6554 C C . ALA B 1 261 ? 37.977 -4.489 -11.668 1.00 21.87 261 ALA B C 1
ATOM 6555 O O . ALA B 1 261 ? 38.427 -4.850 -12.762 1.00 22.78 261 ALA B O 1
ATOM 6557 N N . GLN B 1 262 ? 38.547 -3.521 -10.949 1.00 21.11 262 GLN B N 1
ATOM 6558 C CA . GLN B 1 262 ? 39.764 -2.854 -11.396 1.00 20.00 262 GLN B CA 1
ATOM 6559 C C . GLN B 1 262 ? 41.026 -3.643 -11.076 1.00 22.72 262 GLN B C 1
ATOM 6560 O O . GLN B 1 262 ? 42.126 -3.151 -11.348 1.00 24.88 262 GLN B O 1
ATOM 6566 N N . GLY B 1 263 ? 40.903 -4.835 -10.493 1.00 19.30 263 GLY B N 1
ATOM 6567 C CA . GLY B 1 263 ? 42.054 -5.613 -10.087 1.00 21.05 263 GLY B CA 1
ATOM 6568 C C . GLY B 1 263 ? 42.494 -5.375 -8.661 1.00 18.06 263 GLY B C 1
ATOM 6569 O O . GLY B 1 263 ? 43.500 -5.955 -8.228 1.00 18.16 263 GLY B O 1
ATOM 6570 N N . ILE B 1 264 ? 41.776 -4.538 -7.921 1.00 15.06 264 ILE B N 1
ATOM 6571 C CA . ILE B 1 264 ? 42.115 -4.260 -6.517 1.00 14.01 264 ILE B CA 1
ATOM 6572 C C . ILE B 1 264 ? 41.418 -5.344 -5.702 1.00 16.70 264 ILE B C 1
ATOM 6573 O O . ILE B 1 264 ? 40.304 -5.188 -5.199 1.00 17.69 264 ILE B O 1
ATOM 6578 N N . LEU B 1 265 ? 42.087 -6.491 -5.596 1.00 16.97 265 LEU B N 1
ATOM 6579 C CA . LEU B 1 265 ? 41.488 -7.687 -5.017 1.00 14.58 265 LEU B CA 1
ATOM 6580 C C . LEU B 1 265 ? 41.702 -7.774 -3.516 1.00 18.95 265 LEU B C 1
ATOM 6581 O O . LEU B 1 265 ? 40.805 -8.219 -2.792 1.00 18.66 265 LEU B O 1
ATOM 6586 N N . ASP B 1 266 ? 42.867 -7.352 -3.032 1.00 15.98 266 ASP B N 1
ATOM 6587 C CA . ASP B 1 266 ? 43.112 -7.281 -1.595 1.00 13.64 266 ASP B CA 1
ATOM 6588 C C . ASP B 1 266 ? 42.485 -6.011 -1.041 1.00 16.73 266 ASP B C 1
ATOM 6589 O O . ASP B 1 266 ? 42.869 -4.906 -1.430 1.00 17.26 266 ASP B O 1
ATOM 6594 N N . GLN B 1 267 ? 41.520 -6.164 -0.140 1.00 14.98 267 GLN B N 1
ATOM 6595 C CA . GLN B 1 267 ? 40.811 -5.027 0.430 1.00 12.33 267 GLN B CA 1
ATOM 6596 C C . GLN B 1 267 ? 40.850 -5.124 1.944 1.00 17.37 267 GLN B C 1
ATOM 6597 O O . GLN B 1 267 ? 40.637 -6.202 2.507 1.00 15.57 267 GLN B O 1
ATOM 6603 N N . HIS B 1 268 ? 41.142 -4.003 2.589 1.00 11.72 268 HIS B N 1
ATOM 6604 C CA . HIS B 1 268 ? 41.236 -3.923 4.038 1.00 14.38 268 HIS B CA 1
ATOM 6605 C C . HIS B 1 268 ? 40.066 -3.101 4.555 1.00 15.40 268 HIS B C 1
ATOM 6606 O O . HIS B 1 268 ? 39.827 -1.992 4.065 1.00 14.58 268 HIS B O 1
ATOM 6613 N N . THR B 1 269 ? 39.333 -3.644 5.528 1.00 15.06 269 THR B N 1
ATOM 6614 C CA . THR B 1 269 ? 38.255 -2.886 6.149 1.00 13.50 269 THR B CA 1
ATOM 6615 C C . THR B 1 269 ? 38.832 -1.702 6.912 1.00 18.35 269 THR B C 1
ATOM 6616 O O . THR B 1 269 ? 39.877 -1.813 7.562 1.00 16.18 269 THR B O 1
ATOM 6620 N N . THR B 1 270 ? 38.155 -0.555 6.823 1.00 13.80 270 THR B N 1
ATOM 6621 C CA . THR B 1 270 ? 38.613 0.654 7.496 1.00 13.76 270 THR B CA 1
ATOM 6622 C C . THR B 1 270 ? 37.668 1.107 8.603 1.00 13.44 270 THR B C 1
ATOM 6623 O O . THR B 1 270 ? 37.702 2.280 9.003 1.00 13.70 270 THR B O 1
ATOM 6627 N N . ASP B 1 271 ? 36.822 0.212 9.096 1.00 10.71 271 ASP B N 1
ATOM 6628 C CA . ASP B 1 271 ? 36.069 0.470 10.318 1.00 15.99 271 ASP B CA 1
ATOM 6629 C C . ASP B 1 271 ? 37.025 0.618 11.496 1.00 14.55 271 ASP B C 1
ATOM 6630 O O . ASP B 1 271 ? 38.168 0.163 11.457 1.00 20.04 271 ASP B O 1
ATOM 6635 N N . SER B 1 272 ? 36.525 1.205 12.585 1.00 13.85 272 SER B N 1
ATOM 6636 C CA . SER B 1 272 ? 37.276 1.154 13.836 1.00 15.89 272 SER B CA 1
ATOM 6637 C C . SER B 1 272 ? 37.507 -0.293 14.268 1.00 15.26 272 SER B C 1
ATOM 6638 O O . SER B 1 272 ? 38.630 -0.679 14.610 1.00 15.15 272 SER B O 1
ATOM 6641 N N . GLU B 1 273 ? 36.449 -1.102 14.269 1.00 14.59 273 GLU B N 1
ATOM 6642 C CA . GLU B 1 273 ? 36.538 -2.536 14.563 1.00 12.42 273 GLU B CA 1
ATOM 6643 C C . GLU B 1 273 ? 35.489 -3.232 13.712 1.00 13.13 273 GLU B C 1
ATOM 6644 O O . GLU B 1 273 ? 34.301 -2.913 13.823 1.00 13.76 273 GLU B O 1
ATOM 6650 N N . PHE B 1 274 ? 35.910 -4.173 12.864 1.00 14.14 274 PHE B N 1
ATOM 6651 C CA . PHE B 1 274 ? 34.966 -4.751 11.908 1.00 14.66 274 PHE B CA 1
ATOM 6652 C C . PHE B 1 274 ? 33.870 -5.548 12.605 1.00 15.68 274 PHE B C 1
ATOM 6653 O O . PHE B 1 274 ? 32.709 -5.506 12.180 1.00 14.25 274 PHE B O 1
ATOM 6661 N N . ASN B 1 275 ? 34.206 -6.267 13.682 1.00 12.93 275 ASN B N 1
ATOM 6662 C CA . ASN B 1 275 ? 33.262 -7.179 14.319 1.00 15.06 275 ASN B CA 1
ATOM 6663 C C . ASN B 1 275 ? 32.465 -6.547 15.456 1.00 19.18 275 ASN B C 1
ATOM 6664 O O . ASN B 1 275 ? 31.671 -7.245 16.099 1.00 17.02 275 ASN B O 1
ATOM 6669 N N . LEU B 1 276 ? 32.659 -5.265 15.742 1.00 16.61 276 LEU B N 1
ATOM 6670 C CA . LEU B 1 276 ? 31.693 -4.569 16.573 1.00 19.63 276 LEU B CA 1
ATOM 6671 C C . LEU B 1 276 ? 30.539 -4.135 15.681 1.00 15.83 276 LEU B C 1
ATOM 6672 O O . LEU B 1 276 ? 30.706 -3.964 14.472 1.00 20.37 276 LEU B O 1
ATOM 6677 N N . SER B 1 277 ? 29.356 -3.997 16.272 1.00 16.48 277 SER B N 1
ATOM 6678 C CA . SER B 1 277 ? 28.115 -3.975 15.499 1.00 15.69 277 SER B CA 1
ATOM 6679 C C . SER B 1 277 ? 28.068 -5.202 14.584 1.00 21.32 277 SER B C 1
ATOM 6680 O O . SER B 1 277 ? 28.099 -5.111 13.354 1.00 20.30 277 SER B O 1
ATOM 6683 N N . ILE B 1 278 ? 28.001 -6.371 15.228 1.00 16.80 278 ILE B N 1
ATOM 6684 C CA . ILE B 1 278 ? 28.311 -7.628 14.552 1.00 16.21 278 ILE B CA 1
ATOM 6685 C C . ILE B 1 278 ? 27.233 -8.015 13.548 1.00 18.51 278 ILE B C 1
ATOM 6686 O O . ILE B 1 278 ? 27.523 -8.682 12.545 1.00 16.62 278 ILE B O 1
ATOM 6691 N N . ALA B 1 279 ? 25.978 -7.644 13.799 1.00 17.40 279 ALA B N 1
ATOM 6692 C CA . ALA B 1 279 ? 24.914 -8.050 12.886 1.00 19.81 279 ALA B CA 1
ATOM 6693 C C . ALA B 1 279 ? 25.118 -7.438 11.509 1.00 22.77 279 ALA B C 1
ATOM 6694 O O . ALA B 1 279 ? 24.904 -8.101 10.485 1.00 19.93 279 ALA B O 1
ATOM 6696 N N . HIS B 1 280 ? 25.549 -6.174 11.469 1.00 18.62 280 HIS B N 1
ATOM 6697 C CA . HIS B 1 280 ? 25.858 -5.521 10.201 1.00 20.41 280 HIS B CA 1
ATOM 6698 C C . HIS B 1 280 ? 27.027 -6.207 9.499 1.00 19.81 280 HIS B C 1
ATOM 6699 O O . HIS B 1 280 ? 26.992 -6.419 8.282 1.00 17.47 280 HIS B O 1
ATOM 6706 N N . ALA B 1 281 ? 28.066 -6.570 10.256 1.00 16.24 281 ALA B N 1
ATOM 6707 C CA . ALA B 1 281 ? 29.224 -7.240 9.674 1.00 18.89 281 ALA B CA 1
ATOM 6708 C C . ALA B 1 281 ? 28.836 -8.580 9.062 1.00 17.25 281 ALA B C 1
ATOM 6709 O O . ALA B 1 281 ? 29.230 -8.901 7.935 1.00 15.68 281 ALA B O 1
ATOM 6711 N N . LYS B 1 282 ? 28.049 -9.376 9.789 1.00 16.29 282 LYS B N 1
ATOM 6712 C CA . LYS B 1 282 ? 27.644 -10.676 9.267 1.00 14.33 282 LYS B CA 1
ATOM 6713 C C . LYS B 1 282 ? 26.751 -10.535 8.039 1.00 17.71 282 LYS B C 1
ATOM 6714 O O . LYS B 1 282 ? 26.885 -11.300 7.077 1.00 18.61 282 LYS B O 1
ATOM 6720 N N . ASN B 1 283 ? 25.835 -9.566 8.046 1.00 21.95 283 ASN B N 1
ATOM 6721 C CA . ASN B 1 283 ? 25.014 -9.331 6.861 1.00 20.97 283 ASN B CA 1
ATOM 6722 C C . ASN B 1 283 ? 25.866 -8.891 5.675 1.00 18.54 283 ASN B C 1
ATOM 6723 O O . ASN B 1 283 ? 25.577 -9.247 4.523 1.00 17.29 283 ASN B O 1
ATOM 6728 N N . LEU B 1 284 ? 26.914 -8.105 5.935 1.00 17.05 284 LEU B N 1
ATOM 6729 C CA . LEU B 1 284 ? 27.832 -7.723 4.869 1.00 16.92 284 LEU B CA 1
ATOM 6730 C C . LEU B 1 284 ? 28.500 -8.951 4.266 1.00 14.46 284 LEU B C 1
ATOM 6731 O O . LEU B 1 284 ? 28.553 -9.109 3.040 1.00 14.72 284 LEU B O 1
ATOM 6736 N N . LEU B 1 285 ? 29.017 -9.835 5.123 1.00 15.17 285 LEU B N 1
ATOM 6737 C CA . LEU B 1 285 ? 29.686 -11.035 4.633 1.00 17.09 285 LEU B CA 1
ATOM 6738 C C . LEU B 1 285 ? 28.719 -11.918 3.861 1.00 18.51 285 LEU B C 1
ATOM 6739 O O . LEU B 1 285 ? 29.067 -12.452 2.802 1.00 16.76 285 LEU B O 1
ATOM 6744 N N . ARG B 1 286 ? 27.488 -12.056 4.361 1.00 16.83 286 ARG B N 1
ATOM 6745 C CA . ARG B 1 286 ? 26.479 -12.831 3.651 1.00 17.76 286 ARG B CA 1
ATOM 6746 C C . ARG B 1 286 ? 26.232 -12.283 2.250 1.00 20.11 286 ARG B C 1
ATOM 6747 O O . ARG B 1 286 ? 26.134 -13.050 1.285 1.00 18.54 286 ARG B O 1
ATOM 6755 N N . GLU B 1 287 ? 26.147 -10.959 2.113 1.00 16.56 287 GLU B N 1
ATOM 6756 C CA . GLU B 1 287 ? 25.900 -10.380 0.796 1.00 18.12 287 GLU B CA 1
ATOM 6757 C C . GLU B 1 287 ? 27.068 -10.636 -0.147 1.00 16.72 287 GLU B C 1
ATOM 6758 O O . GLU B 1 287 ? 26.864 -10.943 -1.327 1.00 18.49 287 GLU B O 1
ATOM 6764 N N . ILE B 1 288 ? 28.298 -10.540 0.357 1.00 15.78 288 ILE B N 1
ATOM 6765 C CA . ILE B 1 288 ? 29.462 -10.837 -0.473 1.00 16.45 288 ILE B CA 1
ATOM 6766 C C . ILE B 1 288 ? 29.415 -12.282 -0.952 1.00 18.60 288 ILE B C 1
ATOM 6767 O O . ILE B 1 288 ? 29.622 -12.573 -2.139 1.00 18.96 288 ILE B O 1
ATOM 6772 N N . VAL B 1 289 ? 29.131 -13.209 -0.033 1.00 17.85 289 VAL B N 1
ATOM 6773 C CA . VAL B 1 289 ? 29.085 -14.626 -0.388 1.00 18.07 289 VAL B CA 1
ATOM 6774 C C . VAL B 1 289 ? 27.985 -14.890 -1.405 1.00 20.43 289 VAL B C 1
ATOM 6775 O O . VAL B 1 289 ? 28.176 -15.639 -2.371 1.00 21.04 289 VAL B O 1
ATOM 6779 N N . ARG B 1 290 ? 26.817 -14.279 -1.201 1.00 21.21 290 ARG B N 1
ATOM 6780 C CA . ARG B 1 290 ? 25.690 -14.498 -2.099 1.00 20.95 290 ARG B CA 1
ATOM 6781 C C . ARG B 1 290 ? 25.982 -13.968 -3.496 1.00 21.25 290 ARG B C 1
ATOM 6782 O O . ARG B 1 290 ? 25.613 -14.599 -4.491 1.00 20.53 290 ARG B O 1
ATOM 6790 N N . ARG B 1 291 ? 26.637 -12.809 -3.596 1.00 19.02 291 ARG B N 1
ATOM 6791 C CA . ARG B 1 291 ? 26.995 -12.300 -4.917 1.00 18.29 291 ARG B CA 1
ATOM 6792 C C . ARG B 1 291 ? 28.036 -13.190 -5.585 1.00 21.58 291 ARG B C 1
ATOM 6793 O O . ARG B 1 291 ? 27.987 -13.399 -6.803 1.00 23.32 291 ARG B O 1
ATOM 6801 N N . ARG B 1 292 ? 28.998 -13.699 -4.808 1.00 23.54 292 ARG B N 1
ATOM 6802 C CA . ARG B 1 292 ? 30.015 -14.587 -5.363 1.00 22.84 292 ARG B CA 1
ATOM 6803 C C . ARG B 1 292 ? 29.382 -15.829 -5.981 1.00 25.35 292 ARG B C 1
ATOM 6804 O O . ARG B 1 292 ? 29.717 -16.214 -7.107 1.00 24.69 292 ARG B O 1
ATOM 6812 N N . HIS B 1 293 ? 28.444 -16.457 -5.263 1.00 24.82 293 HIS B N 1
ATOM 6813 C CA . HIS B 1 293 ? 27.798 -17.661 -5.778 1.00 25.53 293 HIS B CA 1
ATOM 6814 C C . HIS B 1 293 ? 26.850 -17.358 -6.932 1.00 26.62 293 HIS B C 1
ATOM 6815 O O . HIS B 1 293 ? 26.711 -18.180 -7.845 1.00 25.70 293 HIS B O 1
ATOM 6822 N N . ALA B 1 294 ? 26.194 -16.195 -6.913 1.00 23.63 294 ALA B N 1
ATOM 6823 C CA . ALA B 1 294 ? 25.203 -15.883 -7.937 1.00 25.75 294 ALA B CA 1
ATOM 6824 C C . ALA B 1 294 ? 25.820 -15.697 -9.316 1.00 27.51 294 ALA B C 1
ATOM 6825 O O . ALA B 1 294 ? 25.123 -15.877 -10.319 1.00 29.94 294 ALA B O 1
ATOM 6827 N N . ASP B 1 295 ? 27.097 -15.333 -9.396 1.00 28.21 295 ASP B N 1
ATOM 6828 C CA . ASP B 1 295 ? 27.722 -15.099 -10.692 1.00 26.52 295 ASP B CA 1
ATOM 6829 C C . ASP B 1 295 ? 29.209 -15.426 -10.611 1.00 25.79 295 ASP B C 1
ATOM 6830 O O . ASP B 1 295 ? 29.966 -14.715 -9.939 1.00 23.82 295 ASP B O 1
ATOM 6835 N N . PRO B 1 296 ? 29.665 -16.491 -11.274 1.00 27.90 296 PRO B N 1
ATOM 6836 C CA . PRO B 1 296 ? 31.099 -16.828 -11.222 1.00 28.39 296 PRO B CA 1
ATOM 6837 C C . PRO B 1 296 ? 31.997 -15.753 -11.808 1.00 29.48 296 PRO B C 1
ATOM 6838 O O . PRO B 1 296 ? 33.182 -15.694 -11.454 1.00 29.62 296 PRO B O 1
ATOM 6842 N N . ASP B 1 297 ? 31.476 -14.909 -12.700 1.00 28.04 297 ASP B N 1
ATOM 6843 C CA . ASP B 1 297 ? 32.252 -13.827 -13.286 1.00 29.12 297 ASP B CA 1
ATOM 6844 C C . ASP B 1 297 ? 32.311 -12.593 -12.398 1.00 26.90 297 ASP B C 1
ATOM 6845 O O . ASP B 1 297 ? 33.044 -11.652 -12.722 1.00 30.22 297 ASP B O 1
ATOM 6850 N N . ASN B 1 298 ? 31.563 -12.571 -11.300 1.00 26.30 298 ASN B N 1
ATOM 6851 C CA . ASN B 1 298 ? 31.640 -11.453 -10.372 1.00 27.11 298 ASN B CA 1
ATOM 6852 C C . ASN B 1 298 ? 33.054 -11.377 -9.804 1.00 23.20 298 ASN B C 1
ATOM 6853 O O . ASN B 1 298 ? 33.557 -12.377 -9.272 1.00 21.83 298 ASN B O 1
ATOM 6858 N N . PRO B 1 299 ? 33.731 -10.227 -9.910 1.00 22.98 299 PRO B N 1
ATOM 6859 C CA . PRO B 1 299 ? 35.133 -10.158 -9.471 1.00 20.93 299 PRO B CA 1
ATOM 6860 C C . PRO B 1 299 ? 35.318 -10.357 -7.979 1.00 21.74 299 PRO B C 1
ATOM 6861 O O . PRO B 1 299 ? 36.451 -10.604 -7.545 1.00 19.49 299 PRO B O 1
ATOM 6865 N N . LEU B 1 300 ? 34.252 -10.261 -7.181 1.00 19.40 300 LEU B N 1
ATOM 6866 C CA . LEU B 1 300 ? 34.350 -10.602 -5.765 1.00 18.49 300 LEU B CA 1
ATOM 6867 C C . LEU B 1 300 ? 34.736 -12.058 -5.542 1.00 20.72 300 LEU B C 1
ATOM 6868 O O . LEU B 1 300 ? 35.125 -12.414 -4.425 1.00 17.88 300 LEU B O 1
ATOM 6873 N N . ASN B 1 301 ? 34.651 -12.906 -6.570 1.00 21.66 301 ASN B N 1
ATOM 6874 C CA . ASN B 1 301 ? 35.113 -14.279 -6.426 1.00 20.11 301 ASN B CA 1
ATOM 6875 C C . ASN B 1 301 ? 36.620 -14.378 -6.236 1.00 22.23 301 ASN B C 1
ATOM 6876 O O . ASN B 1 301 ? 37.106 -15.441 -5.836 1.00 24.77 301 ASN B O 1
ATOM 6881 N N . ARG B 1 302 ? 37.367 -13.307 -6.496 1.00 21.44 302 ARG B N 1
ATOM 6882 C CA . ARG B 1 302 ? 38.792 -13.265 -6.197 1.00 18.63 302 ARG B CA 1
ATOM 6883 C C . ARG B 1 302 ? 39.111 -12.312 -5.049 1.00 19.74 302 ARG B C 1
ATOM 6884 O O . ARG B 1 302 ? 40.280 -11.973 -4.842 1.00 19.40 302 ARG B O 1
ATOM 6892 N N . LEU B 1 303 ? 38.100 -11.888 -4.293 1.00 17.57 303 LEU B N 1
ATOM 6893 C CA . LEU B 1 303 ? 38.322 -10.975 -3.177 1.00 18.19 303 LEU B CA 1
ATOM 6894 C C . LEU B 1 303 ? 39.237 -11.604 -2.134 1.00 18.31 303 LEU B C 1
ATOM 6895 O O . LEU B 1 303 ? 39.116 -12.786 -1.804 1.00 16.87 303 LEU B O 1
ATOM 6900 N N . ARG B 1 304 ? 40.162 -10.804 -1.615 1.00 16.09 304 ARG B N 1
ATOM 6901 C CA . ARG B 1 304 ? 41.025 -11.202 -0.506 1.00 16.53 304 ARG B CA 1
ATOM 6902 C C . ARG B 1 304 ? 40.857 -10.143 0.579 1.00 16.25 304 ARG B C 1
ATOM 6903 O O . ARG B 1 304 ? 41.426 -9.052 0.490 1.00 16.16 304 ARG B O 1
ATOM 6911 N N . LEU B 1 305 ? 40.055 -10.458 1.592 1.00 16.07 305 LEU B N 1
ATOM 6912 C CA . LEU B 1 305 ? 39.619 -9.477 2.577 1.00 13.19 305 LEU B CA 1
ATOM 6913 C C . LEU B 1 305 ? 40.510 -9.531 3.809 1.00 17.11 305 LEU B C 1
ATOM 6914 O O . LEU B 1 305 ? 40.804 -10.616 4.324 1.00 15.81 305 LEU B O 1
ATOM 6919 N N . TRP B 1 306 ? 40.920 -8.361 4.291 1.00 14.04 306 TRP B N 1
ATOM 6920 C CA . TRP B 1 306 ? 41.754 -8.237 5.480 1.00 15.42 306 TRP B CA 1
ATOM 6921 C C . TRP B 1 306 ? 41.002 -7.365 6.472 1.00 17.97 306 TRP B C 1
ATOM 6922 O O . TRP B 1 306 ? 40.595 -6.252 6.132 1.00 17.64 306 TRP B O 1
ATOM 6933 N N . VAL B 1 307 ? 40.761 -7.889 7.676 1.00 15.75 307 VAL B N 1
ATOM 6934 C CA . VAL B 1 307 ? 39.901 -7.217 8.639 1.00 15.58 307 VAL B CA 1
ATOM 6935 C C . VAL B 1 307 ? 40.642 -7.019 9.955 1.00 18.31 307 VAL B C 1
ATOM 6936 O O . VAL B 1 307 ? 41.614 -7.711 10.266 1.00 14.70 307 VAL B O 1
ATOM 6940 N N . TYR B 1 308 ? 40.162 -6.049 10.727 1.00 14.25 308 TYR B N 1
ATOM 6941 C CA . TYR B 1 308 ? 40.674 -5.747 12.055 1.00 18.24 308 TYR B CA 1
ATOM 6942 C C . TYR B 1 308 ? 39.529 -5.907 13.036 1.00 16.29 308 TYR B C 1
ATOM 6943 O O . TYR B 1 308 ? 38.437 -5.375 12.806 1.00 17.25 308 TYR B O 1
ATOM 6952 N N . CYS B 1 309 ? 39.778 -6.635 14.123 1.00 14.33 309 CYS B N 1
ATOM 6953 C CA . CYS B 1 309 ? 38.720 -7.066 15.020 1.00 15.95 309 CYS B CA 1
ATOM 6954 C C . CYS B 1 309 ? 39.155 -6.898 16.463 1.00 14.19 309 CYS B C 1
ATOM 6955 O O . CYS B 1 309 ? 40.343 -6.795 16.774 1.00 14.55 309 CYS B O 1
ATOM 6958 N N . GLN B 1 310 ? 38.174 -6.875 17.326 1.00 13.39 310 GLN B N 1
ATOM 6959 C CA . GLN B 1 310 ? 38.380 -7.103 18.743 1.00 15.61 310 GLN B CA 1
ATOM 6960 C C . GLN B 1 310 ? 38.177 -8.579 19.040 1.00 12.50 310 GLN B C 1
ATOM 6961 O O . GLN B 1 310 ? 37.586 -9.307 18.232 1.00 12.00 310 GLN B O 1
ATOM 6967 N N . PRO B 1 311 ? 38.673 -9.065 20.182 1.00 11.59 311 PRO B N 1
ATOM 6968 C CA . PRO B 1 311 ? 38.547 -10.501 20.468 1.00 12.52 311 PRO B CA 1
ATOM 6969 C C . PRO B 1 311 ? 37.112 -10.995 20.529 1.00 14.53 311 PRO B C 1
ATOM 6970 O O . PRO B 1 311 ? 36.870 -12.186 20.299 1.00 14.64 311 PRO B O 1
ATOM 6974 N N . SER B 1 312 ? 36.154 -10.124 20.840 1.00 14.55 312 SER B N 1
ATOM 6975 C CA . SER B 1 312 ? 34.753 -10.490 20.983 1.00 13.39 312 SER B CA 1
ATOM 6976 C C . SER B 1 312 ? 33.910 -9.387 20.361 1.00 14.91 312 SER B C 1
ATOM 6977 O O . SER B 1 312 ? 34.218 -8.202 20.543 1.00 15.10 312 SER B O 1
ATOM 6980 N N . PRO B 1 313 ? 32.833 -9.734 19.639 1.00 16.14 313 PRO B N 1
ATOM 6981 C CA . PRO B 1 313 ? 32.375 -11.101 19.383 1.00 13.34 313 PRO B CA 1
ATOM 6982 C C . PRO B 1 313 ? 33.029 -11.714 18.147 1.00 12.68 313 PRO B C 1
ATOM 6983 O O . PRO B 1 313 ? 33.101 -11.079 17.095 1.00 14.32 313 PRO B O 1
ATOM 6987 N N . PHE B 1 314 ? 33.491 -12.959 18.272 1.00 14.42 314 PHE B N 1
ATOM 6988 C CA . PHE B 1 314 ? 34.117 -13.656 17.147 1.00 13.92 314 PHE B CA 1
ATOM 6989 C C . PHE B 1 314 ? 33.766 -15.135 17.306 1.00 18.17 314 PHE B C 1
ATOM 6990 O O . PHE B 1 314 ? 34.502 -15.884 17.952 1.00 18.42 314 PHE B O 1
ATOM 6998 N N . ASP B 1 315 ? 32.632 -15.538 16.732 1.00 18.66 315 ASP B N 1
ATOM 6999 C CA . ASP B 1 315 ? 32.123 -16.888 16.940 1.00 18.10 315 ASP B CA 1
ATOM 7000 C C . ASP B 1 315 ? 32.266 -17.723 15.668 1.00 20.11 315 ASP B C 1
ATOM 7001 O O . ASP B 1 315 ? 32.800 -17.277 14.647 1.00 18.26 315 ASP B O 1
ATOM 7006 N N . GLU B 1 316 ? 31.790 -18.966 15.755 1.00 17.57 316 GLU B N 1
ATOM 7007 C CA . GLU B 1 316 ? 31.969 -19.912 14.658 1.00 20.63 316 GLU B CA 1
ATOM 7008 C C . GLU B 1 316 ? 31.271 -19.440 13.387 1.00 20.92 316 GLU B C 1
ATOM 7009 O O . GLU B 1 316 ? 31.848 -19.512 12.295 1.00 19.09 316 GLU B O 1
ATOM 7015 N N . GLU B 1 317 ? 30.039 -18.938 13.507 1.00 19.82 317 GLU B N 1
ATOM 7016 C CA . GLU B 1 317 ? 29.322 -18.460 12.326 1.00 18.96 317 GLU B CA 1
ATOM 7017 C C . GLU B 1 317 ? 30.067 -17.316 11.651 1.00 19.45 317 GLU B C 1
ATOM 7018 O O . GLU B 1 317 ? 30.150 -17.257 10.419 1.00 19.94 317 GLU B O 1
ATOM 7024 N N . PHE B 1 318 ? 30.607 -16.391 12.447 1.00 16.80 318 PHE B N 1
ATOM 7025 C CA . PHE B 1 318 ? 31.382 -15.287 11.896 1.00 17.44 318 PHE B CA 1
ATOM 7026 C C . PHE B 1 318 ? 32.613 -15.797 11.163 1.00 15.91 318 PHE B C 1
ATOM 7027 O O . PHE B 1 318 ? 32.940 -15.312 10.073 1.00 18.04 318 PHE B O 1
ATOM 7035 N N . ALA B 1 319 ? 33.304 -16.781 11.743 1.00 16.77 319 ALA B N 1
ATOM 7036 C CA . ALA B 1 319 ? 34.501 -17.317 11.104 1.00 15.90 319 ALA B CA 1
ATOM 7037 C C . ALA B 1 319 ? 34.157 -18.048 9.811 1.00 18.16 319 ALA B C 1
ATOM 7038 O O . ALA B 1 319 ? 34.903 -17.958 8.829 1.00 17.78 319 ALA B O 1
ATOM 7040 N N . ASP B 1 320 ? 33.040 -18.787 9.792 1.00 19.36 320 ASP B N 1
ATOM 7041 C CA . ASP B 1 320 ? 32.606 -19.430 8.551 1.00 17.35 320 ASP B CA 1
ATOM 7042 C C . ASP B 1 320 ? 32.256 -18.394 7.493 1.00 17.42 320 ASP B C 1
ATOM 7043 O O . ASP B 1 320 ? 32.548 -18.583 6.304 1.00 19.13 320 ASP B O 1
ATOM 7048 N N . LEU B 1 321 ? 31.608 -17.299 7.906 1.00 18.44 321 LEU B N 1
ATOM 7049 C CA . LEU B 1 321 ? 31.235 -16.253 6.961 1.00 16.83 321 LEU B CA 1
ATOM 7050 C C . LEU B 1 321 ? 32.467 -15.536 6.432 1.00 16.84 321 LEU B C 1
ATOM 7051 O O . LEU B 1 321 ? 32.566 -15.266 5.230 1.00 16.53 321 LEU B O 1
ATOM 7056 N N . LEU B 1 322 ? 33.422 -15.228 7.312 1.00 15.39 322 LEU B N 1
ATOM 7057 C CA . LEU B 1 322 ? 34.680 -14.650 6.850 1.00 16.33 322 LEU B CA 1
ATOM 7058 C C . LEU B 1 322 ? 35.359 -15.555 5.829 1.00 19.22 322 LEU B C 1
ATOM 7059 O O . LEU B 1 322 ? 35.800 -15.092 4.770 1.00 17.61 322 LEU B O 1
ATOM 7064 N N . ALA B 1 323 ? 35.450 -16.856 6.124 1.00 15.16 323 ALA B N 1
ATOM 7065 C CA . ALA B 1 323 ? 36.107 -17.764 5.190 1.00 16.20 323 ALA B CA 1
ATOM 7066 C C . ALA B 1 323 ? 35.391 -17.782 3.846 1.00 19.18 323 ALA B C 1
ATOM 7067 O O . ALA B 1 323 ? 36.031 -17.702 2.791 1.00 18.65 323 ALA B O 1
ATOM 7069 N N . ALA B 1 324 ? 34.058 -17.854 3.866 1.00 17.09 324 ALA B N 1
ATOM 7070 C CA . ALA B 1 324 ? 33.304 -17.970 2.623 1.00 16.63 324 ALA B CA 1
ATOM 7071 C C . ALA B 1 324 ? 33.373 -16.694 1.797 1.00 18.52 324 ALA B C 1
ATOM 7072 O O . ALA B 1 324 ? 33.295 -16.751 0.565 1.00 18.49 324 ALA B O 1
ATOM 7074 N N . ALA B 1 325 ? 33.519 -15.542 2.450 1.00 18.58 325 ALA B N 1
ATOM 7075 C CA . ALA B 1 325 ? 33.549 -14.267 1.746 1.00 16.16 325 ALA B CA 1
ATOM 7076 C C . ALA B 1 325 ? 34.898 -13.979 1.102 1.00 19.85 325 ALA B C 1
ATOM 7077 O O . ALA B 1 325 ? 34.981 -13.103 0.233 1.00 18.06 325 ALA B O 1
ATOM 7079 N N . GLY B 1 326 ? 35.942 -14.694 1.489 1.00 18.63 326 GLY B N 1
ATOM 7080 C CA . GLY B 1 326 ? 37.274 -14.448 0.990 1.00 20.08 326 GLY B CA 1
ATOM 7081 C C . GLY B 1 326 ? 38.233 -13.814 1.983 1.00 17.13 326 GLY B C 1
ATOM 7082 O O . GLY B 1 326 ? 39.261 -13.262 1.560 1.00 16.69 326 GLY B O 1
ATOM 7083 N N . CYS B 1 327 ? 37.935 -13.869 3.275 1.00 16.36 327 CYS B N 1
ATOM 7084 C CA . CYS B 1 327 ? 38.860 -13.343 4.262 1.00 16.52 327 CYS B CA 1
ATOM 7085 C C . CYS B 1 327 ? 40.148 -14.154 4.255 1.00 17.92 327 CYS B C 1
ATOM 7086 O O . CYS B 1 327 ? 40.126 -15.388 4.326 1.00 18.55 327 CYS B O 1
ATOM 7089 N N . ARG B 1 328 ? 41.276 -13.450 4.156 1.00 16.78 328 ARG B N 1
ATOM 7090 C CA . ARG B 1 328 ? 42.589 -14.068 4.224 1.00 16.56 328 ARG B CA 1
ATOM 7091 C C . ARG B 1 328 ? 43.309 -13.834 5.541 1.00 14.40 328 ARG B C 1
ATOM 7092 O O . ARG B 1 328 ? 44.215 -14.607 5.872 1.00 16.61 328 ARG B O 1
ATOM 7100 N N . GLY B 1 329 ? 42.950 -12.788 6.282 1.00 14.33 329 GLY B N 1
ATOM 7101 C CA . GLY B 1 329 ? 43.649 -12.468 7.510 1.00 12.95 329 GLY B CA 1
ATOM 7102 C C . GLY B 1 329 ? 42.780 -11.683 8.459 1.00 15.56 329 GLY B C 1
ATOM 7103 O O . GLY B 1 329 ? 41.929 -10.887 8.042 1.00 14.65 329 GLY B O 1
ATOM 7104 N N . VAL B 1 330 ? 42.997 -11.914 9.753 1.00 12.25 330 VAL B N 1
ATOM 7105 C CA . VAL B 1 330 ? 42.348 -11.172 10.829 1.00 14.61 330 VAL B CA 1
ATOM 7106 C C . VAL B 1 330 ? 43.431 -10.610 11.736 1.00 16.06 330 VAL B C 1
ATOM 7107 O O . VAL B 1 330 ? 44.306 -11.349 12.205 1.00 15.26 330 VAL B O 1
ATOM 7111 N N . ASN B 1 331 ? 43.363 -9.310 11.983 1.00 16.73 331 ASN B N 1
ATOM 7112 C CA . ASN B 1 331 ? 44.220 -8.616 12.929 1.00 16.84 331 ASN B CA 1
ATOM 7113 C C . ASN B 1 331 ? 43.367 -8.314 14.151 1.00 13.83 331 ASN B C 1
ATOM 7114 O O . ASN B 1 331 ? 42.296 -7.715 14.017 1.00 15.50 331 ASN B O 1
ATOM 7119 N N . VAL B 1 332 ? 43.813 -8.747 15.334 1.00 15.37 332 VAL B N 1
ATOM 7120 C CA . VAL B 1 332 ? 43.012 -8.628 16.5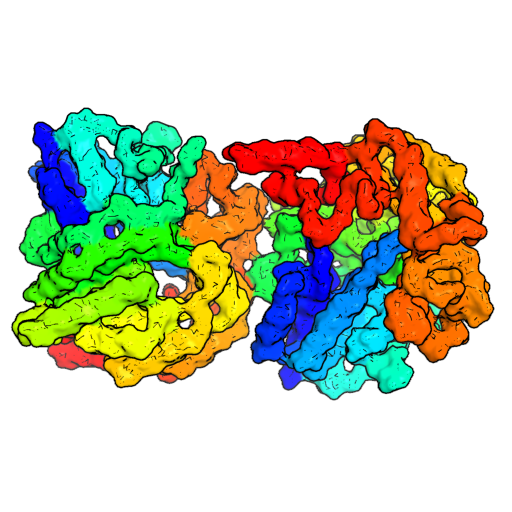49 1.00 15.33 332 VAL B CA 1
ATOM 7121 C C . VAL B 1 332 ? 43.753 -7.784 17.585 1.00 17.34 332 VAL B C 1
ATOM 7122 O O . VAL B 1 332 ? 44.917 -8.055 17.908 1.00 16.13 332 VAL B O 1
ATOM 7126 N N . GLY B 1 333 ? 43.071 -6.768 18.110 1.00 15.77 333 GLY B N 1
ATOM 7127 C CA . GLY B 1 333 ? 43.627 -5.937 19.165 1.00 16.20 333 GLY B CA 1
ATOM 7128 C C . GLY B 1 333 ? 43.403 -6.521 20.545 1.00 16.72 333 GLY B C 1
ATOM 7129 O O . GLY B 1 333 ? 42.696 -5.936 21.373 1.00 14.87 333 GLY B O 1
ATOM 7130 N N . SER B 1 334 ? 44.001 -7.686 20.802 1.00 11.75 334 SER B N 1
ATOM 7131 C CA . SER B 1 334 ? 43.869 -8.311 22.115 1.00 12.70 334 SER B CA 1
ATOM 7132 C C . SER B 1 334 ? 44.520 -7.454 23.196 1.00 16.14 334 SER B C 1
ATOM 7133 O O . SER B 1 334 ? 43.991 -7.340 24.309 1.00 16.94 334 SER B O 1
ATOM 7136 N N . ASP B 1 335 ? 45.682 -6.872 22.887 1.00 15.37 335 ASP B N 1
ATOM 7137 C CA . ASP B 1 335 ? 46.338 -5.804 23.642 1.00 13.71 335 ASP B CA 1
ATOM 7138 C C . ASP B 1 335 ? 47.001 -6.278 24.934 1.00 15.22 335 ASP B C 1
ATOM 7139 O O . ASP B 1 335 ? 48.148 -5.903 25.200 1.00 15.12 335 ASP B O 1
ATOM 7144 N N . HIS B 1 336 ? 46.330 -7.110 25.726 1.00 15.08 336 HIS B N 1
ATOM 7145 C CA . HIS B 1 336 ? 46.958 -7.679 26.915 1.00 14.49 336 HIS B CA 1
ATOM 7146 C C . HIS B 1 336 ? 46.161 -8.899 27.357 1.00 16.67 336 HIS B C 1
ATOM 7147 O O . HIS B 1 336 ? 45.171 -9.276 26.726 1.00 17.73 336 HIS B O 1
ATOM 7154 N N . ILE B 1 337 ? 46.595 -9.508 28.465 1.00 16.68 337 ILE B N 1
ATOM 7155 C CA . ILE B 1 337 ? 45.900 -10.658 29.040 1.00 18.82 337 ILE B CA 1
ATOM 7156 C C . ILE B 1 337 ? 45.545 -10.425 30.507 1.00 21.26 337 ILE B C 1
ATOM 7157 O O . ILE B 1 337 ? 44.570 -10.991 31.016 1.00 22.01 337 ILE B O 1
ATOM 7162 N N . ARG B 1 338 ? 46.314 -9.596 31.199 1.00 16.64 338 ARG B N 1
ATOM 7163 C CA A ARG B 1 338 ? 46.117 -9.429 32.637 0.50 20.39 338 ARG B CA 1
ATOM 7164 C CA B ARG B 1 338 ? 46.117 -9.430 32.637 0.50 20.39 338 ARG B CA 1
ATOM 7165 C C . ARG B 1 338 ? 44.877 -8.592 32.924 1.00 20.42 338 ARG B C 1
ATOM 7166 O O . ARG B 1 338 ? 44.788 -7.448 32.450 1.00 19.00 338 ARG B O 1
ATOM 7181 N N . PRO B 1 339 ? 43.907 -9.107 33.686 1.00 22.46 339 PRO B N 1
ATOM 7182 C CA . PRO B 1 339 ? 42.717 -8.302 34.009 1.00 23.23 339 PRO B CA 1
ATOM 7183 C C . PRO B 1 339 ? 43.042 -7.017 34.747 1.00 24.03 339 PRO B C 1
ATOM 7184 O O . PRO B 1 339 ? 42.351 -6.010 34.547 1.00 21.60 339 PRO B O 1
ATOM 7188 N N . GLU B 1 340 ? 44.078 -7.014 35.591 1.00 23.58 340 GLU B N 1
ATOM 7189 C CA . GLU B 1 340 ? 44.422 -5.792 36.308 1.00 22.14 340 GLU B CA 1
ATOM 7190 C C . GLU B 1 340 ? 44.895 -4.698 35.359 1.00 24.13 340 GLU B C 1
ATOM 7191 O O . GLU B 1 340 ? 44.759 -3.510 35.669 1.00 24.99 340 GLU B O 1
ATOM 7197 N N . LEU B 1 341 ? 45.447 -5.072 34.206 1.00 19.93 341 LEU B N 1
ATOM 7198 C CA . LEU B 1 341 ? 45.820 -4.089 33.197 1.00 17.21 341 LEU B CA 1
ATOM 7199 C C . LEU B 1 341 ? 44.655 -3.739 32.284 1.00 20.93 341 LEU B C 1
ATOM 7200 O O . LEU B 1 341 ? 44.478 -2.570 31.929 1.00 18.46 341 LEU B O 1
ATOM 7205 N N . LEU B 1 342 ? 43.854 -4.731 31.895 1.00 19.19 342 LEU B N 1
ATOM 7206 C CA . LEU B 1 342 ? 42.761 -4.470 30.964 1.00 16.93 342 LEU B CA 1
ATOM 7207 C C . LEU B 1 342 ? 41.616 -3.722 31.631 1.00 16.31 342 LEU B C 1
ATOM 7208 O O . LEU B 1 342 ? 40.899 -2.967 30.963 1.00 15.66 342 LEU B O 1
ATOM 7213 N N . SER B 1 343 ? 41.428 -3.918 32.935 1.00 16.00 343 SER B N 1
ATOM 7214 C CA . SER B 1 343 ? 40.413 -3.172 33.664 1.00 16.89 343 SER B CA 1
ATOM 7215 C C . SER B 1 343 ? 40.678 -1.676 33.556 1.00 18.59 343 SER B C 1
ATOM 7216 O O . SER B 1 343 ? 41.810 -1.219 33.735 1.00 19.26 343 SER B O 1
ATOM 7219 N N . GLY B 1 344 ? 39.626 -0.913 33.264 1.00 15.29 344 GLY B N 1
ATOM 7220 C CA . GLY B 1 344 ? 39.750 0.514 33.045 1.00 17.54 344 GLY B CA 1
ATOM 7221 C C . GLY B 1 344 ? 40.417 0.912 31.748 1.00 15.36 344 GLY B C 1
ATOM 7222 O O . GLY B 1 344 ? 40.468 2.110 31.440 1.00 16.82 344 GLY B O 1
ATOM 7223 N N . TRP B 1 345 ? 40.920 -0.048 30.971 1.00 15.59 345 TRP B N 1
ATOM 7224 C CA . TRP B 1 345 ? 41.603 0.234 29.711 1.00 14.29 345 TRP B CA 1
ATOM 7225 C C . TRP B 1 345 ? 40.750 -0.200 28.524 1.00 13.85 345 TRP B C 1
ATOM 7226 O O . TRP B 1 345 ? 40.281 0.648 27.761 1.00 14.71 345 TRP B O 1
ATOM 7237 N N . LYS B 1 346 ? 40.563 -1.501 28.315 1.00 11.93 346 LYS B N 1
ATOM 7238 C CA . LYS B 1 346 ? 39.757 -1.975 27.192 1.00 12.14 346 LYS B CA 1
ATOM 7239 C C . LYS B 1 346 ? 38.331 -2.123 27.704 1.00 15.91 346 LYS B C 1
ATOM 7240 O O . LYS B 1 346 ? 37.919 -3.188 28.174 1.00 14.70 346 LYS B O 1
ATOM 7246 N N . VAL B 1 347 ? 37.571 -1.024 27.646 1.00 15.58 347 VAL B N 1
ATOM 7247 C CA . VAL B 1 347 ? 36.279 -0.961 28.312 1.00 14.05 347 VAL B CA 1
ATOM 7248 C C . VAL B 1 347 ? 35.208 -0.423 27.375 1.00 12.75 347 VAL B C 1
ATOM 7249 O O . VAL B 1 347 ? 35.487 0.282 26.400 1.00 13.48 347 VAL B O 1
ATOM 7253 N N . THR B 1 348 ? 33.958 -0.739 27.716 1.00 14.05 348 THR B N 1
ATOM 7254 C CA . THR B 1 348 ? 32.796 -0.109 27.112 1.00 18.48 348 THR B CA 1
ATOM 7255 C C . THR B 1 348 ? 32.604 1.284 27.704 1.00 18.05 348 THR B C 1
ATOM 7256 O O . THR B 1 348 ? 33.349 1.716 28.584 1.00 15.52 348 THR B O 1
ATOM 7260 N N . GLU B 1 349 ? 31.553 1.973 27.245 1.00 20.22 349 GLU B N 1
ATOM 7261 C CA . GLU B 1 349 ? 31.205 3.271 27.814 1.00 22.37 349 GLU B CA 1
ATOM 7262 C C . GLU B 1 349 ? 30.784 3.161 29.272 1.00 23.08 349 GLU B C 1
ATOM 7263 O O . GLU B 1 349 ? 30.927 4.126 30.033 1.00 24.99 349 GLU B O 1
ATOM 7269 N N . LYS B 1 350 ? 30.245 2.012 29.678 1.00 23.16 350 LYS B N 1
ATOM 7270 C CA . LYS B 1 350 ? 29.870 1.805 31.070 1.00 24.52 350 LYS B CA 1
ATOM 7271 C C . LYS B 1 350 ? 31.062 1.480 31.957 1.00 26.03 350 LYS B C 1
ATOM 7272 O O . LYS B 1 350 ? 30.904 1.425 33.182 1.00 24.77 350 LYS B O 1
ATOM 7278 N N . GLY B 1 351 ? 32.239 1.255 31.374 1.00 19.52 351 GLY B N 1
ATOM 7279 C CA . GLY B 1 351 ? 33.446 1.032 32.139 1.00 17.73 351 GLY B CA 1
ATOM 7280 C C . GLY B 1 351 ? 33.827 -0.417 32.348 1.00 20.40 351 GLY B C 1
ATOM 7281 O O . GLY B 1 351 ? 34.836 -0.680 33.015 1.00 21.71 351 GLY B O 1
ATOM 7282 N N . GLY B 1 352 ? 33.054 -1.361 31.814 1.00 18.29 352 GLY B N 1
ATOM 7283 C CA . GLY B 1 352 ? 33.358 -2.772 31.982 1.00 17.59 352 GLY B CA 1
ATOM 7284 C C . GLY B 1 352 ? 34.170 -3.341 30.830 1.00 16.83 352 GLY B C 1
ATOM 7285 O O . GLY B 1 352 ? 34.119 -2.850 29.705 1.00 16.04 352 GLY B O 1
ATOM 7286 N N . THR B 1 353 ? 34.941 -4.383 31.129 1.00 16.38 353 THR B N 1
ATOM 7287 C CA . THR B 1 353 ? 35.613 -5.109 30.065 1.00 15.01 353 THR B CA 1
ATOM 7288 C C . THR B 1 353 ? 34.591 -5.903 29.257 1.00 17.44 353 THR B C 1
ATOM 7289 O O . THR B 1 353 ? 33.460 -6.139 29.692 1.00 17.27 353 THR B O 1
ATOM 7293 N N . TYR B 1 354 ? 34.995 -6.301 28.050 1.00 14.93 354 TYR B N 1
ATOM 7294 C CA . TYR B 1 354 ? 34.076 -6.968 27.141 1.00 14.07 354 TYR B CA 1
ATOM 7295 C C . TYR B 1 354 ? 34.692 -8.206 26.505 1.00 15.66 354 TYR B C 1
ATOM 7296 O O . TYR B 1 354 ? 34.115 -8.756 25.559 1.00 13.94 354 TYR B O 1
ATOM 7305 N N . TYR B 1 355 ? 35.841 -8.660 26.994 1.00 13.35 355 TYR B N 1
ATOM 7306 C CA . TYR B 1 355 ? 36.366 -9.933 26.529 1.00 15.60 355 TYR B CA 1
ATOM 7307 C C . TYR B 1 355 ? 37.289 -10.532 27.574 1.00 18.57 355 TYR B C 1
ATOM 7308 O O . TYR B 1 355 ? 37.678 -9.888 28.552 1.00 17.18 355 TYR B O 1
ATOM 7317 N N . THR B 1 356 ? 37.610 -11.799 27.351 1.00 14.62 356 THR B N 1
ATOM 7318 C CA . THR B 1 356 ? 38.597 -12.542 28.110 1.00 14.59 356 THR B CA 1
ATOM 7319 C C . THR B 1 356 ? 39.624 -13.096 27.136 1.00 14.80 356 THR B C 1
ATOM 7320 O O . THR B 1 356 ? 39.472 -12.995 25.914 1.00 14.72 356 THR B O 1
ATOM 7324 N N . PHE B 1 357 ? 40.676 -13.704 27.682 1.00 13.66 357 PHE B N 1
ATOM 7325 C CA . PHE B 1 357 ? 41.671 -14.291 26.794 1.00 14.86 357 PHE B CA 1
ATOM 7326 C C . PHE B 1 357 ? 41.088 -15.460 26.005 1.00 15.33 357 PHE B C 1
ATOM 7327 O O . PHE B 1 357 ? 41.552 -15.744 24.893 1.00 13.65 357 PHE B O 1
ATOM 7335 N N . GLU B 1 358 ? 40.047 -16.114 26.532 1.00 14.41 358 GLU B N 1
ATOM 7336 C CA . GLU B 1 358 ? 39.400 -17.187 25.782 1.00 14.72 358 GLU B CA 1
ATOM 7337 C C . GLU B 1 358 ? 38.882 -16.692 24.443 1.00 14.58 358 GLU B C 1
ATOM 7338 O O . GLU B 1 358 ? 38.853 -17.454 23.472 1.00 14.33 358 GLU B O 1
ATOM 7344 N N . ASP B 1 359 ? 38.478 -15.420 24.367 1.00 14.36 359 ASP B N 1
ATOM 7345 C CA . ASP B 1 359 ? 37.962 -14.888 23.112 1.00 15.99 359 ASP B CA 1
ATOM 7346 C C . ASP B 1 359 ? 39.057 -14.806 22.055 1.00 14.60 359 ASP B C 1
ATOM 7347 O O . ASP B 1 359 ? 38.822 -15.145 20.891 1.00 14.31 359 ASP B O 1
ATOM 7352 N N . THR B 1 360 ? 40.267 -14.391 22.443 1.00 14.10 360 THR B N 1
ATOM 7353 C CA . THR B 1 360 ? 41.378 -14.390 21.495 1.00 12.94 360 THR B CA 1
ATOM 7354 C C . THR B 1 360 ? 41.784 -15.816 21.131 1.00 12.87 360 THR B C 1
ATOM 7355 O O . THR B 1 360 ? 42.074 -16.108 19.964 1.00 13.94 360 THR B O 1
ATOM 7359 N N . GLU B 1 361 ? 41.807 -16.715 22.117 1.00 13.15 361 GLU B N 1
ATOM 7360 C CA A GLU B 1 361 ? 42.109 -18.116 21.836 0.50 13.78 361 GLU B CA 1
ATOM 7361 C CA B GLU B 1 361 ? 42.109 -18.115 21.839 0.50 13.78 361 GLU B CA 1
ATOM 7362 C C . GLU B 1 361 ? 41.132 -18.692 20.821 1.00 14.04 361 GLU B C 1
ATOM 7363 O O . GLU B 1 361 ? 41.537 -19.364 19.862 1.00 14.24 361 GLU B O 1
ATOM 7374 N N . ARG B 1 362 ? 39.837 -18.442 21.021 1.00 13.59 362 ARG B N 1
ATOM 7375 C CA A ARG B 1 362 ? 38.828 -18.936 20.091 0.50 14.99 362 ARG B CA 1
ATOM 7376 C CA B ARG B 1 362 ? 38.839 -18.948 20.087 0.50 14.99 362 ARG B CA 1
ATOM 7377 C C . ARG B 1 362 ? 39.004 -18.319 18.712 1.00 13.56 362 ARG B C 1
ATOM 7378 O O . ARG B 1 362 ? 38.901 -19.010 17.693 1.00 14.44 362 ARG B O 1
ATOM 7393 N N . LEU B 1 363 ? 39.253 -17.009 18.661 1.00 13.91 363 LEU B N 1
ATOM 7394 C CA . LEU B 1 363 ? 39.453 -16.351 17.377 1.00 14.43 363 LEU B CA 1
ATOM 7395 C C . LEU B 1 363 ? 40.588 -17.007 16.607 1.00 13.13 363 LEU B C 1
ATOM 7396 O O . LEU B 1 363 ? 40.439 -17.351 15.428 1.00 14.49 363 LEU B O 1
ATOM 7401 N N . VAL B 1 364 ? 41.736 -17.182 17.262 1.00 15.88 364 VAL B N 1
ATOM 7402 C CA . VAL B 1 364 ? 42.905 -17.723 16.577 1.00 16.54 364 VAL B CA 1
ATOM 7403 C C . VAL B 1 364 ? 42.642 -19.159 16.136 1.00 17.07 364 VAL B C 1
ATOM 7404 O O . VAL B 1 364 ? 42.992 -19.550 15.014 1.00 16.65 364 VAL B O 1
ATOM 7408 N N . ARG B 1 365 ? 41.997 -19.957 16.991 1.00 13.98 365 ARG B N 1
ATOM 7409 C CA . ARG B 1 365 ? 41.668 -21.332 16.600 1.00 14.45 365 ARG B CA 1
ATOM 7410 C C . ARG B 1 365 ? 40.749 -21.363 15.382 1.00 16.84 365 ARG B C 1
ATOM 7411 O O . ARG B 1 365 ? 41.016 -22.076 14.408 1.00 20.54 365 ARG B O 1
ATOM 7419 N N . LEU B 1 366 ? 39.637 -20.629 15.438 1.00 15.13 366 LEU B N 1
ATOM 7420 C CA . LEU B 1 366 ? 38.680 -20.629 14.334 1.00 16.98 366 LEU B CA 1
ATOM 7421 C C . LEU B 1 366 ? 39.330 -20.178 13.034 1.00 18.44 366 LEU B C 1
ATOM 7422 O O . LEU B 1 366 ? 39.037 -20.721 11.964 1.00 16.04 366 LEU B O 1
ATOM 7427 N N . CYS B 1 367 ? 40.199 -19.169 13.102 1.00 16.91 367 CYS B N 1
ATOM 7428 C CA . CYS B 1 367 ? 40.919 -18.760 11.902 1.00 16.53 367 CYS B CA 1
ATOM 7429 C C . CYS B 1 367 ? 41.877 -19.853 11.442 1.00 17.47 367 CYS B C 1
ATOM 7430 O O . CYS B 1 367 ? 41.961 -20.149 10.243 1.00 18.63 367 CYS B O 1
ATOM 7433 N N . ARG B 1 368 ? 42.598 -20.473 12.383 1.00 18.21 368 ARG B N 1
ATOM 7434 C CA A ARG B 1 368 ? 43.497 -21.565 12.021 0.50 19.72 368 ARG B CA 1
ATOM 7435 C CA B ARG B 1 368 ? 43.497 -21.565 12.022 0.50 19.72 368 ARG B CA 1
ATOM 7436 C C . ARG B 1 368 ? 42.744 -22.691 11.325 1.00 23.29 368 ARG B C 1
ATOM 7437 O O . ARG B 1 368 ? 43.200 -23.211 10.297 1.00 22.86 368 ARG B O 1
ATOM 7452 N N . GLU B 1 369 ? 41.588 -23.078 11.869 1.00 20.70 369 GLU B N 1
ATOM 7453 C CA . GLU B 1 369 ? 40.788 -24.150 11.284 1.00 20.88 369 GLU B CA 1
ATOM 7454 C C . GLU B 1 369 ? 40.348 -23.844 9.858 1.00 19.63 369 GLU B C 1
ATOM 7455 O O . GLU B 1 369 ? 40.090 -24.773 9.089 1.00 20.12 369 GLU B O 1
ATOM 7461 N N . ARG B 1 370 ? 40.262 -22.569 9.486 1.00 19.33 370 ARG B N 1
ATOM 7462 C CA . ARG B 1 370 ? 39.762 -22.172 8.178 1.00 20.54 370 ARG B CA 1
ATOM 7463 C C . ARG B 1 370 ? 40.847 -21.590 7.288 1.00 18.85 370 ARG B C 1
ATOM 7464 O O . ARG B 1 370 ? 40.530 -21.011 6.249 1.00 21.25 370 ARG B O 1
ATOM 7472 N N . GLY B 1 371 ? 42.113 -21.732 7.666 1.00 16.42 371 GLY B N 1
ATOM 7473 C CA . GLY B 1 371 ? 43.182 -21.241 6.823 1.00 19.42 371 GLY B CA 1
ATOM 7474 C C . GLY B 1 371 ? 43.238 -19.738 6.731 1.00 20.14 371 GLY B C 1
ATOM 7475 O O . GLY B 1 371 ? 43.705 -19.203 5.724 1.00 20.66 371 GLY B O 1
ATOM 7476 N N . ILE B 1 372 ? 42.757 -19.043 7.756 1.00 16.69 372 ILE B N 1
ATOM 7477 C CA . ILE B 1 372 ? 42.791 -17.585 7.819 1.00 14.93 372 ILE B CA 1
ATOM 7478 C C . ILE B 1 372 ? 43.965 -17.184 8.696 1.00 17.10 372 ILE B C 1
ATOM 7479 O O . ILE B 1 372 ? 44.098 -17.678 9.824 1.00 15.63 372 ILE B O 1
ATOM 7484 N N . LEU B 1 373 ? 44.820 -16.303 8.180 1.00 15.14 373 LEU B N 1
ATOM 7485 C CA . LEU B 1 373 ? 45.986 -15.851 8.925 1.00 13.67 373 LEU B CA 1
ATOM 7486 C C . LEU B 1 373 ? 45.574 -14.907 10.053 1.00 14.28 373 LEU B C 1
ATOM 7487 O O . LEU B 1 373 ? 44.529 -14.249 9.998 1.00 14.16 373 LEU B O 1
ATOM 7492 N N . THR B 1 374 ? 46.409 -14.839 11.087 1.00 15.46 374 THR B N 1
ATOM 7493 C CA . THR B 1 374 ? 46.100 -14.061 12.281 1.00 14.02 374 THR B CA 1
ATOM 7494 C C . THR B 1 374 ? 47.290 -13.216 12.697 1.00 14.71 374 THR B C 1
ATOM 7495 O O . THR B 1 374 ? 48.427 -13.698 12.734 1.00 15.78 374 THR B O 1
ATOM 7499 N N . MET B 1 375 ? 47.017 -11.965 13.052 1.00 14.27 375 MET B N 1
ATOM 7500 C CA . MET B 1 375 ? 47.998 -11.119 13.713 1.00 14.40 375 MET B CA 1
ATOM 7501 C C . MET B 1 375 ? 47.426 -10.653 15.042 1.00 15.18 375 MET B C 1
ATOM 7502 O O . MET B 1 375 ? 46.392 -9.979 15.073 1.00 17.61 375 MET B O 1
ATOM 7507 N N . VAL B 1 376 ? 48.096 -11.020 16.131 1.00 13.99 376 VAL B N 1
ATOM 7508 C CA . VAL B 1 376 ? 47.693 -10.641 17.478 1.00 15.48 376 VAL B CA 1
ATOM 7509 C C . VAL B 1 376 ? 48.599 -9.517 17.950 1.00 14.90 376 VAL B C 1
ATOM 7510 O O . VAL B 1 376 ? 49.831 -9.624 17.862 1.00 16.02 376 VAL B O 1
ATOM 7514 N N . GLU B 1 377 ? 47.993 -8.444 18.456 1.00 16.04 377 GLU B N 1
ATOM 7515 C CA . GLU B 1 377 ? 48.710 -7.253 18.880 1.00 13.36 377 GLU B CA 1
ATOM 7516 C C . GLU B 1 377 ? 48.677 -7.127 20.396 1.00 16.38 377 GLU B C 1
ATOM 7517 O O . GLU B 1 377 ? 47.632 -7.333 21.020 1.00 16.30 377 GLU B O 1
ATOM 7523 N N . ALA B 1 378 ? 49.823 -6.786 20.980 1.00 13.40 378 ALA B N 1
ATOM 7524 C CA . ALA B 1 378 ? 49.926 -6.471 22.397 1.00 16.37 378 ALA B CA 1
ATOM 7525 C C . ALA B 1 378 ? 50.547 -5.092 22.558 1.00 12.96 378 ALA B C 1
ATOM 7526 O O . ALA B 1 378 ? 51.398 -4.680 21.763 1.00 17.05 378 ALA B O 1
ATOM 7528 N N . LEU B 1 379 ? 50.108 -4.380 23.591 1.00 12.14 379 LEU B N 1
ATOM 7529 C CA . LEU B 1 379 ? 50.635 -3.062 23.923 1.00 12.65 379 LEU B CA 1
ATOM 7530 C C . LEU B 1 379 ? 51.100 -3.091 25.369 1.00 12.56 379 LEU B C 1
ATOM 7531 O O . LEU B 1 379 ? 50.315 -3.410 26.266 1.00 13.54 379 LEU B O 1
ATOM 7536 N N . PHE B 1 380 ? 52.370 -2.771 25.593 1.00 12.88 380 PHE B N 1
ATOM 7537 C CA . PHE B 1 380 ? 52.962 -2.804 26.918 1.00 13.29 380 PHE B CA 1
ATOM 7538 C C . PHE B 1 380 ? 53.245 -1.391 27.407 1.00 13.43 380 PHE B C 1
ATOM 7539 O O . PHE B 1 380 ? 53.579 -0.501 26.623 1.00 16.97 380 PHE B O 1
ATOM 7547 N N . GLY B 1 381 ? 53.109 -1.195 28.714 1.00 14.40 381 GLY B N 1
ATOM 7548 C CA . GLY B 1 381 ? 53.397 0.086 29.329 1.00 13.92 381 GLY B CA 1
ATOM 7549 C C . GLY B 1 381 ? 52.185 0.846 29.816 1.00 14.45 381 GLY B C 1
ATOM 7550 O O . GLY B 1 381 ? 52.346 1.962 30.321 1.00 14.68 381 GLY B O 1
ATOM 7551 N N . MET B 1 382 ? 50.980 0.299 29.670 1.00 13.40 382 MET B N 1
ATOM 7552 C CA . MET B 1 382 ? 49.787 0.938 30.207 1.00 13.29 382 MET B CA 1
ATOM 7553 C C . MET B 1 382 ? 49.833 0.880 31.737 1.00 14.06 382 MET B C 1
ATOM 7554 O O . MET B 1 382 ? 50.646 0.154 32.310 1.00 14.97 382 MET B O 1
ATOM 7559 N N . PRO B 1 383 ? 48.984 1.651 32.423 1.00 13.78 383 PRO B N 1
ATOM 7560 C CA . PRO B 1 383 ? 49.041 1.692 33.894 1.00 15.34 383 PRO B CA 1
ATOM 7561 C C . PRO B 1 383 ? 48.908 0.308 34.515 1.00 14.36 383 PRO B C 1
ATOM 7562 O O . PRO B 1 383 ? 48.008 -0.461 34.170 1.00 18.87 383 PRO B O 1
ATOM 7566 N N . GLY B 1 384 ? 49.821 -0.002 35.439 1.00 15.29 384 GLY B N 1
ATOM 7567 C CA . GLY B 1 384 ? 49.903 -1.302 36.071 1.00 15.59 384 GLY B CA 1
ATOM 7568 C C . GLY B 1 384 ? 51.021 -2.186 35.551 1.00 17.49 384 GLY B C 1
ATOM 7569 O O . GLY B 1 384 ? 51.360 -3.181 36.201 1.00 16.53 384 GLY B O 1
ATOM 7570 N N . GLU B 1 385 ? 51.602 -1.847 34.400 1.00 15.40 385 GLU B N 1
ATOM 7571 C CA . GLU B 1 385 ? 52.577 -2.721 33.764 1.00 16.33 385 GLU B CA 1
ATOM 7572 C C . GLU B 1 385 ? 53.852 -2.812 34.591 1.00 17.28 385 GLU B C 1
ATOM 7573 O O . GLU B 1 385 ? 54.393 -1.798 35.038 1.00 16.43 385 GLU B O 1
ATOM 7579 N N . THR B 1 386 ? 54.316 -4.034 34.803 1.00 15.77 386 THR B N 1
ATOM 7580 C CA . THR B 1 386 ? 55.597 -4.349 35.419 1.00 16.38 386 THR B CA 1
ATOM 7581 C C . THR B 1 386 ? 56.310 -5.319 34.497 1.00 17.43 386 THR B C 1
ATOM 7582 O O . THR B 1 386 ? 55.708 -5.849 33.559 1.00 18.63 386 THR B O 1
ATOM 7586 N N . PRO B 1 387 ? 57.603 -5.574 34.724 1.00 17.11 387 PRO B N 1
ATOM 7587 C CA . PRO B 1 387 ? 58.270 -6.618 33.927 1.00 19.90 387 PRO B CA 1
ATOM 7588 C C . PRO B 1 387 ? 57.577 -7.970 34.004 1.00 20.11 387 PRO B C 1
ATOM 7589 O O . PRO B 1 387 ? 57.547 -8.696 33.002 1.00 21.02 387 PRO B O 1
ATOM 7593 N N . GLU B 1 388 ? 56.991 -8.326 35.149 1.00 19.88 388 GLU B N 1
ATOM 7594 C CA . GLU B 1 388 ? 56.344 -9.630 35.236 1.00 21.88 388 GLU B CA 1
ATOM 7595 C C . GLU B 1 388 ? 55.027 -9.653 34.468 1.00 21.55 388 GLU B C 1
ATOM 7596 O O . GLU B 1 388 ? 54.657 -10.697 33.918 1.00 19.93 388 GLU B O 1
ATOM 7602 N N . THR B 1 389 ? 54.319 -8.520 34.389 1.00 19.73 389 THR B N 1
ATOM 7603 C CA . THR B 1 389 ? 53.093 -8.502 33.597 1.00 17.89 389 THR B CA 1
ATOM 7604 C C . THR B 1 389 ? 53.399 -8.608 32.103 1.00 15.41 389 THR B C 1
ATOM 7605 O O . THR B 1 389 ? 52.650 -9.250 31.360 1.00 16.61 389 THR B O 1
ATOM 7609 N N . VAL B 1 390 ? 54.502 -8.003 31.649 1.00 17.86 390 VAL B N 1
ATOM 7610 C CA . VAL B 1 390 ? 54.912 -8.133 30.249 1.00 16.15 390 VAL B CA 1
ATOM 7611 C C . VAL B 1 390 ? 55.243 -9.588 29.924 1.00 16.42 390 VAL B C 1
ATOM 7612 O O . VAL B 1 390 ? 54.792 -10.137 28.912 1.00 18.09 390 VAL B O 1
ATOM 7616 N N . ARG B 1 391 ? 56.056 -10.225 30.771 1.00 19.53 391 ARG B N 1
ATOM 7617 C CA . ARG B 1 391 ? 56.445 -11.614 30.524 1.00 19.24 391 ARG B CA 1
ATOM 7618 C C . ARG B 1 391 ? 55.232 -12.533 30.456 1.00 19.92 391 ARG B C 1
ATOM 7619 O O . ARG B 1 391 ? 55.167 -13.431 29.602 1.00 18.48 391 ARG B O 1
ATOM 7627 N N . ALA B 1 392 ? 54.271 -12.341 31.362 1.00 20.81 392 ALA B N 1
ATOM 7628 C CA . ALA B 1 392 ? 53.071 -13.172 31.353 1.00 23.55 392 ALA B CA 1
ATOM 7629 C C . ALA B 1 392 ? 52.310 -13.025 30.043 1.00 16.94 392 ALA B C 1
ATOM 7630 O O . ALA B 1 392 ? 51.826 -14.016 29.482 1.00 16.41 392 ALA B O 1
ATOM 7632 N N . CYS B 1 393 ? 52.196 -11.794 29.538 1.00 16.21 393 CYS B N 1
ATOM 7633 C CA . CYS B 1 393 ? 51.507 -11.574 28.273 1.00 14.03 393 CYS B CA 1
ATOM 7634 C C . CYS B 1 393 ? 52.289 -12.166 27.107 1.00 16.72 393 CYS B C 1
ATOM 7635 O O . CYS B 1 393 ? 51.707 -12.816 26.233 1.00 18.55 393 CYS B O 1
ATOM 7638 N N . VAL B 1 394 ? 53.607 -11.954 27.073 1.00 16.39 394 VAL B N 1
ATOM 7639 C CA . VAL B 1 394 ? 54.428 -12.534 26.011 1.00 14.89 394 VAL B CA 1
ATOM 7640 C C . VAL B 1 394 ? 54.245 -14.047 25.967 1.00 15.64 394 VAL B C 1
ATOM 7641 O O . VAL B 1 394 ? 53.934 -14.623 24.917 1.00 16.97 394 VAL B O 1
ATOM 7645 N N . ASP B 1 395 ? 54.379 -14.706 27.121 1.00 17.40 395 ASP B N 1
ATOM 7646 C CA . ASP B 1 395 ? 54.279 -16.165 27.160 1.00 16.86 395 ASP B CA 1
ATOM 7647 C C . ASP B 1 395 ? 52.923 -16.649 26.668 1.00 15.08 395 ASP B C 1
ATOM 7648 O O . ASP B 1 395 ? 52.841 -17.608 25.890 1.00 17.94 395 ASP B O 1
ATOM 7653 N N . ALA B 1 396 ? 51.845 -16.001 27.114 1.00 14.73 396 ALA B N 1
ATOM 7654 C CA . ALA B 1 396 ? 50.512 -16.449 26.732 1.00 15.41 396 ALA B CA 1
ATOM 7655 C C . ALA B 1 396 ? 50.223 -16.151 25.268 1.00 14.74 396 ALA B C 1
ATOM 7656 O O . ALA B 1 396 ? 49.689 -17.006 24.552 1.00 15.52 396 ALA B O 1
ATOM 7658 N N . PHE B 1 397 ? 50.565 -14.941 24.808 1.00 13.91 397 PHE B N 1
ATOM 7659 C CA . PHE B 1 397 ? 50.324 -14.583 23.412 1.00 15.23 397 PHE B CA 1
ATOM 7660 C C . PHE B 1 397 ? 51.155 -15.446 22.470 1.00 16.12 397 PHE B C 1
ATOM 7661 O O . PHE B 1 397 ? 50.657 -15.903 21.437 1.00 15.15 397 PHE B O 1
ATOM 7669 N N . MET B 1 398 ? 52.432 -15.660 22.797 1.00 14.47 398 MET B N 1
ATOM 7670 C CA . MET B 1 398 ? 53.289 -16.446 21.918 1.00 17.58 398 MET B CA 1
ATOM 7671 C C . MET B 1 398 ? 52.798 -17.884 21.800 1.00 16.88 398 MET B C 1
ATOM 7672 O O . MET B 1 398 ? 52.982 -18.517 20.754 1.00 18.62 398 MET B O 1
ATOM 7677 N N . ALA B 1 399 ? 52.164 -18.411 22.849 1.00 19.35 399 ALA B N 1
ATOM 7678 C CA . ALA B 1 399 ? 51.646 -19.775 22.798 1.00 15.63 399 ALA B CA 1
ATOM 7679 C C . ALA B 1 399 ? 50.427 -19.907 21.893 1.00 21.14 399 ALA B C 1
ATOM 7680 O O . ALA B 1 399 ? 50.043 -21.032 21.563 1.00 19.71 399 ALA B O 1
ATOM 7682 N N . LEU B 1 400 ? 49.820 -18.794 21.475 1.00 18.33 400 LEU B N 1
ATOM 7683 C CA . LEU B 1 400 ? 48.705 -18.865 20.533 1.00 17.77 400 LEU B CA 1
ATOM 7684 C C . LEU B 1 400 ? 49.128 -19.425 19.183 1.00 20.62 400 LEU B C 1
ATOM 7685 O O . LEU B 1 400 ? 48.294 -19.973 18.455 1.00 22.44 400 LEU B O 1
ATOM 7690 N N . ASP B 1 401 ? 50.405 -19.286 18.825 1.00 20.26 401 ASP B N 1
ATOM 7691 C CA . ASP B 1 401 ? 50.882 -19.622 17.482 1.00 21.82 401 ASP B CA 1
ATOM 7692 C C . ASP B 1 401 ? 50.149 -18.807 16.420 1.00 19.02 401 ASP B C 1
ATOM 7693 O O . ASP B 1 401 ? 49.805 -19.312 15.351 1.00 21.57 401 ASP B O 1
ATOM 7698 N N . ALA B 1 402 ? 49.891 -17.535 16.714 1.00 16.09 402 ALA B N 1
ATOM 7699 C CA . ALA B 1 402 ? 49.348 -16.654 15.692 1.00 13.66 402 ALA B CA 1
ATOM 7700 C C . ALA B 1 402 ? 50.344 -16.523 14.549 1.00 15.27 402 ALA B C 1
ATOM 7701 O O . ALA B 1 402 ? 51.549 -16.722 14.727 1.00 16.67 402 ALA B O 1
ATOM 7703 N N . THR B 1 403 ? 49.832 -16.216 13.355 1.00 14.44 403 THR B N 1
ATOM 7704 C CA . THR B 1 403 ? 50.730 -16.042 12.216 1.00 15.73 403 THR B CA 1
ATOM 7705 C C . THR B 1 403 ? 51.790 -14.999 12.532 1.00 15.57 403 THR B C 1
ATOM 7706 O O . THR B 1 403 ? 52.990 -15.239 12.356 1.00 16.55 403 THR B O 1
ATOM 7710 N N . VAL B 1 404 ? 51.361 -13.844 13.035 1.00 14.42 404 VAL B N 1
ATOM 7711 C CA . VAL B 1 404 ? 52.256 -12.792 13.494 1.00 14.20 404 VAL B CA 1
ATOM 7712 C C . VAL B 1 404 ? 51.766 -12.323 14.853 1.00 14.40 404 VAL B C 1
ATOM 7713 O O . VAL B 1 404 ? 50.557 -12.205 15.081 1.00 13.52 404 VAL B O 1
ATOM 7717 N N . THR B 1 405 ? 52.704 -12.071 15.757 1.00 14.63 405 THR B N 1
ATOM 7718 C CA . THR B 1 405 ? 52.413 -11.455 17.047 1.00 13.43 405 THR B CA 1
ATOM 7719 C C . THR B 1 405 ? 53.208 -10.163 17.122 1.00 15.33 405 THR B C 1
ATOM 7720 O O . THR B 1 405 ? 54.439 -10.181 17.009 1.00 15.15 405 THR B O 1
ATOM 7724 N N . GLY B 1 406 ? 52.507 -9.048 17.294 1.00 14.53 406 GLY B N 1
ATOM 7725 C CA . GLY B 1 406 ? 53.124 -7.734 17.322 1.00 15.77 406 GLY B CA 1
ATOM 7726 C C . GLY B 1 406 ? 53.079 -7.174 18.733 1.00 16.74 406 GLY B C 1
ATOM 7727 O O . GLY B 1 406 ? 52.050 -7.255 19.406 1.00 15.36 406 GLY B O 1
ATOM 7728 N N . PHE B 1 407 ? 54.209 -6.617 19.167 1.00 17.04 407 PHE B N 1
ATOM 7729 C CA . PHE B 1 407 ? 54.342 -6.016 20.488 1.00 15.59 407 PHE B CA 1
ATOM 7730 C C . PHE B 1 407 ? 54.727 -4.551 20.342 1.00 19.81 407 PHE B C 1
ATOM 7731 O O . PHE B 1 407 ? 55.679 -4.229 19.626 1.00 19.71 407 PHE B O 1
ATOM 7739 N N . SER B 1 408 ? 53.995 -3.670 21.022 1.00 16.00 408 SER B N 1
ATOM 7740 C CA A SER B 1 408 ? 54.273 -2.240 21.045 0.50 19.18 408 SER B CA 1
ATOM 7741 C CA B SER B 1 408 ? 54.322 -2.251 21.041 0.50 19.18 408 SER B CA 1
ATOM 7742 C C . SER B 1 408 ? 54.561 -1.796 22.474 1.00 14.79 408 SER B C 1
ATOM 7743 O O . SER B 1 408 ? 54.231 -2.492 23.439 1.00 15.15 408 SER B O 1
ATOM 7748 N N . LEU B 1 409 ? 55.156 -0.607 22.604 1.00 17.91 409 LEU B N 1
ATOM 7749 C CA . LEU B 1 409 ? 55.607 -0.086 23.888 1.00 15.88 409 LEU B CA 1
ATOM 7750 C C . LEU B 1 409 ? 55.243 1.385 24.022 1.00 13.97 409 LEU B C 1
ATOM 7751 O O . LEU B 1 409 ? 55.543 2.186 23.129 1.00 18.51 409 LEU B O 1
ATOM 7756 N N . GLY B 1 410 ? 54.617 1.744 25.135 1.00 13.37 410 GLY B N 1
ATOM 7757 C CA . GLY B 1 410 ? 54.316 3.137 25.402 1.00 14.00 410 GLY B CA 1
ATOM 7758 C C . GLY B 1 410 ? 53.059 3.616 24.694 1.00 16.86 410 GLY B C 1
ATOM 7759 O O . GLY B 1 410 ? 52.556 2.999 23.756 1.00 16.36 410 GLY B O 1
ATOM 7760 N N . LEU B 1 411 ? 52.552 4.761 25.153 1.00 12.91 411 LEU B N 1
ATOM 7761 C CA . LEU B 1 411 ? 51.316 5.330 24.627 1.00 13.53 411 LEU B CA 1
ATOM 7762 C C . LEU B 1 411 ? 51.508 6.814 24.346 1.00 14.94 411 LEU B C 1
ATOM 7763 O O . LEU B 1 411 ? 51.796 7.584 25.269 1.00 15.27 411 LEU B O 1
ATOM 7768 N N . ARG B 1 412 ? 51.329 7.218 23.087 1.00 13.99 412 ARG B N 1
ATOM 7769 C CA . ARG B 1 412 ? 51.192 8.641 22.782 1.00 13.07 412 ARG B CA 1
ATOM 7770 C C . ARG B 1 412 ? 49.842 9.147 23.284 1.00 17.03 412 ARG B C 1
ATOM 7771 O O . ARG B 1 412 ? 48.796 8.575 22.959 1.00 15.78 412 ARG B O 1
ATOM 7779 N N . LEU B 1 413 ? 49.868 10.225 24.074 1.00 15.08 413 LEU B N 1
ATOM 7780 C CA . LEU B 1 413 ? 48.673 10.757 24.718 1.00 15.46 413 LEU B CA 1
ATOM 7781 C C . LEU B 1 413 ? 47.996 11.799 23.841 1.00 14.79 413 LEU B C 1
ATOM 7782 O O . LEU B 1 413 ? 48.661 12.631 23.220 1.00 16.36 413 LEU B O 1
ATOM 7787 N N . PHE B 1 414 ? 46.669 11.748 23.802 1.00 16.13 414 PHE B N 1
ATOM 7788 C CA . PHE B 1 414 ? 45.865 12.677 23.028 1.00 14.86 414 PHE B CA 1
ATOM 7789 C C . PHE B 1 414 ? 44.757 13.252 23.897 1.00 14.79 414 PHE B C 1
ATOM 7790 O O . PHE B 1 414 ? 44.332 12.614 24.869 1.00 15.28 414 PHE B O 1
ATOM 7798 N N . PRO B 1 415 ? 44.274 14.456 23.571 1.00 14.17 415 PRO B N 1
ATOM 7799 C CA . PRO B 1 415 ? 43.395 15.177 24.509 1.00 14.11 415 PRO B CA 1
ATOM 7800 C C . PRO B 1 415 ? 42.061 14.496 24.775 1.00 16.10 415 PRO B C 1
ATOM 7801 O O . PRO B 1 415 ? 41.555 14.571 25.903 1.00 16.71 415 PRO B O 1
ATOM 7805 N N . TYR B 1 416 ? 41.477 13.829 23.785 1.00 14.33 416 TYR B N 1
ATOM 7806 C CA . TYR B 1 416 ? 40.156 13.242 23.975 1.00 13.51 416 TYR B CA 1
ATOM 7807 C C . TYR B 1 416 ? 40.263 11.725 24.072 1.00 17.86 416 TYR B C 1
ATOM 7808 O O . TYR B 1 416 ? 39.547 10.979 23.395 1.00 17.06 416 TYR B O 1
ATOM 7817 N N . THR B 1 417 ? 41.177 11.270 24.916 1.00 18.87 417 THR B N 1
ATOM 7818 C CA . THR B 1 417 ? 41.240 9.883 25.332 1.00 17.65 417 THR B CA 1
ATOM 7819 C C . THR B 1 417 ? 41.135 9.832 26.847 1.00 17.77 417 THR B C 1
ATOM 7820 O O . THR B 1 417 ? 41.593 10.749 27.533 1.00 16.52 417 THR B O 1
ATOM 7824 N N . PRO B 1 418 ? 40.514 8.794 27.399 1.00 14.79 418 PRO B N 1
ATOM 7825 C CA . PRO B 1 418 ? 40.443 8.698 28.863 1.00 14.71 418 PRO B CA 1
ATOM 7826 C C . PRO B 1 418 ? 41.808 8.791 29.534 1.00 16.51 418 PRO B C 1
ATOM 7827 O O . PRO B 1 418 ? 41.921 9.411 30.600 1.00 16.98 418 PRO B O 1
ATOM 7831 N N . MET B 1 419 ? 42.854 8.230 28.918 1.00 14.51 419 MET B N 1
ATOM 7832 C CA . MET B 1 419 ? 44.199 8.343 29.478 1.00 16.27 419 MET B CA 1
ATOM 7833 C C . MET B 1 419 ? 44.660 9.792 29.517 1.00 14.69 419 MET B C 1
ATOM 7834 O O . MET B 1 419 ? 45.125 10.279 30.553 1.00 16.27 419 MET B O 1
ATOM 7839 N N . GLY B 1 420 ? 44.556 10.492 28.386 1.00 13.26 420 GLY B N 1
ATOM 7840 C CA . GLY B 1 420 ? 44.981 11.883 28.354 1.00 17.13 420 GLY B CA 1
ATOM 7841 C C . GLY B 1 420 ? 44.207 12.747 29.330 1.00 16.85 420 GLY B C 1
ATOM 7842 O O . GLY B 1 420 ? 44.779 13.610 30.002 1.00 16.48 420 GLY B O 1
ATOM 7843 N N . ILE B 1 421 ? 42.892 12.530 29.409 1.00 14.60 421 ILE B N 1
ATOM 7844 C CA . ILE B 1 421 ? 42.040 13.289 30.321 1.00 14.82 421 ILE B CA 1
ATOM 7845 C C . ILE B 1 421 ? 42.429 13.014 31.769 1.00 17.58 421 ILE B C 1
ATOM 7846 O O . ILE B 1 421 ? 42.593 13.936 32.577 1.00 19.13 421 ILE B O 1
ATOM 7851 N N . GLU B 1 422 ? 42.576 11.735 32.120 1.00 14.89 422 GLU B N 1
ATOM 7852 C CA . GLU B 1 422 ? 42.913 11.386 33.495 1.00 17.20 422 GLU B CA 1
ATOM 7853 C C . GLU B 1 422 ? 44.302 11.883 33.875 1.00 17.18 422 GLU B C 1
ATOM 7854 O O . GLU B 1 422 ? 44.509 12.364 34.998 1.00 20.64 422 GLU B O 1
ATOM 7860 N N . ILE B 1 423 ? 45.266 11.777 32.961 1.00 15.96 423 ILE B N 1
ATOM 7861 C CA . ILE B 1 423 ? 46.611 12.246 33.267 1.00 15.12 423 ILE B CA 1
ATOM 7862 C C . ILE B 1 423 ? 46.633 13.765 33.392 1.00 17.92 423 ILE B C 1
ATOM 7863 O O . ILE B 1 423 ? 47.314 14.317 34.264 1.00 17.33 423 ILE B O 1
ATOM 7868 N N . ALA B 1 424 ? 45.864 14.465 32.552 1.00 17.77 424 ALA B N 1
ATOM 7869 C CA . ALA B 1 424 ? 45.732 15.910 32.721 1.00 17.40 424 ALA B CA 1
ATOM 7870 C C . ALA B 1 424 ? 45.118 16.251 34.076 1.00 18.39 424 ALA B C 1
ATOM 7871 O O . ALA B 1 424 ? 45.547 17.204 34.738 1.00 18.47 424 ALA B O 1
ATOM 7873 N N . GLU B 1 425 ? 44.112 15.482 34.502 1.00 21.19 425 GLU B N 1
ATOM 7874 C CA . GLU B 1 425 ? 43.540 15.660 35.835 1.00 22.99 425 GLU B CA 1
ATOM 7875 C C . GLU B 1 425 ? 44.592 15.500 36.922 1.00 23.01 425 GLU B C 1
ATOM 7876 O O . GLU B 1 425 ? 44.603 16.255 37.902 1.00 20.56 425 GLU B O 1
ATOM 7882 N N . GLN B 1 426 ? 45.467 14.504 36.783 1.00 20.48 426 GLN B N 1
ATOM 7883 C CA . GLN B 1 426 ? 46.491 14.279 37.796 1.00 21.71 426 GLN B CA 1
ATOM 7884 C C . GLN B 1 426 ? 47.458 15.452 37.880 1.00 22.50 426 GLN B C 1
ATOM 7885 O O . GLN B 1 426 ? 47.944 15.781 38.968 1.00 20.73 426 GLN B O 1
ATOM 7891 N N . CYS B 1 427 ? 47.739 16.098 36.746 1.00 19.11 427 CYS B N 1
ATOM 7892 C CA . CYS B 1 427 ? 48.580 17.289 36.753 1.00 20.87 427 CYS B CA 1
ATOM 7893 C C . CYS B 1 427 ? 47.849 18.475 37.362 1.00 21.72 427 CYS B C 1
ATOM 7894 O O . CYS B 1 427 ? 48.447 19.266 38.104 1.00 20.90 427 CYS B O 1
ATOM 7897 N N . ALA B 1 428 ? 46.561 18.625 37.044 1.00 18.26 428 ALA B N 1
ATOM 7898 C CA . ALA B 1 428 ? 45.739 19.727 37.558 1.00 20.79 428 ALA B CA 1
ATOM 7899 C C . ALA B 1 428 ? 46.400 21.086 37.328 1.00 20.53 428 ALA B C 1
ATOM 7900 O O . ALA B 1 428 ? 46.157 22.044 38.068 1.00 20.84 428 ALA B O 1
ATOM 7902 N N . GLY B 1 429 ? 47.247 21.174 36.299 1.00 24.03 429 GLY B N 1
ATOM 7903 C CA . GLY B 1 429 ? 47.932 22.407 35.963 1.00 19.27 429 GLY B CA 1
ATOM 7904 C C . GLY B 1 429 ? 49.008 22.860 36.928 1.00 22.91 429 GLY B C 1
ATOM 7905 O O . GLY B 1 429 ? 49.539 23.961 36.754 1.00 22.61 429 GLY B O 1
ATOM 7906 N N . VAL B 1 430 ? 49.357 22.056 37.939 1.00 19.89 430 VAL B N 1
ATOM 7907 C CA . VAL B 1 430 ? 50.264 22.517 38.991 1.00 20.75 430 VAL B CA 1
ATOM 7908 C C . VAL B 1 430 ? 51.398 21.537 39.272 1.00 24.06 430 VAL B C 1
ATOM 7909 O O . VAL B 1 430 ? 52.299 21.833 40.066 1.00 24.15 430 VAL B O 1
ATOM 7913 N N . ARG B 1 431 ? 51.358 20.364 38.653 1.00 22.71 431 ARG B N 1
ATOM 7914 C CA A ARG B 1 431 ? 52.370 19.348 38.904 0.50 21.93 431 ARG B CA 1
ATOM 7915 C CA B ARG B 1 431 ? 52.343 19.326 38.918 0.50 21.94 431 ARG B CA 1
ATOM 7916 C C . ARG B 1 431 ? 52.442 18.423 37.698 1.00 19.68 431 ARG B C 1
ATOM 7917 O O . ARG B 1 431 ? 51.603 18.470 36.800 1.00 19.81 431 ARG B O 1
ATOM 7932 N N . THR B 1 432 ? 53.466 17.579 37.688 1.00 21.52 432 THR B N 1
ATOM 7933 C CA . THR B 1 432 ? 53.564 16.557 36.661 1.00 21.53 432 THR B CA 1
ATOM 7934 C C . THR B 1 432 ? 52.921 15.265 37.165 1.00 19.80 432 THR B C 1
ATOM 7935 O O . THR B 1 432 ? 52.643 15.100 38.355 1.00 25.70 432 THR B O 1
ATOM 7939 N N . ALA B 1 433 ? 52.679 14.341 36.244 1.00 20.19 433 ALA B N 1
ATOM 7940 C CA . ALA B 1 433 ? 52.064 13.089 36.638 1.00 19.64 433 ALA B CA 1
ATOM 7941 C C . ALA B 1 433 ? 53.037 11.944 36.404 1.00 19.93 433 ALA B C 1
ATOM 7942 O O . ALA B 1 433 ? 53.857 12.003 35.479 1.00 19.47 433 ALA B O 1
ATOM 7944 N N . PRO B 1 434 ? 52.994 10.904 37.238 1.00 19.01 434 PRO B N 1
ATOM 7945 C CA . PRO B 1 434 ? 53.872 9.753 37.011 1.00 17.48 434 PRO B CA 1
ATOM 7946 C C . PRO B 1 434 ? 53.663 9.176 35.620 1.00 18.76 434 PRO B C 1
ATOM 7947 O O . PRO B 1 434 ? 52.546 9.143 35.100 1.00 18.26 434 PRO B O 1
ATOM 7951 N N . GLY B 1 435 ? 54.760 8.739 35.007 1.00 16.81 435 GLY B N 1
ATOM 7952 C CA . GLY B 1 435 ? 54.701 8.086 33.720 1.00 16.23 435 GLY B CA 1
ATOM 7953 C C . GLY B 1 435 ? 54.724 9.008 32.517 1.00 15.96 435 GLY B C 1
ATOM 7954 O O . GLY B 1 435 ? 54.888 8.518 31.395 1.00 15.58 435 GLY B O 1
ATOM 7955 N N . LEU B 1 436 ? 54.555 10.315 32.710 1.00 16.72 436 LEU B N 1
ATOM 7956 C CA . LEU B 1 436 ? 54.643 11.263 31.605 1.00 19.08 436 LEU B CA 1
ATOM 7957 C C . LEU B 1 436 ? 56.065 11.341 31.069 1.00 20.23 436 LEU B C 1
ATOM 7958 O O . LEU B 1 436 ? 57.037 11.339 31.829 1.00 22.15 436 LEU B O 1
ATOM 7963 N N . GLN B 1 437 ? 56.187 11.405 29.746 1.00 17.69 437 GLN B N 1
ATOM 7964 C CA . GLN B 1 437 ? 57.498 11.428 29.120 1.00 20.48 437 GLN B CA 1
ATOM 7965 C C . GLN B 1 437 ? 57.383 12.127 27.775 1.00 21.08 437 GLN B C 1
ATOM 7966 O O . GLN B 1 437 ? 56.348 12.050 27.106 1.00 17.07 437 GLN B O 1
ATOM 7972 N N . SER B 1 438 ? 58.449 12.826 27.400 1.00 20.38 438 SER B N 1
ATOM 7973 C CA . SER B 1 438 ? 58.605 13.336 26.046 1.00 19.27 438 SER B CA 1
ATOM 7974 C C . SER B 1 438 ? 60.091 13.492 25.771 1.00 20.91 438 SER B C 1
ATOM 7975 O O . SER B 1 438 ? 60.831 13.996 26.620 1.00 22.74 438 SER B O 1
ATOM 7978 N N . ASN B 1 439 ? 60.518 13.082 24.574 1.00 21.61 439 ASN B N 1
ATOM 7979 C CA . ASN B 1 439 ? 61.939 13.130 24.245 1.00 20.25 439 ASN B CA 1
ATOM 7980 C C . ASN B 1 439 ? 62.488 14.550 24.231 1.00 24.23 439 ASN B C 1
ATOM 7981 O O . ASN B 1 439 ? 63.694 14.739 24.425 1.00 27.16 439 ASN B O 1
ATOM 7986 N N . THR B 1 440 ? 61.640 15.553 24.009 1.00 26.05 440 THR B N 1
ATOM 7987 C CA . THR B 1 440 ? 62.087 16.937 23.924 1.00 25.67 440 THR B CA 1
ATOM 7988 C C . THR B 1 440 ? 61.655 17.761 25.131 1.00 28.49 440 THR B C 1
ATOM 7989 O O . THR B 1 440 ? 61.681 18.995 25.077 1.00 32.79 440 THR B O 1
ATOM 7993 N N . ALA B 1 441 ? 61.264 17.107 26.220 1.00 25.26 441 ALA B N 1
ATOM 7994 C CA . ALA B 1 441 ? 60.775 17.837 27.381 1.00 31.57 441 ALA B CA 1
ATOM 7995 C C . ALA B 1 441 ? 61.915 18.580 28.061 1.00 36.33 441 ALA B C 1
ATOM 7996 O O . ALA B 1 441 ? 62.968 18.003 28.347 1.00 38.11 441 ALA B O 1
ATOM 7998 N N . ASP B 1 442 ? 61.702 19.869 28.317 1.00 40.35 442 ASP B N 1
ATOM 7999 C CA . ASP B 1 442 ? 62.636 20.678 29.095 1.00 48.64 442 ASP B CA 1
ATOM 8000 C C . ASP B 1 442 ? 62.037 20.846 30.487 1.00 50.48 442 ASP B C 1
ATOM 8001 O O . ASP B 1 442 ? 61.387 21.842 30.802 1.00 58.34 442 ASP B O 1
ATOM 8006 N N . GLY B 1 443 ? 62.268 19.844 31.331 1.00 46.62 443 GLY B N 1
ATOM 8007 C CA . GLY B 1 443 ? 61.728 19.843 32.668 1.00 47.55 443 GLY B CA 1
ATOM 8008 C C . GLY B 1 443 ? 60.411 19.100 32.764 1.00 45.38 443 GLY B C 1
ATOM 8009 O O . GLY B 1 443 ? 59.972 18.433 31.820 1.00 41.97 443 GLY B O 1
ATOM 8010 N N . PRO B 1 444 ? 59.759 19.197 33.923 1.00 41.63 444 PRO B N 1
ATOM 8011 C CA . PRO B 1 444 ? 58.521 18.439 34.141 1.00 39.56 444 PRO B CA 1
ATOM 8012 C C . PRO B 1 444 ? 57.406 18.877 33.202 1.00 34.21 444 PRO B C 1
ATOM 8013 O O . PRO B 1 444 ? 57.216 20.067 32.939 1.00 34.71 444 PRO B O 1
ATOM 8017 N N . ILE B 1 445 ? 56.662 17.893 32.708 1.00 31.47 445 ILE B N 1
ATOM 8018 C CA . ILE B 1 445 ? 55.522 18.124 31.829 1.00 22.91 445 ILE B CA 1
ATOM 8019 C C . ILE B 1 445 ? 54.309 18.389 32.712 1.00 25.19 445 ILE B C 1
ATOM 8020 O O . ILE B 1 445 ? 53.860 17.505 33.444 1.00 26.83 445 ILE B O 1
ATOM 8025 N N . VAL B 1 446 ? 53.781 19.606 32.654 1.00 22.34 446 VAL B N 1
ATOM 8026 C CA . VAL B 1 446 ? 52.639 20.003 33.467 1.00 21.81 446 VAL B CA 1
ATOM 8027 C C . VAL B 1 446 ? 51.463 20.231 32.526 1.00 21.99 446 VAL B C 1
ATOM 8028 O O . VAL B 1 446 ? 51.394 21.257 31.839 1.00 28.38 446 VAL B O 1
ATOM 8032 N N . LEU B 1 447 ? 50.535 19.282 32.488 1.00 20.96 447 LEU B N 1
ATOM 8033 C CA . LEU B 1 447 ? 49.345 19.410 31.661 1.00 21.48 447 LEU B CA 1
ATOM 8034 C C . LEU B 1 447 ? 48.222 20.101 32.431 1.00 24.48 447 LEU B C 1
ATOM 8035 O O . LEU B 1 447 ? 48.235 20.184 33.663 1.00 23.31 447 LEU B O 1
ATOM 8040 N N . LYS B 1 448 ? 47.243 20.603 31.680 1.00 20.54 448 LYS B N 1
ATOM 8041 C CA . LYS B 1 448 ? 46.069 21.266 32.222 1.00 19.41 448 LYS B CA 1
ATOM 8042 C C . LYS B 1 448 ? 44.804 20.537 31.785 1.00 19.94 448 LYS B C 1
ATOM 8043 O O . LYS B 1 448 ? 44.655 20.227 30.594 1.00 18.35 448 LYS B O 1
ATOM 8049 N N . PRO B 1 449 ? 43.891 20.225 32.704 1.00 19.90 449 PRO B N 1
ATOM 8050 C CA . PRO B 1 449 ? 42.582 19.704 32.299 1.00 20.47 449 PRO B CA 1
ATOM 8051 C C . PRO B 1 449 ? 41.834 20.731 31.465 1.00 19.21 449 PRO B C 1
ATOM 8052 O O . PRO B 1 449 ? 42.079 21.935 31.556 1.00 19.35 449 PRO B O 1
ATOM 8056 N N . LEU B 1 450 ? 40.903 20.233 30.641 1.00 17.28 450 LEU B N 1
ATOM 8057 C CA . LEU B 1 450 ? 40.168 21.095 29.718 1.00 17.98 450 LEU B CA 1
ATOM 8058 C C . LEU B 1 450 ? 39.498 22.271 30.429 1.00 20.07 450 LEU B C 1
ATOM 8059 O O . LEU B 1 450 ? 39.528 23.404 29.930 1.00 21.43 450 LEU B O 1
ATOM 8064 N N . ARG B 1 451 ? 38.897 22.031 31.597 1.00 22.69 451 ARG B N 1
ATOM 8065 C CA . ARG B 1 451 ? 38.174 23.111 32.270 1.00 22.99 451 ARG B CA 1
ATOM 8066 C C . ARG B 1 451 ? 39.100 24.222 32.749 1.00 21.79 451 ARG B C 1
ATOM 8067 O O . ARG B 1 451 ? 38.622 25.316 33.072 1.00 22.91 451 ARG B O 1
ATOM 8075 N N . MET B 1 452 ? 40.403 23.973 32.811 1.00 20.68 452 MET B N 1
ATOM 8076 C CA . MET B 1 452 ? 41.365 25.002 33.181 1.00 24.09 452 MET B CA 1
ATOM 8077 C C . MET B 1 452 ? 41.954 25.709 31.971 1.00 22.08 452 MET B C 1
ATOM 8078 O O . MET B 1 452 ? 42.778 26.614 32.138 1.00 26.74 452 MET B O 1
ATOM 8083 N N . CYS B 1 453 ? 41.561 25.320 30.763 1.00 21.99 453 CYS B N 1
ATOM 8084 C CA . CYS B 1 453 ? 42.100 25.916 29.553 1.00 20.87 453 CYS B CA 1
ATOM 8085 C C . CYS B 1 453 ? 41.184 27.017 29.036 1.00 24.31 453 CYS B C 1
ATOM 8086 O O . CYS B 1 453 ? 39.961 26.967 29.195 1.00 24.42 453 CYS B O 1
ATOM 8089 N N . ALA B 1 454 ? 41.800 28.024 28.421 1.00 20.88 454 ALA B N 1
ATOM 8090 C CA . ALA B 1 454 ? 41.057 29.146 27.866 1.00 21.93 454 ALA B CA 1
ATOM 8091 C C . ALA B 1 454 ? 40.362 28.804 26.556 1.00 21.24 454 ALA B C 1
ATOM 8092 O O . ALA B 1 454 ? 39.452 29.533 26.144 1.00 21.84 454 ALA B O 1
ATOM 8094 N N . SER B 1 455 ? 40.767 27.728 25.891 1.00 18.23 455 SER B N 1
ATOM 8095 C CA . SER B 1 455 ? 40.206 27.382 24.594 1.00 20.39 455 SER B CA 1
ATOM 8096 C C . SER B 1 455 ? 40.411 25.895 24.359 1.00 19.89 455 SER B C 1
ATOM 8097 O O . SER B 1 455 ? 41.302 25.282 24.964 1.00 20.08 455 SER B O 1
ATOM 8100 N N . PRO B 1 456 ? 39.610 25.289 23.483 1.00 17.89 456 PRO B N 1
ATOM 8101 C CA . PRO B 1 456 ? 39.935 23.928 23.033 1.00 18.04 456 PRO B CA 1
ATOM 8102 C C . PRO B 1 456 ? 41.326 23.825 22.443 1.00 17.11 456 PRO B C 1
ATOM 8103 O O . PRO B 1 456 ? 42.015 22.827 22.683 1.00 17.12 456 PRO B O 1
ATOM 8107 N N . ALA B 1 457 ? 41.761 24.839 21.681 1.00 14.37 457 ALA B N 1
ATOM 8108 C CA . ALA B 1 457 ? 43.096 24.801 21.098 1.00 16.98 457 ALA B CA 1
ATOM 8109 C C . ALA B 1 457 ? 44.169 24.653 22.169 1.00 18.09 457 ALA B C 1
ATOM 8110 O O . ALA B 1 457 ? 45.114 23.872 21.998 1.00 16.28 457 ALA B O 1
ATOM 8112 N N . GLU B 1 458 ? 44.044 25.387 23.287 1.00 17.12 458 GLU B N 1
ATOM 8113 C CA . GLU B 1 458 ? 45.030 25.241 24.355 1.00 16.95 458 GLU B CA 1
ATOM 8114 C C . GLU B 1 458 ? 45.017 23.834 24.931 1.00 15.05 458 GLU B C 1
ATOM 8115 O O . GLU B 1 458 ? 46.077 23.238 25.146 1.00 15.65 458 GLU B O 1
ATOM 8121 N N . TYR B 1 459 ? 43.825 23.288 25.191 1.00 14.85 459 TYR B N 1
ATOM 8122 C CA . TYR B 1 459 ? 43.739 21.944 25.761 1.00 14.59 459 TYR B CA 1
ATOM 8123 C C . TYR B 1 459 ? 44.327 20.902 24.820 1.00 17.44 459 TYR B C 1
ATOM 8124 O O . TYR B 1 459 ? 44.933 19.919 25.267 1.00 15.26 459 TYR B O 1
ATOM 8133 N N . GLU B 1 460 ? 44.149 21.095 23.512 1.00 14.74 460 GLU B N 1
ATOM 8134 C CA . GLU B 1 460 ? 44.588 20.097 22.546 1.00 16.00 460 GLU B CA 1
ATOM 8135 C C . GLU B 1 460 ? 46.077 20.214 22.243 1.00 15.14 460 GLU B C 1
ATOM 8136 O O . GLU B 1 460 ? 46.768 19.194 22.137 1.00 16.44 460 GLU B O 1
ATOM 8142 N N . ARG B 1 461 ? 46.590 21.443 22.111 1.00 17.29 461 ARG B N 1
ATOM 8143 C CA . ARG B 1 461 ? 47.955 21.616 21.619 1.00 17.13 461 ARG B CA 1
ATOM 8144 C C . ARG B 1 461 ? 48.992 21.150 22.632 1.00 16.67 461 ARG B C 1
ATOM 8145 O O . ARG B 1 461 ? 50.105 20.778 22.241 1.00 16.93 461 ARG B O 1
ATOM 8153 N N . GLN B 1 462 ? 48.649 21.148 23.928 1.00 16.03 462 GLN B N 1
ATOM 8154 C CA . GLN B 1 462 ? 49.627 20.841 24.966 1.00 16.70 462 GLN B CA 1
ATOM 8155 C C . GLN B 1 462 ? 50.134 19.407 24.888 1.00 17.55 462 GLN B C 1
ATOM 8156 O O . GLN B 1 462 ? 51.209 19.114 25.423 1.00 18.25 462 GLN B O 1
ATOM 8162 N N . PHE B 1 463 ? 49.391 18.512 24.241 1.00 16.45 463 PHE B N 1
ATOM 8163 C CA . PHE B 1 463 ? 49.823 17.127 24.097 1.00 15.52 463 PHE B CA 1
ATOM 8164 C C . PHE B 1 463 ? 50.850 16.949 22.986 1.00 17.38 463 PHE B C 1
ATOM 8165 O O . PHE B 1 463 ? 51.402 15.852 22.839 1.00 17.52 463 PHE B O 1
ATOM 8173 N N . MET B 1 464 ? 51.112 17.996 22.207 1.00 15.79 464 MET B N 1
ATOM 8174 C CA A MET B 1 464 ? 52.068 17.948 21.108 0.50 17.56 464 MET B CA 1
ATOM 8175 C CA B MET B 1 464 ? 52.087 17.937 21.126 0.50 17.55 464 MET B CA 1
ATOM 8176 C C . MET B 1 464 ? 53.098 19.073 21.131 1.00 18.24 464 MET B C 1
ATOM 8177 O O . MET B 1 464 ? 54.167 18.914 20.528 1.00 18.04 464 MET B O 1
ATOM 8186 N N . PHE B 1 465 ? 52.820 20.195 21.796 1.00 17.55 465 PHE B N 1
ATOM 8187 C CA . PHE B 1 465 ? 53.699 21.358 21.806 1.00 17.46 465 PHE B CA 1
ATOM 8188 C C . PHE B 1 465 ? 53.899 21.848 23.233 1.00 18.40 465 PHE B C 1
ATOM 8189 O O . PHE B 1 465 ? 52.977 21.799 24.050 1.00 20.18 465 PHE B O 1
ATOM 8197 N N . ASP B 1 466 ? 55.094 22.361 23.519 1.00 19.27 466 ASP B N 1
ATOM 8198 C CA . ASP B 1 466 ? 55.344 22.964 24.821 1.00 22.63 466 ASP B CA 1
ATOM 8199 C C . ASP B 1 466 ? 54.913 24.432 24.802 1.00 26.47 466 ASP B C 1
ATOM 8200 O O . ASP B 1 466 ? 54.349 24.926 23.822 1.00 24.69 466 ASP B O 1
ATOM 8205 N N . GLU B 1 467 ? 55.186 25.145 25.899 1.00 27.38 467 GLU B N 1
ATOM 8206 C CA . GLU B 1 467 ? 54.716 26.520 26.041 1.00 34.16 467 GLU B CA 1
ATOM 8207 C C . GLU B 1 467 ? 55.328 27.449 24.999 1.00 30.47 467 GLU B C 1
ATOM 8208 O O . GLU B 1 467 ? 54.734 28.482 24.669 1.00 37.54 467 GLU B O 1
ATOM 8214 N N . HIS B 1 468 ? 56.504 27.111 24.478 1.00 32.91 468 HIS B N 1
ATOM 8215 C CA . HIS B 1 468 ? 57.189 27.943 23.496 1.00 34.35 468 HIS B CA 1
ATOM 8216 C C . HIS B 1 468 ? 56.846 27.591 22.054 1.00 32.34 468 HIS B C 1
ATOM 8217 O O . HIS B 1 468 ? 57.376 28.227 21.138 1.00 31.33 468 HIS B O 1
ATOM 8224 N N . GLY B 1 469 ? 55.980 26.608 21.824 1.00 27.78 469 GLY B N 1
ATOM 8225 C CA . GLY B 1 469 ? 55.642 26.200 20.479 1.00 27.28 469 GLY B CA 1
ATOM 8226 C C . GLY B 1 469 ? 56.542 25.141 19.880 1.00 28.95 469 GLY B C 1
ATOM 8227 O O . GLY B 1 469 ? 56.361 24.789 18.706 1.00 26.95 469 GLY B O 1
ATOM 8228 N N . ASN B 1 470 ? 57.515 24.636 20.632 1.00 26.15 470 ASN B N 1
ATOM 8229 C CA . ASN B 1 470 ? 58.364 23.566 20.137 1.00 25.55 470 ASN B CA 1
ATOM 8230 C C . ASN B 1 470 ? 57.636 22.233 20.232 1.00 23.52 470 ASN B C 1
ATOM 8231 O O . ASN B 1 470 ? 56.780 22.029 21.097 1.00 19.47 470 ASN B O 1
ATOM 8236 N N . PHE B 1 471 ? 57.978 21.323 19.325 1.00 19.53 471 PHE B N 1
ATOM 8237 C CA . PHE B 1 471 ? 57.407 19.985 19.378 1.00 18.44 471 PHE B CA 1
ATOM 8238 C C . PHE B 1 471 ? 57.769 19.309 20.691 1.00 20.95 471 PHE B C 1
ATOM 8239 O O . PHE B 1 471 ? 58.935 19.275 21.091 1.00 20.37 471 PHE B O 1
ATOM 8247 N N . ARG B 1 472 ? 56.751 18.784 21.370 1.00 18.54 472 ARG B N 1
ATOM 8248 C CA . ARG B 1 472 ? 56.925 18.092 22.645 1.00 19.65 472 ARG B CA 1
ATOM 8249 C C . ARG B 1 472 ? 55.774 17.091 22.720 1.00 16.51 472 ARG B C 1
ATOM 8250 O O . ARG B 1 472 ? 54.751 17.321 23.367 1.00 19.79 472 ARG B O 1
ATOM 8258 N N . LEU B 1 473 ? 55.936 15.989 21.990 1.00 16.38 473 LEU B N 1
ATOM 8259 C CA . LEU B 1 473 ? 54.897 14.972 21.903 1.00 16.64 473 LEU B CA 1
ATOM 8260 C C . LEU B 1 473 ? 54.868 14.179 23.200 1.00 15.53 473 LEU B C 1
ATOM 8261 O O . LEU B 1 473 ? 55.863 13.545 23.567 1.00 17.72 473 LEU B O 1
ATOM 8266 N N . VAL B 1 474 ? 53.727 14.212 23.890 1.00 15.39 474 VAL B N 1
ATOM 8267 C CA . VAL B 1 474 ? 53.605 13.674 25.242 1.00 14.58 474 VAL B CA 1
ATOM 8268 C C . VAL B 1 474 ? 53.241 12.201 25.176 1.00 16.49 474 VAL B C 1
ATOM 8269 O O . VAL B 1 474 ? 52.419 11.789 24.351 1.00 16.64 474 VAL B O 1
ATOM 8273 N N . CYS B 1 475 ? 53.840 11.411 26.071 1.00 15.83 475 CYS B N 1
ATOM 8274 C CA . CYS B 1 475 ? 53.622 9.976 26.136 1.00 13.92 475 CYS B CA 1
ATOM 8275 C C . CYS B 1 475 ? 53.429 9.551 27.580 1.00 14.17 475 CYS B C 1
ATOM 8276 O O . CYS B 1 475 ? 53.769 10.277 28.519 1.00 14.63 475 CYS B O 1
ATOM 8279 N N . TYR B 1 476 ? 52.872 8.355 27.736 1.00 13.91 476 TYR B N 1
ATOM 8280 C CA . TYR B 1 476 ? 52.827 7.648 29.006 1.00 14.15 476 TYR B CA 1
ATOM 8281 C C . TYR B 1 476 ? 53.580 6.336 28.871 1.00 14.19 476 TYR B C 1
ATOM 8282 O O . TYR B 1 476 ? 53.432 5.630 27.871 1.00 13.83 476 TYR B O 1
ATOM 8291 N N . PHE B 1 477 ? 54.367 6.005 29.891 1.00 15.20 477 PHE B N 1
ATOM 8292 C CA . PHE B 1 477 ? 55.018 4.703 29.979 1.00 14.79 477 PHE B CA 1
ATOM 8293 C C . PHE B 1 477 ? 55.045 4.314 31.448 1.00 15.19 477 PHE B C 1
ATOM 8294 O O . PHE B 1 477 ? 55.509 5.093 32.285 1.00 15.67 477 PHE B O 1
ATOM 8302 N N . SER B 1 478 ? 54.548 3.121 31.756 1.00 15.04 478 SER B N 1
ATOM 8303 C CA . SER B 1 478 ? 54.362 2.717 33.141 1.00 16.13 478 SER B CA 1
ATOM 8304 C C . SER B 1 478 ? 55.649 2.908 33.943 1.00 16.08 478 SER B C 1
ATOM 8305 O O . SER B 1 478 ? 56.704 2.396 33.542 1.00 16.28 478 SER B O 1
ATOM 8308 N N . PRO B 1 479 ? 55.607 3.632 35.065 1.00 16.51 479 PRO B N 1
ATOM 8309 C CA . PRO B 1 479 ? 56.789 3.698 35.937 1.00 17.24 479 PRO B CA 1
ATOM 8310 C C . PRO B 1 479 ? 57.242 2.336 36.436 1.00 17.49 479 PRO B C 1
ATOM 8311 O O . PRO B 1 479 ? 58.406 2.191 36.829 1.00 18.98 479 PRO B O 1
ATOM 8315 N N . GLY B 1 480 ? 56.371 1.327 36.411 1.00 17.09 480 GLY B N 1
ATOM 8316 C CA . GLY B 1 480 ? 56.779 -0.027 36.750 1.00 17.58 480 GLY B CA 1
ATOM 8317 C C . GLY B 1 480 ? 57.804 -0.620 35.807 1.00 21.01 480 GLY B C 1
ATOM 8318 O O . GLY B 1 480 ? 58.367 -1.679 36.115 1.00 23.18 480 GLY B O 1
ATOM 8319 N N . LEU B 1 481 ? 58.058 0.028 34.671 1.00 19.59 481 LEU B N 1
ATOM 8320 C CA . LEU B 1 481 ? 59.010 -0.458 33.679 1.00 24.21 481 LEU B CA 1
ATOM 8321 C C . LEU B 1 481 ? 60.312 0.333 33.681 1.00 30.85 481 LEU B C 1
ATOM 8322 O O . LEU B 1 481 ? 61.167 0.103 32.819 1.00 37.36 481 LEU B O 1
ATOM 8327 N N . LEU B 1 482 ? 60.484 1.254 34.622 1.00 28.46 482 LEU B N 1
ATOM 8328 C CA . LEU B 1 482 ? 61.696 2.063 34.679 1.00 38.82 482 LEU B CA 1
ATOM 8329 C C . LEU B 1 482 ? 62.596 1.607 35.821 1.00 39.24 482 LEU B C 1
ATOM 8330 O O . LEU B 1 482 ? 62.361 1.951 36.978 1.00 45.62 482 LEU B O 1
ATOM 8335 N N . TRP B 1 495 ? 64.386 4.977 26.010 1.00 40.43 495 TRP B N 1
ATOM 8336 C CA . TRP B 1 495 ? 63.579 4.119 25.146 1.00 40.75 495 TRP B CA 1
ATOM 8337 C C . TRP B 1 495 ? 64.373 2.916 24.645 1.00 39.30 495 TRP B C 1
ATOM 8338 O O . TRP B 1 495 ? 63.827 1.822 24.512 1.00 35.20 495 TRP B O 1
ATOM 8349 N N . HIS B 1 496 ? 65.658 3.134 24.350 1.00 38.02 496 HIS B N 1
ATOM 8350 C CA . HIS B 1 496 ? 66.505 2.045 23.870 1.00 41.39 496 HIS B CA 1
ATOM 8351 C C . HIS B 1 496 ? 66.574 0.914 24.890 1.00 40.02 496 HIS B C 1
ATOM 8352 O O . HIS B 1 496 ? 66.476 -0.265 24.529 1.00 41.56 496 HIS B O 1
ATOM 8359 N N . GLY B 1 497 ? 66.746 1.251 26.168 1.00 38.66 497 GLY B N 1
ATOM 8360 C CA . GLY B 1 497 ? 66.783 0.218 27.190 1.00 36.92 497 GLY B CA 1
ATOM 8361 C C . GLY B 1 497 ? 65.469 -0.529 27.307 1.00 38.23 497 GLY B C 1
ATOM 8362 O O . GLY B 1 497 ? 65.450 -1.745 27.518 1.00 34.74 497 GLY B O 1
ATOM 8363 N N . ALA B 1 498 ? 64.351 0.187 27.172 1.00 37.15 498 ALA B N 1
ATOM 8364 C CA . ALA B 1 498 ? 63.047 -0.464 27.253 1.00 36.09 498 ALA B CA 1
ATOM 8365 C C . ALA B 1 498 ? 62.823 -1.403 26.074 1.00 34.37 498 ALA B C 1
ATOM 8366 O O . ALA B 1 498 ? 62.289 -2.505 26.244 1.00 31.81 498 ALA B O 1
ATOM 8368 N N . VAL B 1 499 ? 63.232 -0.986 24.873 1.00 33.64 499 VAL B N 1
ATOM 8369 C CA . VAL B 1 499 ? 63.081 -1.836 23.696 1.00 36.40 499 VAL B CA 1
ATOM 8370 C C . VAL B 1 499 ? 63.947 -3.083 23.818 1.00 33.22 499 VAL B C 1
ATOM 8371 O O . VAL B 1 499 ? 63.515 -4.190 23.475 1.00 33.96 499 VAL B O 1
ATOM 8375 N N . ALA B 1 500 ? 65.177 -2.928 24.312 1.00 33.99 500 ALA B N 1
ATOM 8376 C CA . ALA B 1 500 ? 66.069 -4.077 24.441 1.00 33.35 500 ALA B CA 1
ATOM 8377 C C . ALA B 1 500 ? 65.544 -5.080 25.462 1.00 33.83 500 ALA B C 1
ATOM 8378 O O . ALA B 1 500 ? 65.708 -6.292 25.286 1.00 33.89 500 ALA B O 1
ATOM 8380 N N . ASP B 1 501 ? 64.917 -4.593 26.537 1.00 32.69 501 ASP B N 1
ATOM 8381 C CA . ASP B 1 501 ? 64.345 -5.494 27.535 1.00 35.66 501 ASP B CA 1
ATOM 8382 C C . ASP B 1 501 ? 63.267 -6.381 26.927 1.00 32.17 501 ASP B C 1
ATOM 8383 O O . ASP B 1 501 ? 63.169 -7.568 27.258 1.00 30.38 501 ASP B O 1
ATOM 8388 N N . LEU B 1 502 ? 62.441 -5.817 26.043 1.00 30.38 502 LEU B N 1
ATOM 8389 C CA . LEU B 1 502 ? 61.390 -6.602 25.406 1.00 30.09 502 LEU B CA 1
ATOM 8390 C C . LEU B 1 502 ? 61.976 -7.617 24.432 1.00 33.01 502 LEU B C 1
ATOM 8391 O O . LEU B 1 502 ? 61.561 -8.784 24.420 1.00 30.33 502 LEU B O 1
ATOM 8396 N N . TRP B 1 503 ? 62.960 -7.199 23.627 1.00 32.07 503 TRP B N 1
ATOM 8397 C CA . TRP B 1 503 ? 63.593 -8.118 22.684 1.00 33.06 503 TRP B CA 1
ATOM 8398 C C . TRP B 1 503 ? 64.169 -9.330 23.403 1.00 31.43 503 TRP B C 1
ATOM 8399 O O . TRP B 1 503 ? 64.123 -10.450 22.882 1.00 33.75 503 TRP B O 1
ATOM 8410 N N . ALA B 1 504 ? 64.705 -9.129 24.610 1.00 33.90 504 ALA B N 1
ATOM 8411 C CA . ALA B 1 504 ? 65.306 -10.224 25.361 1.00 31.77 504 ALA B CA 1
ATOM 8412 C C . ALA B 1 504 ? 64.291 -11.274 25.793 1.00 31.97 504 ALA B C 1
ATOM 8413 O O . ALA B 1 504 ? 64.697 -12.368 26.196 1.00 31.90 504 ALA B O 1
ATOM 8415 N N . LEU B 1 505 ? 62.994 -10.976 25.728 1.00 28.93 505 LEU B N 1
ATOM 8416 C CA . LEU B 1 505 ? 61.988 -11.958 26.110 1.00 30.04 505 LEU B CA 1
ATOM 8417 C C . LEU B 1 505 ? 61.644 -12.926 24.986 1.00 28.39 505 LEU B C 1
ATOM 8418 O O . LEU B 1 505 ? 61.006 -13.951 25.248 1.00 29.70 505 LEU B O 1
ATOM 8423 N N . ILE B 1 506 ? 62.041 -12.630 23.754 1.00 29.33 506 ILE B N 1
ATOM 8424 C CA . ILE B 1 506 ? 61.662 -13.427 22.594 1.00 28.61 506 ILE B CA 1
ATOM 8425 C C . ILE B 1 506 ? 62.782 -14.409 22.283 1.00 29.68 506 ILE B C 1
ATOM 8426 O O . ILE B 1 506 ? 63.942 -14.010 22.121 1.00 31.29 506 ILE B O 1
ATOM 8431 N N . ASP B 1 507 ? 62.436 -15.688 22.197 1.00 28.57 507 ASP B N 1
ATOM 8432 C CA . ASP B 1 507 ? 63.388 -16.690 21.737 1.00 33.63 507 ASP B CA 1
ATOM 8433 C C . ASP B 1 507 ? 63.813 -16.362 20.309 1.00 30.23 507 ASP B C 1
ATOM 8434 O O . ASP B 1 507 ? 62.956 -16.041 19.473 1.00 30.31 507 ASP B O 1
ATOM 8439 N N . PRO B 1 508 ? 65.111 -16.405 19.993 1.00 36.67 508 PRO B N 1
ATOM 8440 C CA . PRO B 1 508 ? 65.532 -16.121 18.610 1.00 33.36 508 PRO B CA 1
ATOM 8441 C C . PRO B 1 508 ? 64.869 -17.023 17.581 1.00 32.50 508 PRO B C 1
ATOM 8442 O O . PRO B 1 508 ? 64.700 -16.610 16.426 1.00 32.45 508 PRO B O 1
ATOM 8446 N N . ALA B 1 509 ? 64.477 -18.240 17.967 1.00 31.32 509 ALA B N 1
ATOM 8447 C CA . ALA B 1 509 ? 63.772 -19.129 17.053 1.00 30.57 509 ALA B CA 1
ATOM 8448 C C . ALA B 1 509 ? 62.374 -18.634 16.711 1.00 31.41 509 ALA B C 1
ATOM 8449 O O . ALA B 1 509 ? 61.744 -19.194 15.807 1.00 25.88 509 ALA B O 1
ATOM 8451 N N . ASP B 1 510 ? 61.879 -17.607 17.401 1.00 26.04 510 ASP B N 1
ATOM 8452 C CA . ASP B 1 510 ? 60.555 -17.055 17.156 1.00 22.79 510 ASP B CA 1
ATOM 8453 C C . ASP B 1 510 ? 60.584 -15.701 16.463 1.00 20.45 510 ASP B C 1
ATOM 8454 O O . ASP B 1 510 ? 59.516 -15.132 16.218 1.00 20.28 510 ASP B O 1
ATOM 8459 N N . HIS B 1 511 ? 61.768 -15.163 16.157 1.00 20.16 511 HIS B N 1
ATOM 8460 C CA . HIS B 1 511 ? 61.844 -13.847 15.529 1.00 22.65 511 HIS B CA 1
ATOM 8461 C C . HIS B 1 511 ? 61.102 -13.801 14.199 1.00 17.60 511 HIS B C 1
ATOM 8462 O O . HIS B 1 511 ? 60.598 -12.744 13.808 1.00 22.35 511 HIS B O 1
ATOM 8469 N N . HIS B 1 512 ? 61.016 -14.931 13.491 1.00 18.25 512 HIS B N 1
ATOM 8470 C CA . HIS B 1 512 ? 60.341 -14.911 12.200 1.00 17.31 512 HIS B CA 1
ATOM 8471 C C . HIS B 1 512 ? 58.860 -14.579 12.340 1.00 17.58 512 HIS B C 1
ATOM 8472 O O . HIS B 1 512 ? 58.262 -14.033 11.409 1.00 17.30 512 HIS B O 1
ATOM 8479 N N . ARG B 1 513 ? 58.251 -14.877 13.491 1.00 15.62 513 ARG B N 1
ATOM 8480 C CA . ARG B 1 513 ? 56.809 -14.710 13.638 1.00 15.60 513 ARG B CA 1
ATOM 8481 C C . ARG B 1 513 ? 56.432 -13.596 14.610 1.00 17.89 513 ARG B C 1
ATOM 8482 O O . ARG B 1 513 ? 55.280 -13.535 15.048 1.00 18.53 513 ARG B O 1
ATOM 8490 N N . VAL B 1 514 ? 57.361 -12.697 14.938 1.00 15.25 514 VAL B N 1
ATOM 8491 C CA . VAL B 1 514 ? 57.062 -11.572 15.819 1.00 16.58 514 VAL B CA 1
ATOM 8492 C C . VAL B 1 514 ? 57.459 -10.265 15.155 1.00 18.60 514 VAL B C 1
ATOM 8493 O O . VAL B 1 514 ? 58.400 -10.205 14.357 1.00 19.37 514 VAL B O 1
ATOM 8497 N N . MET B 1 515 ? 56.734 -9.206 15.506 1.00 14.95 515 MET B N 1
ATOM 8498 C CA . MET B 1 515 ? 57.088 -7.840 15.144 1.00 17.02 515 MET B CA 1
ATOM 8499 C C . MET B 1 515 ? 57.366 -7.080 16.429 1.00 20.61 515 MET B C 1
ATOM 8500 O O . MET B 1 515 ? 56.494 -6.998 17.298 1.00 19.51 515 MET B O 1
ATOM 8505 N N . LEU B 1 516 ? 58.582 -6.564 16.562 1.00 20.34 516 LEU B N 1
ATOM 8506 C CA . LEU B 1 516 ? 59.025 -5.832 17.736 1.00 20.82 516 LEU B CA 1
ATOM 8507 C C . LEU B 1 516 ? 59.396 -4.399 17.366 1.00 21.39 516 LEU B C 1
ATOM 8508 O O . LEU B 1 516 ? 59.739 -4.113 16.212 1.00 21.54 516 LEU B O 1
ATOM 8513 N N . PRO B 1 517 ? 59.330 -3.474 18.322 1.00 23.04 517 PRO B N 1
ATOM 8514 C CA . PRO B 1 517 ? 59.787 -2.105 18.057 1.00 27.22 517 PRO B CA 1
ATOM 8515 C C . PRO B 1 517 ? 61.290 -2.043 17.847 1.00 31.50 517 PRO B C 1
ATOM 8516 O O . PRO B 1 517 ? 62.055 -2.839 18.396 1.00 30.27 517 PRO B O 1
ATOM 8520 N N . THR B 1 518 ? 61.708 -1.072 17.037 1.00 36.64 518 THR B N 1
ATOM 8521 C CA . THR B 1 518 ? 63.118 -0.830 16.765 1.00 41.14 518 THR B CA 1
ATOM 8522 C C . THR B 1 518 ? 63.386 0.666 16.849 1.00 45.45 518 THR B C 1
ATOM 8523 O O . THR B 1 518 ? 62.478 1.489 16.713 1.00 39.35 518 THR B O 1
ATOM 8527 N N . VAL B 1 519 ? 64.647 1.007 17.092 1.00 45.84 519 VAL B N 1
ATOM 8528 C CA . VAL B 1 519 ? 65.082 2.397 17.057 1.00 49.30 519 VAL B CA 1
ATOM 8529 C C . VAL B 1 519 ? 66.226 2.568 16.066 1.00 46.71 519 VAL B C 1
ATOM 8530 O O . VAL B 1 519 ? 66.927 3.579 16.081 1.00 52.98 519 VAL B O 1
ATOM 8534 N N . ASN B 1 532 ? 63.765 -0.187 1.945 1.00 46.77 532 ASN B N 1
ATOM 8535 C CA . ASN B 1 532 ? 63.476 -1.445 2.625 1.00 47.07 532 ASN B CA 1
ATOM 8536 C C . ASN B 1 532 ? 63.554 -2.600 1.628 1.00 43.83 532 ASN B C 1
ATOM 8537 O O . ASN B 1 532 ? 62.707 -2.715 0.740 1.00 43.42 532 ASN B O 1
ATOM 8542 N N . PRO B 1 533 ? 64.573 -3.451 1.776 1.00 41.55 533 PRO B N 1
ATOM 8543 C CA . PRO B 1 533 ? 64.740 -4.563 0.824 1.00 42.15 533 PRO B CA 1
ATOM 8544 C C . PRO B 1 533 ? 63.579 -5.541 0.833 1.00 41.13 533 PRO B C 1
ATOM 8545 O O . PRO B 1 533 ? 63.304 -6.176 -0.194 1.00 37.55 533 PRO B O 1
ATOM 8549 N N . PHE B 1 534 ? 62.895 -5.690 1.970 1.00 36.90 534 PHE B N 1
ATOM 8550 C CA . PHE B 1 534 ? 61.701 -6.526 2.009 1.00 36.27 534 PHE B CA 1
ATOM 8551 C C . PHE B 1 534 ? 60.562 -5.887 1.222 1.00 36.82 534 PHE B C 1
ATOM 8552 O O . PHE B 1 534 ? 59.859 -6.573 0.470 1.00 32.51 534 PHE B O 1
ATOM 8560 N N . LEU B 1 535 ? 60.369 -4.574 1.381 1.00 36.57 535 LEU B N 1
ATOM 8561 C CA . LEU B 1 535 ? 59.320 -3.882 0.636 1.00 39.54 535 LEU B CA 1
ATOM 8562 C C . LEU B 1 535 ? 59.579 -3.924 -0.865 1.00 38.99 535 LEU B C 1
ATOM 8563 O O . LEU B 1 535 ? 58.661 -4.180 -1.653 1.00 36.94 535 LEU B O 1
ATOM 8568 N N . THR B 1 536 ? 60.823 -3.676 -1.282 1.00 35.06 536 THR B N 1
ATOM 8569 C CA . THR B 1 536 ? 61.136 -3.703 -2.706 1.00 35.36 536 THR B CA 1
ATOM 8570 C C . THR B 1 536 ? 60.956 -5.098 -3.288 1.00 39.18 536 THR B C 1
ATOM 8571 O O . THR B 1 536 ? 60.548 -5.242 -4.447 1.00 34.28 536 THR B O 1
ATOM 8575 N N . SER B 1 537 ? 61.242 -6.134 -2.497 1.00 33.89 537 SER B N 1
ATOM 8576 C CA . SER B 1 537 ? 61.071 -7.501 -2.975 1.00 36.81 537 SER B CA 1
ATOM 8577 C C . SER B 1 537 ? 59.597 -7.840 -3.163 1.00 35.55 537 SER B C 1
ATOM 8578 O O . SER B 1 537 ? 59.228 -8.492 -4.147 1.00 34.80 537 SER B O 1
ATOM 8581 N N . LEU B 1 538 ? 58.741 -7.405 -2.233 1.00 33.71 538 LEU B N 1
ATOM 8582 C CA . LEU B 1 538 ? 57.309 -7.667 -2.356 1.00 31.60 538 LEU B CA 1
ATOM 8583 C C . LEU B 1 538 ? 56.750 -7.073 -3.644 1.00 37.36 538 LEU B C 1
ATOM 8584 O O . LEU B 1 538 ? 55.978 -7.723 -4.357 1.00 37.39 538 LEU B O 1
ATOM 8589 N N . GLY B 1 539 ? 57.121 -5.828 -3.948 1.00 37.46 539 GLY B N 1
ATOM 8590 C CA . GLY B 1 539 ? 56.650 -5.207 -5.177 1.00 37.88 539 GLY B CA 1
ATOM 8591 C C . GLY B 1 539 ? 57.220 -5.864 -6.421 1.00 43.46 539 GLY B C 1
ATOM 8592 O O . GLY B 1 539 ? 56.492 -6.145 -7.378 1.00 43.86 539 GLY B O 1
ATOM 8593 N N . GLY B 1 540 ? 58.530 -6.124 -6.421 1.00 40.42 540 GLY B N 1
ATOM 8594 C CA . GLY B 1 540 ? 59.167 -6.679 -7.606 1.00 40.15 540 GLY B CA 1
ATOM 8595 C C . GLY B 1 540 ? 58.612 -8.036 -7.992 1.00 42.31 540 GLY B C 1
ATOM 8596 O O . GLY B 1 540 ? 58.469 -8.345 -9.178 1.00 42.37 540 GLY B O 1
ATOM 8597 N N . LEU B 1 541 ? 58.291 -8.863 -7.002 1.00 39.21 541 LEU B N 1
ATOM 8598 C CA . LEU B 1 541 ? 57.728 -10.180 -7.252 1.00 38.54 541 LEU B CA 1
ATOM 8599 C C . LEU B 1 541 ? 56.208 -10.162 -7.349 1.00 40.80 541 LEU B C 1
ATOM 8600 O O . LEU B 1 541 ? 55.602 -11.218 -7.558 1.00 45.03 541 LEU B O 1
ATOM 8605 N N . GLY B 1 542 ? 55.583 -8.999 -7.198 1.00 39.23 542 GLY B N 1
ATOM 8606 C CA . GLY B 1 542 ? 54.137 -8.906 -7.293 1.00 44.11 542 GLY B CA 1
ATOM 8607 C C . GLY B 1 542 ? 53.394 -9.635 -6.194 1.00 48.39 542 GLY B C 1
ATOM 8608 O O . GLY B 1 542 ? 52.363 -10.267 -6.461 1.00 46.15 542 GLY B O 1
ATOM 8609 N N . TYR B 1 543 ? 53.891 -9.567 -4.964 1.00 44.33 543 TYR B N 1
ATOM 8610 C CA . TYR B 1 543 ? 53.191 -10.177 -3.846 1.00 43.64 543 TYR B CA 1
ATOM 8611 C C . TYR B 1 543 ? 51.988 -9.333 -3.455 1.00 41.55 543 TYR B C 1
ATOM 8612 O O . TYR B 1 543 ? 52.008 -8.101 -3.539 1.00 38.43 543 TYR B O 1
ATOM 8621 N N . THR B 1 544 ? 50.933 -10.014 -3.023 1.00 39.34 544 THR B N 1
ATOM 8622 C CA . THR B 1 544 ? 49.663 -9.387 -2.704 1.00 38.66 544 THR B CA 1
ATOM 8623 C C . THR B 1 544 ? 49.321 -9.609 -1.233 1.00 35.89 544 THR B C 1
ATOM 8624 O O . THR B 1 544 ? 49.916 -10.446 -0.549 1.00 33.58 544 THR B O 1
ATOM 8628 N N . GLY B 1 545 ? 48.351 -8.840 -0.752 1.00 33.89 545 GLY B N 1
ATOM 8629 C CA . GLY B 1 545 ? 47.846 -8.993 0.599 1.00 30.33 545 GLY B CA 1
ATOM 8630 C C . GLY B 1 545 ? 48.515 -8.047 1.573 1.00 26.77 545 GLY B C 1
ATOM 8631 O O . GLY B 1 545 ? 49.412 -7.269 1.233 1.00 29.80 545 GLY B O 1
ATOM 8632 N N . ALA B 1 546 ? 48.041 -8.116 2.815 1.00 23.98 546 ALA B N 1
ATOM 8633 C CA . ALA B 1 546 ? 48.614 -7.299 3.873 1.00 22.10 546 ALA B CA 1
ATOM 8634 C C . ALA B 1 546 ? 50.091 -7.631 4.055 1.00 24.13 546 ALA B C 1
ATOM 8635 O O . ALA B 1 546 ? 50.527 -8.769 3.870 1.00 25.54 546 ALA B O 1
ATOM 8637 N N . PHE B 1 547 ? 50.854 -6.606 4.425 1.00 25.23 547 PHE B N 1
ATOM 8638 C CA A PHE B 1 547 ? 52.292 -6.739 4.638 0.50 23.98 547 PHE B CA 1
ATOM 8639 C CA B PHE B 1 547 ? 52.290 -6.784 4.591 0.50 23.96 547 PHE B CA 1
ATOM 8640 C C . PHE B 1 547 ? 52.607 -7.875 5.609 1.00 21.82 547 PHE B C 1
ATOM 8641 O O . PHE B 1 547 ? 53.476 -8.718 5.359 1.00 22.52 547 PHE B O 1
ATOM 8656 N N . TRP B 1 548 ? 51.894 -7.911 6.736 1.00 23.22 548 TRP B N 1
ATOM 8657 C CA . TRP B 1 548 ? 52.205 -8.906 7.760 1.00 21.64 548 TRP B CA 1
ATOM 8658 C C . TRP B 1 548 ? 51.924 -10.335 7.313 1.00 19.14 548 TRP B C 1
ATOM 8659 O O . TRP B 1 548 ? 52.454 -11.269 7.925 1.00 16.05 548 TRP B O 1
ATOM 8670 N N . SER B 1 549 ? 51.125 -10.533 6.260 1.00 19.11 549 SER B N 1
ATOM 8671 C CA . SER B 1 549 ? 50.875 -11.883 5.764 1.00 20.27 549 SER B CA 1
ATOM 8672 C C . SER B 1 549 ? 52.107 -12.520 5.139 1.00 22.88 549 SER B C 1
ATOM 8673 O O . SER B 1 549 ? 52.106 -13.732 4.892 1.00 20.92 549 SER B O 1
ATOM 8676 N N . HIS B 1 550 ? 53.149 -11.737 4.866 1.00 20.80 550 HIS B N 1
ATOM 8677 C CA . HIS B 1 550 ? 54.390 -12.260 4.316 1.00 19.90 550 HIS B CA 1
ATOM 8678 C C . HIS B 1 550 ? 55.557 -12.094 5.277 1.00 20.02 550 HIS B C 1
ATOM 8679 O O . HIS B 1 550 ? 56.707 -12.324 4.885 1.00 17.31 550 HIS B O 1
ATOM 8686 N N . TRP B 1 551 ? 55.282 -11.720 6.531 1.00 19.08 551 TRP B N 1
ATOM 8687 C CA . TRP B 1 551 ? 56.338 -11.468 7.507 1.00 20.52 551 TRP B CA 1
ATOM 8688 C C . TRP B 1 551 ? 57.105 -12.743 7.848 1.00 21.22 551 TRP B C 1
ATOM 8689 O O . TRP B 1 551 ? 58.341 -12.735 7.902 1.00 19.47 551 TRP B O 1
ATOM 8700 N N . ARG B 1 552 ? 56.396 -13.851 8.092 1.00 17.64 552 ARG B N 1
ATOM 8701 C CA . ARG B 1 552 ? 57.090 -15.104 8.381 1.00 19.64 552 ARG B CA 1
ATOM 8702 C C . ARG B 1 552 ? 58.084 -15.461 7.282 1.00 17.22 552 ARG B C 1
ATOM 8703 O O . ARG B 1 552 ? 59.180 -15.957 7.563 1.00 19.15 552 ARG B O 1
ATOM 8711 N N . GLY B 1 553 ? 57.730 -15.197 6.028 1.00 19.19 553 GLY B N 1
ATOM 8712 C CA . GLY B 1 553 ? 58.592 -15.597 4.935 1.00 20.68 553 GLY B CA 1
ATOM 8713 C C . GLY B 1 553 ? 59.445 -14.482 4.367 1.00 16.92 553 GLY B C 1
ATOM 8714 O O . GLY B 1 553 ? 59.839 -14.540 3.197 1.00 18.75 553 GLY B O 1
ATOM 8715 N N . ARG B 1 554 ? 59.757 -13.468 5.181 1.00 20.08 554 ARG B N 1
ATOM 8716 C CA . ARG B 1 554 ? 60.440 -12.296 4.641 1.00 18.46 554 ARG B CA 1
ATOM 8717 C C . ARG B 1 554 ? 61.832 -12.646 4.128 1.00 18.18 554 ARG B C 1
ATOM 8718 O O . ARG B 1 554 ? 62.277 -12.108 3.107 1.00 18.59 554 ARG B O 1
ATOM 8726 N N . GLU B 1 555 ? 62.530 -13.557 4.805 1.00 20.43 555 GLU B N 1
ATOM 8727 C CA . GLU B 1 555 ? 63.840 -13.965 4.311 1.00 20.29 555 GLU B CA 1
ATOM 8728 C C . GLU B 1 555 ? 63.721 -14.657 2.959 1.00 22.34 555 GLU B C 1
ATOM 8729 O O . GLU B 1 555 ? 64.520 -14.402 2.049 1.00 21.22 555 GLU B O 1
ATOM 8735 N N . GLU B 1 556 ? 62.722 -15.529 2.807 1.00 22.28 556 GLU B N 1
ATOM 8736 C CA . GLU B 1 556 ? 62.521 -16.219 1.535 1.00 20.36 556 GLU B CA 1
ATOM 8737 C C . GLU B 1 556 ? 62.115 -15.250 0.427 1.00 20.48 556 GLU B C 1
ATOM 8738 O O . GLU B 1 556 ? 62.549 -15.394 -0.724 1.00 21.92 556 GLU B O 1
ATOM 8744 N N . ILE B 1 557 ? 61.272 -14.267 0.750 1.00 22.13 557 ILE B N 1
ATOM 8745 C CA . ILE B 1 557 ? 60.812 -13.323 -0.265 1.00 24.15 557 ILE B CA 1
ATOM 8746 C C . ILE B 1 557 ? 61.965 -12.470 -0.776 1.00 25.79 557 ILE B C 1
ATOM 8747 O O . ILE B 1 557 ? 62.051 -12.173 -1.975 1.00 24.83 557 ILE B O 1
ATOM 8752 N N . MET B 1 558 ? 62.882 -12.082 0.111 1.00 23.18 558 MET B N 1
ATOM 8753 C CA . MET B 1 558 ? 64.070 -11.372 -0.347 1.00 22.47 558 MET B CA 1
ATOM 8754 C C . MET B 1 558 ? 64.980 -12.289 -1.155 1.00 23.50 558 MET B C 1
ATOM 8755 O O . MET B 1 558 ? 65.599 -11.852 -2.131 1.00 25.14 558 MET B O 1
ATOM 8760 N N . ARG B 1 559 ? 65.067 -13.568 -0.775 1.00 20.18 559 ARG B N 1
ATOM 8761 C CA . ARG B 1 559 ? 65.856 -14.515 -1.556 1.00 24.04 559 ARG B CA 1
ATOM 8762 C C . ARG B 1 559 ? 65.274 -14.688 -2.955 1.00 25.12 559 ARG B C 1
ATOM 8763 O O . ARG B 1 559 ? 66.005 -14.668 -3.952 1.00 24.01 559 ARG B O 1
ATOM 8771 N N . LYS B 1 560 ? 63.952 -14.845 -3.051 1.00 26.71 560 LYS B N 1
ATOM 8772 C CA . LYS B 1 560 ? 63.353 -15.117 -4.353 1.00 32.96 560 LYS B CA 1
ATOM 8773 C C . LYS B 1 560 ? 63.433 -13.905 -5.272 1.00 32.61 560 LYS B C 1
ATOM 8774 O O . LYS B 1 560 ? 63.522 -14.064 -6.495 1.00 30.91 560 LYS B O 1
ATOM 8780 N N . ALA B 1 561 ? 63.411 -12.696 -4.707 1.00 27.72 561 ALA B N 1
ATOM 8781 C CA . ALA B 1 561 ? 63.580 -11.496 -5.520 1.00 29.90 561 ALA B CA 1
ATOM 8782 C C . ALA B 1 561 ? 64.983 -11.420 -6.108 1.00 33.58 561 ALA B C 1
ATOM 8783 O O . ALA B 1 561 ? 65.161 -10.993 -7.256 1.00 32.66 561 ALA B O 1
ATOM 8785 N N . ARG B 1 562 ? 65.995 -11.804 -5.328 1.00 30.96 562 ARG B N 1
ATOM 8786 C CA . ARG B 1 562 ? 67.346 -11.906 -5.871 1.00 38.36 562 ARG B CA 1
ATOM 8787 C C . ARG B 1 562 ? 67.398 -12.923 -7.002 1.00 40.76 562 ARG B C 1
ATOM 8788 O O . ARG B 1 562 ? 68.064 -12.703 -8.021 1.00 45.69 562 ARG B O 1
ATOM 8796 N N . GLU B 1 563 ? 66.689 -14.041 -6.841 1.00 35.73 563 GLU B N 1
ATOM 8797 C CA . GLU B 1 563 ? 66.680 -15.080 -7.864 1.00 39.85 563 GLU B CA 1
ATOM 8798 C C . GLU B 1 563 ? 66.022 -14.585 -9.148 1.00 41.41 563 GLU B C 1
ATOM 8799 O O . GLU B 1 563 ? 66.539 -14.813 -10.248 1.00 41.99 563 GLU B O 1
ATOM 8805 N N . ALA B 1 564 ? 64.881 -13.902 -9.025 1.00 37.40 564 ALA B N 1
ATOM 8806 C CA . ALA B 1 564 ? 64.183 -13.403 -10.205 1.00 42.25 564 ALA B CA 1
ATOM 8807 C C . ALA B 1 564 ? 65.002 -12.338 -10.923 1.00 46.05 564 ALA B C 1
ATOM 8808 O O . ALA B 1 564 ? 65.012 -12.283 -12.158 1.00 42.95 564 ALA B O 1
ATOM 8810 N N . ALA B 1 565 ? 65.689 -11.485 -10.170 1.00 42.02 565 ALA B N 1
ATOM 8811 C CA . ALA B 1 565 ? 66.516 -10.433 -10.752 1.00 47.59 565 ALA B CA 1
ATOM 8812 C C . ALA B 1 565 ? 67.689 -11.012 -11.542 1.00 44.99 565 ALA B C 1
ATOM 8813 O O . ALA B 1 565 ? 67.990 -12.203 -11.449 1.00 49.30 565 ALA B O 1
#

B-factor: mean 20.11, std 7.88, range [9.06, 73.61]

Foldseek 3Di:
DAQEEEEEELDQDPVDAFPVLQLLQCVLSVVLPGHYFYQYCNVVVPPSLVSLVVDLVPDAGQEYEYEDAAQAPQAQLPLGGCLVSVLVVLVSNVVRYVRFYEYAYLNCLLQVQLSCVVSVTFKYAFARANVLVNVVSVCSVVVHDCLQRARIWGQDPVGIWGRHHPDFDDDPNHGDGADRSNFQAQCLVSDPQEAQRDDDAPDHRGGHVVVSQLSFHAAEFEFWWADQFAFQQDSRCGRHGNHINGHDLVSRVVNQLVCLVVVRQEYEYPYPALCVVPVSSLVSLVVLLVVCVVDVPRSQVSHEYEYEHELPDDDLSNLVSCLSSHYAEYEYAPAFADCVQCQQGCGGPVRDHDDHVVSVLRNLVSCVVRNHAYEYEHEAFGEPGALVRLLVRCVVVVVSVGQAYEYGFWGFDTLNGNNNQVQLVVLCQPFHGPQKDWLPDPDGLRAHHPVPDPHSSNNGCSCAAPPVRHGTHIIGGYPNQFDDPVDDDRSSVRVQVSQVSSVVSDDPVCPLRYHGDDDPPDPQDDDPPDDRLLSVLCSQVVPHYDPNNCSSVSVVSSVVSVVVVVD/DAQEEEEEELDQDPVDAFPLLQLLQCVLSVVLPGHYFYQYCNVVVPPVLVSLVVDLVPDAGQEYEYEDAAQAPQFQLPLGGDLVSVLVVLVSNVVRYVRFYEYEYLNCLLQVQLSCVVSVTFKYAFARANVLVNVVSVQSVVVHDPLQRDRMWGQDPVGTFGRHVVHDTSQFQAQCLVNDPQEAQRDDDAPDHRGGHVVVSQLLPHAAEFEFWWADQFAFQQDSRSGRHGNHINGHDLVSRVVNQLVCLVVVRQEYEYDYPALCVVPVSNLVSLVVLLVVCVVDVPRSQVSHEYEGEHELPPDDLSNLVSCLSSHYAEYEYAPAAADCVQCQQGCGGPVRDHDDHVVSVLRNLVSCVVRNHAYEYEYEAFGEPGALVRLLVRCVVVVVSVGQAYEYGFWGFDTLNGNNNQVQQVVLCQPHHGPQKDWPPDPDGLRHHHPVPDPHSSNNGCSCAAPPVRDGTHIIGGYPNQVNVVSQVSSVVSDDPVCVQRYHGDDVDLLSVLCSQVVPDYHPSNCSSVSVVSSVVSVVVD

Organism: Kitasatospora setae (strain ATCC 33774 / DSM 43861 / JCM 3304 / KCC A-0304 / NBRC 14216 / KM-6054) (NCBI:txid452652)

Secondary structure (DSSP, 8-state):
---EEEEEE----SS----HHHHHHHHHHHHTT-EEEEEE-GGGTTSHHHHHHHHHHH---SEEEEE---SB---TTT--BSHHHHHHHHHHHHHH--S-EEEE-HHHHTSHHHHHHHHT-SEE--S--HHHHHHHHHHHHTT--STT-TT-EEEETTEEEEPPPSS--EETTEEPPPPTT-TT---GGGS--SPPPP--SS-TTS--HHHHHHTT--EEE--EE------TT-SHHHHH-SS-EEPPHHHHHHHHHHHHHTT--EEEE-SS-TTSSHHHHHHHHHHHHHHHHH-TTSGGGG-EEEEEE-SSS--HHHHHHHHHHTEEEEEEEEE---HHHHTTTSB-TTS-B---HHHHHHHHHHHHHTT-EEEEEEEE-STT--HHHHHHHHHHHHTT--SEEEEEE-EE--TTSHHHHHHHHHHTTTS--TTEE-TT-SS------GGGSSSHHHHHHTTTB-TTS-B---EE--GGGS--TTS---HHHHHHHHHHHHHTTS-GGGGGGEE----TTSTT---SSS--HHHHHHHHTT--S-GGGGSTTHHHHHHHHHHHHH-/---EEEEEE----SS----HHHHHHHHHHHHTT-EEEEEE-GGGTTSHHHHHHHHHHH---SEEEEE---SB---TTT--BSHHHHHHHHHHHHHH--S-EEEE-HHHHTSHHHHHHHHT-SEE--S--HHHHHHHHHHHHTT---TTSTT-EEEETTEEEEPP----TT-TT---GGGS--SSPPP--SS-TTS--HHHHHHTT--EEE--EE------TT-SHHHHH-SS-EEPPHHHHHHHHHHHHHTT--EEEE-SS-TTSSHHHHHHHHHHHHHHHHH-TTSGGGG-EEEEEE-SSS--HHHHHHHHHHTEEEEEEEEE---HHHHTTTS--TTS-----HHHHHHHHHHHHHTT-EEEEEEEE-STT--HHHHHHHHHHHHTT--SEEEEEE-EE--TTSHHHHHHHHHHTTTS--TTEE-TT--S------GGGSSSHHHHHHTTTB-TTS-B---EE--GGG--HHHHHHHHTTS-GGGGGGEE-----HHHHHHHHTT--S-GGGGSTTHHHHHHHHHHH-